Protein AF-0000000081817821 (afdb_homodimer)

Solvent-accessible surface area (backbone atoms only — not comparable to full-atom values): 67593 Å² total; per-residue (Å²): 127,41,51,58,88,82,68,68,85,76,53,52,70,71,38,77,40,79,40,78,39,61,19,44,39,100,85,55,84,60,84,56,51,71,47,81,40,76,48,64,38,72,77,82,64,65,81,72,49,62,73,38,65,77,69,28,60,61,49,56,59,49,47,63,54,44,49,46,47,47,44,46,45,50,53,44,50,71,69,57,72,46,42,30,32,36,39,37,34,41,42,36,35,42,66,38,65,60,77,38,93,86,62,28,21,22,44,25,44,36,40,37,42,66,89,49,71,48,74,53,70,65,37,77,71,34,45,60,39,71,65,56,44,77,47,80,44,70,37,43,85,90,46,63,62,46,38,36,40,34,36,32,29,62,44,94,87,53,79,65,43,82,60,30,43,32,79,44,60,55,80,77,51,67,70,57,38,56,41,86,43,77,43,62,26,47,90,74,28,24,36,39,35,36,36,42,19,39,22,22,59,60,60,85,87,38,86,38,27,46,86,68,48,61,84,44,66,66,58,53,48,50,54,53,57,60,37,31,82,89,47,45,79,74,51,63,67,62,20,29,43,34,38,43,33,39,39,37,36,38,32,46,45,59,78,38,93,85,64,30,22,25,40,27,43,36,42,32,46,75,80,37,54,40,41,50,43,69,39,74,70,33,49,60,42,71,71,41,35,39,45,66,44,79,30,60,53,65,76,43,51,38,36,40,35,34,31,28,61,43,95,81,77,44,73,43,86,49,27,31,40,50,43,49,53,79,74,59,55,67,76,42,78,43,78,41,52,29,14,26,96,84,37,78,47,71,23,62,50,62,68,25,30,37,36,34,29,40,34,73,51,59,23,69,67,27,41,56,57,48,42,48,34,79,77,86,75,52,72,83,60,77,78,73,67,68,40,71,66,61,40,54,49,30,52,50,52,39,49,53,54,49,50,53,52,48,52,52,49,52,54,52,49,39,41,38,62,45,78,48,57,68,61,22,49,50,49,50,52,48,47,56,50,47,60,71,68,64,53,78,30,50,55,44,48,50,53,48,48,51,38,49,51,42,51,49,47,23,70,70,70,49,67,69,66,70,69,78,69,70,82,67,67,67,70,66,68,69,69,66,71,56,74,67,62,77,68,72,76,81,67,77,85,38,45,62,51,45,50,52,49,48,51,51,41,51,52,50,21,52,52,38,50,50,46,37,47,53,36,38,54,53,36,12,55,53,32,42,50,60,45,73,50,53,69,61,29,51,50,50,52,52,51,36,51,53,50,26,54,47,44,68,74,40,58,67,64,59,49,54,48,52,54,51,49,47,54,51,42,41,36,73,76,37,71,84,59,74,91,70,58,44,67,56,26,42,47,69,60,40,61,26,68,67,52,51,53,42,47,53,79,60,82,69,54,69,67,55,51,49,48,51,50,49,51,55,51,51,54,72,72,96,126,40,52,59,87,82,67,68,84,76,53,51,69,72,37,77,41,78,42,80,38,59,20,43,39,99,84,54,84,59,83,56,51,74,46,79,43,75,52,65,39,70,78,83,67,65,82,70,45,64,78,30,61,76,58,32,64,58,43,57,61,45,46,65,56,43,47,48,46,49,49,46,44,50,53,44,48,71,68,56,72,45,42,28,33,36,38,37,35,40,43,36,34,42,66,37,65,59,76,39,94,88,62,30,21,22,42,26,45,35,40,37,42,67,91,49,71,48,72,53,69,64,37,78,70,33,45,58,38,72,64,56,45,78,47,81,45,72,37,42,86,90,46,63,64,47,38,37,41,36,36,32,30,63,44,94,87,51,78,64,43,81,60,30,42,33,79,43,61,55,82,77,52,68,69,55,40,56,42,86,43,77,44,62,26,47,91,73,28,24,36,38,36,34,36,42,19,39,22,22,60,59,62,84,86,39,87,36,28,46,86,68,48,61,83,44,66,65,58,52,48,50,55,52,57,61,36,30,81,90,48,43,79,75,51,61,67,62,19,29,44,33,40,43,34,40,39,36,38,36,31,46,43,58,78,37,92,85,62,29,22,25,41,27,44,36,42,33,48,74,81,37,54,41,40,50,44,72,40,75,70,32,48,59,42,72,71,40,36,41,47,68,46,81,30,61,53,67,76,42,52,39,36,40,36,35,32,28,60,43,94,82,76,43,73,41,85,49,26,32,40,50,43,49,52,78,75,60,54,66,78,42,79,43,77,42,50,28,15,28,97,84,38,79,46,70,22,63,51,62,68,25,32,37,36,36,31,40,33,72,52,59,23,68,68,29,40,56,56,47,42,49,33,80,77,85,74,51,71,84,60,77,77,73,65,68,42,71,64,62,39,54,49,30,52,50,51,37,52,52,52,49,51,54,51,48,52,53,48,51,53,53,49,40,41,38,59,45,77,47,57,67,60,24,48,50,49,49,53,49,46,55,50,48,60,73,68,64,50,79,31,50,54,43,48,51,53,49,47,52,38,49,51,41,51,50,46,23,70,70,71,53,67,68,66,71,69,76,68,70,82,68,67,67,70,66,68,68,70,66,71,58,73,67,64,77,67,73,77,83,67,77,86,40,45,61,52,45,50,51,50,49,52,51,41,52,52,50,19,52,50,40,51,50,45,38,48,52,38,38,53,53,37,13,56,53,32,42,51,60,46,74,48,54,69,62,28,50,48,49,51,52,52,36,51,53,48,26,54,47,45,69,74,41,58,69,64,58,49,55,48,52,54,49,50,47,55,51,41,41,35,73,75,38,71,84,58,74,91,70,57,45,66,58,27,43,48,69,61,41,60,25,68,67,52,50,53,43,48,54,79,59,83,70,55,70,66,56,50,49,49,50,50,49,50,55,50,51,55,73,70,97

Nearest PDB structures (foldseek):
  2ep6-assembly1_A  TM=8.916E-01  e=1.295E-13  Homo sapiens
  9bky-assembly1_A  TM=8.680E-01  e=2.476E-10  Trichomonas vaginalis G3
  9bky-assembly3_C  TM=8.971E-01  e=7.521E-10  Trichomonas vaginalis G3
  7a1r-assembly2_B  TM=8.954E-01  e=9.162E-09  Trypanosoma brucei equiperdum
  5iz5-assembly1_A  TM=4.483E-01  e=3.435E-12  Homo sapiens

pLDDT: mean 79.46, std 18.96, range [23.64, 96.81]

Radius of gyration: 43.61 Å; Cα contacts (8 Å, |Δi|>4): 1977; chains: 2; bounding box: 98×157×93 Å

Sequence (1244 aa):
MGEAELDLTTLDLNKPTELELTLSDPGKEDYMGKLFLNALLVPKSQEDKELGAGYMSATINYLQRGSSKLAEQQRRLKNQLWSAVVNIILVEGRDLLPMDPDGFSDPYAKFRLGNEKFKSKADARTLNPKWLEQFDFHLYDDQTHILEVTVWDKDARSKDDFMGKSILDLNEFEREKTHDIWTDLLDGAGKVHLLLTISGLTTDNCASDIAMHRDNPDDIREILDRYKWSRSLQNLKDVGHLTVKIYRAQGLASADIGGKSDPFCVVELINDRVQTHTEYKTLTPTWNKVFVMNVRDIHSVLEVTVYDEDRDHKVEFLGKVMVPLLRIHNGEKKWYALKDKKMRARAKGHYPEILMELSVHWNLLRAAVRTFTPRDYKYMQKDLKFNRQIFIRNVNRLKGTINQMVEGGVIINQIFTWQNPLQSSMAFVGFLLGVYFFEMYMIPLALLGIFFKNYVVISLVGSLMHKDDELETSSDIEDDDDDEKDKITKEEEKKSLKERLTAIQEVTATVQNAIGFIASTQESIKNTFNFSVPLLSWMMVFALMCVALVLYYVPLRALVFVVGVNKFLKNLLRPNAINNNELVDFLSRVPDDENLRDYREIRLSPTMMEERRREMRKRKHNMGEAELDLTTLDLNKPTELELTLSDPGKEDYMGKLFLNALLVPKSQEDKELGAGYMSATINYLQRGSSKLAEQQRRLKNQLWSAVVNIILVEGRDLLPMDPDGFSDPYAKFRLGNEKFKSKADARTLNPKWLEQFDFHLYDDQTHILEVTVWDKDARSKDDFMGKSILDLNEFEREKTHDIWTDLLDGAGKVHLLLTISGLTTDNCASDIAMHRDNPDDIREILDRYKWSRSLQNLKDVGHLTVKIYRAQGLASADIGGKSDPFCVVELINDRVQTHTEYKTLTPTWNKVFVMNVRDIHSVLEVTVYDEDRDHKVEFLGKVMVPLLRIHNGEKKWYALKDKKMRARAKGHYPEILMELSVHWNLLRAAVRTFTPRDYKYMQKDLKFNRQIFIRNVNRLKGTINQMVEGGVIINQIFTWQNPLQSSMAFVGFLLGVYFFEMYMIPLALLGIFFKNYVVISLVGSLMHKDDELETSSDIEDDDDDEKDKITKEEEKKSLKERLTAIQEVTATVQNAIGFIASTQESIKNTFNFSVPLLSWMMVFALMCVALVLYYVPLRALVFVVGVNKFLKNLLRPNAINNNELVDFLSRVPDDENLRDYREIRLSPTMMEERRREMRKRKHN

Structure (mmCIF, N/CA/C/O backbone):
data_AF-0000000081817821-model_v1
#
loop_
_entity.id
_entity.type
_entity.pdbx_description
1 polymer 'Multiple C2 and transmembrane domain-containing protein isoform X3'
#
loop_
_atom_site.group_PDB
_atom_site.id
_atom_site.type_symbol
_atom_site.label_atom_id
_atom_site.label_alt_id
_atom_site.label_comp_id
_atom_site.label_asym_id
_atom_site.label_entity_id
_atom_site.label_seq_id
_atom_site.pdbx_PDB_ins_code
_atom_site.Cartn_x
_atom_site.Cartn_y
_atom_site.Cartn_z
_atom_site.occupancy
_atom_site.B_iso_or_equiv
_atom_site.auth_seq_id
_atom_site.auth_comp_id
_atom_site.auth_asym_id
_atom_site.auth_atom_id
_atom_site.pdbx_PDB_model_num
ATOM 1 N N . MET A 1 1 ? -49.344 32.344 30.375 1 54.91 1 MET A N 1
ATOM 2 C CA . MET A 1 1 ? -48.688 33.656 30.453 1 54.91 1 MET A CA 1
ATOM 3 C C . MET A 1 1 ? -49.75 34.781 30.453 1 54.91 1 MET A C 1
ATOM 5 O O . MET A 1 1 ? -50.625 34.781 29.609 1 54.91 1 MET A O 1
ATOM 9 N N . GLY A 1 2 ? -50.156 35.156 31.547 1 59.09 2 GLY A N 1
ATOM 10 C CA . GLY A 1 2 ? -51.125 36.219 31.719 1 59.09 2 GLY A CA 1
ATOM 11 C C . GLY A 1 2 ? -50.625 37.594 31.266 1 59.09 2 GLY A C 1
ATOM 12 O O . GLY A 1 2 ? -49.406 37.844 31.266 1 59.09 2 GLY A O 1
ATOM 13 N N . GLU A 1 3 ? -51.406 38.156 30.391 1 65.12 3 GLU A N 1
ATOM 14 C CA . GLU A 1 3 ? -51.062 39.5 29.859 1 65.12 3 GLU A CA 1
ATOM 15 C C . GLU A 1 3 ? -51.688 40.594 30.719 1 65.12 3 GLU A C 1
ATOM 17 O O . GLU A 1 3 ? -52.75 40.406 31.281 1 65.12 3 GLU A O 1
ATOM 22 N N . ALA A 1 4 ? -50.844 41.594 31.156 1 69.25 4 ALA A N 1
ATOM 23 C CA . ALA A 1 4 ? -51.375 42.781 31.844 1 69.25 4 ALA A CA 1
ATOM 24 C C . ALA A 1 4 ? -51.062 44.062 31.062 1 69.25 4 ALA A C 1
ATOM 26 O O . ALA A 1 4 ? -50 44.156 30.422 1 69.25 4 ALA A O 1
ATOM 27 N N . GLU A 1 5 ? -52.062 44.875 30.766 1 66.94 5 GLU A N 1
ATOM 28 C CA . GLU A 1 5 ? -51.906 46.156 30.062 1 66.94 5 GLU A CA 1
ATOM 29 C C . GLU A 1 5 ? -51.75 47.312 31.047 1 66.94 5 GLU A C 1
ATOM 31 O O . GLU A 1 5 ? -52.469 47.406 32.031 1 66.94 5 GLU A O 1
ATOM 36 N N . LEU A 1 6 ? -50.531 48 30.984 1 63.75 6 LEU A N 1
ATOM 37 C CA . LEU A 1 6 ? -50.25 49.156 31.812 1 63.75 6 LEU A CA 1
ATOM 38 C C . LEU A 1 6 ? -50.5 50.469 31.031 1 63.75 6 LEU A C 1
ATOM 40 O O . LEU A 1 6 ? -49.969 50.656 29.938 1 63.75 6 LEU A O 1
ATOM 44 N N . ASP A 1 7 ? -51.562 51.125 31.406 1 63.56 7 ASP A N 1
ATOM 45 C CA . ASP A 1 7 ? -51.844 52.438 30.844 1 63.56 7 ASP A CA 1
ATOM 46 C C . ASP A 1 7 ? -51 53.5 31.516 1 63.56 7 ASP A C 1
ATOM 48 O O . ASP A 1 7 ? -51.188 53.781 32.719 1 63.56 7 ASP A O 1
ATOM 52 N N . LEU A 1 8 ? -50 53.906 30.906 1 63.78 8 LEU A N 1
ATOM 53 C CA . LEU A 1 8 ? -49 54.875 31.375 1 63.78 8 LEU A CA 1
ATOM 54 C C . LEU A 1 8 ? -49.656 56.219 31.703 1 63.78 8 LEU A C 1
ATOM 56 O O . LEU A 1 8 ? -49.125 57.031 32.438 1 63.78 8 LEU A O 1
ATOM 60 N N . THR A 1 9 ? -50.781 56.438 31.156 1 64.19 9 THR A N 1
ATOM 61 C CA . THR A 1 9 ? -51.469 57.719 31.359 1 64.19 9 THR A CA 1
ATOM 62 C C . THR A 1 9 ? -51.906 57.844 32.812 1 64.19 9 THR A C 1
ATOM 64 O O . THR A 1 9 ? -52.219 58.969 33.281 1 64.19 9 THR A O 1
ATOM 67 N N . THR A 1 10 ? -51.938 56.719 33.5 1 63.47 10 THR A N 1
ATOM 68 C CA . THR A 1 10 ? -52.469 56.75 34.844 1 63.47 10 THR A CA 1
ATOM 69 C C . THR A 1 10 ? -51.344 57.031 35.844 1 63.47 10 THR A C 1
ATOM 71 O O . THR A 1 10 ? -51.594 57.156 37.062 1 63.47 10 THR A O 1
ATOM 74 N N . LEU A 1 11 ? -50.125 57.062 35.344 1 65.38 11 LEU A N 1
ATOM 75 C CA . LEU A 1 11 ? -49 57.281 36.219 1 65.38 11 LEU A CA 1
ATOM 76 C C . LEU A 1 11 ? -48.688 58.75 36.375 1 65.38 11 LEU A C 1
ATOM 78 O O . LEU A 1 11 ? -48.812 59.531 35.406 1 65.38 11 LEU A O 1
ATOM 82 N N . ASP A 1 12 ? -48.594 59.25 37.594 1 68 12 ASP A N 1
ATOM 83 C CA . ASP A 1 12 ? -48.25 60.656 37.844 1 68 12 ASP A CA 1
ATOM 84 C C . ASP A 1 12 ? -46.781 60.906 37.5 1 68 12 ASP A C 1
ATOM 86 O O . ASP A 1 12 ? -45.938 60.031 37.594 1 68 12 ASP A O 1
ATOM 90 N N . LEU A 1 13 ? -46.5 62.031 36.906 1 63.12 13 LEU A N 1
ATOM 91 C CA . LEU A 1 13 ? -45.156 62.469 36.469 1 63.12 13 LEU A CA 1
ATOM 92 C C . LEU A 1 13 ? -44.25 62.656 37.688 1 63.12 13 LEU A C 1
ATOM 94 O O . LEU A 1 13 ? -44.625 63.25 38.688 1 63.12 13 LEU A O 1
ATOM 98 N N . ASN A 1 14 ? -43.062 62.062 37.688 1 61.97 14 ASN A N 1
ATOM 99 C CA . ASN A 1 14 ? -41.969 62.188 38.656 1 61.97 14 ASN A CA 1
ATOM 100 C C . ASN A 1 14 ? -42.312 61.562 40 1 61.97 14 ASN A C 1
ATOM 102 O O . ASN A 1 14 ? -41.75 61.938 41.031 1 61.97 14 ASN A O 1
ATOM 106 N N . LYS A 1 15 ? -43.344 60.75 40.125 1 69.31 15 LYS A N 1
ATOM 107 C CA . LYS A 1 15 ? -43.688 60.031 41.375 1 69.31 15 LYS A CA 1
ATOM 108 C C . LYS A 1 15 ? -43.688 58.531 41.156 1 69.31 15 LYS A C 1
ATOM 110 O O . LYS A 1 15 ? -44.375 58.031 40.25 1 69.31 15 LYS A O 1
ATOM 115 N N . PRO A 1 16 ? -42.719 57.812 41.781 1 68.5 16 PRO A N 1
ATOM 116 C CA . PRO A 1 16 ? -42.75 56.375 41.688 1 68.5 16 PRO A CA 1
ATOM 117 C C . PRO A 1 16 ? -44.062 55.781 42.188 1 68.5 16 PRO A C 1
ATOM 119 O O . PRO A 1 16 ? -44.531 56.125 43.25 1 68.5 16 PRO A O 1
ATOM 122 N N . THR A 1 17 ? -44.938 55.281 41.219 1 69.94 17 THR A N 1
ATOM 123 C CA . THR A 1 17 ? -46.219 54.688 41.562 1 69.94 17 THR A CA 1
ATOM 124 C C . THR A 1 17 ? -46.156 53.156 41.5 1 69.94 17 THR A C 1
ATOM 126 O O . THR A 1 17 ? -45.625 52.594 40.531 1 69.94 17 THR A O 1
ATOM 129 N N . GLU A 1 18 ? -46.375 52.531 42.625 1 70.06 18 GLU A N 1
ATOM 130 C CA . GLU A 1 18 ? -46.469 51.062 42.719 1 70.06 18 GLU A CA 1
ATOM 131 C C . GLU A 1 18 ? -47.75 50.562 42.062 1 70.06 18 GLU A C 1
ATOM 133 O O . GLU A 1 18 ? -48.844 51 42.406 1 70.06 18 GLU A O 1
ATOM 138 N N . LEU A 1 19 ? -47.594 49.969 40.875 1 66.25 19 LEU A N 1
ATOM 139 C CA . LEU A 1 19 ? -48.75 49.469 40.125 1 66.25 19 LEU A CA 1
ATOM 140 C C . LEU A 1 19 ? -48.875 47.969 40.312 1 66.25 19 LEU A C 1
ATOM 142 O O . LEU A 1 19 ? -47.875 47.25 40.375 1 66.25 19 LEU A O 1
ATOM 146 N N . GLU A 1 20 ? -50.031 47.469 40.812 1 69.56 20 GLU A N 1
ATOM 147 C CA . GLU A 1 20 ? -50.438 46.062 40.844 1 69.56 20 GLU A CA 1
ATOM 148 C C . GLU A 1 20 ? -51.219 45.656 39.562 1 69.56 20 GLU A C 1
ATOM 150 O O . GLU A 1 20 ? -52.281 46.219 39.312 1 69.56 20 GLU A O 1
ATOM 155 N N . LEU A 1 21 ? -50.5 45 38.562 1 67.12 21 LEU A N 1
ATOM 156 C CA . LEU A 1 21 ? -51.188 44.594 37.312 1 67.12 21 LEU A CA 1
ATOM 157 C C . LEU A 1 21 ? -51.594 43.125 37.406 1 67.12 21 LEU A C 1
ATOM 159 O O . LEU A 1 21 ? -50.781 42.25 37.812 1 67.12 21 LEU A O 1
ATOM 163 N N . THR A 1 22 ? -52.812 42.781 37.406 1 70.5 22 THR A N 1
ATOM 164 C CA . THR A 1 22 ? -53.375 41.438 37.406 1 70.5 22 THR A CA 1
ATOM 165 C C . THR A 1 22 ? -53.25 40.812 36.031 1 70.5 22 THR A C 1
ATOM 167 O O . THR A 1 22 ? -53.656 41.438 35.031 1 70.5 22 THR A O 1
ATOM 170 N N . LEU A 1 23 ? -52.5 39.656 35.875 1 66.25 23 LEU A N 1
ATOM 171 C CA . LEU A 1 23 ? -52.281 38.906 34.656 1 66.25 23 LEU A CA 1
ATOM 172 C C . LEU A 1 23 ? -53.562 38.125 34.25 1 66.25 23 LEU A C 1
ATOM 174 O O . LEU A 1 23 ? -54.156 37.469 35.094 1 66.25 23 LEU A O 1
ATOM 178 N N . SER A 1 24 ? -54.219 38.656 33.281 1 67.94 24 SER A N 1
ATOM 179 C CA . SER A 1 24 ? -55.406 37.906 32.812 1 67.94 24 SER A CA 1
ATOM 180 C C . SER A 1 24 ? -55.188 37.406 31.406 1 67.94 24 SER A C 1
ATOM 182 O O . SER A 1 24 ? -54.469 38 30.609 1 67.94 24 SER A O 1
ATOM 184 N N . ASP A 1 25 ? -55.281 36.094 31.109 1 63.12 25 ASP A N 1
ATOM 185 C CA . ASP A 1 25 ? -55.375 35.562 29.75 1 63.12 25 ASP A CA 1
ATOM 186 C C . ASP A 1 25 ? -56.781 35.75 29.188 1 63.12 25 ASP A C 1
ATOM 188 O O . ASP A 1 25 ? -57.75 35.531 29.891 1 63.12 25 ASP A O 1
ATOM 192 N N . PRO A 1 26 ? -56.875 36.438 28.078 1 57.09 26 PRO A N 1
ATOM 193 C CA . PRO A 1 26 ? -58.219 36.406 27.469 1 57.09 26 PRO A CA 1
ATOM 194 C C . PRO A 1 26 ? -58.719 35 27.156 1 57.09 26 PRO A C 1
ATOM 196 O O . PRO A 1 26 ? -58.062 34.25 26.438 1 57.09 26 PRO A O 1
ATOM 199 N N . GLY A 1 27 ? -59.688 34.344 28.109 1 58.84 27 GLY A N 1
ATOM 200 C CA . GLY A 1 27 ? -60.469 33.125 28.016 1 58.84 27 GLY A CA 1
ATOM 201 C C . GLY A 1 27 ? -60.469 32.312 29.312 1 58.84 27 GLY A C 1
ATOM 202 O O . GLY A 1 27 ? -61.281 31.406 29.469 1 58.84 27 GLY A O 1
ATOM 203 N N . LYS A 1 28 ? -59.094 32.062 29.812 1 54.62 28 LYS A N 1
ATOM 204 C CA . LYS A 1 28 ? -59.125 31.188 30.984 1 54.62 28 LYS A CA 1
ATOM 205 C C . LYS A 1 28 ? -59.156 32 32.281 1 54.62 28 LYS A C 1
ATOM 207 O O . LYS A 1 28 ? -58.469 33 32.406 1 54.62 28 LYS A O 1
ATOM 212 N N . GLU A 1 29 ? -60.156 32.062 32.969 1 53.06 29 GLU A N 1
ATOM 213 C CA . GLU A 1 29 ? -60.531 32.75 34.219 1 53.06 29 GLU A CA 1
ATOM 214 C C . GLU A 1 29 ? -59.5 32.469 35.312 1 53.06 29 GLU A C 1
ATOM 216 O O . GLU A 1 29 ? -59.688 32.875 36.469 1 53.06 29 GLU A O 1
ATOM 221 N N . ASP A 1 30 ? -58.5 31.641 35.031 1 56.47 30 ASP A N 1
ATOM 222 C CA . ASP A 1 30 ? -57.688 31.297 36.188 1 56.47 30 ASP A CA 1
ATOM 223 C C . ASP A 1 30 ? -56.812 32.469 36.594 1 56.47 30 ASP A C 1
ATOM 225 O O . ASP A 1 30 ? -56.375 33.25 35.75 1 56.47 30 ASP A O 1
ATOM 229 N N . TYR A 1 31 ? -56.812 32.844 37.719 1 57.53 31 TYR A N 1
ATOM 230 C CA . TYR A 1 31 ? -56 33.812 38.406 1 57.53 31 TYR A CA 1
ATOM 231 C C . TYR A 1 31 ? -54.531 33.594 38.125 1 57.53 31 TYR A C 1
ATOM 233 O O . TYR A 1 31 ? -54 32.5 38.375 1 57.53 31 TYR A O 1
ATOM 241 N N . MET A 1 32 ? -53.969 34.188 37.125 1 60.12 32 MET A N 1
ATOM 242 C CA . MET A 1 32 ? -52.625 33.844 36.688 1 60.12 32 MET A CA 1
ATOM 243 C C . MET A 1 32 ? -51.594 34.75 37.344 1 60.12 32 MET A C 1
ATOM 245 O O . MET A 1 32 ? -50.469 34.875 36.844 1 60.12 32 MET A O 1
ATOM 249 N N . GLY A 1 33 ? -51.781 35.406 38.375 1 67.25 33 GLY A N 1
ATOM 250 C CA . GLY A 1 33 ? -50.781 36.062 39.219 1 67.25 33 GLY A CA 1
ATOM 251 C C . GLY A 1 33 ? -50.75 37.562 39.031 1 67.25 33 GLY A C 1
ATOM 252 O O . GLY A 1 33 ? -51.438 38.094 38.125 1 67.25 33 GLY A O 1
ATOM 253 N N . LYS A 1 34 ? -50.344 38.312 40.031 1 64.19 34 LYS A N 1
ATOM 254 C CA . LYS A 1 34 ? -50.281 39.781 40.094 1 64.19 34 LYS A CA 1
ATOM 255 C C . LYS A 1 34 ? -48.844 40.25 39.906 1 64.19 34 LYS A C 1
ATOM 257 O O . LYS A 1 34 ? -47.906 39.594 40.375 1 64.19 34 LYS A O 1
ATOM 262 N N . LEU A 1 35 ? -48.656 41.125 38.969 1 66.06 35 LEU A N 1
ATOM 263 C CA . LEU A 1 35 ? -47.344 41.75 38.75 1 66.06 35 LEU A CA 1
ATOM 264 C C . LEU A 1 35 ? -47.281 43.094 39.469 1 66.06 35 LEU A C 1
ATOM 266 O O . LEU A 1 35 ? -48.156 43.938 39.312 1 66.06 35 LEU A O 1
ATOM 270 N N . PHE A 1 36 ? -46.406 43.219 40.5 1 65.75 36 PHE A N 1
ATOM 271 C CA . PHE A 1 36 ? -46.156 44.5 41.188 1 65.75 36 PHE A CA 1
ATOM 272 C C . PHE A 1 36 ? -45.062 45.281 40.5 1 65.75 36 PHE A C 1
ATOM 274 O O . PHE A 1 36 ? -43.969 44.75 40.281 1 65.75 36 PHE A O 1
ATOM 281 N N . LEU A 1 37 ? -45.438 46.344 39.75 1 61.34 37 LEU A N 1
ATOM 282 C CA . LEU A 1 37 ? -44.469 47.188 39.062 1 61.34 37 LEU A CA 1
ATOM 283 C C . LEU A 1 37 ? -44.406 48.562 39.688 1 61.34 37 LEU A C 1
ATOM 285 O O . LEU A 1 37 ? -45.406 49.094 40.219 1 61.34 37 LEU A O 1
ATOM 289 N N . ASN A 1 38 ? -43.188 49.094 40.031 1 66.69 38 ASN A N 1
ATOM 290 C CA . ASN A 1 38 ? -42.969 50.5 40.375 1 66.69 38 ASN A CA 1
ATOM 291 C C . ASN A 1 38 ? -42.625 51.312 39.156 1 66.69 38 ASN A C 1
ATOM 293 O O . ASN A 1 38 ? -41.594 51.094 38.5 1 66.69 38 ASN A O 1
ATOM 297 N N . ALA A 1 39 ? -43.594 52.031 38.594 1 60.47 39 ALA A N 1
ATOM 298 C CA . ALA A 1 39 ? -43.406 52.844 37.406 1 60.47 39 ALA A CA 1
ATOM 299 C C . ALA A 1 39 ? -43.219 54.312 37.719 1 60.47 39 ALA A C 1
ATOM 301 O O . ALA A 1 39 ? -43.906 54.844 38.594 1 60.47 39 ALA A O 1
ATOM 302 N N . LEU A 1 40 ? -42.062 54.906 37.344 1 59.12 40 LEU A N 1
ATOM 303 C CA . LEU A 1 40 ? -41.75 56.312 37.438 1 59.12 40 LEU A CA 1
ATOM 304 C C . LEU A 1 40 ? -41.812 57 36.062 1 59.12 40 LEU A C 1
ATOM 306 O O . LEU A 1 40 ? -41.125 56.594 35.125 1 59.12 40 LEU A O 1
ATOM 310 N N . LEU A 1 41 ? -42.844 57.938 35.906 1 60.22 41 LEU A N 1
ATOM 311 C CA . LEU A 1 41 ? -43 58.719 34.688 1 60.22 41 LEU A CA 1
ATOM 312 C C . LEU A 1 41 ? -42.281 60.062 34.844 1 60.22 41 LEU A C 1
ATOM 314 O O . LEU A 1 41 ? -42.656 60.875 35.688 1 60.22 41 LEU A O 1
ATOM 318 N N . VAL A 1 42 ? -41.125 60.375 34.219 1 57.03 42 VAL A N 1
ATOM 319 C CA . VAL A 1 42 ? -40.375 61.625 34.281 1 57.03 42 VAL A CA 1
ATOM 320 C C . VAL A 1 42 ? -40.656 62.469 33.062 1 57.03 42 VAL A C 1
ATOM 322 O O . VAL A 1 42 ? -40.625 61.969 31.922 1 57.03 42 VAL A O 1
ATOM 325 N N . PRO A 1 43 ? -41.188 63.688 33.219 1 47.59 43 PRO A N 1
ATOM 326 C CA . PRO A 1 43 ? -41.438 64.562 32.094 1 47.59 43 PRO A CA 1
ATOM 327 C C . PRO A 1 43 ? -40.156 65.125 31.453 1 47.59 43 PRO A C 1
ATOM 329 O O . PRO A 1 43 ? -39.156 65.312 32.125 1 47.59 43 PRO A O 1
ATOM 332 N N . LYS A 1 44 ? -40.062 65.125 30.172 1 48.16 44 LYS A N 1
ATOM 333 C CA . LYS A 1 44 ? -38.938 65.625 29.406 1 48.16 44 LYS A CA 1
ATOM 334 C C . LYS A 1 44 ? -38.906 67.188 29.484 1 48.16 44 LYS A C 1
ATOM 336 O O . LYS A 1 44 ? -39.938 67.812 29.344 1 48.16 44 LYS A O 1
ATOM 341 N N . SER A 1 45 ? -38 67.875 30.094 1 38.72 45 SER A N 1
ATOM 342 C CA . SER A 1 45 ? -37.812 69.312 30.297 1 38.72 45 SER A CA 1
ATOM 343 C C . SER A 1 45 ? -37.812 70.062 28.969 1 38.72 45 SER A C 1
ATOM 345 O O . SER A 1 45 ? -37.531 69.5 27.922 1 38.72 45 SER A O 1
ATOM 347 N N . GLN A 1 46 ? -38.344 71.188 28.891 1 35.22 46 GLN A N 1
ATOM 348 C CA . GLN A 1 46 ? -38.5 72.125 27.75 1 35.22 46 GLN A CA 1
ATOM 349 C C . GLN A 1 46 ? -37.156 72.438 27.094 1 35.22 46 GLN A C 1
ATOM 351 O O . GLN A 1 46 ? -37.094 72.625 25.891 1 35.22 46 GLN A O 1
ATOM 356 N N . GLU A 1 47 ? -36.062 73 27.891 1 36.38 47 GLU A N 1
ATOM 357 C CA . GLU A 1 47 ? -34.812 73.375 27.266 1 36.38 47 GLU A CA 1
ATOM 358 C C . GLU A 1 47 ? -34.281 72.312 26.312 1 36.38 47 GLU A C 1
ATOM 360 O O . GLU A 1 47 ? -33.406 72.625 25.484 1 36.38 47 GLU A O 1
ATOM 365 N N . ASP A 1 48 ? -34.594 71.188 26.516 1 34.41 48 ASP A N 1
ATOM 366 C CA . ASP A 1 48 ? -34.281 70.125 25.594 1 34.41 48 ASP A CA 1
ATOM 367 C C . ASP A 1 48 ? -35 70.25 24.266 1 34.41 48 ASP A C 1
ATOM 369 O O . ASP A 1 48 ? -34.844 69.438 23.359 1 34.41 48 ASP A O 1
ATOM 373 N N . LYS A 1 49 ? -35.938 71.125 24.219 1 34.5 49 LYS A N 1
ATOM 374 C CA . LYS A 1 49 ? -36.719 71.375 23.016 1 34.5 49 LYS A CA 1
ATOM 375 C C . LYS A 1 49 ? -36 72.312 22.047 1 34.5 49 LYS A C 1
ATOM 377 O O . LYS A 1 49 ? -36.094 72.188 20.828 1 34.5 49 LYS A O 1
ATOM 382 N N . GLU A 1 50 ? -35.5 73.5 22.391 1 31.81 50 GLU A N 1
ATOM 383 C CA . GLU A 1 50 ? -35.094 74.5 21.438 1 31.81 50 GLU A CA 1
ATOM 384 C C . GLU A 1 50 ? -33.812 74.062 20.703 1 31.81 50 GLU A C 1
ATOM 386 O O . GLU A 1 50 ? -33.656 74.375 19.516 1 31.81 50 GLU A O 1
ATOM 391 N N . LEU A 1 51 ? -32.656 74 21.312 1 28.67 51 LEU A N 1
ATOM 392 C CA . LEU A 1 51 ? -31.516 73.625 20.5 1 28.67 51 LEU A CA 1
ATOM 393 C C . LEU A 1 51 ? -31.781 72.375 19.688 1 28.67 51 LEU A C 1
ATOM 395 O O . LEU A 1 51 ? -30.875 71.812 19.062 1 28.67 51 LEU A O 1
ATOM 399 N N . GLY A 1 52 ? -33 71.875 19.688 1 26.53 52 GLY A N 1
ATOM 400 C CA . GLY A 1 52 ? -33.625 70.75 19 1 26.53 52 GLY A CA 1
ATOM 401 C C . GLY A 1 52 ? -33.812 71 17.516 1 26.53 52 GLY A C 1
ATOM 402 O O . GLY A 1 52 ? -34.344 70.125 16.797 1 26.53 52 GLY A O 1
ATOM 403 N N . ALA A 1 53 ? -33.969 72.188 17.031 1 27.42 53 ALA A N 1
ATOM 404 C CA . ALA A 1 53 ? -34.312 72.375 15.633 1 27.42 53 ALA A CA 1
ATOM 405 C C . ALA A 1 53 ? -33.125 72.062 14.727 1 27.42 53 ALA A C 1
ATOM 407 O O . ALA A 1 53 ? -33.281 71.5 13.664 1 27.42 53 ALA A O 1
ATOM 408 N N . GLY A 1 54 ? -32.094 72.938 14.594 1 26.75 54 GLY A N 1
ATOM 409 C CA . GLY A 1 54 ? -30.953 72.812 13.727 1 26.75 54 GLY A CA 1
ATOM 410 C C . GLY A 1 54 ? -30.094 71.562 14.109 1 26.75 54 GLY A C 1
ATOM 411 O O . GLY A 1 54 ? -29.719 70.812 13.242 1 26.75 54 GLY A O 1
ATOM 412 N N . TYR A 1 55 ? -29.266 71.688 15.164 1 23.94 55 TYR A N 1
ATOM 413 C CA . TYR A 1 55 ? -28.359 70.688 15.695 1 23.94 55 TYR A CA 1
ATOM 414 C C . TYR A 1 55 ? -29.125 69.5 16.234 1 23.94 55 TYR A C 1
ATOM 416 O O . TYR A 1 55 ? -28.531 68.625 16.828 1 23.94 55 TYR A O 1
ATOM 424 N N . MET A 1 56 ? -30.344 69.5 16.5 1 26.17 56 MET A N 1
ATOM 425 C CA . MET A 1 56 ? -31.297 68.5 17.016 1 26.17 56 MET A CA 1
ATOM 426 C C . MET A 1 56 ? -31.484 67.375 16.031 1 26.17 56 MET A C 1
ATOM 428 O O . MET A 1 56 ? -32.188 66.375 16.328 1 26.17 56 MET A O 1
ATOM 432 N N . SER A 1 57 ? -31.5 67.625 14.789 1 27.64 57 SER A N 1
ATOM 433 C CA . SER A 1 57 ? -31.594 66.625 13.719 1 27.64 57 SER A CA 1
ATOM 434 C C . SER A 1 57 ? -30.469 65.625 13.812 1 27.64 57 SER A C 1
ATOM 436 O O . SER A 1 57 ? -30.672 64.438 13.492 1 27.64 57 SER A O 1
ATOM 438 N N . ALA A 1 58 ? -29.219 66 14.008 1 24.89 58 ALA A N 1
ATOM 439 C CA . ALA A 1 58 ? -28.031 65.188 14.086 1 24.89 58 ALA A CA 1
ATOM 440 C C . ALA A 1 58 ? -28.031 64.375 15.367 1 24.89 58 ALA A C 1
ATOM 442 O O . ALA A 1 58 ? -27.484 63.25 15.398 1 24.89 58 ALA A O 1
ATOM 443 N N . THR A 1 59 ? -28.312 64.938 16.578 1 25.36 59 THR A N 1
ATOM 444 C CA . THR A 1 59 ? -28.203 64.188 17.844 1 25.36 59 THR A CA 1
ATOM 445 C C . THR A 1 59 ? -29.328 63.188 17.984 1 25.36 59 THR A C 1
ATOM 447 O O . THR A 1 59 ? -29.219 62.25 18.781 1 25.36 59 THR A O 1
ATOM 450 N N . ILE A 1 60 ? -30.594 63.375 17.562 1 27.66 60 ILE A N 1
ATOM 451 C CA . ILE A 1 60 ? -31.625 62.344 17.578 1 27.66 60 ILE A CA 1
ATOM 452 C C . ILE A 1 60 ? -31.156 61.125 16.781 1 27.66 60 ILE A C 1
ATOM 454 O O . ILE A 1 60 ? -31.641 60.031 16.984 1 27.66 60 ILE A O 1
ATOM 458 N N . ASN A 1 61 ? -30.5 61.312 15.586 1 26.06 61 ASN A N 1
ATOM 459 C CA . ASN A 1 61 ? -29.906 60.188 14.852 1 26.06 61 ASN A CA 1
ATOM 460 C C . ASN A 1 61 ? -28.828 59.5 15.672 1 26.06 61 ASN A C 1
ATOM 462 O O . ASN A 1 61 ? -28.531 58.344 15.438 1 26.06 61 ASN A O 1
ATOM 466 N N . TYR A 1 62 ? -27.906 60.25 16.406 1 24.22 62 TYR A N 1
ATOM 467 C CA . TYR A 1 62 ? -26.875 59.594 17.203 1 24.22 62 TYR A CA 1
ATOM 468 C C . TYR A 1 62 ? -27.469 58.938 18.453 1 24.22 62 TYR A C 1
ATOM 470 O O . TYR A 1 62 ? -26.922 57.969 18.953 1 24.22 62 TYR A O 1
ATOM 478 N N . LEU A 1 63 ? -28.375 59.469 19.281 1 27.66 63 LEU A N 1
ATOM 479 C CA . LEU A 1 63 ? -28.938 58.875 20.469 1 27.66 63 LEU A CA 1
ATOM 480 C C . LEU A 1 63 ? -29.797 57.656 20.109 1 27.66 63 LEU A C 1
ATOM 482 O O . LEU A 1 63 ? -30.062 56.812 20.969 1 27.66 63 LEU A O 1
ATOM 486 N N . GLN A 1 64 ? -30.672 57.688 19.156 1 26.98 64 GLN A N 1
ATOM 487 C CA . GLN A 1 64 ? -31.312 56.469 18.719 1 26.98 64 GLN A CA 1
ATOM 488 C C . GLN A 1 64 ? -30.281 55.406 18.328 1 26.98 64 GLN A C 1
ATOM 490 O O . GLN A 1 64 ? -30.609 54.219 18.234 1 26.98 64 GLN A O 1
ATOM 495 N N . ARG A 1 65 ? -29.141 55.75 17.828 1 29.05 65 ARG A N 1
ATOM 496 C CA . ARG A 1 65 ? -28 54.875 17.609 1 29.05 65 ARG A CA 1
ATOM 497 C C . ARG A 1 65 ? -27.328 54.5 18.938 1 29.05 65 ARG A C 1
ATOM 499 O O . ARG A 1 65 ? -26.562 53.531 19 1 29.05 65 ARG A O 1
ATOM 506 N N . GLY A 1 66 ? -27.266 55.375 19.984 1 31.38 66 GLY A N 1
ATOM 507 C CA . GLY A 1 66 ? -26.656 55.094 21.281 1 31.38 66 GLY A CA 1
ATOM 508 C C . GLY A 1 66 ? -27.516 54.156 22.125 1 31.38 66 GLY A C 1
ATOM 509 O O . GLY A 1 66 ? -27.031 53.594 23.109 1 31.38 66 GLY A O 1
ATOM 510 N N . SER A 1 67 ? -28.797 54.438 22.312 1 33.5 67 SER A N 1
ATOM 511 C CA . SER A 1 67 ? -29.688 53.531 23.016 1 33.5 67 SER A CA 1
ATOM 512 C C . SER A 1 67 ? -29.641 52.125 22.438 1 33.5 67 SER A C 1
ATOM 514 O O . SER A 1 67 ? -29.984 51.156 23.109 1 33.5 67 SER A O 1
ATOM 516 N N . SER A 1 68 ? -29.484 52.094 21.125 1 33.44 68 SER A N 1
ATOM 517 C CA . SER A 1 68 ? -29.297 50.812 20.516 1 33.44 68 SER A CA 1
ATOM 518 C C . SER A 1 68 ? -28.016 50.125 21.016 1 33.44 68 SER A C 1
ATOM 520 O O . SER A 1 68 ? -27.938 48.906 21.078 1 33.44 68 SER A O 1
ATOM 522 N N . LYS A 1 69 ? -27 50.906 21.297 1 36 69 LYS A N 1
ATOM 523 C CA . LYS A 1 69 ? -25.828 50.281 21.906 1 36 69 LYS A CA 1
ATOM 524 C C . LYS A 1 69 ? -26.125 49.844 23.344 1 36 69 LYS A C 1
ATOM 526 O O . LYS A 1 69 ? -25.672 48.781 23.781 1 36 69 LYS A O 1
ATOM 531 N N . LEU A 1 70 ? -26.672 50.875 24.219 1 35.16 70 LEU A N 1
ATOM 532 C CA . LEU A 1 70 ? -27.016 50.438 25.562 1 35.16 70 LEU A CA 1
ATOM 533 C C . LEU A 1 70 ? -28.109 49.375 25.547 1 35.16 70 LEU A C 1
ATOM 535 O O . LEU A 1 70 ? -28.047 48.375 26.281 1 35.16 70 LEU A O 1
ATOM 539 N N . ALA A 1 71 ? -29.156 49.5 24.703 1 36.12 71 ALA A N 1
ATOM 540 C CA . ALA A 1 71 ? -30.125 48.438 24.562 1 36.12 71 ALA A CA 1
ATOM 541 C C . ALA A 1 71 ? -29.5 47.188 23.969 1 36.12 71 ALA A C 1
ATOM 543 O O . ALA A 1 71 ? -29.812 46.062 24.375 1 36.12 71 ALA A O 1
ATOM 544 N N . GLU A 1 72 ? -28.766 47.469 23 1 37.88 72 GLU A N 1
ATOM 545 C CA . GLU A 1 72 ? -27.938 46.375 22.516 1 37.88 72 GLU A CA 1
ATOM 546 C C . GLU A 1 72 ? -27.016 45.844 23.594 1 37.88 72 GLU A C 1
ATOM 548 O O . GLU A 1 72 ? -26.797 44.656 23.703 1 37.88 72 GLU A O 1
ATOM 553 N N . GLN A 1 73 ? -26.406 46.844 24.375 1 40.94 73 GLN A N 1
ATOM 554 C CA . GLN A 1 73 ? -25.641 46.406 25.531 1 40.94 73 GLN A CA 1
ATOM 555 C C . GLN A 1 73 ? -26.547 45.75 26.578 1 40.94 73 GLN A C 1
ATOM 557 O O . GLN A 1 73 ? -26.188 44.75 27.172 1 40.94 73 GLN A O 1
ATOM 562 N N . GLN A 1 74 ? -27.625 46.469 27.031 1 40.75 74 GLN A N 1
ATOM 563 C CA . GLN A 1 74 ? -28.547 45.875 27.984 1 40.75 74 GLN A CA 1
ATOM 564 C C . GLN A 1 74 ? -29.156 44.594 27.422 1 40.75 74 GLN A C 1
ATOM 566 O O . GLN A 1 74 ? -29.391 43.625 28.156 1 40.75 74 GLN A O 1
ATOM 571 N N . ARG A 1 75 ? -29.609 44.531 26.219 1 41.56 75 ARG A N 1
ATOM 572 C CA . ARG A 1 75 ? -30.047 43.281 25.594 1 41.56 75 ARG A CA 1
ATOM 573 C C . ARG A 1 75 ? -28.906 42.281 25.547 1 41.56 75 ARG A C 1
ATOM 575 O O . ARG A 1 75 ? -29.141 41.062 25.562 1 41.56 75 ARG A O 1
ATOM 582 N N . ARG A 1 76 ? -27.719 42.688 25.328 1 43.62 76 ARG A N 1
ATOM 583 C CA . ARG A 1 76 ? -26.578 41.781 25.469 1 43.62 76 ARG A CA 1
ATOM 584 C C . ARG A 1 76 ? -26.5 41.219 26.875 1 43.62 76 ARG A C 1
ATOM 586 O O . ARG A 1 76 ? -26.141 40.062 27.078 1 43.62 76 ARG A O 1
ATOM 593 N N . LEU A 1 77 ? -26.703 42.125 27.859 1 41.66 77 LEU A N 1
ATOM 594 C CA . LEU A 1 77 ? -26.641 41.656 29.25 1 41.66 77 LEU A CA 1
ATOM 595 C C . LEU A 1 77 ? -27.734 40.656 29.531 1 41.66 77 LEU A C 1
ATOM 597 O O . LEU A 1 77 ? -27.547 39.719 30.328 1 41.66 77 LEU A O 1
ATOM 601 N N . LYS A 1 78 ? -28.984 40.969 29.172 1 40.09 78 LYS A N 1
ATOM 602 C CA . LYS A 1 78 ? -30.016 40.031 29.578 1 40.09 78 LYS A CA 1
ATOM 603 C C . LYS A 1 78 ? -29.672 38.594 29.156 1 40.09 78 LYS A C 1
ATOM 605 O O . LYS A 1 78 ? -29.969 37.625 29.875 1 40.09 78 LYS A O 1
ATOM 610 N N . ASN A 1 79 ? -29.281 38.312 27.844 1 46.19 79 ASN A N 1
ATOM 611 C CA . ASN A 1 79 ? -29.25 36.938 27.391 1 46.19 79 ASN A CA 1
ATOM 612 C C . ASN A 1 79 ? -27.922 36.25 27.734 1 46.19 79 ASN A C 1
ATOM 614 O O . ASN A 1 79 ? -27.844 35.031 27.828 1 46.19 79 ASN A O 1
ATOM 618 N N . GLN A 1 80 ? -26.734 36.875 27.453 1 56.12 80 GLN A N 1
ATOM 619 C CA . GLN A 1 80 ? -25.578 36.031 27.797 1 56.12 80 GLN A CA 1
ATOM 620 C C . GLN A 1 80 ? -25.172 36.219 29.25 1 56.12 80 GLN A C 1
ATOM 622 O O . GLN A 1 80 ? -24.625 37.281 29.625 1 56.12 80 GLN A O 1
ATOM 627 N N . LEU A 1 81 ? -25.703 35.531 30.188 1 61.34 81 LEU A N 1
ATOM 628 C CA . LEU A 1 81 ? -25.547 35.562 31.641 1 61.34 81 LEU A CA 1
ATOM 629 C C . LEU A 1 81 ? -24.125 35.156 32.031 1 61.34 81 LEU A C 1
ATOM 631 O O . LEU A 1 81 ? -23.641 35.531 33.094 1 61.34 81 LEU A O 1
ATOM 635 N N . TRP A 1 82 ? -23.359 34.625 31.109 1 75.38 82 TRP A N 1
ATOM 636 C CA . TRP A 1 82 ? -22.031 34.188 31.562 1 75.38 82 TRP A CA 1
ATOM 637 C C . TRP A 1 82 ? -20.969 35.188 31.172 1 75.38 82 TRP A C 1
ATOM 639 O O . TRP A 1 82 ? -21.141 35.938 30.203 1 75.38 82 TRP A O 1
ATOM 649 N N . SER A 1 83 ? -19.953 35.406 31.922 1 80.5 83 SER A N 1
ATOM 650 C CA . SER A 1 83 ? -18.875 36.375 31.734 1 80.5 83 SER A CA 1
ATOM 651 C C . SER A 1 83 ? -17.812 35.844 30.797 1 80.5 83 SER A C 1
ATOM 653 O O . SER A 1 83 ? -17.219 36.594 30.016 1 80.5 83 SER A O 1
ATOM 655 N N . ALA A 1 84 ? -17.547 34.594 30.891 1 88.31 84 ALA A N 1
ATOM 656 C CA . ALA A 1 84 ? -16.5 34 30.078 1 88.31 84 ALA A CA 1
ATOM 657 C C . ALA A 1 84 ? -16.766 32.5 29.844 1 88.31 84 ALA A C 1
ATOM 659 O O . ALA A 1 84 ? -17.641 31.922 30.484 1 88.31 84 ALA A O 1
ATOM 660 N N . VAL A 1 85 ? -16.203 32.031 28.797 1 89.38 85 VAL A N 1
ATOM 661 C CA . VAL A 1 85 ? -16.312 30.609 28.5 1 89.38 85 VAL A CA 1
ATOM 662 C C . VAL A 1 85 ? -14.969 29.938 28.766 1 89.38 85 VAL A C 1
ATOM 664 O O . VAL A 1 85 ? -13.922 30.438 28.359 1 89.38 85 VAL A O 1
ATOM 667 N N . VAL A 1 86 ? -15.039 28.859 29.469 1 92.12 86 VAL A N 1
ATOM 668 C CA . VAL A 1 86 ? -13.836 28.094 29.797 1 92.12 86 VAL A CA 1
ATOM 669 C C . VAL A 1 86 ? -13.812 26.812 28.984 1 92.12 86 VAL A C 1
ATOM 671 O O . VAL A 1 86 ? -14.672 25.938 29.172 1 92.12 86 VAL A O 1
ATOM 674 N N . ASN A 1 87 ? -12.852 26.75 28.109 1 93.12 87 ASN A N 1
ATOM 675 C CA . ASN A 1 87 ? -12.656 25.531 27.312 1 93.12 87 ASN A CA 1
ATOM 676 C C . ASN A 1 87 ? -11.57 24.641 27.906 1 93.12 87 ASN A C 1
ATOM 678 O O . ASN A 1 87 ? -10.453 25.109 28.156 1 93.12 87 ASN A O 1
ATOM 682 N N . ILE A 1 88 ? -11.922 23.391 28.109 1 94.19 88 ILE A N 1
ATOM 683 C CA . ILE A 1 88 ? -10.977 22.438 28.672 1 94.19 88 ILE A CA 1
ATOM 684 C C . ILE A 1 88 ? -10.797 21.25 27.719 1 94.19 88 ILE A C 1
ATOM 686 O O . ILE A 1 88 ? -11.773 20.625 27.312 1 94.19 88 ILE A O 1
ATOM 690 N N . ILE A 1 89 ? -9.547 21.031 27.391 1 93.75 89 ILE A N 1
ATOM 691 C CA . ILE A 1 89 ? -9.203 19.828 26.625 1 93.75 89 ILE A CA 1
ATOM 692 C C . ILE A 1 89 ? -8.422 18.859 27.516 1 93.75 89 ILE A C 1
ATOM 694 O O . ILE A 1 89 ? -7.32 19.172 27.969 1 93.75 89 ILE A O 1
ATOM 698 N N . LEU A 1 90 ? -9.047 17.734 27.781 1 94.25 90 LEU A N 1
ATOM 699 C CA . LEU A 1 90 ? -8.398 16.672 28.547 1 94.25 90 LEU A CA 1
ATOM 700 C C . LEU A 1 90 ? -7.539 15.789 27.656 1 94.25 90 LEU A C 1
ATOM 702 O O . LEU A 1 90 ? -8.062 15.094 26.781 1 94.25 90 LEU A O 1
ATOM 706 N N . VAL A 1 91 ? -6.242 15.797 27.844 1 92.88 91 VAL A N 1
ATOM 707 C CA . VAL A 1 91 ? -5.34 15.109 26.922 1 92.88 91 VAL A CA 1
ATOM 708 C C . VAL A 1 91 ? -5.012 13.719 27.469 1 92.88 91 VAL A C 1
ATOM 710 O O . VAL A 1 91 ? -5.488 12.711 26.938 1 92.88 91 VAL A O 1
ATOM 713 N N . GLU A 1 92 ? -4.227 13.68 28.547 1 93.38 92 GLU A N 1
ATOM 714 C CA . GLU A 1 92 ? -3.787 12.375 29.031 1 93.38 92 GLU A CA 1
ATOM 715 C C . GLU A 1 92 ? -3.527 12.406 30.531 1 93.38 92 GLU A C 1
ATOM 717 O O . GLU A 1 92 ? -3.506 13.477 31.141 1 93.38 92 GLU A O 1
ATOM 722 N N . GLY A 1 93 ? -3.537 11.164 31.078 1 91.12 93 GLY A N 1
ATOM 723 C CA . GLY A 1 93 ? -3.107 10.93 32.438 1 91.12 93 GLY A CA 1
ATOM 724 C C . GLY A 1 93 ? -1.835 10.109 32.531 1 91.12 93 GLY A C 1
ATOM 725 O O . GLY A 1 93 ? -1.569 9.266 31.688 1 91.12 93 GLY A O 1
ATOM 726 N N . ARG A 1 94 ? -1.04 10.477 33.531 1 92.5 94 ARG A N 1
ATOM 727 C CA . ARG A 1 94 ? 0.214 9.742 33.688 1 92.5 94 ARG A CA 1
ATOM 728 C C . ARG A 1 94 ? 0.346 9.164 35.094 1 92.5 94 ARG A C 1
ATOM 730 O O . ARG A 1 94 ? 0.055 9.836 36.094 1 92.5 94 ARG A O 1
ATOM 737 N N . ASP A 1 95 ? 0.764 7.926 35.156 1 89.5 95 ASP A N 1
ATOM 738 C CA . ASP A 1 95 ? 1.122 7.234 36.406 1 89.5 95 ASP A CA 1
ATOM 739 C C . ASP A 1 95 ? -0.033 7.262 37.406 1 89.5 95 ASP A C 1
ATOM 741 O O . ASP A 1 95 ? 0.153 7.629 38.562 1 89.5 95 ASP A O 1
ATOM 745 N N . LEU A 1 96 ? -1.146 6.746 36.969 1 89.81 96 LEU A N 1
ATOM 746 C CA . LEU A 1 96 ? -2.303 6.695 37.844 1 89.81 96 LEU A CA 1
ATOM 747 C C . LEU A 1 96 ? -2.242 5.465 38.75 1 89.81 96 LEU A C 1
ATOM 749 O O . LEU A 1 96 ? -1.484 4.527 38.469 1 89.81 96 LEU A O 1
ATOM 753 N N . LEU A 1 97 ? -2.943 5.461 39.781 1 87 97 LEU A N 1
ATOM 754 C CA . LEU A 1 97 ? -2.91 4.391 40.781 1 87 97 LEU A CA 1
ATOM 755 C C . LEU A 1 97 ? -3.656 3.16 40.281 1 87 97 LEU A C 1
ATOM 757 O O . LEU A 1 97 ? -4.734 3.279 39.688 1 87 97 LEU A O 1
ATOM 761 N N . PRO A 1 98 ? -3.008 1.959 40.375 1 86 98 PRO A N 1
ATOM 762 C CA . PRO A 1 98 ? -3.717 0.72 40.062 1 86 98 PRO A CA 1
ATOM 763 C C . PRO A 1 98 ? -4.766 0.348 41.094 1 86 98 PRO A C 1
ATOM 765 O O . PRO A 1 98 ? -4.43 0.111 42.25 1 86 98 PRO A O 1
ATOM 768 N N . MET A 1 99 ? -6.012 0.398 40.719 1 80.5 99 MET A N 1
ATOM 769 C CA . MET A 1 99 ? -7.09 0.153 41.656 1 80.5 99 MET A CA 1
ATOM 770 C C . MET A 1 99 ? -7.723 -1.216 41.438 1 80.5 99 MET A C 1
ATOM 772 O O . MET A 1 99 ? -8.438 -1.73 42.281 1 80.5 99 MET A O 1
ATOM 776 N N . ASP A 1 100 ? -7.438 -1.828 40.312 1 78.38 100 ASP A N 1
ATOM 777 C CA . ASP A 1 100 ? -8.008 -3.139 40.031 1 78.38 100 ASP A CA 1
ATOM 778 C C . ASP A 1 100 ? -7.051 -4.258 40.406 1 78.38 100 ASP A C 1
ATOM 780 O O . ASP A 1 100 ? -5.836 -4.051 40.469 1 78.38 100 ASP A O 1
ATOM 784 N N . PRO A 1 101 ? -7.621 -5.41 40.719 1 78.69 101 PRO A N 1
ATOM 785 C CA . PRO A 1 101 ? -6.781 -6.543 41.094 1 78.69 101 PRO A CA 1
ATOM 786 C C . PRO A 1 101 ? -5.824 -6.969 40 1 78.69 101 PRO A C 1
ATOM 788 O O . PRO A 1 101 ? -4.773 -7.555 40.25 1 78.69 101 PRO A O 1
ATOM 791 N N . ASP A 1 102 ? -6.137 -6.684 38.75 1 78.06 102 ASP A N 1
ATOM 792 C CA . ASP A 1 102 ? -5.297 -7.086 37.625 1 78.06 102 ASP A CA 1
ATOM 793 C C . ASP A 1 102 ? -4.109 -6.137 37.469 1 78.06 102 ASP A C 1
ATOM 795 O O . ASP A 1 102 ? -3.225 -6.375 36.656 1 78.06 102 ASP A O 1
ATOM 799 N N . GLY A 1 103 ? -4.062 -5.121 38.375 1 79.06 103 GLY A N 1
ATOM 800 C CA . GLY A 1 103 ? -2.941 -4.195 38.312 1 79.06 103 GLY A CA 1
ATOM 801 C C . GLY A 1 103 ? -3.186 -3.023 37.375 1 79.06 103 GLY A C 1
ATOM 802 O O . GLY A 1 103 ? -2.312 -2.172 37.188 1 79.06 103 GLY A O 1
ATOM 803 N N . PHE A 1 104 ? -4.301 -3.055 36.719 1 87.31 104 PHE A N 1
ATOM 804 C CA . PHE A 1 104 ? -4.656 -1.941 35.844 1 87.31 104 PHE A CA 1
ATOM 805 C C . PHE A 1 104 ? -5.867 -1.194 36.375 1 87.31 104 PHE A C 1
ATOM 807 O O . PHE A 1 104 ? -6.266 -1.403 37.531 1 87.31 104 PHE A O 1
ATOM 814 N N . SER A 1 105 ? -6.32 -0.034 35.75 1 87.69 105 SER A N 1
ATOM 815 C CA . SER A 1 105 ? -7.496 0.748 36.125 1 87.69 105 SER A CA 1
ATOM 816 C C . SER A 1 105 ? -8.242 1.238 34.906 1 87.69 105 SER A C 1
ATOM 818 O O . SER A 1 105 ? -7.727 1.17 33.781 1 87.69 105 SER A O 1
ATOM 820 N N . ASP A 1 106 ? -9.461 1.569 35.062 1 89.06 106 ASP A N 1
ATOM 821 C CA . ASP A 1 106 ? -10.289 2.211 34.062 1 89.06 106 ASP A CA 1
ATOM 822 C C . ASP A 1 106 ? -10.641 3.643 34.469 1 89.06 106 ASP A C 1
ATOM 824 O O . ASP A 1 106 ? -11.789 3.936 34.781 1 89.06 106 ASP A O 1
ATOM 828 N N . PRO A 1 107 ? -9.688 4.508 34.344 1 91.25 107 PRO A N 1
ATOM 829 C CA . PRO A 1 107 ? -9.836 5.859 34.875 1 91.25 107 PRO A CA 1
ATOM 830 C C . PRO A 1 107 ? -10.703 6.758 34 1 91.25 107 PRO A C 1
ATOM 832 O O . PRO A 1 107 ? -10.648 6.656 32.781 1 91.25 107 PRO A O 1
ATOM 835 N N . TYR A 1 108 ? -11.523 7.555 34.562 1 93.38 108 TYR A N 1
ATOM 836 C CA . TYR A 1 108 ? -12.234 8.656 33.906 1 93.38 108 TYR A CA 1
ATOM 837 C C . TYR A 1 108 ? -12.195 9.906 34.781 1 93.38 108 TYR A C 1
ATOM 839 O O . TYR A 1 108 ? -12 9.828 36 1 93.38 108 TYR A O 1
ATOM 847 N N . ALA A 1 109 ? -12.234 11.055 34.156 1 93.56 109 ALA A N 1
ATOM 848 C CA . ALA A 1 109 ? -12.117 12.328 34.875 1 93.56 109 ALA A CA 1
ATOM 849 C C . ALA A 1 109 ? -13.469 13.023 34.969 1 93.56 109 ALA A C 1
ATOM 851 O O . ALA A 1 109 ? -14.305 12.906 34.094 1 93.56 109 ALA A O 1
ATOM 852 N N . LYS A 1 110 ? -13.664 13.633 36.094 1 94 110 LYS A N 1
ATOM 853 C CA . LYS A 1 110 ? -14.836 14.477 36.312 1 94 110 LYS A CA 1
ATOM 854 C C . LYS A 1 110 ? -14.43 15.922 36.594 1 94 110 LYS A C 1
ATOM 856 O O . LYS A 1 110 ? -13.484 16.172 37.344 1 94 110 LYS A O 1
ATOM 861 N N . PHE A 1 111 ? -15.156 16.844 35.875 1 94.88 111 PHE A N 1
ATOM 862 C CA . PHE A 1 111 ? -14.898 18.266 36.031 1 94.88 111 PHE A CA 1
ATOM 863 C C . PHE A 1 111 ? -16.094 18.953 36.688 1 94.88 111 PHE A C 1
ATOM 865 O O . PHE A 1 111 ? -17.25 18.656 36.344 1 94.88 111 PHE A O 1
ATOM 872 N N . ARG A 1 112 ? -15.727 19.75 37.625 1 93.25 112 ARG A N 1
ATOM 873 C CA . ARG A 1 112 ? -16.781 20.531 38.281 1 93.25 112 ARG A CA 1
ATOM 874 C C . ARG A 1 112 ? -16.391 22 38.375 1 93.25 112 ARG A C 1
ATOM 876 O O . ARG A 1 112 ? -15.312 22.328 38.875 1 93.25 112 ARG A O 1
ATOM 883 N N . LEU A 1 113 ? -17.172 22.844 37.781 1 91.56 113 LEU A N 1
ATOM 884 C CA . LEU A 1 113 ? -17.031 24.297 37.875 1 91.56 113 LEU A CA 1
ATOM 885 C C . LEU A 1 113 ? -18.344 24.938 38.281 1 91.56 113 LEU A C 1
ATOM 887 O O . LEU A 1 113 ? -19.297 24.984 37.469 1 91.56 113 LEU A O 1
ATOM 891 N N . GLY A 1 114 ? -18.422 25.406 39.375 1 85.94 114 GLY A N 1
ATOM 892 C CA . GLY A 1 114 ? -19.688 25.953 39.844 1 85.94 114 GLY A CA 1
ATOM 893 C C . GLY A 1 114 ? -20.812 24.938 39.875 1 85.94 114 GLY A C 1
ATOM 894 O O . GLY A 1 114 ? -20.719 23.906 40.531 1 85.94 114 GLY A O 1
ATOM 895 N N . ASN A 1 115 ? -21.812 25.109 38.969 1 84.19 115 ASN A N 1
ATOM 896 C CA . ASN A 1 115 ? -22.953 24.219 38.938 1 84.19 115 ASN A CA 1
ATOM 897 C C . ASN A 1 115 ? -22.891 23.266 37.75 1 84.19 115 ASN A C 1
ATOM 899 O O . ASN A 1 115 ? -23.688 22.328 37.656 1 84.19 115 ASN A O 1
ATOM 903 N N . GLU A 1 116 ? -21.891 23.516 36.938 1 88.25 116 GLU A N 1
ATOM 904 C CA . GLU A 1 116 ? -21.766 22.656 35.75 1 88.25 116 GLU A CA 1
ATOM 905 C C . GLU A 1 116 ? -20.797 21.516 36 1 88.25 116 GLU A C 1
ATOM 907 O O . GLU A 1 116 ? -19.75 21.703 36.625 1 88.25 116 GLU A O 1
ATOM 912 N N . LYS A 1 117 ? -21.234 20.312 35.594 1 91.12 117 LYS A N 1
ATOM 913 C CA . LYS A 1 117 ? -20.422 19.125 35.75 1 91.12 117 LYS A CA 1
ATOM 914 C C . LYS A 1 117 ? -20.328 18.328 34.469 1 91.12 117 LYS A C 1
ATOM 916 O O . LYS A 1 117 ? -21.297 18.234 33.719 1 91.12 117 LYS A O 1
ATOM 921 N N . PHE A 1 118 ? -19.109 17.969 34.188 1 92.75 118 PHE A N 1
ATOM 922 C CA . PHE A 1 118 ? -18.891 17.141 33.031 1 92.75 118 PHE A CA 1
ATOM 923 C C . PHE A 1 118 ? -18.078 15.898 33.375 1 92.75 118 PHE A C 1
ATOM 925 O O . PHE A 1 118 ? -17.281 15.922 34.312 1 92.75 118 PHE A O 1
ATOM 932 N N . LYS A 1 119 ? -18.344 14.805 32.688 1 92.44 119 LYS A N 1
ATOM 933 C CA . LYS A 1 119 ? -17.625 13.547 32.875 1 92.44 119 LYS A CA 1
ATOM 934 C C . LYS A 1 119 ? -17 13.062 31.562 1 92.44 119 LYS A C 1
ATOM 936 O O . LYS A 1 119 ? -17.609 13.164 30.5 1 92.44 119 LYS A O 1
ATOM 941 N N . SER A 1 120 ? -15.781 12.617 31.688 1 92.62 120 SER A N 1
ATOM 942 C CA . SER A 1 120 ? -15.086 12.102 30.516 1 92.62 120 SER A CA 1
ATOM 943 C C . SER A 1 120 ? -15.383 10.617 30.297 1 92.62 120 SER A C 1
ATOM 945 O O . SER A 1 120 ? -15.945 9.961 31.188 1 92.62 120 SER A O 1
ATOM 947 N N . LYS A 1 121 ? -15.086 10.133 29.094 1 90.44 121 LYS A N 1
ATOM 948 C CA . LYS A 1 121 ? -15.156 8.703 28.812 1 90.44 121 LYS A CA 1
ATOM 949 C C . LYS A 1 121 ? -14.047 7.949 29.547 1 90.44 121 LYS A C 1
ATOM 951 O O . LYS A 1 121 ? -12.992 8.516 29.844 1 90.44 121 LYS A O 1
ATOM 956 N N . ALA A 1 122 ? -14.289 6.68 29.875 1 88.94 122 ALA A N 1
ATOM 957 C CA . ALA A 1 122 ? -13.312 5.875 30.594 1 88.94 122 ALA A CA 1
ATOM 958 C C . ALA A 1 122 ? -12.414 5.105 29.641 1 88.94 122 ALA A C 1
ATOM 960 O O . ALA A 1 122 ? -12.867 4.637 28.594 1 88.94 122 ALA A O 1
ATOM 961 N N . ASP A 1 123 ? -11.195 5.148 29.906 1 87.81 123 ASP A N 1
ATOM 962 C CA . ASP A 1 123 ? -10.242 4.336 29.172 1 87.81 123 ASP A CA 1
ATOM 963 C C . ASP A 1 123 ? -10.016 2.986 29.844 1 87.81 123 ASP A C 1
ATOM 965 O O . ASP A 1 123 ? -9.734 2.928 31.047 1 87.81 123 ASP A O 1
ATOM 969 N N . ALA A 1 124 ? -10.109 1.946 29.094 1 85.44 124 ALA A N 1
ATOM 970 C CA . ALA A 1 124 ? -10.141 0.613 29.688 1 85.44 124 ALA A CA 1
ATOM 971 C C . ALA A 1 124 ? -8.734 0.098 29.953 1 85.44 124 ALA A C 1
ATOM 973 O O . ALA A 1 124 ? -7.848 0.218 29.109 1 85.44 124 ALA A O 1
ATOM 974 N N . ARG A 1 125 ? -8.516 -0.443 31.109 1 85.56 125 ARG A N 1
ATOM 975 C CA . ARG A 1 125 ? -7.387 -1.256 31.562 1 85.56 125 ARG A CA 1
ATOM 976 C C . ARG A 1 125 ? -6.062 -0.572 31.25 1 85.56 125 ARG A C 1
ATOM 978 O O . ARG A 1 125 ? -5.191 -1.156 30.594 1 85.56 125 ARG A O 1
ATOM 985 N N . THR A 1 126 ? -5.91 0.719 31.719 1 88.56 126 THR A N 1
ATOM 986 C CA . THR A 1 126 ? -4.66 1.444 31.531 1 88.56 126 THR A CA 1
ATOM 987 C C . THR A 1 126 ? -4.387 2.375 32.719 1 88.56 126 THR A C 1
ATOM 989 O O . THR A 1 126 ? -5.32 2.83 33.375 1 88.56 126 THR A O 1
ATOM 992 N N . LEU A 1 127 ? -3.107 2.584 32.969 1 89.06 127 LEU A N 1
ATOM 993 C CA . LEU A 1 127 ? -2.682 3.533 33.969 1 89.06 127 LEU A CA 1
ATOM 994 C C . LEU A 1 127 ? -2.26 4.855 33.344 1 89.06 127 LEU A C 1
ATOM 996 O O . LEU A 1 127 ? -2.018 5.836 34.062 1 89.06 127 LEU A O 1
ATOM 1000 N N . ASN A 1 128 ? -2.117 4.918 32.094 1 90 128 ASN A N 1
ATOM 1001 C CA . ASN A 1 128 ? -1.805 6.105 31.297 1 90 128 ASN A CA 1
ATOM 1002 C C . ASN A 1 128 ? -2.861 6.363 30.234 1 90 128 ASN A C 1
ATOM 1004 O O . ASN A 1 128 ? -2.58 6.262 29.031 1 90 128 ASN A O 1
ATOM 1008 N N . PRO A 1 129 ? -4.004 6.793 30.703 1 90.75 129 PRO A N 1
ATOM 1009 C CA . PRO A 1 129 ? -5.121 6.973 29.766 1 90.75 129 PRO A CA 1
ATOM 1010 C C . PRO A 1 129 ? -4.914 8.148 28.828 1 90.75 129 PRO A C 1
ATOM 1012 O O . PRO A 1 129 ? -4.23 9.117 29.172 1 90.75 129 PRO A O 1
ATOM 1015 N N . LYS A 1 130 ? -5.371 8.078 27.672 1 89.75 130 LYS A N 1
ATOM 1016 C CA . LYS A 1 130 ? -5.461 9.148 26.688 1 89.75 130 LYS A CA 1
ATOM 1017 C C . LYS A 1 130 ? -6.914 9.43 26.312 1 89.75 130 LYS A C 1
ATOM 1019 O O . LYS A 1 130 ? -7.492 8.734 25.469 1 89.75 130 LYS A O 1
ATOM 1024 N N . TRP A 1 131 ? -7.527 10.414 26.922 1 89.56 131 TRP A N 1
ATOM 1025 C CA . TRP A 1 131 ? -8.953 10.695 26.75 1 89.56 131 TRP A CA 1
ATOM 1026 C C . TRP A 1 131 ? -9.195 11.531 25.5 1 89.56 131 TRP A C 1
ATOM 1028 O O . TRP A 1 131 ? -10.094 11.234 24.719 1 89.56 131 TRP A O 1
ATOM 1038 N N . LEU A 1 132 ? -8.438 12.578 25.234 1 89.75 132 LEU A N 1
ATOM 1039 C CA . LEU A 1 132 ? -8.539 13.484 24.094 1 89.75 132 LEU A CA 1
ATOM 1040 C C . LEU A 1 132 ? -9.977 13.953 23.906 1 89.75 132 LEU A C 1
ATOM 1042 O O . LEU A 1 132 ? -10.531 13.82 22.812 1 89.75 132 LEU A O 1
ATOM 1046 N N . GLU A 1 133 ? -10.586 14.57 24.938 1 91.69 133 GLU A N 1
ATOM 1047 C CA . GLU A 1 133 ? -11.938 15.102 24.922 1 91.69 133 GLU A CA 1
ATOM 1048 C C . GLU A 1 133 ? -11.953 16.594 25.266 1 91.69 133 GLU A C 1
ATOM 1050 O O . GLU A 1 133 ? -11.062 17.078 25.969 1 91.69 133 GLU A O 1
ATOM 1055 N N . GLN A 1 134 ? -12.938 17.234 24.703 1 91.31 134 GLN A N 1
ATOM 1056 C CA . GLN A 1 134 ? -13.078 18.672 24.922 1 91.31 134 GLN A CA 1
ATOM 1057 C C . GLN A 1 134 ? -14.375 19 25.672 1 91.31 134 GLN A C 1
ATOM 1059 O O . GLN A 1 134 ? -15.414 18.375 25.406 1 91.31 134 GLN A O 1
ATOM 1064 N N . PHE A 1 135 ? -14.344 19.938 26.656 1 92 135 PHE A N 1
ATOM 1065 C CA . PHE A 1 135 ? -15.484 20.375 27.453 1 92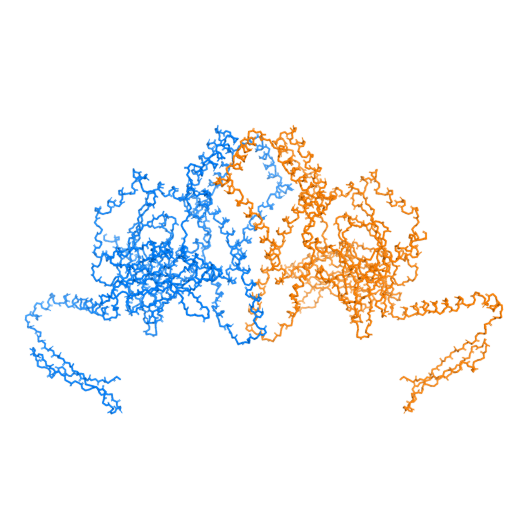 135 PHE A CA 1
ATOM 1066 C C . PHE A 1 135 ? -15.555 21.891 27.484 1 92 135 PHE A C 1
ATOM 1068 O O . PHE A 1 135 ? -14.531 22.578 27.609 1 92 135 PHE A O 1
ATOM 1075 N N . ASP A 1 136 ? -16.719 22.406 27.297 1 89.81 136 ASP A N 1
ATOM 1076 C CA . ASP A 1 136 ? -16.938 23.844 27.359 1 89.81 136 ASP A CA 1
ATOM 1077 C C . ASP A 1 136 ? -17.781 24.219 28.578 1 89.81 136 ASP A C 1
ATOM 1079 O O . ASP A 1 136 ? -18.906 23.734 28.734 1 89.81 136 ASP A O 1
ATOM 1083 N N . PHE A 1 137 ? -17.172 25.062 29.484 1 89.94 137 PHE A N 1
ATOM 1084 C CA . PHE A 1 137 ? -17.859 25.562 30.672 1 89.94 137 PHE A CA 1
ATOM 1085 C C . PHE A 1 137 ? -18.188 27.047 30.516 1 89.94 137 PHE A C 1
ATOM 1087 O O . PHE A 1 137 ? -17.531 27.75 29.75 1 89.94 137 PHE A O 1
ATOM 1094 N N . HIS A 1 138 ? -19.172 27.453 31.25 1 86.25 138 HIS A N 1
ATOM 1095 C CA . HIS A 1 138 ? -19.531 28.875 31.312 1 86.25 138 HIS A CA 1
ATOM 1096 C C . HIS A 1 138 ? -19.219 29.453 32.688 1 86.25 138 HIS A C 1
ATOM 1098 O O . HIS A 1 138 ? -19.516 28.844 33.719 1 86.25 138 HIS A O 1
ATOM 1104 N N . LEU A 1 139 ? -18.469 30.5 32.656 1 86.56 139 LEU A N 1
ATOM 1105 C CA . LEU A 1 139 ? -18.094 31.172 33.875 1 86.56 139 LEU A CA 1
ATOM 1106 C C . LEU A 1 139 ? -19.094 32.281 34.219 1 86.56 139 LEU A C 1
ATOM 1108 O O . LEU A 1 139 ? -19.375 33.125 33.375 1 86.56 139 LEU A O 1
ATOM 1112 N N . TYR A 1 140 ? -19.578 32.156 35.438 1 82.06 140 TYR A N 1
ATOM 1113 C CA . TYR A 1 140 ? -20.469 33.188 35.938 1 82.06 140 TYR A CA 1
ATOM 1114 C C . TYR A 1 140 ? -19.797 34 37.031 1 82.06 140 TYR A C 1
ATOM 1116 O O . TYR A 1 140 ? -19.047 33.469 37.844 1 82.06 140 TYR A O 1
ATOM 1124 N N . ASP A 1 141 ? -19.953 35.312 37.062 1 78.19 141 ASP A N 1
ATOM 1125 C CA . ASP A 1 141 ? -19.312 36.188 38.031 1 78.19 141 ASP A CA 1
ATOM 1126 C C . ASP A 1 141 ? -19.781 35.906 39.438 1 78.19 141 ASP A C 1
ATOM 1128 O O . ASP A 1 141 ? -19.062 36.156 40.406 1 78.19 141 ASP A O 1
ATOM 1132 N N . ASP A 1 142 ? -20.906 35.281 39.594 1 76.69 142 ASP A N 1
ATOM 1133 C CA . ASP A 1 142 ? -21.5 35.062 40.906 1 76.69 142 ASP A CA 1
ATOM 1134 C C . ASP A 1 142 ? -21.031 33.719 41.469 1 76.69 142 ASP A C 1
ATOM 1136 O O . ASP A 1 142 ? -21.281 33.406 42.656 1 76.69 142 ASP A O 1
ATOM 1140 N N . GLN A 1 143 ? -20.359 33.062 40.656 1 79.38 143 GLN A N 1
ATOM 1141 C CA . GLN A 1 143 ? -19.984 31.719 41.094 1 79.38 143 GLN A CA 1
ATOM 1142 C C . GLN A 1 143 ? -18.484 31.625 41.344 1 79.38 143 GLN A C 1
ATOM 1144 O O . GLN A 1 143 ? -17.75 32.594 41.125 1 79.38 143 GLN A O 1
ATOM 1149 N N . THR A 1 144 ? -18.125 30.469 41.938 1 81.25 144 THR A N 1
ATOM 1150 C CA . THR A 1 144 ? -16.719 30.219 42.25 1 81.25 144 THR A CA 1
ATOM 1151 C C . THR A 1 144 ? -15.93 29.969 40.969 1 81.25 144 THR A C 1
ATOM 1153 O O . THR A 1 144 ? -16.422 29.359 40.031 1 81.25 144 THR A O 1
ATOM 1156 N N . HIS A 1 145 ? -14.797 30.609 40.938 1 89.38 145 HIS A N 1
ATOM 1157 C CA . HIS A 1 145 ? -13.914 30.453 39.781 1 89.38 145 HIS A CA 1
ATOM 1158 C C . HIS A 1 145 ? -12.859 29.375 40.031 1 89.38 145 HIS A C 1
ATOM 1160 O O . HIS A 1 145 ? -11.695 29.531 39.656 1 89.38 145 HIS A O 1
ATOM 1166 N N . ILE A 1 146 ? -13.352 28.281 40.781 1 91.69 146 ILE A N 1
ATOM 1167 C CA . ILE A 1 146 ? -12.445 27.188 41.094 1 91.69 146 ILE A CA 1
ATOM 1168 C C . ILE A 1 146 ? -12.875 25.938 40.344 1 91.69 146 ILE A C 1
ATOM 1170 O O . ILE A 1 146 ? -14.023 25.5 40.438 1 91.69 146 ILE A O 1
ATOM 1174 N N . LEU A 1 147 ? -11.953 25.484 39.562 1 93.81 147 LEU A N 1
ATOM 1175 C CA . LEU A 1 147 ? -12.203 24.25 38.812 1 93.81 147 LEU A CA 1
ATOM 1176 C C . LEU A 1 147 ? -11.719 23.031 39.594 1 93.81 147 LEU A C 1
ATOM 1178 O O . LEU A 1 147 ? -10.547 22.969 39.969 1 93.81 147 LEU A O 1
ATOM 1182 N N . GLU A 1 148 ? -12.586 22.109 39.781 1 93.19 148 GLU A N 1
ATOM 1183 C CA . GLU A 1 148 ? -12.242 20.859 40.469 1 93.19 148 GLU A CA 1
ATOM 1184 C C . GLU A 1 148 ? -12.148 19.703 39.469 1 93.19 148 GLU A C 1
ATOM 1186 O O . GLU A 1 148 ? -13.094 19.438 38.719 1 93.19 148 GLU A O 1
ATOM 1191 N N . VAL A 1 149 ? -11.023 19.109 39.469 1 94.19 149 VAL A N 1
ATOM 1192 C CA . VAL A 1 149 ? -10.797 17.938 38.625 1 94.19 149 VAL A CA 1
ATOM 1193 C C . VAL A 1 149 ? -10.648 16.703 39.5 1 94.19 149 VAL A C 1
ATOM 1195 O O . VAL A 1 149 ? -9.773 16.641 40.375 1 94.19 149 VAL A O 1
ATOM 1198 N N . THR A 1 150 ? -11.523 15.734 39.312 1 93.31 150 THR A N 1
ATOM 1199 C CA . THR A 1 150 ? -11.445 14.477 40.062 1 93.31 150 THR A CA 1
ATOM 1200 C C . THR A 1 150 ? -11.328 13.297 39.125 1 93.31 150 THR A C 1
ATOM 1202 O O . THR A 1 150 ? -11.945 13.281 38.062 1 93.31 150 THR A O 1
ATOM 1205 N N . VAL A 1 151 ? -10.469 12.438 39.438 1 93.44 151 VAL A N 1
ATOM 1206 C CA . VAL A 1 151 ? -10.281 11.227 38.656 1 93.44 151 VAL A CA 1
ATOM 1207 C C . VAL A 1 151 ? -10.844 10.023 39.406 1 93.44 151 VAL A C 1
ATOM 1209 O O . VAL A 1 151 ? -10.625 9.875 40.594 1 93.44 151 VAL A O 1
ATOM 1212 N N . TRP A 1 152 ? -11.57 9.211 38.656 1 90.81 152 TRP A N 1
ATOM 1213 C CA . TRP A 1 152 ? -12.258 8.062 39.219 1 90.81 152 TRP A CA 1
ATOM 1214 C C . TRP A 1 152 ? -11.961 6.797 38.438 1 90.81 152 TRP A C 1
ATOM 1216 O O . TRP A 1 152 ? -11.57 6.867 37.25 1 90.81 152 TRP A O 1
ATOM 1226 N N . ASP A 1 153 ? -11.977 5.691 39.094 1 90.44 153 ASP A N 1
ATOM 1227 C CA . ASP A 1 153 ? -11.883 4.391 38.438 1 90.44 153 ASP A CA 1
ATOM 1228 C C . ASP A 1 153 ? -13.258 3.758 38.281 1 90.44 153 ASP A C 1
ATOM 1230 O O . ASP A 1 153 ? -14 3.607 39.25 1 90.44 153 ASP A O 1
ATOM 1234 N N . LYS A 1 154 ? -13.516 3.469 36.969 1 88.06 154 LYS A N 1
ATOM 1235 C CA . LYS A 1 154 ? -14.828 2.881 36.688 1 88.06 154 LYS A CA 1
ATOM 1236 C C . LYS A 1 154 ? -14.844 1.392 37.031 1 88.06 154 LYS A C 1
ATOM 1238 O O . LYS A 1 154 ? -13.992 0.636 36.562 1 88.06 154 LYS A O 1
ATOM 1243 N N . ASP A 1 155 ? -15.727 1.025 37.844 1 78.69 155 ASP A N 1
ATOM 1244 C CA . ASP A 1 155 ? -15.883 -0.383 38.188 1 78.69 155 ASP A CA 1
ATOM 1245 C C . ASP A 1 155 ? -17.25 -0.915 37.75 1 78.69 155 ASP A C 1
ATOM 1247 O O . ASP A 1 155 ? -18.25 -0.207 37.844 1 78.69 155 ASP A O 1
ATOM 1251 N N . ALA A 1 156 ? -17.297 -1.986 36.969 1 70.38 156 ALA A N 1
ATOM 1252 C CA . ALA A 1 156 ? -18.516 -2.596 36.438 1 70.38 156 ALA A CA 1
ATOM 1253 C C . ALA A 1 156 ? -19.453 -3.025 37.594 1 70.38 156 ALA A C 1
ATOM 1255 O O . ALA A 1 156 ? -20.672 -2.943 37.438 1 70.38 156 ALA A O 1
ATOM 1256 N N . ARG A 1 157 ? -18.938 -3.682 38.625 1 66.25 157 ARG A N 1
ATOM 1257 C CA . ARG A 1 157 ? -19.812 -4.344 39.594 1 66.25 157 ARG A CA 1
ATOM 1258 C C . ARG A 1 157 ? -19.984 -3.494 40.844 1 66.25 157 ARG A C 1
ATOM 1260 O O . ARG A 1 157 ? -20.984 -3.635 41.562 1 66.25 157 ARG A O 1
ATOM 1267 N N . SER A 1 158 ? -19.062 -2.777 41.156 1 71.5 158 SER A N 1
ATOM 1268 C CA . SER A 1 158 ? -19.109 -2 42.375 1 71.5 158 SER A CA 1
ATOM 1269 C C . SER A 1 158 ? -19.094 -0.503 42.094 1 71.5 158 SER A C 1
ATOM 1271 O O . SER A 1 158 ? -19.047 -0.09 40.938 1 71.5 158 SER A O 1
ATOM 1273 N N . LYS A 1 159 ? -19.266 0.3 43.125 1 80.94 159 LYS A N 1
ATOM 1274 C CA . LYS A 1 159 ? -19.172 1.754 43.031 1 80.94 159 LYS A CA 1
ATOM 1275 C C . LYS A 1 159 ? -17.797 2.18 42.531 1 80.94 159 LYS A C 1
ATOM 1277 O O . LYS A 1 159 ? -16.781 1.516 42.812 1 80.94 159 LYS A O 1
ATOM 1282 N N . ASP A 1 160 ? -17.781 3.375 41.781 1 86.44 160 ASP A N 1
ATOM 1283 C CA . ASP A 1 160 ? -16.516 3.889 41.25 1 86.44 160 ASP A CA 1
ATOM 1284 C C . ASP A 1 160 ? -15.562 4.297 42.344 1 86.44 160 ASP A C 1
ATOM 1286 O O . ASP A 1 160 ? -15.992 4.785 43.406 1 86.44 160 ASP A O 1
ATOM 1290 N N . ASP A 1 161 ? -14.328 3.92 42.25 1 85.81 161 ASP A N 1
ATOM 1291 C CA . ASP A 1 161 ? -13.305 4.215 43.25 1 85.81 161 ASP A CA 1
ATOM 1292 C C . ASP A 1 161 ? -12.633 5.555 42.969 1 85.81 161 ASP A C 1
ATOM 1294 O O . ASP A 1 161 ? -12.273 5.848 41.812 1 85.81 161 ASP A O 1
ATOM 1298 N N . PHE A 1 162 ? -12.562 6.285 44.062 1 88.44 162 PHE A N 1
ATOM 1299 C CA . PHE A 1 162 ? -11.914 7.59 44 1 88.44 162 PHE A CA 1
ATOM 1300 C C . PHE A 1 162 ? -10.398 7.434 43.969 1 88.44 162 PHE A C 1
ATOM 1302 O O . PHE A 1 162 ? -9.828 6.727 44.781 1 88.44 162 PHE A O 1
ATOM 1309 N N . MET A 1 163 ? -9.758 8.109 42.969 1 88.25 163 MET A N 1
ATOM 1310 C CA . MET A 1 163 ? -8.305 8.008 42.875 1 88.25 163 MET A CA 1
ATOM 1311 C C . MET A 1 163 ? -7.625 9.258 43.406 1 88.25 163 MET A C 1
ATOM 1313 O O . MET A 1 163 ? -6.723 9.172 44.25 1 88.25 163 MET A O 1
ATOM 1317 N N . GLY A 1 164 ? -8.07 10.43 42.812 1 89.75 164 GLY A N 1
ATOM 1318 C CA . GLY A 1 164 ? -7.426 11.672 43.219 1 89.75 164 GLY A CA 1
ATOM 1319 C C . GLY A 1 164 ? -8.18 12.906 42.75 1 89.75 164 GLY A C 1
ATOM 1320 O O . GLY A 1 164 ? -9.062 12.82 41.906 1 89.75 164 GLY A O 1
ATOM 1321 N N . LYS A 1 165 ? -7.75 14.031 43.469 1 91.81 165 LYS A N 1
ATOM 1322 C CA . LYS A 1 165 ? -8.398 15.305 43.156 1 91.81 165 LYS A CA 1
ATOM 1323 C C . LYS A 1 165 ? -7.363 16.406 42.969 1 91.81 165 LYS A C 1
ATOM 1325 O O . LYS A 1 165 ? -6.273 16.359 43.531 1 91.81 165 LYS A O 1
ATOM 1330 N N . SER A 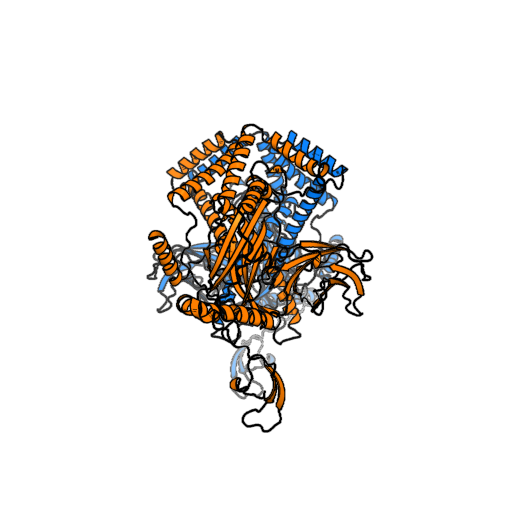1 166 ? -7.68 17.297 42.062 1 93.12 166 SER A N 1
ATOM 1331 C CA . SER A 1 166 ? -6.883 18.484 41.844 1 93.12 166 SER A CA 1
ATOM 1332 C C . SER A 1 166 ? -7.766 19.734 41.719 1 93.12 166 SER A C 1
ATOM 1334 O O . SER A 1 166 ? -8.875 19.656 41.188 1 93.12 166 SER A O 1
ATOM 1336 N N . ILE A 1 167 ? -7.309 20.844 42.344 1 91.38 167 ILE A N 1
ATOM 1337 C CA . ILE A 1 167 ? -8.062 22.094 42.312 1 91.38 167 ILE A CA 1
ATOM 1338 C C . ILE A 1 167 ? -7.262 23.156 41.562 1 91.38 167 ILE A C 1
ATOM 1340 O O . ILE A 1 167 ? -6.078 23.359 41.844 1 91.38 167 ILE A O 1
ATOM 1344 N N . LEU A 1 168 ? -7.883 23.781 40.625 1 92.94 168 LEU A N 1
ATOM 1345 C CA . LEU A 1 168 ? -7.258 24.844 39.844 1 92.94 168 LEU A CA 1
ATOM 1346 C C . LEU A 1 168 ? -8.039 26.141 40 1 92.94 168 LEU A C 1
ATOM 1348 O O . LEU A 1 168 ? -9.25 26.172 39.781 1 92.94 168 LEU A O 1
ATOM 1352 N N . ASP A 1 169 ? -7.32 27.125 40.344 1 91.81 169 ASP A N 1
ATOM 1353 C CA . ASP A 1 169 ? -7.922 28.453 40.406 1 91.81 169 ASP A CA 1
ATOM 1354 C C . ASP A 1 169 ? -7.836 29.156 39.031 1 91.81 169 ASP A C 1
ATOM 1356 O O . ASP A 1 169 ? -6.738 29.453 38.562 1 91.81 169 ASP A O 1
ATOM 1360 N N . LEU A 1 170 ? -8.914 29.5 38.469 1 91.88 170 LEU A N 1
ATOM 1361 C CA . LEU A 1 170 ? -8.977 30.078 37.156 1 91.88 170 LEU A CA 1
ATOM 1362 C C . LEU A 1 170 ? -8.477 31.531 37.156 1 91.88 170 LEU A C 1
ATOM 1364 O O . LEU A 1 170 ? -8.117 32.062 36.094 1 91.88 170 LEU A O 1
ATOM 1368 N N . ASN A 1 171 ? -8.391 32.156 38.25 1 87.81 171 ASN A N 1
ATOM 1369 C CA . ASN A 1 171 ? -7.953 33.531 38.344 1 87.81 171 ASN A CA 1
ATOM 1370 C C . ASN A 1 171 ? -6.441 33.656 38.156 1 87.81 171 ASN A C 1
ATOM 1372 O O . ASN A 1 171 ? -5.934 34.75 37.844 1 87.81 171 ASN A O 1
ATOM 1376 N N . GLU A 1 172 ? -5.852 32.594 38.281 1 90.81 172 GLU A N 1
ATOM 1377 C CA . GLU A 1 172 ? -4.398 32.594 38.156 1 90.81 172 GLU A CA 1
ATOM 1378 C C . GLU A 1 172 ? -3.965 32.5 36.719 1 90.81 172 GLU A C 1
ATOM 1380 O O . GLU A 1 172 ? -2.803 32.75 36.375 1 90.81 172 GLU A O 1
ATOM 1385 N N . PHE A 1 173 ? -4.898 32.281 35.875 1 91.31 173 PHE A N 1
ATOM 1386 C CA . PHE A 1 173 ? -4.535 32.062 34.5 1 91.31 173 PHE A CA 1
ATOM 1387 C C . PHE A 1 173 ? -4.93 33.281 33.656 1 91.31 173 PHE A C 1
ATOM 1389 O O . PHE A 1 173 ? -5.988 33.875 33.875 1 91.31 173 PHE A O 1
ATOM 1396 N N . GLU A 1 174 ? -3.967 33.656 32.75 1 89.69 174 GLU A N 1
ATOM 1397 C CA . GLU A 1 174 ? -4.242 34.781 31.844 1 89.69 174 GLU A CA 1
ATOM 1398 C C . GLU A 1 174 ? -5.414 34.469 30.922 1 89.69 174 GLU A C 1
ATOM 1400 O O . GLU A 1 174 ? -5.535 33.344 30.438 1 89.69 174 GLU A O 1
ATOM 1405 N N . ARG A 1 175 ? -6.176 35.469 30.688 1 88.19 175 ARG A N 1
ATOM 1406 C CA . ARG A 1 175 ? -7.352 35.312 29.844 1 88.19 175 ARG A CA 1
ATOM 1407 C C . ARG A 1 175 ? -6.98 35.375 28.359 1 88.19 175 ARG A C 1
ATOM 1409 O O . ARG A 1 175 ? -5.918 35.906 28.016 1 88.19 175 ARG A O 1
ATOM 1416 N N . GLU A 1 176 ? -7.73 34.719 27.484 1 88.19 176 GLU A N 1
ATOM 1417 C CA . GLU A 1 176 ? -7.625 34.75 26.031 1 88.19 176 GLU A CA 1
ATOM 1418 C C . GLU A 1 176 ? -6.352 34.062 25.547 1 88.19 176 GLU A C 1
ATOM 1420 O O . GLU A 1 176 ? -5.762 34.469 24.547 1 88.19 176 GLU A O 1
ATOM 1425 N N . LYS A 1 177 ? -5.832 33.25 26.391 1 89.5 177 LYS A N 1
ATOM 1426 C CA . LYS A 1 177 ? -4.68 32.406 26.047 1 89.5 177 LYS A CA 1
ATOM 1427 C C . LYS A 1 177 ? -4.879 30.969 26.5 1 89.5 177 LYS A C 1
ATOM 1429 O O . LYS A 1 177 ? -5.531 30.719 27.5 1 89.5 177 LYS A O 1
ATOM 1434 N N . THR A 1 178 ? -4.359 30.125 25.672 1 93.12 178 THR A N 1
ATOM 1435 C CA . THR A 1 178 ? -4.438 28.719 26.031 1 93.12 178 THR A CA 1
ATOM 1436 C C . THR A 1 178 ? -3.238 28.312 26.891 1 93.12 178 THR A C 1
ATOM 1438 O O . THR A 1 178 ? -2.094 28.578 26.531 1 93.12 178 THR A O 1
ATOM 1441 N N . HIS A 1 179 ? -3.527 27.672 28 1 93.94 179 HIS A N 1
ATOM 1442 C CA . HIS A 1 179 ? -2.482 27.234 28.922 1 93.94 179 HIS A CA 1
ATOM 1443 C C . HIS A 1 179 ? -2.352 25.719 28.938 1 93.94 179 HIS A C 1
ATOM 1445 O O . HIS A 1 179 ? -3.352 25 29.047 1 93.94 179 HIS A O 1
ATOM 1451 N N . ASP A 1 180 ? -1.16 25.297 28.703 1 91.94 180 ASP A N 1
ATOM 1452 C CA . ASP A 1 180 ? -0.829 23.891 28.828 1 91.94 180 ASP A CA 1
ATOM 1453 C C . ASP A 1 180 ? -0.432 23.547 30.266 1 91.94 180 ASP A C 1
ATOM 1455 O O . ASP A 1 180 ? 0.644 23.938 30.719 1 91.94 180 ASP A O 1
ATOM 1459 N N . ILE A 1 181 ? -1.289 22.734 30.969 1 93.31 181 ILE A N 1
ATOM 1460 C CA . ILE A 1 181 ? -1.1 22.562 32.406 1 93.31 181 ILE A CA 1
ATOM 1461 C C . ILE A 1 181 ? -0.977 21.062 32.719 1 93.31 181 ILE A C 1
ATOM 1463 O O . ILE A 1 181 ? -1.772 20.25 32.25 1 93.31 181 ILE A O 1
ATOM 1467 N N . TRP A 1 182 ? 0.004 20.734 33.438 1 93.12 182 TRP A N 1
ATOM 1468 C CA . TRP A 1 182 ? 0.1 19.438 34.125 1 93.12 182 TRP A CA 1
ATOM 1469 C C . TRP A 1 182 ? -0.238 19.578 35.594 1 93.12 182 TRP A C 1
ATOM 1471 O O . TRP A 1 182 ? 0.464 20.281 36.344 1 93.12 182 TRP A O 1
ATOM 1481 N N . THR A 1 183 ? -1.332 19.047 35.938 1 91.44 183 THR A N 1
ATOM 1482 C CA . THR A 1 183 ? -1.766 19.172 37.312 1 91.44 183 THR A CA 1
ATOM 1483 C C . THR A 1 183 ? -1.566 17.859 38.062 1 91.44 183 THR A C 1
ATOM 1485 O O . THR A 1 183 ? -1.872 16.797 37.531 1 91.44 183 THR A O 1
ATOM 1488 N N . ASP A 1 184 ? -1.007 18.031 39.219 1 91.62 184 ASP A N 1
ATOM 1489 C CA . ASP A 1 184 ? -0.804 16.859 40.062 1 91.62 184 ASP A CA 1
ATOM 1490 C C . ASP A 1 184 ? -2.045 16.578 40.906 1 91.62 184 ASP A C 1
ATOM 1492 O O . ASP A 1 184 ? -2.68 17.516 41.406 1 91.62 184 ASP A O 1
ATOM 1496 N N . LEU A 1 185 ? -2.344 15.328 40.969 1 90.69 185 LEU A N 1
ATOM 1497 C CA . LEU A 1 185 ? -3.434 14.914 41.844 1 90.69 185 LEU A CA 1
ATOM 1498 C C . LEU A 1 185 ? -2.961 14.828 43.281 1 90.69 185 LEU A C 1
ATOM 1500 O O . LEU A 1 185 ? -1.796 14.516 43.531 1 90.69 185 LEU A O 1
ATOM 1504 N N . LEU A 1 186 ? -3.834 15.039 44.094 1 84.56 186 LEU A N 1
ATOM 1505 C CA . LEU A 1 186 ? -3.5 15 45.531 1 84.56 186 LEU A CA 1
ATOM 1506 C C . LEU A 1 186 ? -3.146 13.586 45.969 1 84.56 186 LEU A C 1
ATOM 1508 O O . LEU A 1 186 ? -3.703 12.609 45.438 1 84.56 186 LEU A O 1
ATOM 1512 N N . ASP A 1 187 ? -2.189 13.352 46.875 1 80.06 187 ASP A N 1
ATOM 1513 C CA . ASP A 1 187 ? -1.786 12.102 47.531 1 80.06 187 ASP A CA 1
ATOM 1514 C C . ASP A 1 187 ? -1.006 11.219 46.562 1 80.06 187 ASP A C 1
ATOM 1516 O O . ASP A 1 187 ? -1.086 9.984 46.625 1 80.06 187 ASP A O 1
ATOM 1520 N N . GLY A 1 188 ? -0.493 11.789 45.594 1 78.62 188 GLY A N 1
ATOM 1521 C CA . GLY A 1 188 ? 0.406 11.047 44.719 1 78.62 188 GLY A CA 1
ATOM 1522 C C . GLY A 1 188 ? -0.319 10.117 43.75 1 78.62 188 GLY A C 1
ATOM 1523 O O . GLY A 1 188 ? 0.194 9.047 43.406 1 78.62 188 GLY A O 1
ATOM 1524 N N . ALA A 1 189 ? -1.491 10.422 43.375 1 85.06 189 ALA A N 1
ATOM 1525 C CA . ALA A 1 189 ? -2.311 9.531 42.562 1 85.06 189 ALA A CA 1
ATOM 1526 C C . ALA A 1 189 ? -1.982 9.688 41.094 1 85.06 189 ALA A C 1
ATOM 1528 O O . ALA A 1 189 ? -2.568 9.008 40.25 1 85.06 189 ALA A O 1
ATOM 1529 N N . GLY A 1 190 ? -1.047 10.578 40.781 1 90.31 190 GLY A N 1
ATOM 1530 C CA . GLY A 1 190 ? -0.675 10.727 39.375 1 90.31 190 GLY A CA 1
ATOM 1531 C C . GLY A 1 190 ? -0.824 12.141 38.875 1 90.31 190 GLY A C 1
ATOM 1532 O O . GLY A 1 190 ? -0.958 13.078 39.656 1 90.31 190 GLY A O 1
ATOM 1533 N N . LYS A 1 191 ? -0.628 12.32 37.594 1 94 191 LYS A N 1
ATOM 1534 C CA . LYS A 1 191 ? -0.72 13.625 36.938 1 94 191 LYS A CA 1
ATOM 1535 C C . LYS A 1 191 ? -1.712 13.609 35.781 1 94 191 LYS A C 1
ATOM 1537 O O . LYS A 1 191 ? -1.891 12.578 35.125 1 94 191 LYS A O 1
ATOM 1542 N N . VAL A 1 192 ? -2.381 14.727 35.656 1 93.75 192 VAL A N 1
ATOM 1543 C CA . VAL A 1 192 ? -3.322 14.875 34.531 1 93.75 192 VAL A CA 1
ATOM 1544 C C . VAL A 1 192 ? -2.902 16.047 33.656 1 93.75 192 VAL A C 1
ATOM 1546 O O . VAL A 1 192 ? -2.555 17.125 34.156 1 93.75 192 VAL A O 1
ATOM 1549 N N . HIS A 1 193 ? -2.855 15.82 32.406 1 94.94 193 HIS A N 1
ATOM 1550 C CA . HIS A 1 193 ? -2.504 16.828 31.406 1 94.94 193 HIS A CA 1
ATOM 1551 C C . HIS A 1 193 ? -3.748 17.438 30.781 1 94.94 193 HIS A C 1
ATOM 1553 O O . HIS A 1 193 ? -4.562 16.734 30.188 1 94.94 193 HIS A O 1
ATOM 1559 N N . LEU A 1 194 ? -3.945 18.766 30.938 1 94.56 194 LEU A N 1
ATOM 1560 C CA . LEU A 1 194 ? -5.109 19.422 30.359 1 94.56 194 LEU A CA 1
ATOM 1561 C C . LEU A 1 194 ? -4.719 20.766 29.734 1 94.56 194 LEU A C 1
ATOM 1563 O O . LEU A 1 194 ? -3.719 21.359 30.125 1 94.56 194 LEU A O 1
ATOM 1567 N N . LEU A 1 195 ? -5.449 21.172 28.75 1 95.06 195 LEU A N 1
ATOM 1568 C CA . LEU A 1 195 ? -5.363 22.5 28.156 1 95.06 195 LEU A CA 1
ATOM 1569 C C . LEU A 1 195 ? -6.543 23.359 28.578 1 95.06 195 LEU A C 1
ATOM 1571 O O . LEU A 1 195 ? -7.699 22.938 28.453 1 95.06 195 LEU A O 1
ATOM 1575 N N . LEU A 1 196 ? -6.211 24.469 29.125 1 95 196 LEU A N 1
ATOM 1576 C CA . LEU A 1 196 ? -7.234 25.375 29.641 1 95 196 LEU A CA 1
ATOM 1577 C C . LEU A 1 196 ? -7.207 26.719 28.906 1 95 196 LEU A C 1
ATOM 1579 O O . LEU A 1 196 ? -6.141 27.312 28.734 1 95 196 LEU A O 1
ATOM 1583 N N . THR A 1 197 ? -8.336 27.109 28.422 1 94.81 197 THR A N 1
ATOM 1584 C CA . THR A 1 197 ? -8.469 28.391 27.75 1 94.81 197 THR A CA 1
ATOM 1585 C C . THR A 1 197 ? -9.68 29.156 28.281 1 94.81 197 THR A C 1
ATOM 1587 O O . THR A 1 197 ? -10.797 28.641 28.281 1 94.81 197 THR A O 1
ATOM 1590 N N . ILE A 1 198 ? -9.445 30.312 28.781 1 92.19 198 ILE A N 1
ATOM 1591 C CA . ILE A 1 198 ? -10.523 31.203 29.219 1 92.19 198 ILE A CA 1
ATOM 1592 C C . ILE A 1 198 ? -10.719 32.312 28.188 1 92.19 198 ILE A C 1
ATOM 1594 O O . ILE A 1 198 ? -9.836 33.156 27.984 1 92.19 198 ILE A O 1
ATOM 1598 N N . SER A 1 199 ? -11.766 32.219 27.469 1 90.81 199 SER A N 1
ATOM 1599 C CA . SER A 1 199 ? -12.031 33.219 26.422 1 90.81 199 SER A CA 1
ATOM 1600 C C . SER A 1 199 ? -13.516 33.531 26.344 1 90.81 199 SER A C 1
ATOM 1602 O O . SER A 1 199 ? -14.297 33.156 27.219 1 90.81 199 SER A O 1
ATOM 1604 N N . GLY A 1 200 ? -13.938 34.344 25.391 1 86.44 200 GLY A N 1
ATOM 1605 C CA . GLY A 1 200 ? -15.312 34.781 25.203 1 86.44 200 GLY A CA 1
ATOM 1606 C C . GLY A 1 200 ? -15.766 35.812 26.219 1 86.44 200 GLY A C 1
ATOM 1607 O O . GLY A 1 200 ? -16.875 35.719 26.734 1 86.44 200 GLY A O 1
ATOM 1608 N N . LEU A 1 201 ? -14.953 36.656 26.531 1 83.25 201 LEU A N 1
ATOM 1609 C CA . LEU A 1 201 ? -15.273 37.688 27.516 1 83.25 201 LEU A CA 1
ATOM 1610 C C . LEU A 1 201 ? -16.344 38.625 27 1 83.25 201 LEU A C 1
ATOM 1612 O O . LEU A 1 201 ? -16.297 39.062 25.844 1 83.25 201 LEU A O 1
ATOM 1616 N N . THR A 1 202 ? -17.453 38.781 27.703 1 76.19 202 THR A N 1
ATOM 1617 C CA . THR A 1 202 ? -18.562 39.656 27.297 1 76.19 202 THR A CA 1
ATOM 1618 C C . THR A 1 202 ? -18.391 41.062 27.859 1 76.19 202 THR A C 1
ATOM 1620 O O . THR A 1 202 ? -19.078 42 27.453 1 76.19 202 THR A O 1
ATOM 1623 N N . THR A 1 203 ? -17.5 41.219 28.891 1 65.44 203 THR A N 1
ATOM 1624 C CA . THR A 1 203 ? -17.406 42.531 29.516 1 65.44 203 THR A CA 1
ATOM 1625 C C . THR A 1 203 ? -16.844 43.562 28.531 1 65.44 203 THR A C 1
ATOM 1627 O O . THR A 1 203 ? -15.93 43.25 27.766 1 65.44 203 THR A O 1
ATOM 1630 N N . ASP A 1 204 ? -17.594 44.625 28.453 1 59.5 204 ASP A N 1
ATOM 1631 C CA . ASP A 1 204 ? -17.188 45.75 27.641 1 59.5 204 ASP A CA 1
ATOM 1632 C C . ASP A 1 204 ? -15.875 46.344 28.156 1 59.5 204 ASP A C 1
ATOM 1634 O O . ASP A 1 204 ? -15.617 46.344 29.359 1 59.5 204 ASP A O 1
ATOM 1638 N N . ASN A 1 205 ? -14.812 46.531 27.391 1 59.5 205 ASN A N 1
ATOM 1639 C CA . ASN A 1 205 ? -13.547 47.188 27.703 1 59.5 205 ASN A CA 1
ATOM 1640 C C . ASN A 1 205 ? -12.477 46.156 28.094 1 59.5 205 ASN A C 1
ATOM 1642 O O . ASN A 1 205 ? -11.641 46.438 28.953 1 59.5 205 ASN A O 1
ATOM 1646 N N . CYS A 1 206 ? -12.844 45 27.578 1 64.25 206 CYS A N 1
ATOM 1647 C CA . CYS A 1 206 ? -11.812 44.031 27.906 1 64.25 206 CYS A CA 1
ATOM 1648 C C . CYS A 1 206 ? -10.617 44.156 26.969 1 64.25 206 CYS A C 1
ATOM 1650 O O . CYS A 1 206 ? -10.664 44.906 26 1 64.25 206 CYS A O 1
ATOM 1652 N N . ALA A 1 207 ? -9.484 43.75 27.422 1 64.94 207 ALA A N 1
ATOM 1653 C CA . ALA A 1 207 ? -8.195 43.844 26.734 1 64.94 207 ALA A CA 1
ATOM 1654 C C . ALA A 1 207 ? -8.297 43.312 25.297 1 64.94 207 ALA A C 1
ATOM 1656 O O . ALA A 1 207 ? -7.543 43.719 24.422 1 64.94 207 ALA A O 1
ATOM 1657 N N . SER A 1 208 ? -9.383 42.594 24.969 1 73.5 208 SER A N 1
ATOM 1658 C CA . SER A 1 208 ? -9.477 41.969 23.656 1 73.5 208 SER A CA 1
ATOM 1659 C C . SER A 1 208 ? -10.289 42.844 22.688 1 73.5 208 SER A C 1
ATOM 1661 O O . SER A 1 208 ? -10.359 42.531 21.5 1 73.5 208 SER A O 1
ATOM 1663 N N . ASP A 1 209 ? -10.789 43.906 23.062 1 79.56 209 ASP A N 1
ATOM 1664 C CA . ASP A 1 209 ? -11.586 44.75 22.188 1 79.56 209 ASP A CA 1
ATOM 1665 C C . ASP A 1 209 ? -10.68 45.594 21.281 1 79.56 209 ASP A C 1
ATOM 1667 O O . ASP A 1 209 ? -9.68 46.156 21.734 1 79.56 209 ASP A O 1
ATOM 1671 N N . ILE A 1 210 ? -11.039 45.594 20.109 1 81.44 210 ILE A N 1
ATOM 1672 C CA . ILE A 1 210 ? -10.266 46.312 19.094 1 81.44 210 ILE A CA 1
ATOM 1673 C C . ILE A 1 210 ? -10.141 47.781 19.469 1 81.44 210 ILE A C 1
ATOM 1675 O O . ILE A 1 210 ? -9.117 48.406 19.203 1 81.44 210 ILE A O 1
ATOM 1679 N N . ALA A 1 211 ? -11.188 48.312 20.094 1 74.81 211 ALA A N 1
ATOM 1680 C CA . ALA A 1 211 ? -11.211 49.719 20.453 1 74.81 211 ALA A CA 1
ATOM 1681 C C . ALA A 1 211 ? -10.148 50.062 21.484 1 74.81 211 ALA A C 1
ATOM 1683 O O . ALA A 1 211 ? -9.586 51.156 21.484 1 74.81 211 ALA A O 1
ATOM 1684 N N . MET A 1 212 ? -9.891 49.094 22.328 1 72.5 212 MET A N 1
ATOM 1685 C CA . MET A 1 212 ? -8.906 49.312 23.391 1 72.5 212 MET A CA 1
ATOM 1686 C C . MET A 1 212 ? -7.504 48.938 22.922 1 72.5 212 MET A C 1
ATOM 1688 O O . MET A 1 212 ? -6.516 49.406 23.484 1 72.5 212 MET A O 1
ATOM 1692 N N . HIS A 1 213 ? -7.52 48.125 21.984 1 68.69 213 HIS A N 1
ATOM 1693 C CA . HIS A 1 213 ? -6.223 47.656 21.484 1 68.69 213 HIS A CA 1
ATOM 1694 C C . HIS A 1 213 ? -5.602 48.719 20.562 1 68.69 213 HIS A C 1
ATOM 1696 O O . HIS A 1 213 ? -5.957 48.781 19.391 1 68.69 213 HIS A O 1
ATOM 1702 N N . ARG A 1 214 ? -5.387 49.938 21.141 1 61.69 214 ARG A N 1
ATOM 1703 C CA . ARG A 1 214 ? -4.723 50.938 20.328 1 61.69 214 ARG A CA 1
ATOM 1704 C C . ARG A 1 214 ? -3.354 50.469 19.859 1 61.69 214 ARG A C 1
ATOM 1706 O O . ARG A 1 214 ? -2.547 50 20.672 1 61.69 214 ARG A O 1
ATOM 1713 N N . ASP A 1 215 ? -3.295 50.125 18.547 1 68 215 ASP A N 1
ATOM 1714 C CA . ASP A 1 215 ? -2.01 49.812 17.938 1 68 215 ASP A CA 1
ATOM 1715 C C . ASP A 1 215 ? -0.96 50.875 18.297 1 68 215 ASP A C 1
ATOM 1717 O O . ASP A 1 215 ? -0.817 51.875 17.594 1 68 215 ASP A O 1
ATOM 1721 N N . ASN A 1 216 ? -0.614 50.812 19.562 1 71.88 216 ASN A N 1
ATOM 1722 C CA . ASN A 1 216 ? 0.49 51.688 19.922 1 71.88 216 ASN A CA 1
ATOM 1723 C C . ASN A 1 216 ? 1.746 51.375 19.109 1 71.88 216 ASN A C 1
ATOM 1725 O O . ASN A 1 216 ? 2.193 50.219 19.062 1 71.88 216 ASN A O 1
ATOM 1729 N N . PRO A 1 217 ? 2.115 52.281 18.359 1 79.88 217 PRO A N 1
ATOM 1730 C CA . PRO A 1 217 ? 3.312 52.094 17.531 1 79.88 217 PRO A CA 1
ATOM 1731 C C . PRO A 1 217 ? 4.492 51.531 18.328 1 79.88 217 PRO A C 1
ATOM 1733 O O . PRO A 1 217 ? 5.316 50.781 17.797 1 79.88 217 PRO A O 1
ATOM 1736 N N . ASP A 1 218 ? 4.496 51.844 19.609 1 80.88 218 ASP A N 1
ATOM 1737 C CA . ASP A 1 218 ? 5.602 51.375 20.422 1 80.88 218 ASP A CA 1
ATOM 1738 C C . ASP A 1 218 ? 5.496 49.844 20.625 1 80.88 218 ASP A C 1
ATOM 1740 O O . ASP A 1 218 ? 6.508 49.156 20.609 1 80.88 218 ASP A O 1
ATOM 1744 N N . ASP A 1 219 ? 4.281 49.406 20.766 1 80.81 219 ASP A N 1
ATOM 1745 C CA . ASP A 1 219 ? 4.082 47.969 20.938 1 80.81 219 ASP A CA 1
ATOM 1746 C C . ASP A 1 219 ? 4.453 47.219 19.672 1 80.81 219 ASP A C 1
ATOM 1748 O O . ASP A 1 219 ? 5.043 46.125 19.75 1 80.81 219 ASP A O 1
ATOM 1752 N N . ILE A 1 220 ? 4.129 47.812 18.641 1 84.06 220 ILE A N 1
ATOM 1753 C CA . ILE A 1 220 ? 4.445 47.188 17.359 1 84.06 220 ILE A CA 1
ATOM 1754 C C . ILE A 1 220 ? 5.961 47.156 17.172 1 84.06 220 ILE A C 1
ATOM 1756 O O . ILE A 1 220 ? 6.5 46.156 16.688 1 84.06 220 ILE A O 1
ATOM 1760 N N . ARG A 1 221 ? 6.605 48.188 17.609 1 85.38 221 ARG A N 1
ATOM 1761 C CA . ARG A 1 221 ? 8.062 48.219 17.484 1 85.38 221 ARG A CA 1
ATOM 1762 C C . ARG A 1 221 ? 8.711 47.156 18.391 1 85.38 221 ARG A C 1
ATOM 1764 O O . ARG A 1 221 ? 9.703 46.562 18.016 1 85.38 221 ARG A O 1
ATOM 1771 N N . GLU A 1 222 ? 8.109 47.062 19.422 1 85.12 222 GLU A N 1
ATOM 1772 C CA . GLU A 1 222 ? 8.648 46.062 20.328 1 85.12 222 GLU A CA 1
ATOM 1773 C C . GLU A 1 222 ? 8.5 44.656 19.766 1 85.12 222 GLU A C 1
ATOM 1775 O O . GLU A 1 222 ? 9.406 43.812 19.891 1 85.12 222 GLU A O 1
ATOM 1780 N N . ILE A 1 223 ? 7.402 44.438 19.219 1 86.06 223 ILE A N 1
ATOM 1781 C CA . ILE A 1 223 ? 7.156 43.125 18.625 1 86.06 223 ILE A CA 1
ATOM 1782 C C . ILE A 1 223 ? 8.117 42.906 17.453 1 86.06 223 ILE A C 1
ATOM 1784 O O . ILE A 1 223 ? 8.688 41.812 17.312 1 86.06 223 ILE A O 1
ATOM 1788 N N . LEU A 1 224 ? 8.328 43.906 16.734 1 86.81 224 LEU A N 1
ATOM 1789 C CA . LEU A 1 224 ? 9.219 43.812 15.586 1 86.81 224 LEU A CA 1
ATOM 1790 C C . LEU A 1 224 ? 10.664 43.594 16.031 1 86.81 224 LEU A C 1
ATOM 1792 O O . LEU A 1 224 ? 11.422 42.875 15.383 1 86.81 224 LEU A O 1
ATOM 1796 N N . ASP A 1 225 ? 10.953 44.188 17.125 1 85.69 225 ASP A N 1
ATOM 1797 C CA . ASP A 1 225 ? 12.312 44.062 17.641 1 85.69 225 ASP A CA 1
ATOM 1798 C C . ASP A 1 225 ? 12.562 42.656 18.188 1 85.69 225 ASP A C 1
ATOM 1800 O O . ASP A 1 225 ? 13.695 42.156 18.156 1 85.69 225 ASP A O 1
ATOM 1804 N N . ARG A 1 226 ? 11.586 42.094 18.641 1 84.94 226 ARG A N 1
ATOM 1805 C CA . ARG A 1 226 ? 11.703 40.75 19.219 1 84.94 226 ARG A CA 1
ATOM 1806 C C . ARG A 1 226 ? 12.031 39.719 18.141 1 84.94 226 ARG A C 1
ATOM 1808 O O . ARG A 1 226 ? 12.711 38.719 18.406 1 84.94 226 ARG A O 1
ATOM 1815 N N . TYR A 1 227 ? 11.672 39.969 16.984 1 87.69 227 TYR A N 1
ATOM 1816 C CA . TYR A 1 227 ? 11.82 38.969 15.93 1 87.69 227 TYR A CA 1
ATOM 1817 C C . TYR A 1 227 ? 12.805 39.438 14.859 1 87.69 227 TYR A C 1
ATOM 1819 O O . TYR A 1 227 ? 12.734 39 13.711 1 87.69 227 TYR A O 1
ATOM 1827 N N . LYS A 1 228 ? 13.703 40.344 15.391 1 84.88 228 LYS A N 1
ATOM 1828 C CA . LYS A 1 228 ? 14.773 40.781 14.508 1 84.88 228 LYS A CA 1
ATOM 1829 C C . LYS A 1 228 ? 15.836 39.719 14.336 1 84.88 228 LYS A C 1
ATOM 1831 O O . LYS A 1 228 ? 15.891 38.75 15.102 1 84.88 228 LYS A O 1
ATOM 1836 N N . TRP A 1 229 ? 16.672 39.812 13.367 1 83.25 229 TRP A N 1
ATOM 1837 C CA . TRP A 1 229 ? 17.688 38.844 13 1 83.25 229 TRP A CA 1
ATOM 1838 C C . TRP A 1 229 ? 18.766 38.75 14.086 1 83.25 229 TRP A C 1
ATOM 1840 O O . TRP A 1 229 ? 19.312 37.656 14.328 1 83.25 229 TRP A O 1
ATOM 1850 N N . SER A 1 230 ? 18.969 39.875 14.812 1 83.19 230 SER A N 1
ATOM 1851 C CA . SER A 1 230 ? 20.031 39.906 15.828 1 83.19 230 SER A CA 1
ATOM 1852 C C . SER A 1 230 ? 19.641 39.094 17.062 1 83.19 230 SER A C 1
ATOM 1854 O O . SER A 1 230 ? 20.516 38.625 17.797 1 83.19 230 SER A O 1
ATOM 1856 N N . ARG A 1 231 ? 18.328 38.875 17.234 1 81.81 231 ARG A N 1
ATOM 1857 C CA . ARG A 1 231 ? 17.875 38.125 18.422 1 81.81 231 ARG A CA 1
ATOM 1858 C C . ARG A 1 231 ? 17.422 36.719 18.047 1 81.81 231 ARG A C 1
ATOM 1860 O O . ARG A 1 231 ? 16.578 36.156 18.719 1 81.81 231 ARG A O 1
ATOM 1867 N N . SER A 1 232 ? 18 36.188 17.078 1 82.44 232 SER A N 1
ATOM 1868 C CA . SER A 1 232 ? 17.562 34.906 16.578 1 82.44 232 SER A CA 1
ATOM 1869 C C . SER A 1 232 ? 18 33.75 17.5 1 82.44 232 SER A C 1
ATOM 1871 O O . SER A 1 232 ? 17.375 32.688 17.516 1 82.44 232 SER A O 1
ATOM 1873 N N . LEU A 1 233 ? 18.906 33.844 18.359 1 81.56 233 LEU A N 1
ATOM 1874 C CA . LEU A 1 233 ? 19.453 32.75 19.156 1 81.56 233 LEU A CA 1
ATOM 1875 C C . LEU A 1 233 ? 18.844 32.719 20.547 1 81.56 233 LEU A C 1
ATOM 1877 O O . LEU A 1 233 ? 19.047 31.75 21.297 1 81.56 233 LEU A O 1
ATOM 1881 N N . GLN A 1 234 ? 18.125 33.656 20.922 1 77.81 234 GLN A N 1
ATOM 1882 C CA . GLN A 1 234 ? 17.641 33.719 22.297 1 77.81 234 GLN A CA 1
ATOM 1883 C C . GLN A 1 234 ? 16.516 32.719 22.547 1 77.81 234 GLN A C 1
ATOM 1885 O O . GLN A 1 234 ? 16.547 31.969 23.516 1 77.81 234 GLN A O 1
ATOM 1890 N N . ASN A 1 235 ? 15.391 32.781 21.922 1 81.38 235 ASN A N 1
ATOM 1891 C CA . ASN A 1 235 ? 14.258 31.875 22.125 1 81.38 235 ASN A CA 1
ATOM 1892 C C . ASN A 1 235 ? 13.875 31.172 20.828 1 81.38 235 ASN A C 1
ATOM 1894 O O . ASN A 1 235 ? 13.094 31.703 20.031 1 81.38 235 ASN A O 1
ATOM 1898 N N . LEU A 1 236 ? 14.367 29.969 20.812 1 79.69 236 LEU A N 1
ATOM 1899 C CA . LEU A 1 236 ? 14.18 29.25 19.547 1 79.69 236 LEU A CA 1
ATOM 1900 C C . LEU A 1 236 ? 12.742 28.75 19.422 1 79.69 236 LEU A C 1
ATOM 1902 O O . LEU A 1 236 ? 12.273 28.469 18.312 1 79.69 236 LEU A O 1
ATOM 1906 N N . LYS A 1 237 ? 12.039 28.688 20.562 1 82.69 237 LYS A N 1
ATOM 1907 C CA . LYS A 1 237 ? 10.695 28.125 20.484 1 82.69 237 LYS A CA 1
ATOM 1908 C C . LYS A 1 237 ? 9.672 29.188 20.109 1 82.69 237 LYS A C 1
ATOM 1910 O O . LYS A 1 237 ? 8.562 28.875 19.672 1 82.69 237 LYS A O 1
ATOM 1915 N N . ASP A 1 238 ? 10.055 30.391 20.266 1 87.62 238 ASP A N 1
ATOM 1916 C CA . ASP A 1 238 ? 9.18 31.5 19.906 1 87.62 238 ASP A CA 1
ATOM 1917 C C . ASP A 1 238 ? 9.5 32 18.484 1 87.62 238 ASP A C 1
ATOM 1919 O O . ASP A 1 238 ? 10.422 32.781 18.297 1 87.62 238 ASP A O 1
ATOM 1923 N N . VAL A 1 239 ? 8.773 31.562 17.594 1 90.94 239 VAL A N 1
ATOM 1924 C CA . VAL A 1 239 ? 9.078 31.812 16.188 1 90.94 239 VAL A CA 1
ATOM 1925 C C . VAL A 1 239 ? 8.391 33.094 15.719 1 90.94 239 VAL A C 1
ATOM 1927 O O . VAL A 1 239 ? 8.922 33.812 14.883 1 90.94 239 VAL A O 1
ATOM 1930 N N . GLY A 1 240 ? 7.145 33.25 16.25 1 92.75 240 GLY A N 1
ATOM 1931 C CA . GLY A 1 240 ? 6.438 34.406 15.734 1 92.75 240 GLY A CA 1
ATOM 1932 C C . GLY A 1 240 ? 5.266 34.844 16.609 1 92.75 240 GLY A C 1
ATOM 1933 O O . GLY A 1 240 ? 5.027 34.25 17.656 1 92.75 240 GLY A O 1
ATOM 1934 N N . HIS A 1 241 ? 4.723 35.969 16.172 1 92.5 241 HIS A N 1
ATOM 1935 C CA . HIS A 1 241 ? 3.57 36.594 16.812 1 92.5 241 HIS A CA 1
ATOM 1936 C C . HIS A 1 241 ? 2.432 36.812 15.828 1 92.5 241 HIS A C 1
ATOM 1938 O O . HIS A 1 241 ? 2.637 37.406 14.766 1 92.5 241 HIS A O 1
ATOM 1944 N N . LEU A 1 242 ? 1.279 36.25 16.188 1 95.31 242 LEU A N 1
ATOM 1945 C CA . LEU A 1 242 ? 0.112 36.375 15.32 1 95.31 242 LEU A CA 1
ATOM 1946 C C . LEU A 1 242 ? -0.973 37.188 16 1 95.31 242 LEU A C 1
ATOM 1948 O O . LEU A 1 242 ? -1.329 36.938 17.156 1 95.31 242 LEU A O 1
ATOM 1952 N N . THR A 1 243 ? -1.412 38.25 15.391 1 93.62 243 THR A N 1
ATOM 1953 C CA . THR A 1 243 ? -2.535 39.062 15.844 1 93.62 243 THR A CA 1
ATOM 1954 C C . THR A 1 243 ? -3.748 38.844 14.938 1 93.62 243 THR A C 1
ATOM 1956 O O . THR A 1 243 ? -3.654 39.031 13.727 1 93.62 243 THR A O 1
ATOM 1959 N N . VAL A 1 244 ? -4.793 38.375 15.469 1 95.31 244 VAL A N 1
ATOM 1960 C CA . VAL A 1 244 ? -6.02 38.125 14.727 1 95.31 244 VAL A CA 1
ATOM 1961 C C . VAL A 1 244 ? -7.102 39.094 15.164 1 95.31 244 VAL A C 1
ATOM 1963 O O . VAL A 1 244 ? -7.539 39.094 16.312 1 95.31 244 VAL A O 1
ATOM 1966 N N . LYS A 1 245 ? -7.492 39.938 14.273 1 94.44 245 LYS A N 1
ATOM 1967 C CA . LYS A 1 245 ? -8.602 40.875 14.523 1 94.44 245 LYS A CA 1
ATOM 1968 C C . LYS A 1 245 ? -9.867 40.406 13.797 1 94.44 245 LYS A C 1
ATOM 1970 O O . LYS A 1 245 ? -9.859 40.25 12.57 1 94.44 245 LYS A O 1
ATOM 1975 N N . ILE A 1 246 ? -10.859 40.125 14.539 1 94.88 246 ILE A N 1
ATOM 1976 C CA . ILE A 1 246 ? -12.141 39.719 13.977 1 94.88 246 ILE A CA 1
ATOM 1977 C C . ILE A 1 246 ? -13.141 40.875 14.07 1 94.88 246 ILE A C 1
ATOM 1979 O O . ILE A 1 246 ? -13.453 41.312 15.164 1 94.88 246 ILE A O 1
ATOM 1983 N N . TYR A 1 247 ? -13.719 41.281 12.969 1 93.62 247 TYR A N 1
ATOM 1984 C CA . TYR A 1 247 ? -14.617 42.406 12.969 1 93.62 247 TYR A CA 1
ATOM 1985 C C . TYR A 1 247 ? -16.078 41.969 12.922 1 93.62 247 TYR A C 1
ATOM 1987 O O . TYR A 1 247 ? -16.781 42.031 13.938 1 93.62 247 TYR A O 1
ATOM 1995 N N . ARG A 1 248 ? -16.391 41.469 11.781 1 94.06 248 ARG A N 1
ATOM 1996 C CA . ARG A 1 248 ? -17.797 41.094 11.609 1 94.06 248 ARG A CA 1
ATOM 1997 C C . ARG A 1 248 ? -17.953 40 10.555 1 94.06 248 ARG A C 1
ATOM 1999 O O . ARG A 1 248 ? -17.016 39.719 9.82 1 94.06 248 ARG A O 1
ATOM 2006 N N . ALA A 1 249 ? -19.094 39.344 10.594 1 93.69 249 ALA A N 1
ATOM 2007 C CA . ALA A 1 249 ? -19.484 38.344 9.594 1 93.69 249 ALA A CA 1
ATOM 2008 C C . ALA A 1 249 ? -20.828 38.688 8.961 1 93.69 249 ALA A C 1
ATOM 2010 O O . ALA A 1 249 ? -21.609 39.469 9.539 1 93.69 249 ALA A O 1
ATOM 2011 N N . GLN A 1 250 ? -20.984 38.25 7.723 1 91.06 250 GLN A N 1
ATOM 2012 C CA . GLN A 1 250 ? -22.25 38.531 7.039 1 91.06 250 GLN A CA 1
ATOM 2013 C C . GLN A 1 250 ? -22.75 37.312 6.27 1 91.06 250 GLN A C 1
ATOM 2015 O O . GLN A 1 250 ? -21.953 36.438 5.918 1 91.06 250 GLN A O 1
ATOM 2020 N N . GLY A 1 251 ? -24.047 37.219 6.055 1 87.88 251 GLY A N 1
ATOM 2021 C CA . GLY A 1 251 ? -24.672 36.219 5.215 1 87.88 251 GLY A CA 1
ATOM 2022 C C . GLY A 1 251 ? -24.703 34.844 5.848 1 87.88 251 GLY A C 1
ATOM 2023 O O . GLY A 1 251 ? -24.609 33.844 5.148 1 87.88 251 GLY A O 1
ATOM 2024 N N . LEU A 1 252 ? -24.766 34.75 7.125 1 89.69 252 LEU A N 1
ATOM 2025 C CA . LEU A 1 252 ? -24.766 33.438 7.785 1 89.69 252 LEU A CA 1
ATOM 2026 C C . LEU A 1 252 ? -26.125 32.75 7.637 1 89.69 252 LEU A C 1
ATOM 2028 O O . LEU A 1 252 ? -27.141 33.406 7.383 1 89.69 252 LEU A O 1
ATOM 2032 N N . ALA A 1 253 ? -26.094 31.5 7.652 1 86.5 253 ALA A N 1
ATOM 2033 C CA . ALA A 1 253 ? -27.328 30.719 7.52 1 86.5 253 ALA A CA 1
ATOM 2034 C C . ALA A 1 253 ? -28.188 30.828 8.781 1 86.5 253 ALA A C 1
ATOM 2036 O O . ALA A 1 253 ? -27.656 30.984 9.883 1 86.5 253 ALA A O 1
ATOM 2037 N N . SER A 1 254 ? -29.453 30.781 8.555 1 81.31 254 SER A N 1
ATOM 2038 C CA . SER A 1 254 ? -30.391 30.766 9.68 1 81.31 254 SER A CA 1
ATOM 2039 C C . SER A 1 254 ? -30.562 29.359 10.227 1 81.31 254 SER A C 1
ATOM 2041 O O . SER A 1 254 ? -31.078 28.469 9.531 1 81.31 254 SER A O 1
ATOM 2043 N N . ALA A 1 255 ? -29.984 29.109 11.305 1 73.75 255 ALA A N 1
ATOM 2044 C CA . ALA A 1 255 ? -30.047 27.766 11.891 1 73.75 255 ALA A CA 1
ATOM 2045 C C . ALA A 1 255 ? -31.188 27.672 12.906 1 73.75 255 ALA A C 1
ATOM 2047 O O . ALA A 1 255 ? -31.641 26.578 13.242 1 73.75 255 ALA A O 1
ATOM 2048 N N . ASP A 1 256 ? -31.641 28.766 13.375 1 69.62 256 ASP A N 1
ATOM 2049 C CA . ASP A 1 256 ? -32.688 28.734 14.398 1 69.62 256 ASP A CA 1
ATOM 2050 C C . ASP A 1 256 ? -34.062 28.938 13.773 1 69.62 256 ASP A C 1
ATOM 2052 O O . ASP A 1 256 ? -34.188 29.469 12.664 1 69.62 256 ASP A O 1
ATOM 2056 N N . ILE A 1 257 ? -35.062 28.375 14.344 1 66.5 257 ILE A N 1
ATOM 2057 C CA . ILE A 1 257 ? -36.469 28.391 13.914 1 66.5 257 ILE A CA 1
ATOM 2058 C C . ILE A 1 257 ? -36.906 29.844 13.711 1 66.5 257 ILE A C 1
ATOM 2060 O O . ILE A 1 257 ? -37.688 30.141 12.797 1 66.5 257 ILE A O 1
ATOM 2064 N N . GLY A 1 258 ? -36.5 30.812 14.359 1 65.25 258 GLY A N 1
ATOM 2065 C CA . GLY A 1 258 ? -36.938 32.219 14.266 1 65.25 258 GLY A CA 1
ATOM 2066 C C . GLY A 1 258 ? -36.25 32.969 13.148 1 65.25 258 GLY A C 1
ATOM 2067 O O . GLY A 1 258 ? -36.5 34.156 12.953 1 65.25 258 GLY A O 1
ATOM 2068 N N . GLY A 1 259 ? -35.562 32.281 12.289 1 72.69 259 GLY A N 1
ATOM 2069 C CA . GLY A 1 259 ? -34.938 32.906 11.141 1 72.69 259 GLY A CA 1
ATOM 2070 C C . GLY A 1 259 ? -33.594 33.531 11.469 1 72.69 259 GLY A C 1
ATOM 2071 O O . GLY A 1 259 ? -32.938 34.094 10.594 1 72.69 259 GLY A O 1
ATOM 2072 N N . LYS A 1 260 ? -33.281 33.656 12.812 1 81.62 260 LYS A N 1
ATOM 2073 C CA . LYS A 1 260 ? -32 34.25 13.172 1 81.62 260 LYS A CA 1
ATOM 2074 C C . LYS A 1 260 ? -31.109 33.219 13.852 1 81.62 260 LYS A C 1
ATOM 2076 O O . LYS A 1 260 ? -31.484 32.062 14.008 1 81.62 260 LYS A O 1
ATOM 2081 N N . SER A 1 261 ? -29.828 33.562 14.016 1 86.5 261 SER A N 1
ATOM 2082 C CA . SER A 1 261 ? -28.844 32.656 14.648 1 86.5 261 SER A CA 1
ATOM 2083 C C . SER A 1 261 ? -28.062 33.406 15.734 1 86.5 261 SER A C 1
ATOM 2085 O O . SER A 1 261 ? -28.172 34.625 15.867 1 86.5 261 SER A O 1
ATOM 2087 N N . ASP A 1 262 ? -27.453 32.688 16.578 1 86.75 262 ASP A N 1
ATOM 2088 C CA . ASP A 1 262 ? -26.547 33.188 17.625 1 86.75 262 ASP A CA 1
ATOM 2089 C C . ASP A 1 262 ? -25.109 32.75 17.359 1 86.75 262 ASP A C 1
ATOM 2091 O O . ASP A 1 262 ? -24.594 31.859 18.047 1 86.75 262 ASP A O 1
ATOM 2095 N N . PRO A 1 263 ? -24.453 33.438 16.484 1 91.81 263 PRO A N 1
ATOM 2096 C CA . PRO A 1 263 ? -23.141 33 16.016 1 91.81 263 PRO A CA 1
ATOM 2097 C C . PRO A 1 263 ? -22 33.438 16.922 1 91.81 263 PRO A C 1
ATOM 2099 O O . PRO A 1 263 ? -22.078 34.5 17.531 1 91.81 263 PRO A O 1
ATOM 2102 N N . PHE A 1 264 ? -21 32.656 17.109 1 92.12 264 PHE A N 1
ATOM 2103 C CA . PHE A 1 264 ? -19.719 33 17.703 1 92.12 264 PHE A CA 1
ATOM 2104 C C . PHE A 1 264 ? -18.578 32.375 16.906 1 92.12 264 PHE A C 1
ATOM 2106 O O . PHE A 1 264 ? -18.781 31.422 16.156 1 92.12 264 PHE A O 1
ATOM 2113 N N . CYS A 1 265 ? -17.453 32.938 16.969 1 94.69 265 CYS A N 1
ATOM 2114 C CA . CYS A 1 265 ? -16.312 32.531 16.172 1 94.69 265 CYS A CA 1
ATOM 2115 C C . CYS A 1 265 ? -15.25 31.859 17.031 1 94.69 265 CYS A C 1
ATOM 2117 O O . CYS A 1 265 ? -14.969 32.312 18.141 1 94.69 265 CYS A O 1
ATOM 2119 N N . VAL A 1 266 ? -14.758 30.797 16.547 1 95.44 266 VAL A N 1
ATOM 2120 C CA . VAL A 1 266 ? -13.68 30.094 17.219 1 95.44 266 VAL A CA 1
ATOM 2121 C C . VAL A 1 266 ? -12.414 30.141 16.359 1 95.44 266 VAL A C 1
ATOM 2123 O O . VAL A 1 266 ? -12.445 29.797 15.172 1 95.44 266 VAL A O 1
ATOM 2126 N N . VAL A 1 267 ? -11.352 30.609 16.938 1 96.38 267 VAL A N 1
ATOM 2127 C CA . VAL A 1 267 ? -10.055 30.672 16.266 1 96.38 267 VAL A CA 1
ATOM 2128 C C . VAL A 1 267 ? -9.109 29.641 16.859 1 96.38 267 VAL A C 1
ATOM 2130 O O . VAL A 1 267 ? -8.891 29.609 18.078 1 96.38 267 VAL A O 1
ATOM 2133 N N . GLU A 1 268 ? -8.617 28.828 16 1 95.62 268 GLU A N 1
ATOM 2134 C CA . GLU A 1 268 ? -7.73 27.766 16.469 1 95.62 268 GLU A CA 1
ATOM 2135 C C . GLU A 1 268 ? -6.406 27.766 15.711 1 95.62 268 GLU A C 1
ATOM 2137 O O . GLU A 1 268 ? -6.391 27.922 14.484 1 95.62 268 GLU A O 1
ATOM 2142 N N . LEU A 1 269 ? -5.367 27.688 16.422 1 95.44 269 LEU A N 1
ATOM 2143 C CA . LEU A 1 269 ? -4.02 27.484 15.891 1 95.44 269 LEU A CA 1
ATOM 2144 C C . LEU A 1 269 ? -3.363 26.266 16.531 1 95.44 269 LEU A C 1
ATOM 2146 O O . LEU A 1 269 ? -2.852 26.359 17.656 1 95.44 269 LEU A O 1
ATOM 2150 N N . ILE A 1 270 ? -3.328 25.156 15.859 1 92.81 270 ILE A N 1
ATOM 2151 C CA . ILE A 1 270 ? -2.834 23.859 16.344 1 92.81 270 ILE A CA 1
ATOM 2152 C C . ILE A 1 270 ? -3.568 23.484 17.625 1 92.81 270 ILE A C 1
ATOM 2154 O O . ILE A 1 270 ? -4.707 23 17.578 1 92.81 270 ILE A O 1
ATOM 2158 N N . ASN A 1 271 ? -2.98 23.812 18.844 1 92.25 271 ASN A N 1
ATOM 2159 C CA . ASN A 1 271 ? -3.625 23.438 20.094 1 92.25 271 ASN A CA 1
ATOM 2160 C C . ASN A 1 271 ? -4.148 24.656 20.844 1 92.25 271 ASN A C 1
ATOM 2162 O O . ASN A 1 271 ? -4.828 24.531 21.859 1 92.25 271 ASN A O 1
ATOM 2166 N N . ASP A 1 272 ? -3.91 25.844 20.328 1 93.19 272 ASP A N 1
ATOM 2167 C CA . ASP A 1 272 ? -4.441 27.078 20.922 1 93.19 272 ASP A CA 1
ATOM 2168 C C . ASP A 1 272 ? -5.84 27.375 20.391 1 93.19 272 ASP A C 1
ATOM 2170 O O . ASP A 1 272 ? -6.055 27.391 19.172 1 93.19 272 ASP A O 1
ATOM 2174 N N . ARG A 1 273 ? -6.727 27.562 21.281 1 93.88 273 ARG A N 1
ATOM 2175 C CA . ARG A 1 273 ? -8.117 27.797 20.891 1 93.88 273 ARG A CA 1
ATOM 2176 C C . ARG A 1 273 ? -8.703 28.984 21.641 1 93.88 273 ARG A C 1
ATOM 2178 O O . ARG A 1 273 ? -8.625 29.047 22.875 1 93.88 273 ARG A O 1
ATOM 2185 N N . VAL A 1 274 ? -9.203 29.953 20.953 1 94.06 274 VAL A N 1
ATOM 2186 C CA . VAL A 1 274 ? -9.867 31.109 21.547 1 94.06 274 VAL A CA 1
ATOM 2187 C C . VAL A 1 274 ? -11.211 31.344 20.859 1 94.06 274 VAL A C 1
ATOM 2189 O O . VAL A 1 274 ? -11.398 30.969 19.703 1 94.06 274 VAL A O 1
ATOM 2192 N N . GLN A 1 275 ? -12.117 31.875 21.562 1 93.12 275 GLN A N 1
ATOM 2193 C CA . GLN A 1 275 ? -13.438 32.094 21 1 93.12 275 GLN A CA 1
ATOM 2194 C C . GLN A 1 275 ? -13.961 33.5 21.344 1 93.12 275 GLN A C 1
ATOM 2196 O O . GLN A 1 275 ? -13.508 34.094 22.312 1 93.12 275 GLN A O 1
ATOM 2201 N N . THR A 1 276 ? -14.812 34.031 20.516 1 91.5 276 THR A N 1
ATOM 2202 C CA . THR A 1 276 ? -15.461 35.344 20.75 1 91.5 276 THR A CA 1
ATOM 2203 C C . THR A 1 276 ? -16.734 35.156 21.547 1 91.5 276 THR A C 1
ATOM 2205 O O . THR A 1 276 ? -17.172 34.031 21.812 1 91.5 276 THR A O 1
ATOM 2208 N N . HIS A 1 277 ? -17.266 36.281 22.016 1 88.06 277 HIS A N 1
ATOM 2209 C CA . HIS A 1 277 ? -18.578 36.25 22.656 1 88.06 277 HIS A CA 1
ATOM 2210 C C . HIS A 1 277 ? -19.672 35.938 21.641 1 88.06 277 HIS A C 1
ATOM 2212 O O . HIS A 1 277 ? -19.453 36.031 20.438 1 88.06 277 HIS A O 1
ATOM 2218 N N . THR A 1 278 ? -20.766 35.531 22.094 1 87.69 278 THR A N 1
ATOM 2219 C CA . THR A 1 278 ? -21.891 35.188 21.25 1 87.69 278 THR A CA 1
ATOM 2220 C C . THR A 1 278 ? -22.781 36.406 21 1 87.69 278 THR A C 1
ATOM 2222 O O . THR A 1 278 ? -23.047 37.188 21.922 1 87.69 278 THR A O 1
ATOM 2225 N N . GLU A 1 279 ? -23.031 36.656 19.75 1 86.44 279 GLU A N 1
ATOM 2226 C CA . GLU A 1 279 ? -24.031 37.688 19.391 1 86.44 279 GLU A CA 1
ATOM 2227 C C . GLU A 1 279 ? -25.391 37.031 19.156 1 86.44 279 GLU A C 1
ATOM 2229 O O . GLU A 1 279 ? -25.547 36.156 18.297 1 86.44 279 GLU A O 1
ATOM 2234 N N . TYR A 1 280 ? -26.344 37.531 19.875 1 84.12 280 TYR A N 1
ATOM 2235 C CA . TYR A 1 280 ? -27.641 36.844 19.859 1 84.12 280 TYR A CA 1
ATOM 2236 C C . TYR A 1 280 ? -28.531 37.375 18.766 1 84.12 280 TYR A C 1
ATOM 2238 O O . TYR A 1 280 ? -28.562 38.594 18.516 1 84.12 280 TYR A O 1
ATOM 2246 N N . LYS A 1 281 ? -29.266 36.531 18.094 1 82.38 281 LYS A N 1
ATOM 2247 C CA . LYS A 1 281 ? -30.359 36.75 17.156 1 82.38 281 LYS A CA 1
ATOM 2248 C C . LYS A 1 281 ? -29.922 37.688 16 1 82.38 281 LYS A C 1
ATOM 2250 O O . LYS A 1 281 ? -30.562 38.688 15.734 1 82.38 281 LYS A O 1
ATOM 2255 N N . THR A 1 282 ? -28.828 37.312 15.422 1 85.25 282 THR A N 1
ATOM 2256 C CA . THR A 1 282 ? -28.344 38.094 14.289 1 85.25 282 THR A CA 1
ATOM 2257 C C . THR A 1 282 ? -27.703 37.188 13.25 1 85.25 282 THR A C 1
ATOM 2259 O O . THR A 1 282 ? -27.125 36.156 13.594 1 85.25 282 THR A O 1
ATOM 2262 N N . LEU A 1 283 ? -27.875 37.688 12.008 1 86.75 283 LEU A N 1
ATOM 2263 C CA . LEU A 1 283 ? -27.203 37 10.906 1 86.75 283 LEU A CA 1
ATOM 2264 C C . LEU A 1 283 ? -25.969 37.781 10.469 1 86.75 283 LEU A C 1
ATOM 2266 O O . LEU A 1 283 ? -25.188 37.281 9.641 1 86.75 283 LEU A O 1
ATOM 2270 N N . THR A 1 284 ? -25.812 38.938 10.992 1 88.69 284 THR A N 1
ATOM 2271 C CA . THR A 1 284 ? -24.656 39.812 10.727 1 88.69 284 THR A CA 1
ATOM 2272 C C . THR A 1 284 ? -23.984 40.219 12.039 1 88.69 284 THR A C 1
ATOM 2274 O O . THR A 1 284 ? -24.016 41.375 12.414 1 88.69 284 THR A O 1
ATOM 2277 N N . PRO A 1 285 ? -23.328 39.312 12.617 1 91.62 285 PRO A N 1
ATOM 2278 C CA . PRO A 1 285 ? -22.688 39.594 13.906 1 91.62 285 PRO A CA 1
ATOM 2279 C C . PRO A 1 285 ? -21.484 40.5 13.781 1 91.62 285 PRO A C 1
ATOM 2281 O O . PRO A 1 285 ? -20.766 40.438 12.781 1 91.62 285 PRO A O 1
ATOM 2284 N N . THR A 1 286 ? -21.344 41.375 14.711 1 91.5 286 THR A N 1
ATOM 2285 C CA . THR A 1 286 ? -20.172 42.219 14.859 1 91.5 286 THR A CA 1
ATOM 2286 C C . THR A 1 286 ? -19.469 41.969 16.188 1 91.5 286 THR A C 1
ATOM 2288 O O . THR A 1 286 ? -20 42.281 17.25 1 91.5 286 THR A O 1
ATOM 2291 N N . TRP A 1 287 ? -18.344 41.344 16.188 1 90.5 287 TRP A N 1
ATOM 2292 C CA . TRP A 1 287 ? -17.641 40.938 17.406 1 90.5 287 TRP A CA 1
ATOM 2293 C C . TRP A 1 287 ? -16.562 41.969 17.766 1 90.5 287 TRP A C 1
ATOM 2295 O O . TRP A 1 287 ? -16.406 42.312 18.938 1 90.5 287 TRP A O 1
ATOM 2305 N N . ASN A 1 288 ? -15.812 42.562 16.875 1 89.31 288 ASN A N 1
ATOM 2306 C CA . ASN A 1 288 ? -14.734 43.5 17.062 1 89.31 288 ASN A CA 1
ATOM 2307 C C . ASN A 1 288 ? -13.789 43.094 18.172 1 89.31 288 ASN A C 1
ATOM 2309 O O . ASN A 1 288 ? -13.539 43.844 19.109 1 89.31 288 ASN A O 1
ATOM 2313 N N . LYS A 1 289 ? -13.219 41.938 18.047 1 91.19 289 LYS A N 1
ATOM 2314 C CA . LYS A 1 289 ? -12.297 41.375 19.031 1 91.19 289 LYS A CA 1
ATOM 2315 C C . LYS A 1 289 ? -10.914 41.156 18.422 1 91.19 289 LYS A C 1
ATOM 2317 O O . LYS A 1 289 ? -10.797 40.875 17.219 1 91.19 289 LYS A O 1
ATOM 2322 N N . VAL A 1 290 ? -9.93 41.312 19.25 1 91.38 290 VAL A N 1
ATOM 2323 C CA . VAL A 1 290 ? -8.547 41.062 18.828 1 91.38 290 VAL A CA 1
ATOM 2324 C C . VAL A 1 290 ? -7.926 39.969 19.703 1 91.38 290 VAL A C 1
ATOM 2326 O O . VAL A 1 290 ? -8.07 40 20.922 1 91.38 290 VAL A O 1
ATOM 2329 N N . PHE A 1 291 ? -7.332 39 19.094 1 92.75 291 PHE A N 1
ATOM 2330 C CA . PHE A 1 291 ? -6.637 37.938 19.781 1 92.75 291 PHE A CA 1
ATOM 2331 C C . PHE A 1 291 ? -5.164 37.875 19.391 1 92.75 291 PHE A C 1
ATOM 2333 O O . PHE A 1 291 ? -4.82 38.125 18.234 1 92.75 291 PHE A O 1
ATOM 2340 N N . VAL A 1 292 ? -4.328 37.688 20.375 1 91.38 292 VAL A N 1
ATOM 2341 C CA . VAL A 1 292 ? -2.896 37.531 20.141 1 91.38 292 VAL A CA 1
ATOM 2342 C C . VAL A 1 292 ? -2.469 36.094 20.453 1 91.38 292 VAL A C 1
ATOM 2344 O O . VAL A 1 292 ? -2.744 35.562 21.531 1 91.38 292 VAL A O 1
ATOM 2347 N N . MET A 1 293 ? -1.87 35.469 19.469 1 93 293 MET A N 1
ATOM 2348 C CA . MET A 1 293 ? -1.409 34.094 19.625 1 93 293 MET A CA 1
ATOM 2349 C C . MET A 1 293 ? 0.078 33.969 19.312 1 93 293 MET A C 1
ATOM 2351 O O . MET A 1 293 ? 0.6 34.719 18.469 1 93 293 MET A O 1
ATOM 2355 N N . ASN A 1 294 ? 0.722 33.094 20.031 1 91.44 294 ASN A N 1
ATOM 2356 C CA . ASN A 1 294 ? 2.127 32.781 19.766 1 91.44 294 ASN A CA 1
ATOM 2357 C C . ASN A 1 294 ? 2.291 31.719 18.688 1 91.44 294 ASN A C 1
ATOM 2359 O O . ASN A 1 294 ? 1.652 30.672 18.75 1 91.44 294 ASN A O 1
ATOM 2363 N N . VAL A 1 295 ? 3.131 32.031 17.734 1 93.88 295 VAL A N 1
ATOM 2364 C CA . VAL A 1 295 ? 3.346 31.109 16.625 1 93.88 295 VAL A CA 1
ATOM 2365 C C . VAL A 1 295 ? 4.602 30.281 16.891 1 93.88 295 VAL A C 1
ATOM 2367 O O . VAL A 1 295 ? 5.711 30.828 16.938 1 93.88 295 VAL A O 1
ATOM 2370 N N . ARG A 1 296 ? 4.453 29.062 17.062 1 91.31 296 ARG A N 1
ATOM 2371 C CA . ARG A 1 296 ? 5.582 28.156 17.25 1 91.31 296 ARG A CA 1
ATOM 2372 C C . ARG A 1 296 ? 6.062 27.594 15.914 1 91.31 296 ARG A C 1
ATOM 2374 O O . ARG A 1 296 ? 7.254 27.328 15.742 1 91.31 296 ARG A O 1
ATOM 2381 N N . ASP A 1 297 ? 5.23 27.391 15.055 1 93.56 297 ASP A N 1
ATOM 2382 C CA . ASP A 1 297 ? 5.523 26.906 13.711 1 93.56 297 ASP A CA 1
ATOM 2383 C C . ASP A 1 297 ? 4.848 27.766 12.648 1 93.56 297 ASP A C 1
ATOM 2385 O O . ASP A 1 297 ? 3.619 27.859 12.609 1 93.56 297 ASP A O 1
ATOM 2389 N N . ILE A 1 298 ? 5.613 28.375 11.859 1 94.19 298 ILE A N 1
ATOM 2390 C CA . ILE A 1 298 ? 5.109 29.328 10.883 1 94.19 298 ILE A CA 1
ATOM 2391 C C . ILE A 1 298 ? 4.34 28.594 9.789 1 94.19 298 ILE A C 1
ATOM 2393 O O . ILE A 1 298 ? 3.568 29.203 9.047 1 94.19 298 ILE A O 1
ATOM 2397 N N . HIS A 1 299 ? 4.52 27.297 9.648 1 94.12 299 HIS A N 1
ATOM 2398 C CA . HIS A 1 299 ? 3.854 26.531 8.609 1 94.12 299 HIS A CA 1
ATOM 2399 C C . HIS A 1 299 ? 2.484 26.047 9.07 1 94.12 299 HIS A C 1
ATOM 2401 O O . HIS A 1 299 ? 1.774 25.375 8.32 1 94.12 299 HIS A O 1
ATOM 2407 N N . SER A 1 300 ? 2.068 26.422 10.203 1 94.62 300 SER A N 1
ATOM 2408 C CA . SER A 1 300 ? 0.766 26.031 10.734 1 94.62 300 SER A CA 1
ATOM 2409 C C . SER A 1 300 ? -0.363 26.781 10.039 1 94.62 300 SER A C 1
ATOM 2411 O O . SER A 1 300 ? -0.118 27.766 9.328 1 94.62 300 SER A O 1
ATOM 2413 N N . VAL A 1 301 ? -1.548 26.203 10.156 1 95.38 301 VAL A N 1
ATOM 2414 C CA . VAL A 1 301 ? -2.727 26.766 9.5 1 95.38 301 VAL A CA 1
ATOM 2415 C C . VAL A 1 301 ? -3.699 27.297 10.547 1 95.38 301 VAL A C 1
ATOM 2417 O O . VAL A 1 301 ? -3.992 26.609 11.539 1 95.38 301 VAL A O 1
ATOM 2420 N N . LEU A 1 302 ? -4.094 28.5 10.359 1 96.81 302 LEU A N 1
ATOM 2421 C CA . LEU A 1 302 ? -5.105 29.109 11.219 1 96.81 302 LEU A CA 1
ATOM 2422 C C . LEU A 1 302 ? -6.504 28.656 10.805 1 96.81 302 LEU A C 1
ATOM 2424 O O . LEU A 1 302 ? -6.871 28.75 9.633 1 96.81 302 LEU A O 1
ATOM 2428 N N . GLU A 1 303 ? -7.195 28.156 11.727 1 96.12 303 GLU A N 1
ATOM 2429 C CA . GLU A 1 303 ? -8.562 27.719 11.469 1 96.12 303 GLU A CA 1
ATOM 2430 C C . GLU A 1 303 ? -9.57 28.609 12.188 1 96.12 303 GLU A C 1
ATOM 2432 O O . GLU A 1 303 ? -9.492 28.797 13.398 1 96.12 303 GLU A O 1
ATOM 2437 N N . VAL A 1 304 ? -10.484 29.141 11.453 1 96.81 304 VAL A N 1
ATOM 2438 C CA . VAL A 1 304 ? -11.555 29.969 12 1 96.81 304 VAL A CA 1
ATOM 2439 C C . VAL A 1 304 ? -12.906 29.328 11.695 1 96.81 304 VAL A C 1
ATOM 2441 O O . VAL A 1 304 ? -13.25 29.109 10.531 1 96.81 304 VAL A O 1
ATOM 2444 N N . THR A 1 305 ? -13.578 29 12.703 1 96.25 305 THR A N 1
ATOM 2445 C CA . THR A 1 305 ? -14.875 28.344 12.539 1 96.25 305 THR A CA 1
ATOM 2446 C C . THR A 1 305 ? -15.977 29.172 13.219 1 96.25 305 THR A C 1
ATOM 2448 O O . THR A 1 305 ? -15.812 29.625 14.352 1 96.25 305 THR A O 1
ATOM 2451 N N . VAL A 1 306 ? -17.047 29.344 12.539 1 95.5 306 VAL A N 1
ATOM 2452 C CA . VAL A 1 306 ? -18.203 30.031 13.086 1 95.5 306 VAL A CA 1
ATOM 2453 C C . VAL A 1 306 ? -19.266 29.016 13.484 1 95.5 306 VAL A C 1
ATOM 2455 O O . VAL A 1 306 ? -19.609 28.125 12.703 1 95.5 306 VAL A O 1
ATOM 2458 N N . TYR A 1 307 ? -19.688 29.156 14.711 1 93.31 307 TYR A N 1
ATOM 2459 C CA . TYR A 1 307 ? -20.703 28.266 15.242 1 93.31 307 TYR A CA 1
ATOM 2460 C C . TYR A 1 307 ? -21.953 29.047 15.656 1 93.31 307 TYR A C 1
ATOM 2462 O O . TYR A 1 307 ? -21.906 30.281 15.781 1 93.31 307 TYR A O 1
ATOM 2470 N N . ASP A 1 308 ? -23 28.266 15.766 1 90.44 308 ASP A N 1
ATOM 2471 C CA . ASP A 1 308 ? -24.234 28.797 16.328 1 90.44 308 ASP A CA 1
ATOM 2472 C C . ASP A 1 308 ? -24.547 28.156 17.672 1 90.44 308 ASP A C 1
ATOM 2474 O O . ASP A 1 308 ? -24.5 26.938 17.812 1 90.44 308 ASP A O 1
ATOM 2478 N N . GLU A 1 309 ? -24.688 28.969 18.656 1 85.75 309 GLU A N 1
ATOM 2479 C CA . GLU A 1 309 ? -25.016 28.469 19.984 1 85.75 309 GLU A CA 1
ATOM 2480 C C . GLU A 1 309 ? -26.531 28.266 20.125 1 85.75 309 GLU A C 1
ATOM 2482 O O . GLU A 1 309 ? -27.297 29.188 19.891 1 85.75 309 GLU A O 1
ATOM 2487 N N . ASP A 1 310 ? -26.797 27 20.438 1 78.44 310 ASP A N 1
ATOM 2488 C CA . ASP A 1 310 ? -28.203 26.719 20.703 1 78.44 310 ASP A CA 1
ATOM 2489 C C . ASP A 1 310 ? -28.484 26.703 22.203 1 78.44 310 ASP A C 1
ATOM 2491 O O . ASP A 1 310 ? -27.562 26.703 23.016 1 78.44 310 ASP A O 1
ATOM 2495 N N . ARG A 1 311 ? -29.703 26.719 22.578 1 68.88 311 ARG A N 1
ATOM 2496 C CA . ARG A 1 311 ? -30.156 26.812 23.953 1 68.88 311 ARG A CA 1
ATOM 2497 C C . ARG A 1 311 ? -29.656 25.625 24.781 1 68.88 311 ARG A C 1
ATOM 2499 O O . ARG A 1 311 ? -29.375 25.766 25.969 1 68.88 311 ARG A O 1
ATOM 2506 N N . ASP A 1 312 ? -29.5 24.438 24.172 1 67.31 312 ASP A N 1
ATOM 2507 C CA . ASP A 1 312 ? -29.094 23.25 24.906 1 67.31 312 ASP A CA 1
ATOM 2508 C C . ASP A 1 312 ? -27.578 23.062 24.844 1 67.31 312 ASP A C 1
ATOM 2510 O O . ASP A 1 312 ? -27.094 21.938 24.938 1 67.31 312 ASP A O 1
ATOM 2514 N N . HIS A 1 313 ? -26.891 24.219 24.797 1 67.44 313 HIS A N 1
ATOM 2515 C CA . HIS A 1 313 ? -25.422 24.172 24.781 1 67.44 313 HIS A CA 1
ATOM 2516 C C . HIS A 1 313 ? -24.922 23.328 23.625 1 67.44 313 HIS A C 1
ATOM 2518 O O . HIS A 1 313 ? -23.75 22.922 23.609 1 67.44 313 HIS A O 1
ATOM 2524 N N . LYS A 1 314 ? -25.828 23.016 22.734 1 77.75 314 LYS A N 1
ATOM 2525 C CA . LYS A 1 314 ? -25.359 22.359 21.5 1 77.75 314 LYS A CA 1
ATOM 2526 C C . LYS A 1 314 ? -24.906 23.406 20.484 1 77.75 314 LYS A C 1
ATOM 2528 O O . LYS A 1 314 ? -25.391 24.531 20.484 1 77.75 314 LYS A O 1
ATOM 2533 N N . VAL A 1 315 ? -23.891 23.094 19.812 1 85.38 315 VAL A N 1
ATOM 2534 C CA . VAL A 1 315 ? -23.328 24.016 18.828 1 85.38 315 VAL A CA 1
ATOM 2535 C C . VAL A 1 315 ? -23.547 23.453 17.422 1 85.38 315 VAL A C 1
ATOM 2537 O O . VAL A 1 315 ? -23.453 22.25 17.203 1 85.38 315 VAL A O 1
ATOM 2540 N N . GLU A 1 316 ? -24.031 24.312 16.609 1 87.62 316 GLU A N 1
ATOM 2541 C CA . GLU A 1 316 ? -24.219 23.953 15.203 1 87.62 316 GLU A CA 1
ATOM 2542 C C . GLU A 1 316 ? -23.188 24.641 14.312 1 87.62 316 GLU A C 1
ATOM 2544 O O . GLU A 1 316 ? -22.875 25.812 14.523 1 87.62 316 GLU A O 1
ATOM 2549 N N . PHE A 1 317 ? -22.797 23.984 13.32 1 91.81 317 PHE A N 1
ATOM 2550 C CA . PHE A 1 317 ? -21.766 24.469 12.398 1 91.81 317 PHE A CA 1
ATOM 2551 C C . PHE A 1 317 ? -22.375 25.422 11.375 1 91.81 317 PHE A C 1
ATOM 2553 O O . PHE A 1 317 ? -23.406 25.125 10.781 1 91.81 317 PHE A O 1
ATOM 2560 N N . LEU A 1 318 ? -21.656 26.578 11.164 1 91.12 318 LEU A N 1
ATOM 2561 C CA . LEU A 1 318 ? -22.141 27.547 10.18 1 91.12 318 LEU A CA 1
ATOM 2562 C C . LEU A 1 318 ? -21.141 27.703 9.039 1 91.12 318 LEU A C 1
ATOM 2564 O O . LEU A 1 318 ? -21.531 27.906 7.891 1 91.12 318 LEU A O 1
ATOM 2568 N N . GLY A 1 319 ? -19.875 27.672 9.383 1 93.38 319 GLY A N 1
ATOM 2569 C CA . GLY A 1 319 ? -18.859 27.875 8.359 1 93.38 319 GLY A CA 1
ATOM 2570 C C . GLY A 1 319 ? -17.438 27.812 8.906 1 93.38 319 GLY A C 1
ATOM 2571 O O . GLY A 1 319 ? -17.219 28.078 10.094 1 93.38 319 GLY A O 1
ATOM 2572 N N . LYS A 1 320 ? -16.531 27.531 7.988 1 95.19 320 LYS A N 1
ATOM 2573 C CA . LYS A 1 320 ? -15.141 27.406 8.398 1 95.19 320 LYS A CA 1
ATOM 2574 C C . LYS A 1 320 ? -14.203 27.953 7.328 1 95.19 320 LYS A C 1
ATOM 2576 O O . LYS A 1 320 ? -14.508 27.891 6.137 1 95.19 320 LYS A O 1
ATOM 2581 N N . VAL A 1 321 ? -13.094 28.547 7.758 1 94.75 321 VAL A N 1
ATOM 2582 C CA . VAL A 1 321 ? -12.055 29.031 6.859 1 94.75 321 VAL A CA 1
ATOM 2583 C C . VAL A 1 321 ? -10.68 28.625 7.391 1 94.75 321 VAL A C 1
ATOM 2585 O O . VAL A 1 321 ? -10.438 28.672 8.594 1 94.75 321 VAL A O 1
ATOM 2588 N N . MET A 1 322 ? -9.836 28.172 6.492 1 95.5 322 MET A N 1
ATOM 2589 C CA . MET A 1 322 ? -8.461 27.812 6.828 1 95.5 322 MET A CA 1
ATOM 2590 C C . MET A 1 322 ? -7.473 28.703 6.074 1 95.5 322 MET A C 1
ATOM 2592 O O . MET A 1 322 ? -7.523 28.781 4.848 1 95.5 322 MET A O 1
ATOM 2596 N N . VAL A 1 323 ? -6.594 29.344 6.844 1 95.12 323 VAL A N 1
ATOM 2597 C CA . VAL A 1 323 ? -5.625 30.25 6.234 1 95.12 323 VAL A CA 1
ATOM 2598 C C . VAL A 1 323 ? -4.215 29.891 6.688 1 95.12 323 VAL A C 1
ATOM 2600 O O . VAL A 1 323 ? -3.889 30 7.871 1 95.12 323 VAL A O 1
ATOM 2603 N N . PRO A 1 324 ? -3.414 29.469 5.746 1 95.81 324 PRO A N 1
ATOM 2604 C CA . PRO A 1 324 ? -2.012 29.266 6.125 1 95.81 324 PRO A CA 1
ATOM 2605 C C . PRO A 1 324 ? -1.33 30.578 6.543 1 95.81 324 PRO A C 1
ATOM 2607 O O . PRO A 1 324 ? -1.566 31.625 5.941 1 95.81 324 PRO A O 1
ATOM 2610 N N . LEU A 1 325 ? -0.511 30.531 7.535 1 96.19 325 LEU A N 1
ATOM 2611 C CA . LEU A 1 325 ? 0.097 31.719 8.109 1 96.19 325 LEU A CA 1
ATOM 2612 C C . LEU A 1 325 ? 0.979 32.438 7.09 1 96.19 325 LEU A C 1
ATOM 2614 O O . LEU A 1 325 ? 1.062 33.656 7.078 1 96.19 325 LEU A O 1
ATOM 2618 N N . LEU A 1 326 ? 1.596 31.688 6.219 1 94.31 326 LEU A N 1
ATOM 2619 C CA . LEU A 1 326 ? 2.547 32.25 5.27 1 94.31 326 LEU A CA 1
ATOM 2620 C C . LEU A 1 326 ? 1.824 33.031 4.172 1 94.31 326 LEU A C 1
ATOM 2622 O O . LEU A 1 326 ? 2.438 33.844 3.465 1 94.31 326 LEU A O 1
ATOM 2626 N N . ARG A 1 327 ? 0.547 32.844 4.023 1 91.56 327 ARG A N 1
ATOM 2627 C CA . ARG A 1 327 ? -0.218 33.531 2.982 1 91.56 327 ARG A CA 1
ATOM 2628 C C . ARG A 1 327 ? -0.838 34.812 3.508 1 91.56 327 ARG A C 1
ATOM 2630 O O . ARG A 1 327 ? -1.46 35.562 2.752 1 91.56 327 ARG A O 1
ATOM 2637 N N . ILE A 1 328 ? -0.611 35.094 4.738 1 93.69 328 ILE A N 1
ATOM 2638 C CA . ILE A 1 328 ? -1.227 36.25 5.371 1 93.69 328 ILE A CA 1
ATOM 2639 C C . ILE A 1 328 ? -0.476 37.531 4.965 1 93.69 328 ILE A C 1
ATOM 2641 O O . ILE A 1 328 ? 0.757 37.562 4.984 1 93.69 328 ILE A O 1
ATOM 2645 N N . HIS A 1 329 ? -1.254 38.469 4.547 1 91.31 329 HIS A N 1
ATOM 2646 C CA . HIS A 1 329 ? -0.719 39.812 4.332 1 91.31 329 HIS A CA 1
ATOM 2647 C C . HIS A 1 329 ? -0.971 40.719 5.543 1 91.31 329 HIS A C 1
ATOM 2649 O O . HIS A 1 329 ? -2.121 40.938 5.934 1 91.31 329 HIS A O 1
ATOM 2655 N N . ASN A 1 330 ? 0.056 41.281 6.066 1 90.88 330 ASN A N 1
ATOM 2656 C CA . ASN A 1 330 ? -0.027 42.031 7.328 1 90.88 330 ASN A CA 1
ATOM 2657 C C . ASN A 1 330 ? -0.833 43.312 7.184 1 90.88 330 ASN A C 1
ATOM 2659 O O . ASN A 1 330 ? -0.605 44.094 6.258 1 90.88 330 ASN A O 1
ATOM 2663 N N . GLY A 1 331 ? -1.757 43.438 8.094 1 86.19 331 GLY A N 1
ATOM 2664 C CA . GLY A 1 331 ? -2.471 44.688 8.273 1 86.19 331 GLY A CA 1
ATOM 2665 C C . GLY A 1 331 ? -3.568 44.906 7.246 1 86.19 331 GLY A C 1
ATOM 2666 O O . GLY A 1 331 ? -4.105 46 7.117 1 86.19 331 GLY A O 1
ATOM 2667 N N . GLU A 1 332 ? -3.865 43.938 6.512 1 89.81 332 GLU A N 1
ATOM 2668 C CA . GLU A 1 332 ? -4.906 44.094 5.5 1 89.81 332 GLU A CA 1
ATOM 2669 C C . GLU A 1 332 ? -6.23 43.5 5.977 1 89.81 332 GLU A C 1
ATOM 2671 O O . GLU A 1 332 ? -6.285 42.375 6.422 1 89.81 332 GLU A O 1
ATOM 2676 N N . LYS A 1 333 ? -7.211 44.438 5.969 1 90.88 333 LYS A N 1
ATOM 2677 C CA . LYS A 1 333 ? -8.562 43.938 6.234 1 90.88 333 LYS A CA 1
ATOM 2678 C C . LYS A 1 333 ? -9.148 43.25 5.008 1 90.88 333 LYS A C 1
ATOM 2680 O O . LYS A 1 333 ? -9.258 43.844 3.938 1 90.88 333 LYS A O 1
ATOM 2685 N N .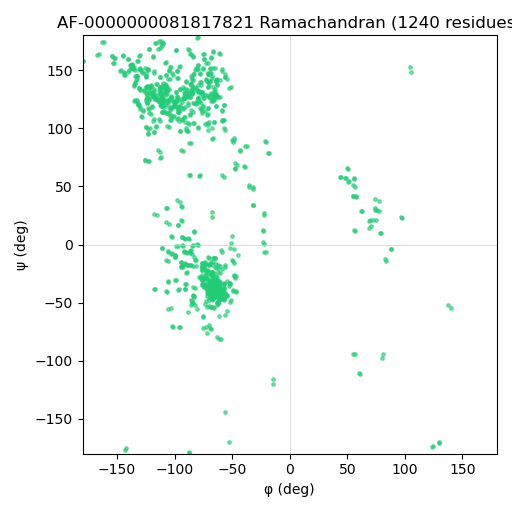 LYS A 1 334 ? -9.398 42.031 5.129 1 91.12 334 LYS A N 1
ATOM 2686 C CA . LYS A 1 334 ? -9.852 41.219 3.998 1 91.12 334 LYS A CA 1
ATOM 2687 C C . LYS A 1 334 ? -11.055 40.375 4.379 1 91.12 334 LYS A C 1
ATOM 2689 O O . LYS A 1 334 ? -11.141 39.875 5.504 1 91.12 334 LYS A O 1
ATOM 2694 N N . TRP A 1 335 ? -11.984 40.25 3.393 1 91.31 335 TRP A N 1
ATOM 2695 C CA . TRP A 1 335 ? -13.125 39.344 3.553 1 91.31 335 TRP A CA 1
ATOM 2696 C C . TRP A 1 335 ? -12.758 37.938 3.143 1 91.31 335 TRP A C 1
ATOM 2698 O O . TRP A 1 335 ? -12.117 37.719 2.111 1 91.31 335 TRP A O 1
ATOM 2708 N N . TYR A 1 336 ? -13.062 37.031 3.959 1 93.38 336 TYR A N 1
ATOM 2709 C CA . TYR A 1 336 ? -12.852 35.625 3.664 1 93.38 336 TYR A CA 1
ATOM 2710 C C . TYR A 1 336 ? -14.18 34.875 3.537 1 93.38 336 TYR A C 1
ATOM 2712 O O . TYR A 1 336 ? -15.07 35.062 4.371 1 93.38 336 TYR A O 1
ATOM 2720 N N . ALA A 1 337 ? -14.305 34.125 2.527 1 92.38 337 ALA A N 1
ATOM 2721 C CA . ALA A 1 337 ? -15.516 33.312 2.334 1 92.38 337 ALA A CA 1
ATOM 2722 C C . ALA A 1 337 ? -15.508 32.094 3.227 1 92.38 337 ALA A C 1
ATOM 2724 O O . ALA A 1 337 ? -14.469 31.422 3.377 1 92.38 337 ALA A O 1
ATOM 2725 N N . LEU A 1 338 ? -16.656 31.844 3.805 1 93.44 338 LEU A N 1
ATOM 2726 C CA . LEU A 1 338 ? -16.781 30.672 4.668 1 93.44 338 LEU A CA 1
ATOM 2727 C C . LEU A 1 338 ? -17.125 29.422 3.852 1 93.44 338 LEU A C 1
ATOM 2729 O O . LEU A 1 338 ? -17.906 29.5 2.904 1 93.44 338 LEU A O 1
ATOM 2733 N N . LYS A 1 339 ? -16.484 28.344 4.203 1 93.25 339 LYS A N 1
ATOM 2734 C CA . LYS A 1 339 ? -16.688 27.094 3.5 1 93.25 339 LYS A CA 1
ATOM 2735 C C . LYS A 1 339 ? -17.438 26.078 4.379 1 93.25 339 LYS A C 1
ATOM 2737 O O . LYS A 1 339 ? -17.688 26.344 5.555 1 93.25 339 LYS A O 1
ATOM 2742 N N . ASP A 1 340 ? -17.766 24.984 3.754 1 90.44 340 ASP A N 1
ATOM 2743 C CA . ASP A 1 340 ? -18.484 23.922 4.445 1 90.44 340 ASP A CA 1
ATOM 2744 C C . ASP A 1 340 ? -17.547 23.078 5.293 1 90.44 340 ASP A C 1
ATOM 2746 O O . ASP A 1 340 ? -16.344 23.344 5.352 1 90.44 340 ASP A O 1
ATOM 2750 N N . LYS A 1 341 ? -18.125 22.094 5.984 1 86.75 341 LYS A N 1
ATOM 2751 C CA . LYS A 1 341 ? -17.359 21.25 6.891 1 86.75 341 LYS A CA 1
ATOM 2752 C C . LYS A 1 341 ? -16.312 20.438 6.137 1 86.75 341 LYS A C 1
ATOM 2754 O O . LYS A 1 341 ? -15.211 20.219 6.641 1 86.75 341 LYS A O 1
ATOM 2759 N N . LYS A 1 342 ? -16.562 20.062 4.871 1 84.19 342 LYS A N 1
ATOM 2760 C CA . LYS A 1 342 ? -15.633 19.328 4.039 1 84.19 342 LYS A CA 1
ATOM 2761 C C . LYS A 1 342 ? -14.68 20.266 3.309 1 84.19 342 LYS A C 1
ATOM 2763 O O . LYS A 1 342 ? -13.695 19.812 2.707 1 84.19 342 LYS A O 1
ATOM 2768 N N . MET A 1 343 ? -14.891 21.578 3.436 1 86.81 343 MET A N 1
ATOM 2769 C CA . MET A 1 343 ? -14.031 22.641 2.906 1 86.81 343 MET A CA 1
ATOM 2770 C C . MET A 1 343 ? -13.977 22.578 1.383 1 86.81 343 MET A C 1
ATOM 2772 O O . MET A 1 343 ? -12.938 22.859 0.786 1 86.81 343 MET A O 1
ATOM 2776 N N . ARG A 1 344 ? -15 22.109 0.776 1 83.38 344 ARG A N 1
ATOM 2777 C CA . ARG A 1 344 ? -15.008 22 -0.679 1 83.38 344 ARG A CA 1
ATOM 2778 C C . ARG A 1 344 ? -15.914 23.047 -1.3 1 83.38 344 ARG A C 1
ATOM 2780 O O . ARG A 1 344 ? -15.555 23.688 -2.295 1 83.38 344 ARG A O 1
ATOM 2787 N N . ALA A 1 345 ? -16.984 23.219 -0.653 1 84.75 345 ALA A N 1
ATOM 2788 C CA . ALA A 1 345 ? -17.969 24.156 -1.19 1 84.75 345 ALA A CA 1
ATOM 2789 C C . ALA A 1 345 ? -18.281 25.25 -0.18 1 84.75 345 ALA A C 1
ATOM 2791 O O . ALA A 1 345 ? -17.766 25.25 0.939 1 84.75 345 ALA A O 1
ATOM 2792 N N . ARG A 1 346 ? -18.969 26.25 -0.714 1 88 346 ARG A N 1
ATOM 2793 C CA . ARG A 1 346 ? -19.391 27.359 0.135 1 88 346 ARG A CA 1
ATOM 2794 C C . ARG A 1 346 ? -20.375 26.891 1.193 1 88 346 ARG A C 1
ATOM 2796 O O . ARG A 1 346 ? -21.156 25.953 0.961 1 88 346 ARG A O 1
ATOM 2803 N N . ALA A 1 347 ? -20.219 27.438 2.326 1 89.25 347 ALA A N 1
ATOM 2804 C CA . ALA A 1 347 ? -21.125 27.094 3.42 1 89.25 347 ALA A CA 1
ATOM 2805 C C . ALA A 1 347 ? -22.578 27.469 3.078 1 89.25 347 ALA A C 1
ATOM 2807 O O . ALA A 1 347 ? -22.812 28.219 2.133 1 89.25 347 ALA A O 1
ATOM 2808 N N . LYS A 1 348 ? -23.484 26.906 3.875 1 84.69 348 LYS A N 1
ATOM 2809 C CA . LYS A 1 348 ? -24.906 27.203 3.697 1 84.69 348 LYS A CA 1
ATOM 2810 C C . LYS A 1 348 ? -25.219 28.641 4.098 1 84.69 348 LYS A C 1
ATOM 2812 O O . LYS A 1 348 ? -24.578 29.203 4.992 1 84.69 348 LYS A O 1
ATOM 2817 N N . GLY A 1 349 ? -26.062 29.312 3.379 1 83.75 349 GLY A N 1
ATOM 2818 C CA . GLY A 1 349 ? -26.453 30.688 3.607 1 83.75 349 GLY A CA 1
ATOM 2819 C C . GLY A 1 349 ? -26.359 31.547 2.361 1 83.75 349 GLY A C 1
ATOM 2820 O O . GLY A 1 349 ? -26.281 31.031 1.247 1 83.75 349 GLY A O 1
ATOM 2821 N N . HIS A 1 350 ? -26.516 32.844 2.664 1 85.56 350 HIS A N 1
ATOM 2822 C CA . HIS A 1 350 ? -26.406 33.781 1.557 1 85.56 350 HIS A CA 1
ATOM 2823 C C . HIS A 1 350 ? -24.984 34.344 1.449 1 85.56 350 HIS A C 1
ATOM 2825 O O . HIS A 1 350 ? -24.703 35.438 1.901 1 85.56 350 HIS A O 1
ATOM 2831 N N . TYR A 1 351 ? -24.125 33.625 0.868 1 85.44 351 TYR A N 1
ATOM 2832 C CA . TYR A 1 351 ? -22.719 33.969 0.648 1 85.44 351 TYR A CA 1
ATOM 2833 C C . TYR A 1 351 ? -22.062 34.438 1.944 1 85.44 351 TYR A C 1
ATOM 2835 O O . TYR A 1 351 ? -21.594 35.562 2.043 1 85.44 351 TYR A O 1
ATOM 2843 N N . PRO A 1 352 ? -21.969 33.5 2.861 1 91.81 352 PRO A N 1
ATOM 2844 C CA . PRO A 1 352 ? -21.391 33.875 4.16 1 91.81 352 PRO A CA 1
ATOM 2845 C C . PRO A 1 352 ? -19.922 34.25 4.062 1 91.81 352 PRO A C 1
ATOM 2847 O O . PRO A 1 352 ? -19.141 33.562 3.396 1 91.81 352 PRO A O 1
ATOM 2850 N N . GLU A 1 353 ? -19.578 35.375 4.676 1 93.56 353 GLU A N 1
ATOM 2851 C CA . GLU A 1 353 ? -18.219 35.906 4.676 1 93.56 353 GLU A CA 1
ATOM 2852 C C . GLU A 1 353 ? -17.844 36.469 6.035 1 93.56 353 GLU A C 1
ATOM 2854 O O . GLU A 1 353 ? -18.719 36.906 6.785 1 93.56 353 GLU A O 1
ATOM 2859 N N . ILE A 1 354 ? -16.594 36.406 6.348 1 94.56 354 ILE A N 1
ATOM 2860 C CA . ILE A 1 354 ? -16.094 36.938 7.598 1 94.56 354 ILE A CA 1
ATOM 2861 C C . ILE A 1 354 ? -14.992 37.969 7.305 1 94.56 354 ILE A C 1
ATOM 2863 O O . ILE A 1 354 ? -14.164 37.75 6.422 1 94.56 354 ILE A O 1
ATOM 2867 N N . LEU A 1 355 ? -15.094 39.094 7.961 1 94.38 355 LEU A N 1
ATOM 2868 C CA . LEU A 1 355 ? -14.094 40.156 7.812 1 94.38 355 LEU A CA 1
ATOM 2869 C C . LEU A 1 355 ? -13.055 40.062 8.922 1 94.38 355 LEU A C 1
ATOM 2871 O O . LEU A 1 355 ? -13.391 40.188 10.102 1 94.38 355 LEU A O 1
ATOM 2875 N N . MET A 1 356 ? -11.836 39.844 8.5 1 95.31 356 MET A N 1
ATOM 2876 C CA . MET A 1 356 ? -10.766 39.719 9.484 1 95.31 356 MET A CA 1
ATOM 2877 C C . MET A 1 356 ? -9.508 40.438 9.023 1 95.31 356 MET A C 1
ATOM 2879 O O . MET A 1 356 ? -9.352 40.719 7.832 1 95.31 356 MET A O 1
ATOM 2883 N N . GLU A 1 357 ? -8.734 40.812 9.969 1 95.25 357 GLU A N 1
ATOM 2884 C CA . GLU A 1 357 ? -7.406 41.375 9.75 1 95.25 357 GLU A CA 1
ATOM 2885 C C . GLU A 1 357 ? -6.34 40.562 10.477 1 95.25 357 GLU A C 1
ATOM 2887 O O . GLU A 1 357 ? -6.367 40.469 11.703 1 95.25 357 GLU A O 1
ATOM 2892 N N . LEU A 1 358 ? -5.488 40.031 9.688 1 95.69 358 LEU A N 1
ATOM 2893 C CA . LEU A 1 358 ? -4.445 39.156 10.234 1 95.69 358 LEU A CA 1
ATOM 2894 C C . LEU A 1 358 ? -3.07 39.812 10.078 1 95.69 358 LEU A C 1
ATOM 2896 O O . LEU A 1 358 ? -2.793 40.438 9.062 1 95.69 358 LEU A O 1
ATOM 2900 N N . SER A 1 359 ? -2.283 39.75 11.109 1 93.56 359 SER A N 1
ATOM 2901 C CA . SER A 1 359 ? -0.898 40.219 11.07 1 93.56 359 SER A CA 1
ATOM 2902 C C . SER A 1 359 ? 0.038 39.219 11.719 1 93.56 359 SER A C 1
ATOM 2904 O O . SER A 1 359 ? -0.214 38.75 12.836 1 93.56 359 SER A O 1
ATOM 2906 N N . VAL A 1 360 ? 1.022 38.812 10.953 1 94.81 360 VAL A N 1
ATOM 2907 C CA . VAL A 1 360 ? 1.975 37.812 11.461 1 94.81 360 VAL A CA 1
ATOM 2908 C C . VAL A 1 360 ? 3.395 38.375 11.352 1 94.81 360 VAL A C 1
ATOM 2910 O O . VAL A 1 360 ? 3.807 38.844 10.281 1 94.81 360 VAL A O 1
ATOM 2913 N N . HIS A 1 361 ? 4.109 38.469 12.469 1 93.12 361 HIS A N 1
ATOM 2914 C CA . HIS A 1 361 ? 5.523 38.844 12.508 1 93.12 361 HIS A CA 1
ATOM 2915 C C . HIS A 1 361 ? 6.371 37.656 12.984 1 93.12 361 HIS A C 1
ATOM 2917 O O . HIS A 1 361 ? 6.07 37.031 14.016 1 93.12 361 HIS A O 1
ATOM 2923 N N . TRP A 1 362 ? 7.324 37.281 12.219 1 92.12 362 TRP A N 1
ATOM 2924 C CA . TRP A 1 362 ? 8.117 36.125 12.562 1 92.12 362 TRP A CA 1
ATOM 2925 C C . TRP A 1 362 ? 9.57 36.312 12.141 1 92.12 362 TRP A C 1
ATOM 2927 O O . TRP A 1 362 ? 9.906 37.25 11.43 1 92.12 362 TRP A O 1
ATOM 2937 N N . ASN A 1 363 ? 10.422 35.469 12.75 1 91.94 363 ASN A N 1
ATOM 2938 C CA . ASN A 1 363 ? 11.852 35.438 12.438 1 91.94 363 ASN A CA 1
ATOM 2939 C C . ASN A 1 363 ? 12.188 34.312 11.469 1 91.94 363 ASN A C 1
ATOM 2941 O O . ASN A 1 363 ? 11.883 33.156 11.734 1 91.94 363 ASN A O 1
ATOM 2945 N N . LEU A 1 364 ? 12.938 34.625 10.398 1 89.75 364 LEU A N 1
ATOM 2946 C CA . LEU A 1 364 ? 13.227 33.656 9.336 1 89.75 364 LEU A CA 1
ATOM 2947 C C . LEU A 1 364 ? 14.172 32.562 9.836 1 89.75 364 LEU A C 1
ATOM 2949 O O . LEU A 1 364 ? 13.984 31.391 9.523 1 89.75 364 LEU A O 1
ATOM 2953 N N . LEU A 1 365 ? 15.117 32.906 10.57 1 90.06 365 LEU A N 1
ATOM 2954 C CA . LEU A 1 365 ? 16.109 31.938 11.031 1 90.06 365 LEU A CA 1
ATOM 2955 C C . LEU A 1 365 ? 15.492 30.969 12.031 1 90.06 365 LEU A C 1
ATOM 2957 O O . LEU A 1 365 ? 15.75 29.766 11.969 1 90.06 365 LEU A O 1
ATOM 2961 N N . ARG A 1 366 ? 14.727 31.609 12.906 1 91.81 366 ARG A N 1
ATOM 2962 C CA . ARG A 1 366 ? 14.055 30.75 13.875 1 91.81 366 ARG A CA 1
ATOM 2963 C C . ARG A 1 366 ? 13.07 29.812 13.18 1 91.81 366 ARG A C 1
ATOM 2965 O O . ARG A 1 366 ? 12.938 28.641 13.562 1 91.81 366 ARG A O 1
ATOM 2972 N N . ALA A 1 367 ? 12.461 30.281 12.195 1 92.62 367 ALA A N 1
ATOM 2973 C CA . ALA A 1 367 ? 11.508 29.469 11.438 1 92.62 367 ALA A CA 1
ATOM 2974 C C . ALA A 1 367 ? 12.219 28.375 10.664 1 92.62 367 ALA A C 1
ATOM 2976 O O . ALA A 1 367 ? 11.711 27.25 10.547 1 92.62 367 ALA A O 1
ATOM 2977 N N . ALA A 1 368 ? 13.359 28.641 10.164 1 91.5 368 ALA A N 1
ATOM 2978 C CA . ALA A 1 368 ? 14.133 27.656 9.398 1 91.5 368 ALA A CA 1
ATOM 2979 C C . ALA A 1 368 ? 14.602 26.516 10.297 1 91.5 368 ALA A C 1
ATOM 2981 O O . ALA A 1 368 ? 14.555 25.344 9.898 1 91.5 368 ALA A O 1
ATOM 2982 N N . VAL A 1 369 ? 14.984 26.891 11.469 1 88.94 369 VAL A N 1
ATOM 2983 C CA . VAL A 1 369 ? 15.453 25.859 12.391 1 88.94 369 VAL A CA 1
ATOM 2984 C C . VAL A 1 369 ? 14.273 24.984 12.836 1 88.94 369 VAL A C 1
ATOM 2986 O O . VAL A 1 369 ? 14.406 23.766 12.922 1 88.94 369 VAL A O 1
ATOM 2989 N N . ARG A 1 370 ? 13.148 25.578 13.039 1 91.62 370 ARG A N 1
ATOM 2990 C CA . ARG A 1 370 ? 11.969 24.844 13.492 1 91.62 370 ARG A CA 1
ATOM 2991 C C . ARG A 1 370 ? 11.453 23.906 12.398 1 91.62 370 ARG A C 1
ATOM 2993 O O . ARG A 1 370 ? 10.875 22.859 12.695 1 91.62 370 ARG A O 1
ATOM 3000 N N . THR A 1 371 ? 11.734 24.219 11.195 1 92.25 371 THR A N 1
ATOM 3001 C CA . THR A 1 371 ? 11.25 23.422 10.078 1 92.25 371 THR A CA 1
ATOM 3002 C C . THR A 1 371 ? 11.906 22.031 10.078 1 92.25 371 THR A C 1
ATOM 3004 O O . THR A 1 371 ? 11.32 21.062 9.586 1 92.25 371 THR A O 1
ATOM 3007 N N . PHE A 1 372 ? 13.047 21.906 10.672 1 89.25 372 PHE A N 1
ATOM 3008 C CA . PHE A 1 372 ? 13.758 20.641 10.672 1 89.25 372 PHE A CA 1
ATOM 3009 C C . PHE A 1 372 ? 13.609 19.922 12.008 1 89.25 372 PHE A C 1
ATOM 3011 O O . PHE A 1 372 ? 14.273 18.922 12.266 1 89.25 372 PHE A O 1
ATOM 3018 N N . THR A 1 373 ? 12.766 20.5 12.844 1 87.94 373 THR A N 1
ATOM 3019 C CA . THR A 1 373 ? 12.414 19.859 14.109 1 87.94 373 THR A CA 1
ATOM 3020 C C . THR A 1 373 ? 11.031 19.219 14.023 1 87.94 373 THR A C 1
ATOM 3022 O O . THR A 1 373 ? 10.227 19.578 13.156 1 87.94 373 THR A O 1
ATOM 3025 N N . PRO A 1 374 ? 10.812 18.234 14.773 1 88.06 374 PRO A N 1
ATOM 3026 C CA . PRO A 1 374 ? 9.523 17.531 14.688 1 88.06 374 PRO A CA 1
ATOM 3027 C C . PRO A 1 374 ? 8.336 18.469 14.914 1 88.06 374 PRO A C 1
ATOM 3029 O O . PRO A 1 374 ? 8.414 19.391 15.734 1 88.06 374 PRO A O 1
ATOM 3032 N N . ARG A 1 375 ? 7.301 18.172 14.18 1 88.25 375 ARG A N 1
ATOM 3033 C CA . ARG A 1 375 ? 6.094 18.984 14.188 1 88.25 375 ARG A CA 1
ATOM 3034 C C . ARG A 1 375 ? 5.25 18.703 15.422 1 88.25 375 ARG A C 1
ATOM 3036 O O . ARG A 1 375 ? 5.223 17.578 15.922 1 88.25 375 ARG A O 1
ATOM 3043 N N . ASP A 1 376 ? 4.629 19.766 15.82 1 85.12 376 ASP A N 1
ATOM 3044 C CA . ASP A 1 376 ? 3.658 19.609 16.906 1 85.12 376 ASP A CA 1
ATOM 3045 C C . ASP A 1 376 ? 2.332 19.062 16.375 1 85.12 376 ASP A C 1
ATOM 3047 O O . ASP A 1 376 ? 1.837 19.531 15.336 1 85.12 376 ASP A O 1
ATOM 3051 N N . TYR A 1 377 ? 1.849 18.125 16.984 1 84 377 TYR A N 1
ATOM 3052 C CA . TYR A 1 377 ? 0.599 17.531 16.531 1 84 377 TYR A CA 1
ATOM 3053 C C . TYR A 1 377 ? -0.589 18.078 17.297 1 84 377 TYR A C 1
ATOM 3055 O O . TYR A 1 377 ? -0.457 18.453 18.469 1 84 377 TYR A O 1
ATOM 3063 N N . LYS A 1 378 ? -1.657 18.234 16.547 1 87.75 378 LYS A N 1
ATOM 3064 C CA . LYS A 1 378 ? -2.918 18.609 17.172 1 87.75 378 LYS A CA 1
ATOM 3065 C C . LYS A 1 378 ? -3.477 17.453 18 1 87.75 378 LYS A C 1
ATOM 3067 O O . LYS A 1 378 ? -3.625 16.344 17.516 1 87.75 378 LYS A O 1
ATOM 3072 N N . TYR A 1 379 ? -3.781 17.719 19.234 1 85.44 379 TYR A N 1
ATOM 3073 C CA . TYR A 1 379 ? -4.262 16.688 20.125 1 85.44 379 TYR A CA 1
ATOM 3074 C C . TYR A 1 379 ? -5.664 16.234 19.75 1 85.44 379 TYR A C 1
ATOM 3076 O O . TYR A 1 379 ? -5.965 15.031 19.75 1 85.44 379 TYR A O 1
ATOM 3084 N N . MET A 1 380 ? -6.43 17.188 19.344 1 81.81 380 MET A N 1
ATOM 3085 C CA . MET A 1 380 ? -7.816 16.859 19.031 1 81.81 380 MET A CA 1
ATOM 3086 C C . MET A 1 380 ? -7.961 16.375 17.594 1 81.81 380 MET A C 1
ATOM 3088 O O . MET A 1 380 ? -8.305 17.172 16.703 1 81.81 380 MET A O 1
ATOM 3092 N N . GLN A 1 381 ? -7.277 15.305 17.266 1 77.25 381 GLN A N 1
ATOM 3093 C CA . GLN A 1 381 ? -7.457 14.742 15.93 1 77.25 381 GLN A CA 1
ATOM 3094 C C . GLN A 1 381 ? -8.328 13.484 15.969 1 77.25 381 GLN A C 1
ATOM 3096 O O . GLN A 1 381 ? -8.086 12.586 16.781 1 77.25 381 GLN A O 1
ATOM 3101 N N . LYS A 1 382 ? -9.531 13.609 15.414 1 69.31 382 LYS A N 1
ATOM 3102 C CA . LYS A 1 382 ? -10.438 12.469 15.367 1 69.31 382 LYS A CA 1
ATOM 3103 C C . LYS A 1 382 ? -9.891 11.375 14.445 1 69.31 382 LYS A C 1
ATOM 3105 O O . LYS A 1 382 ? -9.359 11.664 13.375 1 69.31 382 LYS A O 1
ATOM 3110 N N . ASP A 1 383 ? -9.781 10.195 15.039 1 71.25 383 ASP A N 1
ATOM 3111 C CA . ASP A 1 383 ? -9.43 9.07 14.172 1 71.25 383 ASP A CA 1
ATOM 3112 C C . ASP A 1 383 ? -10.43 8.914 13.031 1 71.25 383 ASP A C 1
ATOM 3114 O O . ASP A 1 383 ? -11.641 9.008 13.25 1 71.25 383 ASP A O 1
ATOM 3118 N N . LEU A 1 384 ? -9.859 9.023 11.914 1 72.94 384 LEU A N 1
ATOM 3119 C CA . LEU A 1 384 ? -10.734 8.914 10.758 1 72.94 384 LEU A CA 1
ATOM 3120 C C . LEU A 1 384 ? -11.32 7.508 10.656 1 72.94 384 LEU A C 1
ATOM 3122 O O . LEU A 1 384 ? -10.578 6.531 10.516 1 72.94 384 LEU A O 1
ATOM 3126 N N . LYS A 1 385 ? -12.578 7.449 11.016 1 83.12 385 LYS A N 1
ATOM 3127 C CA . LYS A 1 385 ? -13.32 6.211 10.781 1 83.12 385 LYS A CA 1
ATOM 3128 C C . LYS A 1 385 ? -13.492 5.945 9.289 1 83.12 385 LYS A C 1
ATOM 3130 O O . LYS A 1 385 ? -13.219 6.82 8.469 1 83.12 385 LYS A O 1
ATOM 3135 N N . PHE A 1 386 ? -13.875 4.75 8.992 1 86.06 386 PHE A N 1
ATOM 3136 C CA . PHE A 1 386 ? -14.023 4.391 7.59 1 86.06 386 PHE A CA 1
ATOM 3137 C C . PHE A 1 386 ? -15.125 5.211 6.934 1 86.06 386 PHE A C 1
ATOM 3139 O O . PHE A 1 386 ? -16.234 5.328 7.477 1 86.06 386 PHE A O 1
ATOM 3146 N N . ASN A 1 387 ? -14.734 5.895 6.023 1 86.88 387 ASN A N 1
ATOM 3147 C CA . ASN A 1 387 ? -15.664 6.617 5.156 1 86.88 387 ASN A CA 1
ATOM 3148 C C . ASN A 1 387 ? -15.461 6.246 3.689 1 86.88 387 ASN A C 1
ATOM 3150 O O . ASN A 1 387 ? -14.359 6.375 3.154 1 86.88 387 ASN A O 1
ATOM 3154 N N . ARG A 1 388 ? -16.516 5.871 3.119 1 84 388 ARG A N 1
ATOM 3155 C CA . ARG A 1 388 ? -16.469 5.363 1.752 1 84 388 ARG A CA 1
ATOM 3156 C C . ARG A 1 388 ? -15.891 6.414 0.804 1 84 388 ARG A C 1
ATOM 3158 O O . ARG A 1 388 ? -15.055 6.098 -0.047 1 84 388 ARG A O 1
ATOM 3165 N N . GLN A 1 389 ? -16.281 7.594 0.96 1 85.06 389 GLN A N 1
ATOM 3166 C CA . GLN A 1 389 ? -15.859 8.656 0.051 1 85.06 389 GLN A CA 1
ATOM 3167 C C . GLN A 1 389 ? -14.375 8.961 0.22 1 85.06 389 GLN A C 1
ATOM 3169 O O . GLN A 1 389 ? -13.664 9.164 -0.765 1 85.06 389 GLN A O 1
ATOM 3174 N N . ILE A 1 390 ? -14.07 9.008 1.444 1 88.88 390 ILE A N 1
ATOM 3175 C CA . ILE A 1 390 ? -12.664 9.273 1.719 1 88.88 390 ILE A CA 1
ATOM 3176 C C . ILE A 1 390 ? -11.805 8.133 1.165 1 88.88 390 ILE A C 1
ATOM 3178 O O . ILE A 1 390 ? -10.734 8.375 0.609 1 88.88 390 ILE A O 1
ATOM 3182 N N . PHE A 1 391 ? -12.32 6.938 1.297 1 90.06 391 PHE A N 1
ATOM 3183 C CA . PHE A 1 391 ? -11.609 5.762 0.803 1 90.06 391 PHE A CA 1
ATOM 3184 C C . PHE A 1 391 ? -11.43 5.836 -0.708 1 90.06 391 PHE A C 1
ATOM 3186 O O . PHE A 1 391 ? -10.312 5.672 -1.213 1 90.06 391 PHE A O 1
ATOM 3193 N N . ILE A 1 392 ? -12.461 6.082 -1.387 1 88.12 392 ILE A N 1
ATOM 3194 C CA . ILE A 1 392 ? -12.422 6.137 -2.844 1 88.12 392 ILE A CA 1
ATOM 3195 C C . ILE A 1 392 ? -11.516 7.281 -3.295 1 88.12 392 ILE A C 1
ATOM 3197 O O . ILE A 1 392 ? -10.75 7.137 -4.246 1 88.12 392 ILE A O 1
ATOM 3201 N N . ARG A 1 393 ? -11.555 8.352 -2.625 1 89.75 393 ARG A N 1
ATOM 3202 C CA . ARG A 1 393 ? -10.734 9.508 -2.969 1 89.75 393 ARG A CA 1
ATOM 3203 C C . ARG A 1 393 ? -9.25 9.195 -2.789 1 89.75 393 ARG A C 1
ATOM 3205 O O . ARG A 1 393 ? -8.43 9.531 -3.646 1 89.75 393 ARG A O 1
ATOM 3212 N N . ASN A 1 394 ? -8.992 8.602 -1.728 1 91.62 394 ASN A N 1
ATOM 3213 C CA . ASN A 1 394 ? -7.602 8.258 -1.461 1 91.62 394 ASN A CA 1
ATOM 3214 C C . ASN A 1 394 ? -7.059 7.27 -2.488 1 91.62 394 ASN A C 1
ATOM 3216 O O . ASN A 1 394 ? -5.914 7.391 -2.93 1 91.62 394 ASN A O 1
ATOM 3220 N N . VAL A 1 395 ? -7.812 6.301 -2.879 1 91.56 395 VAL A N 1
ATOM 3221 C CA . VAL A 1 395 ? -7.383 5.309 -3.859 1 91.56 395 VAL A CA 1
ATOM 3222 C C . VAL A 1 395 ? -7.184 5.98 -5.219 1 91.56 395 VAL A C 1
ATOM 3224 O O . VAL A 1 395 ? -6.215 5.684 -5.926 1 91.56 395 VAL A O 1
ATOM 3227 N N . ASN A 1 396 ? -8.055 6.902 -5.523 1 90.5 396 ASN A N 1
ATOM 3228 C CA . ASN A 1 396 ? -7.93 7.602 -6.797 1 90.5 396 ASN A CA 1
ATOM 3229 C C . ASN A 1 396 ? -6.691 8.5 -6.828 1 90.5 396 ASN A C 1
ATOM 3231 O O . ASN A 1 396 ? -6.047 8.641 -7.867 1 90.5 396 ASN A O 1
ATOM 3235 N N . ARG A 1 397 ? -6.375 9.078 -5.707 1 92.62 397 ARG A N 1
ATOM 3236 C CA . ARG A 1 397 ? -5.152 9.867 -5.602 1 92.62 397 ARG A CA 1
ATOM 3237 C C . ARG A 1 397 ? -3.918 9.008 -5.852 1 92.62 397 ARG A C 1
ATOM 3239 O O . ARG A 1 397 ? -3.02 9.406 -6.594 1 92.62 397 ARG A O 1
ATOM 3246 N N . LEU A 1 398 ? -3.945 7.957 -5.277 1 92.38 398 LEU A N 1
ATOM 3247 C CA . LEU A 1 398 ? -2.803 7.062 -5.445 1 92.38 398 LEU A CA 1
ATOM 3248 C C . LEU A 1 398 ? -2.736 6.523 -6.867 1 92.38 398 LEU A C 1
ATOM 3250 O O . LEU A 1 398 ? -1.65 6.395 -7.438 1 92.38 398 LEU A O 1
ATOM 3254 N N . LYS A 1 399 ? -3.871 6.129 -7.426 1 91.12 399 LYS A N 1
ATOM 3255 C CA . LYS A 1 399 ? -3.912 5.664 -8.805 1 91.12 399 LYS A CA 1
ATOM 3256 C C . LYS A 1 399 ? -3.363 6.723 -9.758 1 91.12 399 LYS A C 1
ATOM 3258 O O . LYS A 1 399 ? -2.676 6.395 -10.727 1 91.12 399 LYS A O 1
ATOM 3263 N N . GLY A 1 400 ? -3.672 7.984 -9.453 1 90.69 400 GLY A N 1
ATOM 3264 C CA . GLY A 1 400 ? -3.137 9.07 -10.258 1 90.69 400 GLY A CA 1
ATOM 3265 C C . GLY A 1 400 ? -1.621 9.148 -10.227 1 90.69 400 GLY A C 1
ATOM 3266 O O . GLY A 1 400 ? -0.979 9.32 -11.266 1 90.69 400 GLY A O 1
ATOM 3267 N N . THR A 1 401 ? -1.093 8.945 -9.125 1 90.88 401 THR A N 1
ATOM 3268 C CA . THR A 1 401 ? 0.357 8.984 -8.977 1 90.88 401 THR A CA 1
ATOM 3269 C C . THR A 1 401 ? 1.002 7.781 -9.664 1 90.88 401 THR A C 1
ATOM 3271 O O . THR A 1 401 ? 2.039 7.914 -10.312 1 90.88 401 THR A O 1
ATOM 3274 N N . ILE A 1 402 ? 0.422 6.645 -9.531 1 89.44 402 ILE A N 1
ATOM 3275 C CA . ILE A 1 402 ? 0.956 5.43 -10.141 1 89.44 402 ILE A CA 1
ATOM 3276 C C . ILE A 1 402 ? 0.912 5.551 -11.664 1 89.44 402 ILE A C 1
ATOM 3278 O O . ILE A 1 402 ? 1.847 5.141 -12.352 1 89.44 402 ILE A O 1
ATOM 3282 N N . ASN A 1 403 ? -0.164 6.148 -12.148 1 90.38 403 ASN A N 1
ATOM 3283 C CA . ASN A 1 403 ? -0.278 6.344 -13.594 1 90.38 403 ASN A CA 1
ATOM 3284 C C . ASN A 1 403 ? 0.809 7.273 -14.125 1 90.38 403 ASN A C 1
ATOM 3286 O O . ASN A 1 403 ? 1.323 7.07 -15.227 1 90.38 403 ASN A O 1
ATOM 3290 N N . GLN A 1 404 ? 1.138 8.211 -13.273 1 89.69 404 GLN A N 1
ATOM 3291 C CA . GLN A 1 404 ? 2.227 9.094 -13.672 1 89.69 404 GLN A CA 1
ATOM 3292 C C . GLN A 1 404 ? 3.559 8.352 -13.703 1 89.69 404 GLN A C 1
ATOM 3294 O O . GLN A 1 404 ? 4.375 8.562 -14.602 1 89.69 404 GLN A O 1
ATOM 3299 N N . MET A 1 405 ? 3.727 7.523 -12.797 1 89.94 405 MET A N 1
ATOM 3300 C CA . MET A 1 405 ? 4.957 6.738 -12.758 1 89.94 405 MET A CA 1
ATOM 3301 C C . MET A 1 405 ? 5.016 5.754 -13.922 1 89.94 405 MET A C 1
ATOM 3303 O O . MET A 1 405 ? 6.074 5.559 -14.516 1 89.94 405 MET A O 1
ATOM 3307 N N . VAL A 1 406 ? 3.881 5.184 -14.273 1 89.62 406 VAL A N 1
ATOM 3308 C CA . VAL A 1 406 ? 3.805 4.234 -15.375 1 89.62 406 VAL A CA 1
ATOM 3309 C C . VAL A 1 406 ? 4.086 4.953 -16.688 1 89.62 406 VAL A C 1
ATOM 3311 O O . VAL A 1 406 ? 4.781 4.418 -17.562 1 89.62 406 VAL A O 1
ATOM 3314 N N . GLU A 1 407 ? 3.596 6.094 -16.781 1 90.25 407 GLU A N 1
ATOM 3315 C CA . GLU A 1 407 ? 3.869 6.879 -17.984 1 90.25 407 GLU A CA 1
ATOM 3316 C C . GLU A 1 407 ? 5.363 7.156 -18.125 1 90.25 407 GLU A C 1
ATOM 3318 O O . GLU A 1 407 ? 5.906 7.09 -19.234 1 90.25 407 GLU A O 1
ATOM 3323 N N . GLY A 1 408 ? 5.988 7.414 -17.016 1 89.5 408 GLY A N 1
ATOM 3324 C CA . GLY A 1 408 ? 7.434 7.574 -17.062 1 89.5 408 GLY A CA 1
ATOM 3325 C C . GLY A 1 408 ? 8.164 6.309 -17.469 1 89.5 408 GLY A C 1
ATOM 3326 O O . GLY A 1 408 ? 9.141 6.367 -18.219 1 89.5 408 GLY A O 1
ATOM 3327 N N . GLY A 1 409 ? 7.652 5.242 -17.047 1 87.94 409 GLY A N 1
ATOM 3328 C CA . GLY A 1 409 ? 8.234 3.965 -17.438 1 87.94 409 GLY A CA 1
ATOM 3329 C C . GLY A 1 409 ? 8.055 3.652 -18.906 1 87.94 409 GLY A C 1
ATOM 3330 O O . GLY A 1 409 ? 8.961 3.094 -19.547 1 87.94 409 GLY A O 1
ATOM 3331 N N . VAL A 1 410 ? 6.957 4.043 -19.438 1 89.62 410 VAL A N 1
ATOM 3332 C CA . VAL A 1 410 ? 6.691 3.809 -20.859 1 89.62 410 VAL A CA 1
ATOM 3333 C C . VAL A 1 410 ? 7.664 4.625 -21.703 1 89.62 410 VAL A C 1
ATOM 3335 O O . VAL A 1 410 ? 8.18 4.133 -22.719 1 89.62 410 VAL A O 1
ATOM 3338 N N . ILE A 1 411 ? 8.016 5.797 -21.281 1 89.88 411 ILE A N 1
ATOM 3339 C CA . ILE A 1 411 ? 8.961 6.645 -22 1 89.88 411 ILE A CA 1
ATOM 3340 C C . ILE A 1 411 ? 10.344 6.004 -21.984 1 89.88 411 ILE A C 1
ATOM 3342 O O . ILE A 1 411 ? 11.047 5.98 -23 1 89.88 411 ILE A O 1
ATOM 3346 N N . ILE A 1 412 ? 10.617 5.465 -20.828 1 88.12 412 ILE A N 1
ATOM 3347 C CA . ILE A 1 412 ? 11.914 4.812 -20.688 1 88.12 412 ILE A CA 1
ATOM 3348 C C . ILE A 1 412 ? 11.977 3.578 -21.594 1 88.12 412 ILE A C 1
ATOM 3350 O O . ILE A 1 412 ? 12.992 3.316 -22.234 1 88.12 412 ILE A O 1
ATOM 3354 N N . ASN A 1 413 ? 10.898 2.9 -21.672 1 86.88 413 ASN A N 1
ATOM 3355 C CA . ASN A 1 413 ? 10.844 1.717 -22.516 1 86.88 413 ASN A CA 1
ATOM 3356 C C . ASN A 1 413 ? 10.898 2.086 -24 1 86.88 413 ASN A C 1
ATOM 3358 O O . ASN A 1 413 ? 11.484 1.357 -24.797 1 86.88 413 ASN A O 1
ATOM 3362 N N . GLN A 1 414 ? 10.367 3.184 -24.359 1 88.75 414 GLN A N 1
ATOM 3363 C CA . GLN A 1 414 ? 10.43 3.658 -25.734 1 88.75 414 GLN A CA 1
ATOM 3364 C C . GLN A 1 414 ? 11.852 4.027 -26.125 1 88.75 414 GLN A C 1
ATOM 3366 O O . GLN A 1 414 ? 12.266 3.807 -27.266 1 88.75 414 GLN A O 1
ATOM 3371 N N . ILE A 1 415 ? 12.57 4.523 -25.188 1 89.94 415 ILE A N 1
ATOM 3372 C CA . ILE A 1 415 ? 13.961 4.879 -25.438 1 89.94 415 ILE A CA 1
ATOM 3373 C C . ILE A 1 415 ? 14.789 3.609 -25.641 1 89.94 415 ILE A C 1
ATOM 3375 O O . ILE A 1 415 ? 15.617 3.539 -26.547 1 89.94 415 ILE A O 1
ATOM 3379 N N . PHE A 1 416 ? 14.477 2.592 -24.906 1 87.12 416 PHE A N 1
ATOM 3380 C CA . PHE A 1 416 ? 15.242 1.356 -24.984 1 87.12 416 PHE A CA 1
ATOM 3381 C C . PHE A 1 416 ? 14.859 0.563 -26.234 1 87.12 416 PHE A C 1
ATOM 3383 O O . PHE A 1 416 ? 15.656 -0.219 -26.75 1 87.12 416 PHE A O 1
ATOM 3390 N N . THR A 1 417 ? 13.633 0.728 -26.703 1 87 417 THR A N 1
ATOM 3391 C CA . THR A 1 417 ? 13.18 -0.015 -27.875 1 87 417 THR A CA 1
ATOM 3392 C C . THR A 1 417 ? 13.43 0.78 -29.156 1 87 417 THR A C 1
ATOM 3394 O O . THR A 1 417 ? 13.102 0.326 -30.25 1 87 417 THR A O 1
ATOM 3397 N N . TRP A 1 418 ? 14.094 1.943 -29.094 1 87.31 418 TRP A N 1
ATOM 3398 C CA . TRP A 1 418 ? 14.516 2.76 -30.234 1 87.31 418 TRP A CA 1
ATOM 3399 C C . TRP A 1 418 ? 13.336 3.1 -31.125 1 87.31 418 TRP A C 1
ATOM 3401 O O . TRP A 1 418 ? 13.43 2.994 -32.344 1 87.31 418 TRP A O 1
ATOM 3411 N N . GLN A 1 419 ? 12.219 3.424 -30.594 1 86.62 419 GLN A N 1
ATOM 3412 C CA . GLN A 1 419 ? 11.086 3.85 -31.406 1 86.62 419 GLN A CA 1
ATOM 3413 C C . GLN A 1 419 ? 11.422 5.113 -32.188 1 86.62 419 GLN A C 1
ATOM 3415 O O . GLN A 1 419 ? 11.133 5.203 -33.406 1 86.62 419 GLN A O 1
ATOM 3420 N N . ASN A 1 420 ? 12.102 6.062 -31.484 1 90.44 420 ASN A N 1
ATOM 3421 C CA . ASN A 1 420 ? 12.688 7.242 -32.125 1 90.44 420 ASN A CA 1
ATOM 3422 C C . ASN A 1 420 ? 14.211 7.207 -32.062 1 90.44 420 ASN A C 1
ATOM 3424 O O . ASN A 1 420 ? 14.812 7.43 -31.016 1 90.44 420 ASN A O 1
ATOM 3428 N N . PRO A 1 421 ? 14.82 6.98 -33.094 1 90.25 421 PRO A N 1
ATOM 3429 C CA . PRO A 1 421 ? 16.266 6.766 -33.094 1 90.25 421 PRO A CA 1
ATOM 3430 C C . PRO A 1 421 ? 17.062 7.992 -32.625 1 90.25 421 PRO A C 1
ATOM 3432 O O . PRO A 1 421 ? 18.109 7.855 -32 1 90.25 421 PRO A O 1
ATOM 3435 N N . LEU A 1 422 ? 16.531 9.164 -32.906 1 91.94 422 LEU A N 1
ATOM 3436 C CA . LEU A 1 422 ? 17.25 10.352 -32.469 1 91.94 422 LEU A CA 1
ATOM 3437 C C . LEU A 1 422 ? 17.219 10.477 -30.938 1 91.94 422 LEU A C 1
ATOM 3439 O O . LEU A 1 422 ? 18.25 10.727 -30.312 1 91.94 422 LEU A O 1
ATOM 3443 N N . GLN A 1 423 ? 16.109 10.266 -30.484 1 91.44 423 GLN A N 1
ATOM 3444 C CA . GLN A 1 423 ? 15.977 10.367 -29.047 1 91.44 423 GLN A CA 1
ATOM 3445 C C . GLN A 1 423 ? 16.734 9.242 -28.344 1 91.44 423 GLN A C 1
ATOM 3447 O O . GLN A 1 423 ? 17.375 9.469 -27.312 1 91.44 423 GLN A O 1
ATOM 3452 N N . SER A 1 424 ? 16.688 8.086 -28.875 1 91.5 424 SER A N 1
ATOM 3453 C CA . SER A 1 424 ? 17.391 6.949 -28.281 1 91.5 424 SER A CA 1
ATOM 3454 C C . SER A 1 424 ? 18.891 7.105 -28.406 1 91.5 424 SER A C 1
ATOM 3456 O O . SER A 1 424 ? 19.641 6.75 -27.484 1 91.5 424 SER A O 1
ATOM 3458 N N . SER A 1 425 ? 19.375 7.727 -29.5 1 92.62 425 SER A N 1
ATOM 3459 C CA . SER A 1 425 ? 20.812 7.961 -29.672 1 92.62 425 SER A CA 1
ATOM 3460 C C . SER A 1 425 ? 21.312 9.031 -28.703 1 92.62 425 SER A C 1
ATOM 3462 O O . SER A 1 425 ? 22.391 8.898 -28.141 1 92.62 425 SER A O 1
ATOM 3464 N N . MET A 1 426 ? 20.516 9.984 -28.516 1 93.69 426 MET A N 1
ATOM 3465 C CA . MET A 1 426 ? 20.891 11.039 -27.578 1 93.69 426 MET A CA 1
ATOM 3466 C C . MET A 1 426 ? 20.906 10.508 -26.141 1 93.69 426 MET A C 1
ATOM 3468 O O . MET A 1 426 ? 21.797 10.852 -25.359 1 93.69 426 MET A O 1
ATOM 3472 N N . ALA A 1 427 ? 19.922 9.719 -25.922 1 92.12 427 ALA A N 1
ATOM 3473 C CA . ALA A 1 427 ? 19.875 9.133 -24.578 1 92.12 427 ALA A CA 1
ATOM 3474 C C . ALA A 1 427 ? 21.047 8.188 -24.359 1 92.12 427 ALA A C 1
ATOM 3476 O O . ALA A 1 427 ? 21.594 8.117 -23.25 1 92.12 427 ALA A O 1
ATOM 3477 N N . PHE A 1 428 ? 21.406 7.488 -25.359 1 92.06 428 PHE A N 1
ATOM 3478 C CA . PHE A 1 428 ? 22.531 6.566 -25.281 1 92.06 428 PHE A CA 1
ATOM 3479 C C . PHE A 1 428 ? 23.828 7.324 -25.031 1 92.06 428 PHE A C 1
ATOM 3481 O O . PHE A 1 428 ? 24.609 6.969 -24.141 1 92.06 428 PHE A O 1
ATOM 3488 N N . VAL A 1 429 ? 24.031 8.398 -25.719 1 93.5 429 VAL A N 1
ATOM 3489 C CA . VAL A 1 429 ? 25.234 9.211 -25.562 1 93.5 429 VAL A CA 1
ATOM 3490 C C . VAL A 1 429 ? 25.219 9.883 -24.188 1 93.5 429 VAL A C 1
ATOM 3492 O O . VAL A 1 429 ? 26.25 9.945 -23.516 1 93.5 429 VAL A O 1
ATOM 3495 N N . GLY A 1 430 ? 24.062 10.344 -23.844 1 91.88 430 GLY A N 1
ATOM 3496 C CA . GLY A 1 430 ? 23.938 10.93 -22.516 1 91.88 430 GLY A CA 1
ATOM 3497 C C . GLY A 1 430 ? 24.234 9.938 -21.406 1 91.88 430 GLY A C 1
ATOM 3498 O O . GLY A 1 430 ? 24.875 10.289 -20.422 1 91.88 430 GLY A O 1
ATOM 3499 N N . PHE A 1 431 ? 23.844 8.781 -21.656 1 91.44 431 PHE A N 1
ATOM 3500 C CA . PHE A 1 431 ? 24.094 7.734 -20.672 1 91.44 431 PHE A CA 1
ATOM 3501 C C . PHE A 1 431 ? 25.594 7.426 -20.578 1 91.44 431 PHE A C 1
ATOM 3503 O O . PHE A 1 431 ? 26.141 7.305 -19.484 1 91.44 431 PHE A O 1
ATOM 3510 N N . LEU A 1 432 ? 26.234 7.324 -21.703 1 93.38 432 LEU A N 1
ATOM 3511 C CA . LEU A 1 432 ? 27.656 7.035 -21.719 1 93.38 432 LEU A CA 1
ATOM 3512 C C . LEU A 1 432 ? 28.453 8.148 -21.047 1 93.38 432 LEU A C 1
ATOM 3514 O O . LEU A 1 432 ? 29.328 7.879 -20.219 1 93.38 432 LEU A O 1
ATOM 3518 N N . LEU A 1 433 ? 28 9.344 -21.25 1 91.81 433 LEU A N 1
ATOM 3519 C CA . LEU A 1 433 ? 28.672 10.492 -20.641 1 91.81 433 LEU A CA 1
ATOM 3520 C C . LEU A 1 433 ? 28.375 10.578 -19.156 1 91.81 433 LEU A C 1
ATOM 3522 O O . LEU A 1 433 ? 29.25 10.93 -18.359 1 91.81 433 LEU A O 1
ATOM 3526 N N . GLY A 1 434 ? 27.141 10.227 -18.828 1 90.25 434 GLY A N 1
ATOM 3527 C CA . GLY A 1 434 ? 26.766 10.25 -17.438 1 90.25 434 GLY A CA 1
ATOM 3528 C C . GLY A 1 434 ? 27.516 9.242 -16.594 1 90.25 434 GLY A C 1
ATOM 3529 O O . GLY A 1 434 ? 27.953 9.562 -15.477 1 90.25 434 GLY A O 1
ATOM 3530 N N . VAL A 1 435 ? 27.688 8.125 -17.188 1 90.38 435 VAL A N 1
ATOM 3531 C CA . VAL A 1 435 ? 28.375 7.082 -16.438 1 90.38 435 VAL A CA 1
ATOM 3532 C C . VAL A 1 435 ? 29.859 7.398 -16.375 1 90.38 435 VAL A C 1
ATOM 3534 O O . VAL A 1 435 ? 30.5 7.18 -15.336 1 90.38 435 VAL A O 1
ATOM 3537 N N . TYR A 1 436 ? 30.406 7.98 -17.406 1 89.88 436 TYR A N 1
ATOM 3538 C CA . TYR A 1 436 ? 31.828 8.273 -17.438 1 89.88 436 TYR A CA 1
ATOM 3539 C C . TYR A 1 436 ? 32.188 9.406 -16.484 1 89.88 436 TYR A C 1
ATOM 3541 O O . TYR A 1 436 ? 33.188 9.336 -15.773 1 89.88 436 TYR A O 1
ATOM 3549 N N . PHE A 1 437 ? 31.359 10.391 -16.312 1 89.88 437 PHE A N 1
ATOM 3550 C CA . PHE A 1 437 ? 31.688 11.562 -15.508 1 89.88 437 PHE A CA 1
ATOM 3551 C C . PHE A 1 437 ? 30.922 11.531 -14.188 1 89.88 437 PHE A C 1
ATOM 3553 O O . PHE A 1 437 ? 30.891 12.523 -13.453 1 89.88 437 PHE A O 1
ATOM 3560 N N . PHE A 1 438 ? 30.406 10.43 -13.727 1 89.38 438 PHE A N 1
ATOM 3561 C CA . PHE A 1 438 ? 29.516 10.406 -12.57 1 89.38 438 PHE A CA 1
ATOM 3562 C C . PHE A 1 438 ? 30.312 10.602 -11.281 1 89.38 438 PHE A C 1
ATOM 3564 O O . PHE A 1 438 ? 31.328 9.945 -11.062 1 89.38 438 PHE A O 1
ATOM 3571 N N . GLU A 1 439 ? 29.828 11.617 -10.555 1 89.62 439 GLU A N 1
ATOM 3572 C CA . GLU A 1 439 ? 30.281 11.859 -9.195 1 89.62 439 GLU A CA 1
ATOM 3573 C C . GLU A 1 439 ? 29.109 12.062 -8.234 1 89.62 439 GLU A C 1
ATOM 3575 O O . GLU A 1 439 ? 28 12.359 -8.672 1 89.62 439 GLU A O 1
ATOM 3580 N N . MET A 1 440 ? 29.297 11.859 -6.996 1 89 440 MET A N 1
ATOM 3581 C CA . MET A 1 440 ? 28.219 11.875 -6.016 1 89 440 MET A CA 1
ATOM 3582 C C . MET A 1 440 ? 27.578 13.25 -5.934 1 89 440 MET A C 1
ATOM 3584 O O . MET A 1 440 ? 26.391 13.367 -5.629 1 89 440 MET A O 1
ATOM 3588 N N . TYR A 1 441 ? 28.375 14.273 -6.188 1 92.12 441 TYR A N 1
ATOM 3589 C CA . TYR A 1 441 ? 27.828 15.625 -6.082 1 92.12 441 TYR A CA 1
ATOM 3590 C C . TYR A 1 441 ? 26.844 15.898 -7.207 1 92.12 441 TYR A C 1
ATOM 3592 O O . TYR A 1 441 ? 26.078 16.875 -7.148 1 92.12 441 TYR A O 1
ATOM 3600 N N . MET A 1 442 ? 26.797 15.047 -8.188 1 92.31 442 MET A N 1
ATOM 3601 C CA . MET A 1 442 ? 25.906 15.25 -9.336 1 92.31 442 MET A CA 1
ATOM 3602 C C . MET A 1 442 ? 24.469 14.914 -8.977 1 92.31 442 MET A C 1
ATOM 3604 O O . MET A 1 442 ? 23.531 15.367 -9.641 1 92.31 442 MET A O 1
ATOM 3608 N N . ILE A 1 443 ? 24.281 14.125 -7.891 1 92.19 443 ILE A N 1
ATOM 3609 C CA . ILE A 1 443 ? 22.922 13.758 -7.504 1 92.19 443 ILE A CA 1
ATOM 3610 C C . ILE A 1 443 ? 22.172 14.984 -7 1 92.19 443 ILE A C 1
ATOM 3612 O O . ILE A 1 443 ? 21.109 15.328 -7.523 1 92.19 443 ILE A O 1
ATOM 3616 N N . PRO A 1 444 ? 22.688 15.695 -6.055 1 94.44 444 PRO A N 1
ATOM 3617 C CA . PRO A 1 444 ? 21.984 16.906 -5.641 1 94.44 444 PRO A CA 1
ATOM 3618 C C . PRO A 1 444 ? 21.906 17.953 -6.758 1 94.44 444 PRO A C 1
ATOM 3620 O O . PRO A 1 444 ? 20.938 18.719 -6.82 1 94.44 444 PRO A O 1
ATOM 3623 N N . LEU A 1 445 ? 22.812 17.953 -7.652 1 93.75 445 LEU A N 1
ATOM 3624 C CA . LEU A 1 445 ? 22.781 18.906 -8.766 1 93.75 445 LEU A CA 1
ATOM 3625 C C . LEU A 1 445 ? 21.656 18.547 -9.734 1 93.75 445 LEU A C 1
ATOM 3627 O O . LEU A 1 445 ? 21.031 19.438 -10.32 1 93.75 445 LEU A O 1
ATOM 3631 N N . ALA A 1 446 ? 21.484 17.234 -9.859 1 93.12 446 ALA A N 1
ATOM 3632 C CA . ALA A 1 446 ? 20.375 16.812 -10.703 1 93.12 446 ALA A CA 1
ATOM 3633 C C . ALA A 1 446 ? 19.031 17.234 -10.109 1 93.12 446 ALA A C 1
ATOM 3635 O O . ALA A 1 446 ? 18.125 17.672 -10.836 1 93.12 446 ALA A O 1
ATOM 3636 N N . LEU A 1 447 ? 18.953 17.156 -8.812 1 94.69 447 LEU A N 1
ATOM 3637 C CA . LEU A 1 447 ? 17.734 17.578 -8.148 1 94.69 447 LEU A CA 1
ATOM 3638 C C . LEU A 1 447 ? 17.547 19.094 -8.273 1 94.69 447 LEU A C 1
ATOM 3640 O O . LEU A 1 447 ? 16.422 19.562 -8.453 1 94.69 447 LEU A O 1
ATOM 3644 N N . LEU A 1 448 ? 18.641 19.812 -8.195 1 95.5 448 LEU A N 1
ATOM 3645 C CA . LEU A 1 448 ? 18.578 21.266 -8.391 1 95.5 448 LEU A CA 1
ATOM 3646 C C . LEU A 1 448 ? 18.172 21.609 -9.812 1 95.5 448 LEU A C 1
ATOM 3648 O O . LEU A 1 448 ? 17.484 22.609 -10.047 1 95.5 448 LEU A O 1
ATOM 3652 N N . GLY A 1 449 ? 18.562 20.688 -10.734 1 94.12 449 GLY A N 1
ATOM 3653 C CA . GLY A 1 449 ? 18.125 20.875 -12.109 1 94.12 449 GLY A CA 1
ATOM 3654 C C . GLY A 1 449 ? 16.609 20.75 -12.266 1 94.12 449 GLY A C 1
ATOM 3655 O O . GLY A 1 449 ? 16 21.516 -13.023 1 94.12 449 GLY A O 1
ATOM 3656 N N . ILE A 1 450 ? 16.031 19.906 -11.484 1 92.69 450 ILE A N 1
ATOM 3657 C CA . ILE A 1 450 ? 14.586 19.75 -11.516 1 92.69 450 ILE A CA 1
ATOM 3658 C C . ILE A 1 450 ? 13.922 21 -10.945 1 92.69 450 ILE A C 1
ATOM 3660 O O . ILE A 1 450 ? 12.922 21.469 -11.492 1 92.69 450 ILE A O 1
ATOM 3664 N N . PHE A 1 451 ? 14.484 21.5 -9.883 1 93.5 451 PHE A N 1
ATOM 3665 C CA . PHE A 1 451 ? 13.977 22.75 -9.305 1 93.5 451 PHE A CA 1
ATOM 3666 C C . PHE A 1 451 ? 14.047 23.875 -10.32 1 93.5 451 PHE A C 1
ATOM 3668 O O . PHE A 1 451 ? 13.109 24.672 -10.438 1 93.5 451 PHE A O 1
ATOM 3675 N N . PHE A 1 452 ? 15.164 23.906 -10.984 1 93.12 452 PHE A N 1
ATOM 3676 C CA . PHE A 1 452 ? 15.375 24.984 -11.953 1 93.12 452 PHE A CA 1
ATOM 3677 C C . PHE A 1 452 ? 14.383 24.859 -13.102 1 93.12 452 PHE A C 1
ATOM 3679 O O . PHE A 1 452 ? 13.805 25.859 -13.539 1 93.12 452 PHE A O 1
ATOM 3686 N N . LYS A 1 453 ? 14.156 23.734 -13.57 1 92.06 453 LYS A N 1
ATOM 3687 C CA . LYS A 1 453 ? 13.188 23.531 -14.648 1 92.06 453 LYS A CA 1
ATOM 3688 C C . LYS A 1 453 ? 11.789 23.969 -14.227 1 92.06 453 LYS A C 1
ATOM 3690 O O . LYS A 1 453 ? 11.109 24.688 -14.969 1 92.06 453 LYS A O 1
ATOM 3695 N N . ASN A 1 454 ? 11.398 23.562 -13.062 1 90.56 454 ASN A N 1
ATOM 3696 C CA . ASN A 1 454 ? 10.07 23.922 -12.586 1 90.56 454 ASN A CA 1
ATOM 3697 C C . ASN A 1 454 ? 9.953 25.422 -12.32 1 90.56 454 ASN A C 1
ATOM 3699 O O . ASN A 1 454 ? 8.891 26.016 -12.523 1 90.56 454 ASN A O 1
ATOM 3703 N N . TYR A 1 455 ? 11.016 26 -11.852 1 90.5 455 TYR A N 1
ATOM 3704 C CA . TYR A 1 455 ? 11.016 27.438 -11.625 1 90.5 455 TYR A CA 1
ATOM 3705 C C . TYR A 1 455 ? 10.844 28.203 -12.938 1 90.5 455 TYR A C 1
ATOM 3707 O O . TYR A 1 455 ? 10.117 29.188 -13 1 90.5 455 TYR A O 1
ATOM 3715 N N . VAL A 1 456 ? 11.43 27.688 -14.008 1 89.62 456 VAL A N 1
ATOM 3716 C CA . VAL A 1 456 ? 11.344 28.312 -15.32 1 89.62 456 VAL A CA 1
ATOM 3717 C C . VAL A 1 456 ? 9.93 28.156 -15.867 1 89.62 456 VAL A C 1
ATOM 3719 O O . VAL A 1 456 ? 9.367 29.109 -16.422 1 89.62 456 VAL A O 1
ATOM 3722 N N . VAL A 1 457 ? 9.414 27.078 -15.656 1 87.56 457 VAL A N 1
ATOM 3723 C CA . VAL A 1 457 ? 8.062 26.844 -16.156 1 87.56 457 VAL A CA 1
ATOM 3724 C C . VAL A 1 457 ? 7.086 27.766 -15.438 1 87.56 457 VAL A C 1
ATOM 3726 O O . VAL A 1 457 ? 6.199 28.359 -16.062 1 87.56 457 VAL A O 1
ATOM 3729 N N . ILE A 1 458 ? 7.203 27.922 -14.133 1 86.62 458 ILE A N 1
ATOM 3730 C CA . ILE A 1 458 ? 6.316 28.781 -13.359 1 86.62 458 ILE A CA 1
ATOM 3731 C C . ILE A 1 458 ? 6.512 30.234 -13.766 1 86.62 458 ILE A C 1
ATOM 3733 O O . ILE A 1 458 ? 5.551 31 -13.82 1 86.62 458 ILE A O 1
ATOM 3737 N N . SER A 1 459 ? 7.742 30.578 -14.008 1 85.75 459 SER A N 1
ATOM 3738 C CA . SER A 1 459 ? 8.031 31.953 -14.391 1 85.75 459 SER A CA 1
ATOM 3739 C C . SER A 1 459 ? 7.48 32.281 -15.773 1 85.75 459 SER A C 1
ATOM 3741 O O . SER A 1 459 ? 7.086 33.406 -16.031 1 85.75 459 SER A O 1
ATOM 3743 N N . LEU A 1 460 ? 7.457 31.234 -16.609 1 82.94 460 LEU A N 1
ATOM 3744 C CA . LEU A 1 460 ? 6.98 31.438 -17.969 1 82.94 460 LEU A CA 1
ATOM 3745 C C . LEU A 1 460 ? 5.461 31.359 -18.031 1 82.94 460 LEU A C 1
ATOM 3747 O O . LEU A 1 460 ? 4.816 32.156 -18.703 1 82.94 460 LEU A O 1
ATOM 3751 N N . VAL A 1 461 ? 4.973 30.25 -17.422 1 74.38 461 VAL A N 1
ATOM 3752 C CA . VAL A 1 461 ? 3.537 30 -17.531 1 74.38 461 VAL A CA 1
ATOM 3753 C C . VAL A 1 461 ? 2.807 30.75 -16.406 1 74.38 461 VAL A C 1
ATOM 3755 O O . VAL A 1 461 ? 1.628 31.078 -16.547 1 74.38 461 VAL A O 1
ATOM 3758 N N . GLY A 1 462 ? 3.426 31.359 -15.516 1 66.31 462 GLY A N 1
ATOM 3759 C CA . GLY A 1 462 ? 2.83 31.953 -14.336 1 66.31 462 GLY A CA 1
ATOM 3760 C C . GLY A 1 462 ? 2.551 30.953 -13.234 1 66.31 462 GLY A C 1
ATOM 3761 O O . GLY A 1 462 ? 3.424 30.672 -12.406 1 66.31 462 GLY A O 1
ATOM 3762 N N . SER A 1 463 ? 1.451 30.422 -13.023 1 60.38 463 SER A N 1
ATOM 3763 C CA . SER A 1 463 ? 1.155 29.516 -11.914 1 60.38 463 SER A CA 1
ATOM 3764 C C . SER A 1 463 ? 1.063 28.062 -12.398 1 60.38 463 SER A C 1
ATOM 3766 O O . SER A 1 463 ? 0.428 27.781 -13.414 1 60.38 463 SER A O 1
ATOM 3768 N N . LEU A 1 464 ? 2.082 27.25 -12.203 1 51.16 464 LEU A N 1
ATOM 3769 C CA . LEU A 1 464 ? 2.051 25.828 -12.531 1 51.16 464 LEU A CA 1
ATOM 3770 C C . LEU A 1 464 ? 0.771 25.188 -12.023 1 51.16 464 LEU A C 1
ATOM 3772 O O . LEU A 1 464 ? 0.516 24 -12.289 1 51.16 464 LEU A O 1
ATOM 3776 N N . MET A 1 465 ? 0.392 25.594 -10.844 1 51.06 465 MET A N 1
ATOM 3777 C CA . MET A 1 465 ? -0.757 24.875 -10.305 1 51.06 465 MET A CA 1
ATOM 3778 C C . MET A 1 465 ? -1.88 24.797 -11.336 1 51.06 465 MET A C 1
ATOM 3780 O O . MET A 1 465 ? -2.229 25.797 -11.961 1 51.06 465 MET A O 1
ATOM 3784 N N . HIS A 1 466 ? -1.892 23.891 -12.094 1 44.28 466 HIS A N 1
ATOM 3785 C CA . HIS A 1 466 ? -3.084 23.625 -12.891 1 44.28 466 HIS A CA 1
ATOM 3786 C C . HIS A 1 466 ? -4.32 24.25 -12.25 1 44.28 466 HIS A C 1
ATOM 3788 O O . HIS A 1 466 ? -4.574 24.047 -11.062 1 44.28 466 HIS A O 1
ATOM 3794 N N . LYS A 1 467 ? -4.68 25.469 -12.539 1 39.38 467 LYS A N 1
ATOM 3795 C CA . LYS A 1 467 ? -6.027 25.953 -12.258 1 39.38 467 LYS A CA 1
ATOM 3796 C C . LYS A 1 467 ? -7.051 24.828 -12.367 1 39.38 467 LYS A C 1
ATOM 3798 O O . LYS A 1 467 ? -7.527 24.516 -13.461 1 39.38 467 LYS A O 1
ATOM 3803 N N . ASP A 1 468 ? -6.805 23.688 -12.055 1 39.25 468 ASP A N 1
ATOM 3804 C CA . ASP A 1 468 ? -8.109 23.031 -12.047 1 39.25 468 ASP A CA 1
ATOM 3805 C C . ASP A 1 468 ? -9.211 24 -11.648 1 39.25 468 ASP A C 1
ATOM 3807 O O . ASP A 1 468 ? -9.375 24.312 -10.469 1 39.25 468 ASP A O 1
ATOM 3811 N N . ASP A 1 469 ? -9.273 25.219 -12.289 1 38.41 469 ASP A N 1
ATOM 3812 C CA . ASP A 1 469 ? -10.477 26.047 -12.18 1 38.41 469 ASP A CA 1
ATOM 3813 C C . ASP A 1 469 ? -11.648 25.234 -11.625 1 38.41 469 ASP A C 1
ATOM 3815 O O . ASP A 1 469 ? -12.023 25.406 -10.461 1 38.41 469 ASP A O 1
ATOM 3819 N N . GLU A 1 470 ? -12.852 25.203 -12.641 1 35.34 470 GLU A N 1
ATOM 3820 C CA . GLU A 1 470 ? -14.305 25.125 -12.578 1 35.34 470 GLU A CA 1
ATOM 3821 C C . GLU A 1 470 ? -14.773 23.781 -12.047 1 35.34 470 GLU A C 1
ATOM 3823 O O . GLU A 1 470 ? -15.969 23.484 -12.055 1 35.34 470 GLU A O 1
ATOM 3828 N N . LEU A 1 471 ? -14.094 22.672 -12.359 1 34 471 LEU A N 1
ATOM 3829 C CA . LEU A 1 471 ? -15.055 21.594 -12.172 1 34 471 LEU A CA 1
ATOM 3830 C C . LEU A 1 471 ? -15.602 21.609 -10.75 1 34 471 LEU A C 1
ATOM 3832 O O . LEU A 1 471 ? -14.898 21.234 -9.805 1 34 471 LEU A O 1
ATOM 3836 N N . GLU A 1 472 ? -16.203 22.719 -10.336 1 36.88 472 GLU A N 1
ATOM 3837 C CA . GLU A 1 472 ? -17.281 22.562 -9.359 1 36.88 472 GLU A CA 1
ATOM 3838 C C . GLU A 1 472 ? -17.891 21.156 -9.43 1 36.88 472 GLU A C 1
ATOM 3840 O O . GLU A 1 472 ? -19.016 20.984 -9.867 1 36.88 472 GLU A O 1
ATOM 3845 N N . THR A 1 473 ? -17.406 20.266 -10.266 1 34.09 473 THR A N 1
ATOM 3846 C CA . THR A 1 473 ? -18.312 19.125 -10.203 1 34.09 473 THR A CA 1
ATOM 3847 C C . THR A 1 473 ? -18.688 18.812 -8.766 1 34.09 473 THR A C 1
ATOM 3849 O O . THR A 1 473 ? -17.828 18.5 -7.938 1 34.09 473 THR A O 1
ATOM 3852 N N . SER A 1 474 ? -19.641 19.562 -8.242 1 33.72 474 SER A N 1
ATOM 3853 C CA . SER A 1 474 ? -20.547 19.078 -7.203 1 33.72 474 SER A CA 1
ATOM 3854 C C . SER A 1 474 ? -20.625 17.562 -7.219 1 33.72 474 SER A C 1
ATOM 3856 O O . SER A 1 474 ? -21.328 16.984 -8.055 1 33.72 474 SER A O 1
ATOM 3858 N N . SER A 1 475 ? -19.75 16.844 -7.648 1 35.03 475 SER A N 1
ATOM 3859 C CA . SER A 1 475 ? -20.266 15.516 -7.352 1 35.03 475 SER A CA 1
ATOM 3860 C C . SER A 1 475 ? -20.938 15.477 -5.988 1 35.03 475 SER A C 1
ATOM 3862 O O . SER A 1 475 ? -20.297 15.656 -4.957 1 35.03 475 SER A O 1
ATOM 3864 N N . ASP A 1 476 ? -22.047 16.156 -5.852 1 33.53 476 ASP A N 1
ATOM 3865 C CA . ASP A 1 476 ? -23.109 15.938 -4.871 1 33.53 476 ASP A CA 1
ATOM 3866 C C . ASP A 1 476 ? -23.094 14.5 -4.359 1 33.53 476 ASP A C 1
ATOM 3868 O O . ASP A 1 476 ? -23.859 13.664 -4.844 1 33.53 476 ASP A O 1
ATOM 3872 N N . ILE A 1 477 ? -22.156 13.727 -4.566 1 37.06 477 ILE A N 1
ATOM 3873 C CA . ILE A 1 477 ? -22.484 12.57 -3.748 1 37.06 477 ILE A CA 1
ATOM 3874 C C . ILE A 1 477 ? -22.891 13.023 -2.348 1 37.06 477 ILE A C 1
ATOM 3876 O O . ILE A 1 477 ? -22.078 13.594 -1.613 1 37.06 477 ILE A O 1
ATOM 3880 N N . GLU A 1 478 ? -24 13.727 -2.225 1 34.19 478 GLU A N 1
ATOM 3881 C CA . GLU A 1 478 ? -24.688 13.883 -0.942 1 34.19 478 GLU A CA 1
ATOM 3882 C C . GLU A 1 478 ? -24.25 12.805 0.048 1 34.19 478 GLU A C 1
ATOM 3884 O O . GLU A 1 478 ? -24.359 11.617 -0.231 1 34.19 478 GLU A O 1
ATOM 3889 N N . ASP A 1 479 ? -23.203 12.906 0.624 1 38.31 479 ASP A N 1
ATOM 3890 C CA . ASP A 1 479 ? -22.938 12.203 1.874 1 38.31 479 ASP A CA 1
ATOM 3891 C C . ASP A 1 479 ? -24.203 12.117 2.732 1 38.31 479 ASP A C 1
ATOM 3893 O O . ASP A 1 479 ? -24.594 13.094 3.373 1 38.31 479 ASP A O 1
ATOM 3897 N N . ASP A 1 480 ? -25.328 11.711 2.25 1 34.53 480 ASP A N 1
ATOM 3898 C CA . ASP A 1 480 ? -26.281 11.438 3.33 1 34.53 480 ASP A CA 1
ATOM 3899 C C . ASP A 1 480 ? -25.578 10.82 4.535 1 34.53 480 ASP A C 1
ATOM 3901 O O . ASP A 1 480 ? -24.891 9.797 4.402 1 34.53 480 ASP A O 1
ATOM 3905 N N . ASP A 1 481 ? -25 11.602 5.418 1 36.72 481 ASP A N 1
ATOM 3906 C CA . ASP A 1 481 ? -24.812 11.25 6.824 1 36.72 481 ASP A CA 1
ATOM 3907 C C . ASP A 1 481 ? -25.781 10.148 7.254 1 36.72 481 ASP A C 1
ATOM 3909 O O . ASP A 1 481 ? -25.953 9.898 8.453 1 36.72 481 ASP A O 1
ATOM 3913 N N . ASP A 1 482 ? -26.703 9.75 6.41 1 34.59 482 ASP A N 1
ATOM 3914 C CA . ASP A 1 482 ? -27.719 8.812 6.91 1 34.59 482 ASP A CA 1
ATOM 3915 C C . ASP A 1 482 ? -27.062 7.531 7.414 1 34.59 482 ASP A C 1
ATOM 3917 O O . ASP A 1 482 ? -27.75 6.531 7.641 1 34.59 482 ASP A O 1
ATOM 3921 N N . ASP A 1 483 ? -25.859 7.379 7.277 1 37.31 483 ASP A N 1
ATOM 3922 C CA . ASP A 1 483 ? -25.469 6.105 7.871 1 37.31 483 ASP A CA 1
ATOM 3923 C C . ASP A 1 483 ? -25.797 6.062 9.359 1 37.31 483 ASP A C 1
ATOM 3925 O O . ASP A 1 483 ? -25.469 5.098 10.047 1 37.31 483 ASP A O 1
ATOM 3929 N N . GLU A 1 484 ? -26.031 7.223 10.094 1 33.81 484 GLU A N 1
ATOM 3930 C CA . GLU A 1 484 ? -26.484 6.945 11.453 1 33.81 484 GLU A CA 1
ATOM 3931 C C . GLU A 1 484 ? -27.719 6.043 11.453 1 33.81 484 GLU A C 1
ATOM 3933 O O . GLU A 1 484 ? -28.016 5.375 12.445 1 33.81 484 GLU A O 1
ATOM 3938 N N . LYS A 1 485 ? -28.766 6.254 10.602 1 33.31 485 LYS A N 1
ATOM 3939 C CA . LYS A 1 485 ? -30.047 5.637 10.906 1 33.31 485 LYS A CA 1
ATOM 3940 C C . LYS A 1 485 ? -29.969 4.113 10.82 1 33.31 485 LYS A C 1
ATOM 3942 O O . LYS A 1 485 ? -30.938 3.414 11.125 1 33.31 485 LYS A O 1
ATOM 3947 N N . ASP A 1 486 ? -29.234 3.559 9.898 1 32.47 486 ASP A N 1
ATOM 3948 C CA . ASP A 1 486 ? -29.672 2.164 9.906 1 32.47 486 ASP A CA 1
ATOM 3949 C C . ASP A 1 486 ? -29.281 1.477 11.211 1 32.47 486 ASP A C 1
ATOM 3951 O O . ASP A 1 486 ? -28.391 0.622 11.234 1 32.47 486 ASP A O 1
ATOM 3955 N N . LYS A 1 487 ? -29.156 2.209 12.32 1 34.66 487 LYS A N 1
ATOM 3956 C CA . LYS A 1 487 ? -29.188 1.502 13.602 1 34.66 487 LYS A CA 1
ATOM 3957 C C . LYS A 1 487 ? -30.359 0.538 13.664 1 34.66 487 LYS A C 1
ATOM 3959 O O . LYS A 1 487 ? -30.75 0.097 14.75 1 34.66 487 LYS A O 1
ATOM 3964 N N . ILE A 1 488 ? -31.344 0.355 12.734 1 30.52 488 ILE A N 1
ATOM 3965 C CA . ILE A 1 488 ? -32.562 -0.333 13.172 1 30.52 488 ILE A CA 1
ATOM 3966 C C . ILE A 1 488 ? -32.188 -1.663 13.828 1 30.52 488 ILE A C 1
ATOM 3968 O O . ILE A 1 488 ? -31.125 -2.229 13.539 1 30.52 488 ILE A O 1
ATOM 3972 N N . THR A 1 489 ? -33.312 -2.672 14.164 1 28.78 489 THR A N 1
ATOM 3973 C CA . THR A 1 489 ? -33.875 -3.631 15.109 1 28.78 489 THR A CA 1
ATOM 3974 C C . THR A 1 489 ? -33.156 -4.977 14.992 1 28.78 489 THR A C 1
ATOM 3976 O O . THR A 1 489 ? -33.375 -5.863 15.828 1 28.78 489 THR A O 1
ATOM 3979 N N . LYS A 1 490 ? -33 -5.715 13.906 1 35.03 490 LYS A N 1
ATOM 3980 C CA . LYS A 1 490 ? -33 -7.16 14.109 1 35.03 490 LYS A CA 1
ATOM 3981 C C . LYS A 1 490 ? -31.781 -7.617 14.883 1 35.03 490 LYS A C 1
ATOM 3983 O O . LYS A 1 490 ? -30.656 -7.512 14.391 1 35.03 490 LYS A O 1
ATOM 3988 N N . GLU A 1 491 ? -31.828 -7.898 16.203 1 34.84 491 GLU A N 1
ATOM 3989 C CA . GLU A 1 491 ? -31.031 -8.023 17.422 1 34.84 491 GLU A CA 1
ATOM 3990 C C . GLU A 1 491 ? -29.953 -9.086 17.281 1 34.84 491 GLU A C 1
ATOM 3992 O O . GLU A 1 491 ? -28.797 -8.852 17.641 1 34.84 491 GLU A O 1
ATOM 3997 N N . GLU A 1 492 ? -30.359 -10.594 17.484 1 37 492 GLU A N 1
ATOM 3998 C CA . GLU A 1 492 ? -29.578 -11.711 18 1 37 492 GLU A CA 1
ATOM 3999 C C . GLU A 1 492 ? -28.531 -12.172 17 1 37 492 GLU A C 1
ATOM 4001 O O . GLU A 1 492 ? -27.391 -12.453 17.359 1 37 492 GLU A O 1
ATOM 4006 N N . GLU A 1 493 ? -28.969 -12.82 15.875 1 41.34 493 GLU A N 1
ATOM 4007 C CA . GLU A 1 493 ? -28.141 -13.398 14.82 1 41.34 493 GLU A CA 1
ATOM 4008 C C . GLU A 1 493 ? -27.203 -12.352 14.227 1 41.34 493 GLU A C 1
ATOM 4010 O O . GLU A 1 493 ? -26.234 -12.695 13.547 1 41.34 493 GLU A O 1
ATOM 4015 N N . LYS A 1 494 ? -27.406 -10.961 14.352 1 49.62 494 LYS A N 1
ATOM 4016 C CA . LYS A 1 494 ? -26.922 -9.656 13.898 1 49.62 494 LYS A CA 1
ATOM 4017 C C . LYS A 1 494 ? -25.625 -9.266 14.602 1 49.62 494 LYS A C 1
ATOM 4019 O O . LYS A 1 494 ? -24.828 -8.484 14.062 1 49.62 494 LYS A O 1
ATOM 4024 N N . LYS A 1 495 ? -25.547 -9.758 15.758 1 52.25 495 LYS A N 1
ATOM 4025 C CA . LYS A 1 495 ? -24.344 -9.367 16.5 1 52.25 495 LYS A CA 1
ATOM 4026 C C . LYS A 1 495 ? -23.094 -9.867 15.812 1 52.25 495 LYS A C 1
ATOM 4028 O O . LYS A 1 495 ? -22.109 -9.133 15.688 1 52.25 495 LYS A O 1
ATOM 4033 N N . SER A 1 496 ? -23.172 -11.18 15.523 1 58.59 496 SER A N 1
ATOM 4034 C CA . SER A 1 496 ? -21.984 -11.742 14.875 1 58.59 496 SER A CA 1
ATOM 4035 C C . SER A 1 496 ? -21.688 -11.031 13.562 1 58.59 496 SER A C 1
ATOM 4037 O O . SER A 1 496 ? -20.531 -10.742 13.25 1 58.59 496 SER A O 1
ATOM 4039 N N . LEU A 1 497 ? -22.75 -10.758 12.93 1 63.16 497 LEU A N 1
ATOM 4040 C CA . LEU A 1 497 ? -22.578 -10.039 11.68 1 63.16 497 LEU A CA 1
ATOM 4041 C C . LEU A 1 497 ? -22.062 -8.625 11.93 1 63.16 497 LEU A C 1
ATOM 4043 O O . LEU A 1 497 ? -21.219 -8.117 11.18 1 63.16 497 LEU A O 1
ATOM 4047 N N . LYS A 1 498 ? -22.625 -8.156 13.078 1 66.31 498 LYS A N 1
ATOM 4048 C CA . LYS A 1 498 ? -22.172 -6.812 13.414 1 66.31 498 LYS A CA 1
ATOM 4049 C C . LYS A 1 498 ? -20.688 -6.801 13.781 1 66.31 498 LYS A C 1
ATOM 4051 O O . LYS A 1 498 ? -19.953 -5.879 13.414 1 66.31 498 LYS A O 1
ATOM 4056 N N . GLU A 1 499 ? -20.328 -7.832 14.453 1 73 499 GLU A N 1
ATOM 4057 C CA . GLU A 1 499 ? -18.922 -7.91 14.812 1 73 499 GLU A CA 1
ATOM 4058 C C . GLU A 1 499 ? -18.047 -8.102 13.578 1 73 499 GLU A C 1
ATOM 4060 O O . GLU A 1 499 ? -16.969 -7.504 13.477 1 73 499 GLU A O 1
ATOM 4065 N N . ARG A 1 500 ? -18.562 -8.93 12.75 1 73.06 500 ARG A N 1
ATOM 4066 C CA . ARG A 1 500 ? -17.812 -9.133 11.516 1 73.06 500 ARG A CA 1
ATOM 4067 C C . ARG A 1 500 ? -17.75 -7.855 10.688 1 73.06 500 ARG A C 1
ATOM 4069 O O . ARG A 1 500 ? -16.719 -7.539 10.102 1 73.06 500 ARG A O 1
ATOM 4076 N N . LEU A 1 501 ? -18.781 -7.207 10.727 1 76.25 501 LEU A N 1
ATOM 4077 C CA . LEU A 1 501 ? -18.812 -5.973 9.953 1 76.25 501 LEU A CA 1
ATOM 4078 C C . LEU A 1 501 ? -17.922 -4.906 10.578 1 76.25 501 LEU A C 1
ATOM 4080 O O . LEU A 1 501 ? -17.281 -4.133 9.867 1 76.25 501 LEU A O 1
ATOM 4084 N N . THR A 1 502 ? -17.922 -4.957 11.914 1 78.88 502 THR A N 1
ATOM 4085 C CA . THR A 1 502 ? -17.062 -3.984 12.586 1 78.88 502 THR A CA 1
ATOM 4086 C C . THR A 1 502 ? -15.594 -4.293 12.328 1 78.88 502 THR A C 1
ATOM 4088 O O . THR A 1 502 ? -14.781 -3.383 12.156 1 78.88 502 THR A O 1
ATOM 4091 N N . ALA A 1 503 ? -15.336 -5.531 12.312 1 78.5 503 ALA A N 1
ATOM 4092 C CA . ALA A 1 503 ? -13.953 -5.93 12.055 1 78.5 503 ALA A CA 1
ATOM 4093 C C . ALA A 1 503 ? -13.523 -5.523 10.648 1 78.5 503 ALA A C 1
ATOM 4095 O O . ALA A 1 503 ? -12.398 -5.047 10.445 1 78.5 503 ALA A O 1
ATOM 4096 N N . ILE A 1 504 ? -14.297 -5.688 9.758 1 80.75 504 ILE A N 1
ATOM 4097 C CA . ILE A 1 504 ? -13.977 -5.32 8.383 1 80.75 504 ILE A CA 1
ATOM 4098 C C . ILE A 1 504 ? -13.836 -3.805 8.273 1 80.75 504 ILE A C 1
ATOM 4100 O O . ILE A 1 504 ? -12.992 -3.305 7.531 1 80.75 504 ILE A O 1
ATOM 4104 N N . GLN A 1 505 ? -14.664 -3.156 9.023 1 83.38 505 GLN A N 1
ATOM 4105 C CA . GLN A 1 505 ? -14.609 -1.699 8.961 1 83.38 505 GLN A CA 1
ATOM 4106 C C . GLN A 1 505 ? -13.312 -1.172 9.57 1 83.38 505 GLN A C 1
ATOM 4108 O O . GLN A 1 505 ? -12.734 -0.207 9.07 1 83.38 505 GLN A O 1
ATOM 4113 N N . GLU A 1 506 ? -12.898 -1.762 10.555 1 85.19 506 GLU A N 1
ATOM 4114 C CA . GLU A 1 506 ? -11.648 -1.342 11.18 1 85.19 506 GLU A CA 1
ATOM 4115 C C . GLU A 1 506 ? -10.453 -1.6 10.266 1 85.19 506 GLU A C 1
ATOM 4117 O O . GLU A 1 506 ? -9.57 -0.747 10.133 1 85.19 506 GLU A O 1
ATOM 4122 N N . VAL A 1 507 ? -10.5 -2.742 9.703 1 86.62 507 VAL A N 1
ATOM 4123 C CA . VAL A 1 507 ? -9.406 -3.094 8.805 1 86.62 507 VAL A CA 1
ATOM 4124 C C . VAL A 1 507 ? -9.414 -2.18 7.586 1 86.62 507 VAL A C 1
ATOM 4126 O O . VAL A 1 507 ? -8.367 -1.711 7.141 1 86.62 507 VAL A O 1
ATOM 4129 N N . THR A 1 508 ? -10.57 -1.947 7.098 1 87.25 508 THR A N 1
ATOM 4130 C CA . THR A 1 508 ? -10.68 -1.074 5.934 1 87.25 508 THR A CA 1
ATOM 4131 C C . THR A 1 508 ? -10.273 0.354 6.293 1 87.25 508 THR A C 1
ATOM 4133 O O . THR A 1 508 ? -9.695 1.065 5.469 1 87.25 508 THR A O 1
ATOM 4136 N N . ALA A 1 509 ? -10.492 0.748 7.488 1 89.81 509 ALA A N 1
ATOM 4137 C CA . ALA A 1 509 ? -10.109 2.082 7.938 1 89.81 509 ALA A CA 1
ATOM 4138 C C . ALA A 1 509 ? -8.586 2.211 8.023 1 89.81 509 ALA A C 1
ATOM 4140 O O . ALA A 1 509 ? -8.023 3.244 7.656 1 89.81 509 ALA A O 1
ATOM 4141 N N . THR A 1 510 ? -8.039 1.191 8.484 1 89.38 510 THR A N 1
ATOM 4142 C CA . THR A 1 510 ? -6.582 1.201 8.578 1 89.38 510 THR A CA 1
ATOM 4143 C C . THR A 1 510 ? -5.949 1.297 7.191 1 89.38 510 THR A C 1
ATOM 4145 O O . THR A 1 510 ? -4.996 2.051 6.992 1 89.38 510 THR A O 1
ATOM 4148 N N . VAL A 1 511 ? -6.484 0.553 6.305 1 90.75 511 VAL A N 1
ATOM 4149 C CA . VAL A 1 511 ? -5.977 0.571 4.938 1 90.75 511 VAL A CA 1
ATOM 4150 C C . VAL A 1 511 ? -6.211 1.946 4.316 1 90.75 511 VAL A C 1
ATOM 4152 O O . VAL A 1 511 ? -5.34 2.479 3.623 1 90.75 511 VAL A O 1
ATOM 4155 N N . GLN A 1 512 ? -7.352 2.418 4.598 1 91.12 512 GLN A N 1
ATOM 4156 C CA . GLN A 1 512 ? -7.699 3.742 4.086 1 91.12 512 GLN A CA 1
ATOM 4157 C C . GLN A 1 512 ? -6.699 4.793 4.562 1 91.12 512 GLN A C 1
ATOM 4159 O O . GLN A 1 512 ? -6.215 5.602 3.766 1 91.12 512 GLN A O 1
ATOM 4164 N N . ASN A 1 513 ? -6.379 4.766 5.777 1 91 513 ASN A N 1
ATOM 4165 C CA . ASN A 1 513 ? -5.453 5.742 6.34 1 91 513 ASN A CA 1
ATOM 4166 C C . ASN A 1 513 ? -4.035 5.539 5.82 1 91 513 ASN A C 1
ATOM 4168 O O . ASN A 1 513 ? -3.305 6.504 5.598 1 91 513 ASN A O 1
ATOM 4172 N N . ALA A 1 514 ? -3.693 4.371 5.637 1 91.38 514 ALA A N 1
ATOM 4173 C CA . ALA A 1 514 ? -2.361 4.09 5.113 1 91.38 514 ALA A CA 1
ATOM 4174 C C . ALA A 1 514 ? -2.219 4.59 3.678 1 91.38 514 ALA A C 1
ATOM 4176 O O . ALA A 1 514 ? -1.221 5.223 3.332 1 91.38 514 ALA A O 1
ATOM 4177 N N . ILE A 1 515 ? -3.209 4.285 2.904 1 92.81 515 ILE A N 1
ATOM 4178 C CA . ILE A 1 515 ? -3.182 4.738 1.518 1 92.81 515 ILE A CA 1
ATOM 4179 C C . ILE A 1 515 ? -3.188 6.262 1.473 1 92.81 515 ILE A C 1
ATOM 4181 O O . ILE A 1 515 ? -2.49 6.871 0.656 1 92.81 515 ILE A O 1
ATOM 4185 N N . GLY A 1 516 ? -3.961 6.832 2.352 1 92.81 516 GLY A N 1
ATOM 4186 C CA . GLY A 1 516 ? -3.984 8.281 2.432 1 92.81 516 GLY A CA 1
ATOM 4187 C C . GLY A 1 516 ? -2.645 8.883 2.818 1 92.81 516 GLY A C 1
ATOM 4188 O O . GLY A 1 516 ? -2.234 9.906 2.27 1 92.81 516 GLY A O 1
ATOM 4189 N N . PHE A 1 517 ? -2.025 8.234 3.629 1 92.62 517 PHE A N 1
ATOM 4190 C CA . PHE A 1 517 ? -0.713 8.703 4.062 1 92.62 517 PHE A CA 1
ATOM 4191 C C . PHE A 1 517 ? 0.296 8.617 2.922 1 92.62 517 PHE A C 1
ATOM 4193 O O . PHE A 1 517 ? 1.083 9.539 2.711 1 92.62 517 PHE A O 1
ATOM 4200 N N . ILE A 1 518 ? 0.315 7.555 2.258 1 93.44 518 ILE A N 1
ATOM 4201 C CA . ILE A 1 518 ? 1.244 7.367 1.148 1 93.44 518 ILE A CA 1
ATOM 4202 C C . ILE A 1 518 ? 0.969 8.406 0.062 1 93.44 518 ILE A C 1
ATOM 4204 O O . ILE A 1 518 ? 1.899 9.008 -0.478 1 93.44 518 ILE A O 1
ATOM 4208 N N . ALA A 1 519 ? -0.293 8.531 -0.244 1 94.56 519 ALA A N 1
ATOM 4209 C CA . ALA A 1 519 ? -0.667 9.516 -1.253 1 94.56 519 ALA A CA 1
ATOM 4210 C C . ALA A 1 519 ? -0.248 10.922 -0.828 1 94.56 519 ALA A C 1
ATOM 4212 O O . ALA A 1 519 ? 0.29 11.688 -1.633 1 94.56 519 ALA A O 1
ATOM 4213 N N . SER A 1 520 ? -0.394 11.234 0.433 1 95.25 520 SER A N 1
ATOM 4214 C CA . SER A 1 520 ? -0.045 12.555 0.939 1 95.25 520 SER A CA 1
ATOM 4215 C C . SER A 1 520 ? 1.463 12.781 0.908 1 95.25 520 SER A C 1
ATOM 4217 O O . SER A 1 520 ? 1.928 13.867 0.562 1 95.25 520 SER A O 1
ATOM 4219 N N . THR A 1 521 ? 2.188 11.789 1.24 1 95.12 521 THR A N 1
ATOM 4220 C CA . THR A 1 521 ? 3.641 11.914 1.239 1 95.12 521 THR A CA 1
ATOM 4221 C C . THR A 1 521 ? 4.164 12.125 -0.178 1 95.12 521 THR A C 1
ATOM 4223 O O . THR A 1 521 ? 5.031 12.969 -0.405 1 95.12 521 THR A O 1
ATOM 4226 N N . GLN A 1 522 ? 3.646 11.414 -1.054 1 95 522 GLN A N 1
ATOM 4227 C CA . GLN A 1 522 ? 4.086 11.562 -2.438 1 95 522 GLN A CA 1
ATOM 4228 C C . GLN A 1 522 ? 3.721 12.938 -2.982 1 95 522 GLN A C 1
ATOM 4230 O O . GLN A 1 522 ? 4.508 13.555 -3.705 1 95 522 GLN A O 1
ATOM 4235 N N . GLU A 1 523 ? 2.557 13.375 -2.691 1 95.12 523 GLU A N 1
ATOM 4236 C CA . GLU A 1 523 ? 2.119 14.695 -3.143 1 95.12 523 GLU A CA 1
ATOM 4237 C C . GLU A 1 523 ? 2.947 15.797 -2.496 1 95.12 523 GLU A C 1
ATOM 4239 O O . GLU A 1 523 ? 3.232 16.812 -3.131 1 95.12 523 GLU A O 1
ATOM 4244 N N . SER A 1 524 ? 3.295 15.586 -1.271 1 95.69 524 SER A N 1
ATOM 4245 C CA . SER A 1 524 ? 4.145 16.562 -0.602 1 95.69 524 SER A CA 1
ATOM 4246 C C . SER A 1 524 ? 5.512 16.656 -1.269 1 95.69 524 SER A C 1
ATOM 4248 O O . SER A 1 524 ? 6.086 17.75 -1.373 1 95.69 524 SER A O 1
ATOM 4250 N N . ILE A 1 525 ? 5.996 15.547 -1.725 1 94.5 525 ILE A N 1
ATOM 4251 C CA . ILE A 1 525 ? 7.277 15.531 -2.42 1 94.5 525 ILE A CA 1
ATOM 4252 C C . ILE A 1 525 ? 7.156 16.281 -3.742 1 94.5 525 ILE A C 1
ATOM 4254 O O . ILE A 1 525 ? 8.008 17.125 -4.07 1 94.5 525 ILE A O 1
ATOM 4258 N N . LYS A 1 526 ? 6.137 16.062 -4.406 1 92.69 526 LYS A N 1
ATOM 4259 C CA . LYS A 1 526 ? 5.902 16.734 -5.684 1 92.69 526 LYS A CA 1
ATOM 4260 C C . LYS A 1 526 ? 5.73 18.25 -5.488 1 92.69 526 LYS A C 1
ATOM 4262 O O . LYS A 1 526 ? 6.285 19.031 -6.254 1 92.69 526 LYS A O 1
ATOM 4267 N N . ASN A 1 527 ? 5.02 18.562 -4.434 1 93.25 527 ASN A N 1
ATOM 4268 C CA . ASN A 1 527 ? 4.738 19.984 -4.184 1 93.25 527 ASN A CA 1
ATOM 4269 C C . ASN A 1 527 ? 5.98 20.719 -3.697 1 93.25 527 ASN A C 1
ATOM 4271 O O . ASN A 1 527 ? 6.051 21.953 -3.787 1 93.25 527 ASN A O 1
ATOM 4275 N N . THR A 1 528 ? 6.879 20.016 -3.168 1 94.88 528 THR A N 1
ATOM 4276 C CA . THR A 1 528 ? 8.148 20.625 -2.793 1 94.88 528 THR A CA 1
ATOM 4277 C C . THR A 1 528 ? 8.914 21.094 -4.031 1 94.88 528 THR A C 1
ATOM 4279 O O . THR A 1 528 ? 9.461 22.188 -4.055 1 94.88 528 THR A O 1
ATOM 4282 N N . PHE A 1 529 ? 8.852 20.344 -5.07 1 93.44 529 PHE A N 1
ATOM 4283 C CA . PHE A 1 529 ? 9.602 20.672 -6.281 1 93.44 529 PHE A CA 1
ATOM 4284 C C . PHE A 1 529 ? 8.836 21.672 -7.133 1 93.44 529 PHE A C 1
ATOM 4286 O O . PHE A 1 529 ? 9.43 22.359 -7.961 1 93.44 529 PHE A O 1
ATOM 4293 N N . ASN A 1 530 ? 7.555 21.781 -6.895 1 90.31 530 ASN A N 1
ATOM 4294 C CA . ASN A 1 530 ? 6.73 22.688 -7.691 1 90.31 530 ASN A CA 1
ATOM 4295 C C . ASN A 1 530 ? 6.605 24.062 -7.031 1 90.31 530 ASN A C 1
ATOM 4297 O O . ASN A 1 530 ? 5.801 24.891 -7.465 1 90.31 530 ASN A O 1
ATOM 4301 N N . PHE A 1 531 ? 7.25 24.359 -6.023 1 91.5 531 PHE A N 1
ATOM 4302 C CA . PHE A 1 531 ? 7.246 25.656 -5.344 1 91.5 531 PHE A CA 1
ATOM 4303 C C . PHE A 1 531 ? 5.84 26.031 -4.91 1 91.5 531 PHE A C 1
ATOM 4305 O O . PHE A 1 531 ? 5.414 27.172 -5.094 1 91.5 531 PHE A O 1
ATOM 4312 N N . SER A 1 532 ? 5.074 25.047 -4.395 1 89.69 532 SER A N 1
ATOM 4313 C CA . SER A 1 532 ? 3.76 25.375 -3.844 1 89.69 532 SER A CA 1
ATOM 4314 C C . SER A 1 532 ? 3.873 26.312 -2.648 1 89.69 532 SER A C 1
ATOM 4316 O O . SER A 1 532 ? 3.049 27.203 -2.48 1 89.69 532 SER A O 1
ATOM 4318 N N . VAL A 1 533 ? 4.836 26.062 -1.838 1 92.94 533 VAL A N 1
ATOM 4319 C CA . VAL A 1 533 ? 5.238 26.984 -0.776 1 92.94 533 VAL A CA 1
ATOM 4320 C C . VAL A 1 533 ? 6.664 27.469 -1.024 1 92.94 533 VAL A C 1
ATOM 4322 O O . VAL A 1 533 ? 7.629 26.75 -0.756 1 92.94 533 VAL A O 1
ATOM 4325 N N . PRO A 1 534 ? 6.781 28.594 -1.49 1 92.12 534 PRO A N 1
ATOM 4326 C CA . PRO A 1 534 ? 8.078 29.094 -1.945 1 92.12 534 PRO A CA 1
ATOM 4327 C C . PRO A 1 534 ? 9.141 29.078 -0.845 1 92.12 534 PRO A C 1
ATOM 4329 O O . PRO A 1 534 ? 10.305 28.766 -1.106 1 92.12 534 PRO A O 1
ATOM 4332 N N . LEU A 1 535 ? 8.781 29.406 0.365 1 93.88 535 LEU A N 1
ATOM 4333 C CA . LEU A 1 535 ? 9.766 29.422 1.438 1 93.88 535 LEU A CA 1
ATOM 4334 C C . LEU A 1 535 ? 10.391 28.047 1.626 1 93.88 535 LEU A C 1
ATOM 4336 O O . LEU A 1 535 ? 11.609 27.922 1.747 1 93.88 535 LEU A O 1
ATOM 4340 N N . LEU A 1 536 ? 9.57 27.047 1.632 1 94.81 536 LEU A N 1
ATOM 4341 C CA . LEU A 1 536 ? 10.055 25.688 1.839 1 94.81 536 LEU A CA 1
ATOM 4342 C C . LEU A 1 536 ? 10.875 25.219 0.644 1 94.81 536 LEU A C 1
ATOM 4344 O O . LEU A 1 536 ? 11.898 24.547 0.814 1 94.81 536 LEU A O 1
ATOM 4348 N N . SER A 1 537 ? 10.453 25.531 -0.573 1 94.75 537 SER A N 1
ATOM 4349 C CA . SER A 1 537 ? 11.188 25.141 -1.77 1 94.75 537 SER A CA 1
ATOM 4350 C C . SER A 1 537 ? 12.555 25.828 -1.815 1 94.75 537 SER A C 1
ATOM 4352 O O . SER A 1 537 ? 13.555 25.188 -2.164 1 94.75 537 SER A O 1
ATOM 4354 N N . TRP A 1 538 ? 12.594 27.062 -1.393 1 94.19 538 TRP A N 1
ATOM 4355 C CA . TRP A 1 538 ? 13.875 27.766 -1.387 1 94.19 538 TRP A CA 1
ATOM 4356 C C . TRP A 1 538 ? 14.789 27.219 -0.295 1 94.19 538 TRP A C 1
ATOM 4358 O O . TRP A 1 538 ? 16.016 27.188 -0.462 1 94.19 538 TRP A O 1
ATOM 4368 N N . MET A 1 539 ? 14.172 26.891 0.782 1 94.62 539 MET A N 1
ATOM 4369 C CA . MET A 1 539 ? 14.977 26.281 1.836 1 94.62 539 MET A CA 1
ATOM 4370 C C . MET A 1 539 ? 15.578 24.953 1.357 1 94.62 539 MET A C 1
ATOM 4372 O O . MET A 1 539 ? 16.734 24.656 1.655 1 94.62 539 MET A O 1
ATOM 4376 N N . MET A 1 540 ? 14.867 24.172 0.605 1 95.06 540 MET A N 1
ATOM 4377 C CA . MET A 1 540 ? 15.375 22.906 0.084 1 95.06 540 MET A CA 1
ATOM 4378 C C . MET A 1 540 ? 16.469 23.141 -0.956 1 95.06 540 MET A C 1
ATOM 4380 O O . MET A 1 540 ? 17.438 22.391 -1.014 1 95.06 540 MET A O 1
ATOM 4384 N N . VAL A 1 541 ? 16.312 24.156 -1.786 1 95.88 541 VAL A N 1
ATOM 4385 C CA . VAL A 1 541 ? 17.328 24.5 -2.77 1 95.88 541 VAL A CA 1
ATOM 4386 C C . VAL A 1 541 ? 18.625 24.859 -2.059 1 95.88 541 VAL A C 1
ATOM 4388 O O . VAL A 1 541 ? 19.703 24.391 -2.439 1 95.88 541 VAL A O 1
ATOM 4391 N N . PHE A 1 542 ? 18.5 25.641 -0.987 1 95.12 542 PHE A N 1
ATOM 4392 C CA . PHE A 1 542 ? 19.688 26.031 -0.226 1 95.12 542 PHE A CA 1
ATOM 4393 C C . PHE A 1 542 ? 20.328 24.812 0.435 1 95.12 542 PHE A C 1
ATOM 4395 O O . PHE A 1 542 ? 21.547 24.672 0.424 1 95.12 542 PHE A O 1
ATOM 4402 N N . ALA A 1 543 ? 19.5 24.016 1.008 1 94.12 543 ALA A N 1
ATOM 4403 C CA . ALA A 1 543 ? 20.016 22.797 1.645 1 94.12 543 ALA A CA 1
ATOM 4404 C C . ALA A 1 543 ? 20.719 21.906 0.631 1 94.12 543 ALA A C 1
ATOM 4406 O O . ALA A 1 543 ? 21.797 21.359 0.913 1 94.12 543 ALA A O 1
ATOM 4407 N N . LEU A 1 544 ? 20.156 21.734 -0.546 1 95.38 544 LEU A N 1
ATOM 4408 C CA . LEU A 1 544 ? 20.734 20.891 -1.586 1 95.38 544 LEU A CA 1
ATOM 4409 C C . LEU A 1 544 ? 22.031 21.484 -2.105 1 95.38 544 LEU A C 1
ATOM 4411 O O . LEU A 1 544 ? 22.969 20.75 -2.438 1 95.38 544 LEU A O 1
ATOM 4415 N N . MET A 1 545 ? 22.125 22.812 -2.203 1 96.44 545 MET A N 1
ATOM 4416 C CA . MET A 1 545 ? 23.359 23.469 -2.609 1 96.44 545 MET A CA 1
ATOM 4417 C C . MET A 1 545 ? 24.469 23.219 -1.599 1 96.44 545 MET A C 1
ATOM 4419 O O . MET A 1 545 ? 25.609 22.938 -1.979 1 96.44 545 MET A O 1
ATOM 4423 N N . CYS A 1 546 ? 24.125 23.297 -0.36 1 94.62 546 CYS A N 1
ATOM 4424 C CA . CYS A 1 546 ? 25.109 23.016 0.69 1 94.62 546 CYS A CA 1
ATOM 4425 C C . CYS A 1 546 ? 25.562 21.562 0.643 1 94.62 546 CYS A C 1
ATOM 4427 O O . CYS A 1 546 ? 26.766 21.281 0.772 1 94.62 546 CYS A O 1
ATOM 4429 N N . VAL A 1 547 ? 24.641 20.672 0.396 1 94.06 547 VAL A N 1
ATOM 4430 C CA . VAL A 1 547 ? 24.984 19.25 0.319 1 94.06 547 VAL A CA 1
ATOM 4431 C C . VAL A 1 547 ? 25.859 19 -0.9 1 94.06 547 VAL A C 1
ATOM 4433 O O . VAL A 1 547 ? 26.812 18.219 -0.834 1 94.06 547 VAL A O 1
ATOM 4436 N N . ALA A 1 548 ? 25.516 19.641 -1.994 1 95.69 548 ALA A N 1
ATOM 4437 C CA . ALA A 1 548 ? 26.328 19.5 -3.201 1 95.69 548 ALA A CA 1
ATOM 4438 C C . ALA A 1 548 ? 27.766 19.984 -2.959 1 95.69 548 ALA A C 1
ATOM 4440 O O . ALA A 1 548 ? 28.719 19.328 -3.379 1 95.69 548 ALA A O 1
ATOM 4441 N N . LEU A 1 549 ? 27.938 21 -2.207 1 95.5 549 LEU A N 1
ATOM 4442 C CA . LEU A 1 549 ? 29.25 21.547 -1.904 1 95.5 549 LEU A CA 1
ATOM 4443 C C . LEU A 1 549 ? 30.031 20.625 -0.97 1 95.5 549 LEU A C 1
ATOM 4445 O O . LEU A 1 549 ? 31.219 20.406 -1.165 1 95.5 549 LEU A O 1
ATOM 4449 N N . VAL A 1 550 ? 29.312 20.078 -0.068 1 95.06 550 VAL A N 1
ATOM 4450 C CA . VAL A 1 550 ? 29.969 19.172 0.873 1 95.06 550 VAL A CA 1
ATOM 4451 C C . VAL A 1 550 ? 30.406 17.891 0.149 1 95.06 550 VAL A C 1
ATOM 4453 O O . VAL A 1 550 ? 31.5 17.391 0.369 1 95.06 550 VAL A O 1
ATOM 4456 N N . LEU A 1 551 ? 29.531 17.422 -0.73 1 94.06 551 LEU A N 1
ATOM 4457 C CA . LEU A 1 551 ? 29.844 16.188 -1.444 1 94.06 551 LEU A CA 1
ATOM 4458 C C . LEU A 1 551 ? 30.953 16.406 -2.459 1 94.06 551 LEU A C 1
ATOM 4460 O O . LEU A 1 551 ? 31.656 15.461 -2.838 1 94.06 551 LEU A O 1
ATOM 4464 N N . TYR A 1 552 ? 31.188 17.609 -2.898 1 93.62 552 TYR A N 1
ATOM 4465 C CA . TYR A 1 552 ? 32.25 17.922 -3.842 1 93.62 552 TYR A CA 1
ATOM 4466 C C . TYR A 1 552 ? 33.625 17.906 -3.152 1 93.62 552 TYR A C 1
ATOM 4468 O O . TYR A 1 552 ? 34.594 17.391 -3.705 1 93.62 552 TYR A O 1
ATOM 4476 N N . TYR A 1 553 ? 33.656 18.234 -1.845 1 93.94 553 TYR A N 1
ATOM 4477 C CA . TYR A 1 553 ? 34.938 18.406 -1.176 1 93.94 553 TYR A CA 1
ATOM 4478 C C . TYR A 1 553 ? 35.25 17.219 -0.264 1 93.94 553 TYR A C 1
ATOM 4480 O O . TYR A 1 553 ? 36.406 16.891 -0.02 1 93.94 553 TYR A O 1
ATOM 4488 N N . VAL A 1 554 ? 34.219 16.688 0.249 1 93.19 554 VAL A N 1
ATOM 4489 C CA . VAL A 1 554 ? 34.406 15.609 1.215 1 93.19 554 VAL A CA 1
ATOM 4490 C C . VAL A 1 554 ? 34.031 14.273 0.584 1 93.19 554 VAL A C 1
ATOM 4492 O O . VAL A 1 554 ? 32.938 14.148 0.014 1 93.19 554 VAL A O 1
ATOM 4495 N N . PRO A 1 555 ? 34.969 13.297 0.745 1 90.38 555 PRO A N 1
ATOM 4496 C CA . PRO A 1 555 ? 34.594 11.977 0.216 1 90.38 555 PRO A CA 1
ATOM 4497 C C . PRO A 1 555 ? 33.438 11.344 0.967 1 90.38 555 PRO A C 1
ATOM 4499 O O . PRO A 1 555 ? 33.25 11.602 2.158 1 90.38 555 PRO A O 1
ATOM 4502 N N . LEU A 1 556 ? 32.656 10.484 0.294 1 88.25 556 LEU A N 1
ATOM 4503 C CA . LEU A 1 556 ? 31.438 9.875 0.813 1 88.25 556 LEU A CA 1
ATOM 4504 C C . LEU A 1 556 ? 31.734 9.039 2.053 1 88.25 556 LEU A C 1
ATOM 4506 O O . LEU A 1 556 ? 30.953 9.023 3.002 1 88.25 556 LEU A O 1
ATOM 4510 N N . ARG A 1 557 ? 32.875 8.32 2.076 1 90.12 557 ARG A N 1
ATOM 4511 C CA . ARG A 1 557 ? 33.219 7.461 3.203 1 90.12 557 ARG A CA 1
ATOM 4512 C C . ARG A 1 557 ? 33.375 8.281 4.48 1 90.12 557 ARG A C 1
ATOM 4514 O O . ARG A 1 557 ? 32.938 7.871 5.551 1 90.12 557 ARG A O 1
ATOM 4521 N N . ALA A 1 558 ? 33.969 9.414 4.332 1 91.69 558 ALA A N 1
ATOM 4522 C CA . ALA A 1 558 ? 34.188 10.281 5.488 1 91.69 558 ALA A CA 1
ATOM 4523 C C . ALA A 1 558 ? 32.875 10.859 5.984 1 91.69 558 ALA A C 1
ATOM 4525 O O . ALA A 1 558 ? 32.656 11.023 7.188 1 91.69 558 ALA A O 1
ATOM 4526 N N . LEU A 1 559 ? 32.062 11.125 5.051 1 91 559 LEU A N 1
ATOM 4527 C CA . LEU A 1 559 ? 30.766 11.68 5.426 1 91 559 LEU A CA 1
ATOM 4528 C C . LEU A 1 559 ? 29.922 10.656 6.184 1 91 559 LEU A C 1
ATOM 4530 O O . LEU A 1 559 ? 29.297 10.984 7.191 1 91 559 LEU A O 1
ATOM 4534 N N . VAL A 1 560 ? 29.875 9.438 5.664 1 91.06 560 VAL A N 1
ATOM 4535 C CA . VAL A 1 560 ? 29.125 8.383 6.336 1 91.06 560 VAL A CA 1
ATOM 4536 C C . VAL A 1 560 ? 29.719 8.117 7.715 1 91.06 560 VAL A C 1
ATOM 4538 O O . VAL A 1 560 ? 28.984 7.848 8.672 1 91.06 560 VAL A O 1
ATOM 4541 N N . PHE A 1 561 ? 31.047 8.305 7.773 1 91.56 561 PHE A N 1
ATOM 4542 C CA . PHE A 1 561 ? 31.75 8.125 9.039 1 91.56 561 PHE A CA 1
ATOM 4543 C C . PHE A 1 561 ? 31.312 9.188 10.047 1 91.56 561 PHE A C 1
ATOM 4545 O O . PHE A 1 561 ? 30.953 8.859 11.18 1 91.56 561 PHE A O 1
ATOM 4552 N N . VAL A 1 562 ? 31.234 10.375 9.648 1 91.06 562 VAL A N 1
ATOM 4553 C CA . VAL A 1 562 ? 30.906 11.484 10.547 1 91.06 562 VAL A CA 1
ATOM 4554 C C . VAL A 1 562 ? 29.438 11.406 10.961 1 91.06 562 VAL A C 1
ATOM 4556 O O . VAL A 1 562 ? 29.109 11.602 12.133 1 91.06 562 VAL A O 1
ATOM 4559 N N . VAL A 1 563 ? 28.578 11.102 10.062 1 88.44 563 VAL A N 1
ATOM 4560 C CA . VAL A 1 563 ? 27.141 11.016 10.352 1 88.44 563 VAL A CA 1
ATOM 4561 C C . VAL A 1 563 ? 26.875 9.859 11.305 1 88.44 563 VAL A C 1
ATOM 4563 O O . VAL A 1 563 ? 26.078 9.977 12.234 1 88.44 563 VAL A O 1
ATOM 4566 N N . GLY A 1 564 ? 27.531 8.734 11.047 1 88.25 564 GLY A N 1
ATOM 4567 C CA . GLY A 1 564 ? 27.359 7.582 11.914 1 88.25 564 GLY A CA 1
ATOM 4568 C C . GLY A 1 564 ? 27.844 7.816 13.328 1 88.25 564 GLY A C 1
ATOM 4569 O O . GLY A 1 564 ? 27.172 7.457 14.297 1 88.25 564 GLY A O 1
ATOM 4570 N N . VAL A 1 565 ? 28.984 8.406 13.391 1 90.38 565 VAL A N 1
ATOM 4571 C CA . VAL A 1 565 ? 29.547 8.688 14.703 1 90.38 565 VAL A CA 1
ATOM 4572 C C . VAL A 1 565 ? 28.641 9.664 15.461 1 90.38 565 VAL A C 1
ATOM 4574 O O . VAL A 1 565 ? 28.391 9.492 16.656 1 90.38 565 VAL A O 1
ATOM 4577 N N . ASN A 1 566 ? 28.172 10.641 14.805 1 87.5 566 ASN A N 1
ATOM 4578 C CA . ASN A 1 566 ? 27.266 11.602 15.43 1 87.5 566 ASN A CA 1
ATOM 4579 C C . ASN A 1 566 ? 25.984 10.938 15.898 1 87.5 566 ASN A C 1
ATOM 4581 O O . ASN A 1 566 ? 25.438 11.289 16.953 1 87.5 566 ASN A O 1
ATOM 4585 N N . LYS A 1 567 ? 25.453 10.055 15.164 1 87.56 567 LYS A N 1
ATOM 4586 C CA . LYS A 1 567 ? 24.219 9.367 15.539 1 87.56 567 LYS A CA 1
ATOM 4587 C C . LYS A 1 567 ? 24.422 8.484 16.766 1 87.56 567 LYS A C 1
ATOM 4589 O O . LYS A 1 567 ? 23.547 8.383 17.625 1 87.56 567 LYS A O 1
ATOM 4594 N N . PHE A 1 568 ? 25.641 7.895 16.812 1 87.56 568 PHE A N 1
ATOM 4595 C CA . PHE A 1 568 ? 25.938 7.023 17.953 1 87.56 568 PHE A CA 1
ATOM 4596 C C . PHE A 1 568 ? 26.219 7.844 19.203 1 87.56 568 PHE A C 1
ATOM 4598 O O . PHE A 1 568 ? 25.844 7.457 20.312 1 87.56 568 PHE A O 1
ATOM 4605 N N . LEU A 1 569 ? 26.766 8.953 18.953 1 86.19 569 LEU A N 1
ATOM 4606 C CA . LEU A 1 569 ? 27.219 9.734 20.094 1 86.19 569 LEU A CA 1
ATOM 4607 C C . LEU A 1 569 ? 26.156 10.719 20.547 1 86.19 569 LEU A C 1
ATOM 4609 O O . LEU A 1 569 ? 26.188 11.219 21.672 1 86.19 569 LEU A O 1
ATOM 4613 N N . LYS A 1 570 ? 25.234 11.023 19.75 1 83.81 570 LYS A N 1
ATOM 4614 C CA . LYS A 1 570 ? 24.219 12.023 20.047 1 83.81 570 LYS A CA 1
ATOM 4615 C C . LYS A 1 570 ? 23.469 11.664 21.328 1 83.81 570 LYS A C 1
ATOM 4617 O O . LYS A 1 570 ? 23.266 12.516 22.203 1 83.81 570 LYS A O 1
ATOM 4622 N N . ASN A 1 571 ? 23.047 10.469 21.453 1 80.94 571 ASN A N 1
ATOM 4623 C CA . ASN A 1 571 ? 22.25 10.07 22.609 1 80.94 571 ASN A CA 1
ATOM 4624 C C . ASN A 1 571 ? 23.125 9.906 23.859 1 80.94 571 ASN A C 1
ATOM 4626 O O . ASN A 1 571 ? 22.609 9.938 24.984 1 80.94 571 ASN A O 1
ATOM 4630 N N . LEU A 1 572 ? 24.422 9.703 23.578 1 80.25 572 LEU A N 1
ATOM 4631 C CA . LEU A 1 572 ? 25.328 9.609 24.719 1 80.25 572 LEU A CA 1
ATOM 4632 C C . LEU A 1 572 ? 25.594 10.992 25.312 1 80.25 572 LEU A C 1
ATOM 4634 O O . LEU A 1 572 ? 25.688 11.148 26.531 1 80.25 572 LEU A O 1
ATOM 4638 N N . LEU A 1 573 ? 25.641 11.953 24.406 1 81.81 573 LEU A N 1
ATOM 4639 C CA . LEU A 1 573 ? 25.922 13.312 24.828 1 81.81 573 LEU A CA 1
ATOM 4640 C C . LEU A 1 573 ? 24.641 14.016 25.297 1 81.81 573 LEU A C 1
ATOM 4642 O O . LEU A 1 573 ? 24.656 14.742 26.297 1 81.81 573 LEU A O 1
ATOM 4646 N N . ARG A 1 574 ? 23.578 13.82 24.531 1 81.88 574 ARG A N 1
ATOM 4647 C CA . ARG A 1 574 ? 22.281 14.391 24.891 1 81.88 574 ARG A CA 1
ATOM 4648 C C . ARG A 1 574 ? 21.219 13.305 25 1 81.88 574 ARG A C 1
ATOM 4650 O O . ARG A 1 574 ? 20.609 12.93 24 1 81.88 574 ARG A O 1
ATOM 4657 N N . PRO A 1 575 ? 20.938 12.805 26.062 1 73.94 575 PRO A N 1
ATOM 4658 C CA . PRO A 1 575 ? 20.031 11.672 26.25 1 73.94 575 PRO A CA 1
ATOM 4659 C C . PRO A 1 575 ? 18.578 12.008 25.875 1 73.94 575 PRO A C 1
ATOM 4661 O O . PRO A 1 575 ? 17.812 11.109 25.531 1 73.94 575 PRO A O 1
ATOM 4664 N N . ASN A 1 576 ? 18.188 13.25 25.922 1 73.19 576 ASN A N 1
ATOM 4665 C CA . ASN A 1 576 ? 16.797 13.578 25.625 1 73.19 576 ASN A CA 1
ATOM 4666 C C . ASN A 1 576 ? 16.625 14.023 24.172 1 73.19 576 ASN A C 1
ATOM 4668 O O . ASN A 1 576 ? 15.578 14.578 23.812 1 73.19 576 ASN A O 1
ATOM 4672 N N . ALA A 1 577 ? 17.672 13.664 23.5 1 73.38 577 ALA A N 1
ATOM 4673 C CA . ALA A 1 577 ? 17.547 14.109 22.109 1 73.38 577 ALA A CA 1
ATOM 4674 C C . ALA A 1 577 ? 16.672 13.164 21.297 1 73.38 577 ALA A C 1
ATOM 4676 O O . ALA A 1 577 ? 16.75 11.945 21.453 1 73.38 577 ALA A O 1
ATOM 4677 N N . ILE A 1 578 ? 15.641 13.664 20.75 1 73.06 578 ILE A N 1
ATOM 4678 C CA . ILE A 1 578 ? 14.719 12.898 19.906 1 73.06 578 ILE A CA 1
ATOM 4679 C C . ILE A 1 578 ? 15.391 12.57 18.578 1 73.06 578 ILE A C 1
ATOM 4681 O O . ILE A 1 578 ? 15.977 13.445 17.938 1 73.06 578 ILE A O 1
ATOM 4685 N N . ASN A 1 579 ? 15.523 11.305 18.391 1 74.94 579 ASN A N 1
ATOM 4686 C CA . ASN A 1 579 ? 16.031 10.891 17.094 1 74.94 579 ASN A CA 1
ATOM 4687 C C . ASN A 1 579 ? 15.039 11.188 15.977 1 74.94 579 ASN A C 1
ATOM 4689 O O . ASN A 1 579 ? 13.969 10.578 15.914 1 74.94 579 ASN A O 1
ATOM 4693 N N . ASN A 1 580 ? 15.25 12.398 15.445 1 77.31 580 ASN A N 1
ATOM 4694 C CA . ASN A 1 580 ? 14.32 12.766 14.391 1 77.31 580 ASN A CA 1
ATOM 4695 C C . ASN A 1 580 ? 14.961 12.672 13.016 1 77.31 580 ASN A C 1
ATOM 4697 O O . ASN A 1 580 ? 16.172 12.531 12.898 1 77.31 580 ASN A O 1
ATOM 4701 N N . ASN A 1 581 ? 14.109 12.375 12.125 1 83 581 ASN A N 1
ATOM 4702 C CA . ASN A 1 581 ? 14.477 12.484 10.719 1 83 581 ASN A CA 1
ATOM 4703 C C . ASN A 1 581 ? 14.148 13.859 10.156 1 83 581 ASN A C 1
ATOM 4705 O O . ASN A 1 581 ? 12.969 14.219 10.023 1 83 581 ASN A O 1
ATOM 4709 N N . GLU A 1 582 ? 15.172 14.625 9.875 1 88.44 582 GLU A N 1
ATOM 4710 C CA . GLU A 1 582 ? 15.016 16.016 9.445 1 88.44 582 GLU A CA 1
ATOM 4711 C C . GLU A 1 582 ? 14.258 16.094 8.125 1 88.44 582 GLU A C 1
ATOM 4713 O O . GLU A 1 582 ? 13.492 17.031 7.906 1 88.44 582 GLU A O 1
ATOM 4718 N N . LEU A 1 583 ? 14.5 15.109 7.258 1 89.5 583 LEU A N 1
ATOM 4719 C CA . LEU A 1 583 ? 13.836 15.156 5.957 1 89.5 583 LEU A CA 1
ATOM 4720 C C . LEU A 1 583 ? 12.344 14.906 6.102 1 89.5 583 LEU A C 1
ATOM 4722 O O . LEU A 1 583 ? 11.531 15.562 5.445 1 89.5 583 LEU A O 1
ATOM 4726 N N . VAL A 1 584 ? 12.07 14.031 6.961 1 91.44 584 VAL A N 1
ATOM 4727 C CA . VAL A 1 584 ? 10.664 13.703 7.168 1 91.44 584 VAL A CA 1
ATOM 4728 C C . VAL A 1 584 ? 9.961 14.867 7.863 1 91.44 584 VAL A C 1
ATOM 4730 O O . VAL A 1 584 ? 8.805 15.172 7.559 1 91.44 584 VAL A O 1
ATOM 4733 N N . ASP A 1 585 ? 10.625 15.484 8.734 1 92.75 585 ASP A N 1
ATOM 4734 C CA . ASP A 1 585 ? 10.062 16.656 9.414 1 92.75 585 ASP A CA 1
ATOM 4735 C C . ASP A 1 585 ? 9.82 17.797 8.43 1 92.75 585 ASP A C 1
ATOM 4737 O O . ASP A 1 585 ? 8.797 18.484 8.508 1 92.75 585 ASP A O 1
ATOM 4741 N N . PHE A 1 586 ? 10.797 17.969 7.543 1 94.81 586 PHE A N 1
ATOM 4742 C CA . PHE A 1 586 ? 10.633 18.984 6.512 1 94.81 586 PHE A CA 1
ATOM 4743 C C . PHE A 1 586 ? 9.438 18.672 5.621 1 94.81 586 PHE A C 1
ATOM 4745 O O . PHE A 1 586 ? 8.602 19.547 5.359 1 94.81 586 PHE A O 1
ATOM 4752 N N . LEU A 1 587 ? 9.258 17.406 5.223 1 93.19 587 LEU A N 1
ATOM 4753 C CA . LEU A 1 587 ? 8.211 17.016 4.285 1 93.19 587 LEU A CA 1
ATOM 4754 C C . LEU A 1 587 ? 6.84 17.062 4.945 1 93.19 587 LEU A C 1
ATOM 4756 O O . LEU A 1 587 ? 5.828 17.266 4.27 1 93.19 587 LEU A O 1
ATOM 4760 N N . SER A 1 588 ? 6.816 16.922 6.266 1 92.25 588 SER A N 1
ATOM 4761 C CA . SER A 1 588 ? 5.539 16.953 6.977 1 92.25 588 SER A CA 1
ATOM 4762 C C . SER A 1 588 ? 4.938 18.344 6.969 1 92.25 588 SER A C 1
ATOM 4764 O O . SER A 1 588 ? 3.738 18.516 7.199 1 92.25 588 SER A O 1
ATOM 4766 N N . ARG A 1 589 ? 5.699 19.297 6.68 1 94.69 589 ARG A N 1
ATOM 4767 C CA . ARG A 1 589 ? 5.227 20.688 6.695 1 94.69 589 ARG A CA 1
ATOM 4768 C C . ARG A 1 589 ? 4.77 21.125 5.309 1 94.69 589 ARG A C 1
ATOM 4770 O O . ARG A 1 589 ? 4.121 22.156 5.164 1 94.69 589 ARG A O 1
ATOM 4777 N N . VAL A 1 590 ? 5.133 20.359 4.305 1 95.19 590 VAL A N 1
ATOM 4778 C CA . VAL A 1 590 ? 4.699 20.672 2.945 1 95.19 590 VAL A CA 1
ATOM 4779 C C . VAL A 1 590 ? 3.266 20.188 2.74 1 95.19 590 VAL A C 1
ATOM 4781 O O . VAL A 1 590 ? 2.953 19.016 2.996 1 95.19 590 VAL A O 1
ATOM 4784 N N . PRO A 1 591 ? 2.449 21.062 2.318 1 95 591 PRO A N 1
ATOM 4785 C CA . PRO A 1 591 ? 1.049 20.672 2.127 1 95 591 PRO A CA 1
ATOM 4786 C C . PRO A 1 591 ? 0.855 19.703 0.967 1 95 591 PRO A C 1
ATOM 4788 O O . PRO A 1 591 ? 1.613 19.734 -0.005 1 95 591 PRO A O 1
ATOM 4791 N N . ASP A 1 592 ? -0.12 18.844 1.124 1 94.56 592 ASP A N 1
ATOM 4792 C CA . ASP A 1 592 ? -0.516 17.938 0.043 1 94.56 592 ASP A CA 1
ATOM 4793 C C . ASP A 1 592 ? -1.554 18.594 -0.864 1 94.56 592 ASP A C 1
ATOM 4795 O O . ASP A 1 592 ? -1.928 19.75 -0.653 1 94.56 592 ASP A O 1
ATOM 4799 N N . ASP A 1 593 ? -2.018 17.938 -1.846 1 91.88 593 ASP A N 1
ATOM 4800 C CA . ASP A 1 593 ? -2.973 18.5 -2.795 1 91.88 593 ASP A CA 1
ATOM 4801 C C . ASP A 1 593 ? -4.332 18.719 -2.139 1 91.88 593 ASP A C 1
ATOM 4803 O O . ASP A 1 593 ? -5.047 19.672 -2.488 1 91.88 593 ASP A O 1
ATOM 4807 N N . GLU A 1 594 ? -4.648 17.891 -1.226 1 91.19 594 GLU A N 1
ATOM 4808 C CA . GLU A 1 594 ? -5.918 18.078 -0.53 1 91.19 594 GLU A CA 1
ATOM 4809 C C . GLU A 1 594 ? -5.871 19.297 0.376 1 91.19 594 GLU A C 1
ATOM 4811 O O . GLU A 1 594 ? -6.848 20.047 0.468 1 91.19 594 GLU A O 1
ATOM 4816 N N . ASN A 1 595 ? -4.793 19.484 1.031 1 91.88 595 ASN A N 1
ATOM 4817 C CA . ASN A 1 595 ? -4.633 20.672 1.851 1 91.88 595 ASN A CA 1
ATOM 4818 C C . ASN A 1 595 ? -4.703 21.953 1.006 1 91.88 595 ASN A C 1
ATOM 4820 O O . ASN A 1 595 ? -5.305 22.938 1.419 1 91.88 595 ASN A O 1
ATOM 4824 N N . LEU A 1 596 ? -4.062 21.875 -0.095 1 91.31 596 LEU A N 1
ATOM 4825 C CA . LEU A 1 596 ? -4.051 23.047 -0.959 1 91.31 596 LEU A CA 1
ATOM 4826 C C . LEU A 1 596 ? -5.461 23.391 -1.429 1 91.31 596 LEU A C 1
ATOM 4828 O O . LEU A 1 596 ? -5.797 24.562 -1.585 1 91.31 596 LEU A O 1
ATOM 4832 N N . ARG A 1 597 ? -6.238 22.391 -1.656 1 89.19 597 ARG A N 1
ATOM 4833 C CA . ARG A 1 597 ? -7.629 22.641 -2.027 1 89.19 597 ARG A CA 1
ATOM 4834 C C . ARG A 1 597 ? -8.414 23.219 -0.86 1 89.19 597 ARG A C 1
ATOM 4836 O O . ARG A 1 597 ? -9.32 24.031 -1.06 1 89.19 597 ARG A O 1
ATOM 4843 N N . ASP A 1 598 ? -8.047 22.766 0.287 1 90.25 598 ASP A N 1
ATOM 4844 C CA . ASP A 1 598 ? -8.703 23.312 1.472 1 90.25 598 ASP A CA 1
ATOM 4845 C C . ASP A 1 598 ? -8.344 24.781 1.666 1 90.25 598 ASP A C 1
ATOM 4847 O O . ASP A 1 598 ? -9.18 25.562 2.115 1 90.25 598 ASP A O 1
ATOM 4851 N N . TYR A 1 599 ? -7.125 25.172 1.3 1 90.06 599 TYR A N 1
ATOM 4852 C CA . TYR A 1 599 ? -6.648 26.531 1.516 1 90.06 599 TYR A CA 1
ATOM 4853 C C . TYR A 1 599 ? -7.148 27.469 0.418 1 90.06 599 TYR A C 1
ATOM 4855 O O . TYR A 1 599 ? -7.016 28.688 0.526 1 90.06 599 TYR A O 1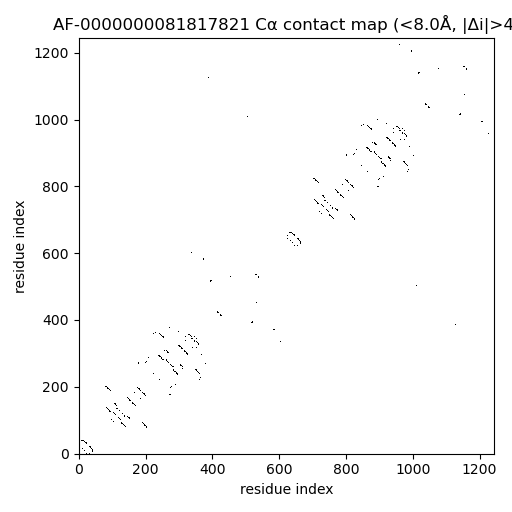
ATOM 4863 N N . ARG A 1 600 ? -7.641 26.922 -0.586 1 87.56 600 ARG A N 1
ATOM 4864 C CA . ARG A 1 600 ? -8.07 27.75 -1.71 1 87.56 600 ARG A CA 1
ATOM 4865 C C . ARG A 1 600 ? -9.219 28.672 -1.307 1 87.56 600 ARG A C 1
ATOM 4867 O O . ARG A 1 600 ? -10.148 28.234 -0.62 1 87.56 600 ARG A O 1
ATOM 4874 N N . GLU A 1 601 ? -9.055 29.875 -1.589 1 86.06 601 GLU A N 1
ATOM 4875 C CA . GLU A 1 601 ? -10.086 30.859 -1.28 1 86.06 601 GLU A CA 1
ATOM 4876 C C . GLU A 1 601 ? -11.148 30.922 -2.377 1 86.06 601 GLU A C 1
ATOM 4878 O O . GLU A 1 601 ? -10.82 30.922 -3.566 1 86.06 601 GLU A O 1
ATOM 4883 N N . ILE A 1 602 ? -12.383 30.875 -1.978 1 84.25 602 ILE A N 1
ATOM 4884 C CA . ILE A 1 602 ? -13.5 30.969 -2.912 1 84.25 602 ILE A CA 1
ATOM 4885 C C . ILE A 1 602 ? -13.789 32.438 -3.225 1 84.25 602 ILE A C 1
ATOM 4887 O O . ILE A 1 602 ? -13.609 33.312 -2.373 1 84.25 602 ILE A O 1
ATOM 4891 N N . ARG A 1 603 ? -14.211 32.625 -4.434 1 78.88 603 ARG A N 1
ATOM 4892 C CA . ARG A 1 603 ? -14.516 33.969 -4.883 1 78.88 603 ARG A CA 1
ATOM 4893 C C . ARG A 1 603 ? -15.664 34.562 -4.074 1 78.88 603 ARG A C 1
ATOM 4895 O O . ARG A 1 603 ? -16.609 33.875 -3.701 1 78.88 603 ARG A O 1
ATOM 4902 N N . LEU A 1 604 ? -15.477 35.812 -3.74 1 78.69 604 LEU A N 1
ATOM 4903 C CA . LEU A 1 604 ? -16.438 36.531 -2.92 1 78.69 604 LEU A CA 1
ATOM 4904 C C . LEU A 1 604 ? -17.703 36.844 -3.715 1 78.69 604 LEU A C 1
ATOM 4906 O O . LEU A 1 604 ? -17.719 36.719 -4.941 1 78.69 604 LEU A O 1
ATOM 4910 N N . SER A 1 605 ? -18.859 37.062 -3.117 1 68.06 605 SER A N 1
ATOM 4911 C CA . SER A 1 605 ? -20.141 37.406 -3.717 1 68.06 605 SER A CA 1
ATOM 4912 C C . SER A 1 605 ? -20.016 38.625 -4.652 1 68.06 605 SER A C 1
ATOM 4914 O O . SER A 1 605 ? -19.156 39.469 -4.441 1 68.06 605 SER A O 1
ATOM 4916 N N . PRO A 1 606 ? -20.688 38.469 -5.898 1 60.62 606 PRO A N 1
ATOM 4917 C CA . PRO A 1 606 ? -20.641 39.562 -6.863 1 60.62 606 PRO A CA 1
ATOM 4918 C C . PRO A 1 606 ? -21 40.906 -6.242 1 60.62 606 PRO A C 1
ATOM 4920 O O . PRO A 1 606 ? -20.5 41.938 -6.664 1 60.62 606 PRO A O 1
ATOM 4923 N N . THR A 1 607 ? -21.922 40.906 -5.41 1 53.75 607 THR A N 1
ATOM 4924 C CA . THR A 1 607 ? -22.328 42.219 -4.863 1 53.75 607 THR A CA 1
ATOM 4925 C C . THR A 1 607 ? -21.172 42.844 -4.102 1 53.75 607 THR A C 1
ATOM 4927 O O . THR A 1 607 ? -20.984 44.062 -4.164 1 53.75 607 THR A O 1
ATOM 4930 N N . MET A 1 608 ? -20.562 42.094 -3.404 1 55.12 608 MET A N 1
ATOM 4931 C CA . MET A 1 608 ? -19.5 42.656 -2.586 1 55.12 608 MET A CA 1
ATOM 4932 C C . MET A 1 608 ? -18.281 43 -3.439 1 55.12 608 MET A C 1
ATOM 4934 O O . MET A 1 608 ? -17.5 43.875 -3.09 1 55.12 608 MET A O 1
ATOM 4938 N N . MET A 1 609 ? -18.203 42.188 -4.516 1 54.88 609 MET A N 1
ATOM 4939 C CA . MET A 1 609 ? -17.172 42.594 -5.465 1 54.88 609 MET A CA 1
ATOM 4940 C C . MET A 1 609 ? -17.453 44 -6.02 1 54.88 609 MET A C 1
ATOM 4942 O O . MET A 1 609 ? -16.531 44.781 -6.246 1 54.88 609 MET A O 1
ATOM 4946 N N . GLU A 1 610 ? -18.688 44.219 -6.273 1 53.88 610 GLU A N 1
ATOM 4947 C CA . GLU A 1 610 ? -19.062 45.562 -6.734 1 53.88 610 GLU A CA 1
ATOM 4948 C C . GLU A 1 610 ? -18.828 46.625 -5.656 1 53.88 610 GLU A C 1
ATOM 4950 O O . GLU A 1 610 ? -18.375 47.719 -5.949 1 53.88 610 GLU A O 1
ATOM 4955 N N . GLU A 1 611 ? -19.094 46.281 -4.48 1 53.88 611 GLU A N 1
ATOM 4956 C CA . GLU A 1 611 ? -18.875 47.25 -3.41 1 53.88 611 GLU A CA 1
ATOM 4957 C C . GLU A 1 611 ? -17.391 47.5 -3.186 1 53.88 611 GLU A C 1
ATOM 4959 O O . GLU A 1 611 ? -16.984 48.656 -2.941 1 53.88 611 GLU A O 1
ATOM 4964 N N . ARG A 1 612 ? -16.625 46.5 -3.27 1 55.53 612 ARG A N 1
ATOM 4965 C CA . ARG A 1 612 ? -15.188 46.688 -3.178 1 55.53 612 ARG A CA 1
ATOM 4966 C C . ARG A 1 612 ? -14.664 47.562 -4.309 1 55.53 612 ARG A C 1
ATOM 4968 O O . ARG A 1 612 ? -13.781 48.406 -4.102 1 55.53 612 ARG A O 1
ATOM 4975 N N . ARG A 1 613 ? -15.305 47.344 -5.492 1 54.41 613 ARG A N 1
ATOM 4976 C CA . ARG A 1 613 ? -14.945 48.188 -6.629 1 54.41 613 ARG A CA 1
ATOM 4977 C C . ARG A 1 613 ? -15.375 49.625 -6.391 1 54.41 613 ARG A C 1
ATOM 4979 O O . ARG A 1 613 ? -14.648 50.562 -6.75 1 54.41 613 ARG A O 1
ATOM 4986 N N . ARG A 1 614 ? -16.438 49.75 -5.77 1 53.78 614 ARG A N 1
ATOM 4987 C CA . ARG A 1 614 ? -16.922 51.094 -5.488 1 53.78 614 ARG A CA 1
ATOM 4988 C C . ARG A 1 614 ? -16.062 51.781 -4.426 1 53.78 614 ARG A C 1
ATOM 4990 O O . ARG A 1 614 ? -15.758 52.969 -4.531 1 53.78 614 ARG A O 1
ATOM 4997 N N . GLU A 1 615 ? -15.711 51 -3.512 1 54.66 615 GLU A N 1
ATOM 4998 C CA . GLU A 1 615 ? -14.875 51.562 -2.465 1 54.66 615 GLU A CA 1
ATOM 4999 C C . GLU A 1 615 ? -13.469 51.875 -2.986 1 54.66 615 GLU A C 1
ATOM 5001 O O . GLU A 1 615 ? -12.883 52.906 -2.639 1 54.66 615 GLU A O 1
ATOM 5006 N N . MET A 1 616 ? -12.992 51.031 -3.748 1 56.53 616 MET A N 1
ATOM 5007 C CA . MET A 1 616 ? -11.703 51.281 -4.379 1 56.53 616 MET A CA 1
ATOM 5008 C C . MET A 1 616 ? -11.789 52.531 -5.285 1 56.53 616 MET A C 1
ATOM 5010 O O . MET A 1 616 ? -10.844 53.312 -5.363 1 56.53 616 MET A O 1
ATOM 5014 N N . ARG A 1 617 ? -12.867 52.688 -5.922 1 53.28 617 ARG A N 1
ATOM 5015 C CA . ARG A 1 617 ? -13.086 53.875 -6.754 1 53.28 617 ARG A CA 1
ATOM 5016 C C . ARG A 1 617 ? -13.211 55.125 -5.898 1 53.28 617 ARG A C 1
ATOM 5018 O O . ARG A 1 617 ? -12.727 56.188 -6.285 1 53.28 617 ARG A O 1
ATOM 5025 N N . LYS A 1 618 ? -13.812 55.125 -4.824 1 52.72 618 LYS A N 1
ATOM 5026 C CA . LYS A 1 618 ? -13.953 56.281 -3.975 1 52.72 618 LYS A CA 1
ATOM 5027 C C . LYS A 1 618 ? -12.609 56.688 -3.383 1 52.72 618 LYS A C 1
ATOM 5029 O O . LYS A 1 618 ? -12.336 57.875 -3.209 1 52.72 618 LYS A O 1
ATOM 5034 N N . ARG A 1 619 ? -11.766 55.75 -3.055 1 52.72 619 ARG A N 1
ATOM 5035 C CA . ARG A 1 619 ? -10.453 56.125 -2.545 1 52.72 619 ARG A CA 1
ATOM 5036 C C . ARG A 1 619 ? -9.617 56.812 -3.631 1 52.72 619 ARG A C 1
ATOM 5038 O O . ARG A 1 619 ? -8.711 57.594 -3.33 1 52.72 619 ARG A O 1
ATOM 5045 N N . LYS A 1 620 ? -9.75 56.438 -4.906 1 51.62 620 LYS A N 1
ATOM 5046 C CA . LYS A 1 620 ? -9.008 57.125 -5.965 1 51.62 620 LYS A CA 1
ATOM 5047 C C . LYS A 1 620 ? -9.5 58.562 -6.129 1 51.62 620 LYS A C 1
ATOM 5049 O O . LYS A 1 620 ? -8.773 59.406 -6.66 1 51.62 620 LYS A O 1
ATOM 5054 N N . HIS A 1 621 ? -10.734 58.688 -5.746 1 50.59 621 HIS A N 1
ATOM 5055 C CA . HIS A 1 621 ? -11.188 60.031 -5.941 1 50.59 621 HIS A CA 1
ATOM 5056 C C . HIS A 1 621 ? -10.898 60.906 -4.711 1 50.59 621 HIS A C 1
ATOM 5058 O O . HIS A 1 621 ? -11.086 62.125 -4.742 1 50.59 621 HIS A O 1
ATOM 5064 N N . ASN A 1 622 ? -10.648 60.312 -3.637 1 39.41 622 ASN A N 1
ATOM 5065 C CA . ASN A 1 622 ? -10.219 61.219 -2.574 1 39.41 622 ASN A CA 1
ATOM 5066 C C . ASN A 1 622 ? -8.695 61.344 -2.539 1 39.41 622 ASN A C 1
ATOM 5068 O O . ASN A 1 622 ? -7.98 60.344 -2.633 1 39.41 622 ASN A O 1
ATOM 5072 N N . MET B 1 1 ? -44.75 -50.594 -17.047 1 54.91 1 MET B N 1
ATOM 5073 C CA . MET B 1 1 ? -43.688 -51.531 -17.438 1 54.91 1 MET B CA 1
ATOM 5074 C C . MET B 1 1 ? -44.094 -52.969 -17.188 1 54.91 1 MET B C 1
ATOM 5076 O O . MET B 1 1 ? -44.562 -53.312 -16.109 1 54.91 1 MET B O 1
ATOM 5080 N N . GLY B 1 2 ? -44.625 -53.562 -18.094 1 58.81 2 GLY B N 1
ATOM 5081 C CA . GLY B 1 2 ? -45.062 -54.938 -18.016 1 58.81 2 GLY B CA 1
ATOM 5082 C C . GLY B 1 2 ? -43.938 -55.938 -17.859 1 58.81 2 GLY B C 1
ATOM 5083 O O . GLY B 1 2 ? -42.812 -55.656 -18.25 1 58.81 2 GLY B O 1
ATOM 5084 N N . GLU B 1 3 ? -44.094 -56.75 -16.828 1 65.06 3 GLU B N 1
ATOM 5085 C CA . GLU B 1 3 ? -43.094 -57.781 -16.547 1 65.06 3 GLU B CA 1
ATOM 5086 C C . GLU B 1 3 ? -43.438 -59.094 -17.234 1 65.06 3 GLU B C 1
ATOM 5088 O O . GLU B 1 3 ? -44.594 -59.406 -17.422 1 65.06 3 GLU B O 1
ATOM 5093 N N . ALA B 1 4 ? -42.438 -59.688 -18.031 1 68.75 4 ALA B N 1
ATOM 5094 C CA . ALA B 1 4 ? -42.625 -61.031 -18.609 1 68.75 4 ALA B CA 1
ATOM 5095 C C . ALA B 1 4 ? -41.594 -62 -18.078 1 68.75 4 ALA B C 1
ATOM 5097 O O . ALA B 1 4 ? -40.469 -61.625 -17.812 1 68.75 4 ALA B O 1
ATOM 5098 N N . GLU B 1 5 ? -42.031 -63.188 -17.516 1 66.38 5 GLU B N 1
ATOM 5099 C CA . GLU B 1 5 ? -41.125 -64.25 -17.016 1 66.38 5 GLU B CA 1
ATOM 5100 C C . GLU B 1 5 ? -40.812 -65.25 -18.109 1 66.38 5 GLU B C 1
ATOM 5102 O O . GLU B 1 5 ? -41.719 -65.688 -18.828 1 66.38 5 GLU B O 1
ATOM 5107 N N . LEU B 1 6 ? -39.469 -65.375 -18.5 1 63.19 6 LEU B N 1
ATOM 5108 C CA . LEU B 1 6 ? -39.031 -66.375 -19.469 1 63.19 6 LEU B CA 1
ATOM 5109 C C . LEU B 1 6 ? -38.469 -67.625 -18.766 1 63.19 6 LEU B C 1
ATOM 5111 O O . LEU B 1 6 ? -37.594 -67.5 -17.922 1 63.19 6 LEU B O 1
ATOM 5115 N N . ASP B 1 7 ? -39.219 -68.625 -18.875 1 62.84 7 ASP B N 1
ATOM 5116 C CA . ASP B 1 7 ? -38.75 -69.938 -18.375 1 62.84 7 ASP B CA 1
ATOM 5117 C C . ASP B 1 7 ? -37.781 -70.625 -19.359 1 62.84 7 ASP B C 1
ATOM 5119 O O . ASP B 1 7 ? -38.219 -71 -20.453 1 62.84 7 ASP B O 1
ATOM 5123 N N . LEU B 1 8 ? -36.562 -70.562 -19.125 1 63.28 8 LEU B N 1
ATOM 5124 C CA . LEU B 1 8 ? -35.5 -71 -19.969 1 63.28 8 LEU B CA 1
ATOM 5125 C C . LEU B 1 8 ? -35.594 -72.5 -20.188 1 63.28 8 LEU B C 1
ATOM 5127 O O . LEU B 1 8 ? -35.031 -73.062 -21.141 1 63.28 8 LEU B O 1
ATOM 5131 N N . THR B 1 9 ? -36.281 -73.188 -19.344 1 63.78 9 THR B N 1
ATOM 5132 C CA . THR B 1 9 ? -36.375 -74.625 -19.438 1 63.78 9 THR B CA 1
ATOM 5133 C C . THR B 1 9 ? -37.188 -75 -20.688 1 63.78 9 THR B C 1
ATOM 5135 O O . THR B 1 9 ? -37.125 -76.188 -21.141 1 63.78 9 THR B O 1
ATOM 5138 N N . THR B 1 10 ? -37.875 -74.062 -21.234 1 62.88 10 THR B N 1
ATOM 5139 C CA . THR B 1 10 ? -38.75 -74.375 -22.359 1 62.88 10 THR B CA 1
ATOM 5140 C C . THR B 1 10 ? -38 -74.25 -23.688 1 62.88 10 THR B C 1
ATOM 5142 O O . THR B 1 10 ? -38.531 -74.5 -24.75 1 62.88 10 THR B O 1
ATOM 5145 N N . LEU B 1 11 ? -36.781 -73.75 -23.578 1 65.19 11 LEU B N 1
ATOM 5146 C CA . LEU B 1 11 ? -36 -73.5 -24.797 1 65.19 11 LEU B CA 1
ATOM 5147 C C . LEU B 1 11 ? -35.188 -74.75 -25.156 1 65.19 11 LEU B C 1
ATOM 5149 O O . LEU B 1 11 ? -34.656 -75.438 -24.281 1 65.19 11 LEU B O 1
ATOM 5153 N N . ASP B 1 12 ? -35.25 -75.188 -26.344 1 67.88 12 ASP B N 1
ATOM 5154 C CA . ASP B 1 12 ? -34.438 -76.312 -26.828 1 67.88 12 ASP B CA 1
ATOM 5155 C C . ASP B 1 12 ? -32.969 -75.938 -26.969 1 67.88 12 ASP B C 1
ATOM 5157 O O . ASP B 1 12 ? -32.656 -74.75 -27.266 1 67.88 12 ASP B O 1
ATOM 5161 N N . LEU B 1 13 ? -32.094 -76.812 -26.609 1 63.31 13 LEU B N 1
ATOM 5162 C CA . LEU B 1 13 ? -30.656 -76.625 -26.656 1 63.31 13 LEU B CA 1
ATOM 5163 C C . LEU B 1 13 ? -30.172 -76.438 -28.094 1 63.31 13 LEU B C 1
ATOM 5165 O O . LEU B 1 13 ? -30.578 -77.188 -28.984 1 63.31 13 LEU B O 1
ATOM 5169 N N . ASN B 1 14 ? -29.438 -75.438 -28.391 1 62.22 14 ASN B N 1
ATOM 5170 C CA . ASN B 1 14 ? -28.734 -75.125 -29.641 1 62.22 14 ASN B CA 1
ATOM 5171 C C . ASN B 1 14 ? -29.719 -74.75 -30.766 1 62.22 14 ASN B C 1
ATOM 5173 O O . ASN B 1 14 ? -29.391 -74.938 -31.938 1 62.22 14 ASN B O 1
ATOM 5177 N N . LYS B 1 15 ? -30.984 -74.438 -30.469 1 69.06 15 LYS B N 1
ATOM 5178 C CA . LYS B 1 15 ? -31.938 -74 -31.484 1 69.06 15 LYS B CA 1
ATOM 5179 C C . LYS B 1 15 ? -32.5 -72.625 -31.141 1 69.06 15 LYS B C 1
ATOM 5181 O O . LYS B 1 15 ? -33 -72.375 -30.031 1 69.06 15 LYS B O 1
ATOM 5186 N N . PRO B 1 16 ? -32.156 -71.625 -31.984 1 68.5 16 PRO B N 1
ATOM 5187 C CA . PRO B 1 16 ? -32.75 -70.25 -31.734 1 68.5 16 PRO B CA 1
ATOM 5188 C C . PRO B 1 16 ? -34.281 -70.312 -31.75 1 68.5 16 PRO B C 1
ATOM 5190 O O . PRO B 1 16 ? -34.875 -70.875 -32.656 1 68.5 16 PRO B O 1
ATOM 5193 N N . THR B 1 17 ? -34.938 -70.188 -30.531 1 69.88 17 THR B N 1
ATOM 5194 C CA . THR B 1 17 ? -36.375 -70.188 -30.406 1 69.88 17 THR B CA 1
ATOM 5195 C C . THR B 1 17 ? -36.906 -68.75 -30.234 1 69.88 17 THR B C 1
ATOM 5197 O O . THR B 1 17 ? -36.406 -68 -29.422 1 69.88 17 THR B O 1
ATOM 5200 N N . GLU B 1 18 ? -37.75 -68.312 -31.188 1 69.75 18 GLU B N 1
ATOM 5201 C CA . GLU B 1 18 ? -38.438 -67.062 -31.125 1 69.75 18 GLU B CA 1
ATOM 5202 C C . GLU B 1 18 ? -39.531 -67.062 -30.062 1 69.75 18 GLU B C 1
ATOM 5204 O O . GLU B 1 18 ? -40.406 -67.938 -30.078 1 69.75 18 GLU B O 1
ATOM 5209 N N . LEU B 1 19 ? -39.281 -66.438 -28.891 1 65.94 19 LEU B N 1
ATOM 5210 C CA . LEU B 1 19 ? -40.219 -66.375 -27.797 1 65.94 19 LEU B CA 1
ATOM 5211 C C . LEU B 1 19 ? -41.031 -65.125 -27.781 1 65.94 19 LEU B C 1
ATOM 5213 O O . LEU B 1 19 ? -40.469 -64.062 -28.078 1 65.94 19 LEU B O 1
ATOM 5217 N N . GLU B 1 20 ? -42.375 -65.125 -27.859 1 69.5 20 GLU B N 1
ATOM 5218 C CA . GLU B 1 20 ? -43.281 -64.062 -27.656 1 69.5 20 GLU B CA 1
ATOM 5219 C C . GLU B 1 20 ? -43.719 -63.938 -26.188 1 69.5 20 GLU B C 1
ATOM 5221 O O . GLU B 1 20 ? -44.312 -64.875 -25.641 1 69.5 20 GLU B O 1
ATOM 5226 N N . LEU B 1 21 ? -43.062 -63 -25.391 1 66.81 21 LEU B N 1
ATOM 5227 C CA . LEU B 1 21 ? -43.406 -62.812 -23.984 1 66.81 21 LEU B CA 1
ATOM 5228 C C . LEU B 1 21 ? -44.375 -61.656 -23.812 1 66.81 21 LEU B C 1
ATOM 5230 O O . LEU B 1 21 ? -44.188 -60.562 -24.344 1 66.81 21 LEU B O 1
ATOM 5234 N N . THR B 1 22 ? -45.531 -61.875 -23.391 1 70.38 22 THR B N 1
ATOM 5235 C CA . THR B 1 22 ? -46.562 -60.875 -23.109 1 70.38 22 THR B CA 1
ATOM 5236 C C . THR B 1 22 ? -46.312 -60.188 -21.781 1 70.38 22 THR B C 1
ATOM 5238 O O . THR B 1 22 ? -46.062 -60.844 -20.766 1 70.38 22 THR B O 1
ATOM 5241 N N . LEU B 1 23 ? -46.062 -58.812 -21.797 1 65.88 23 LEU B N 1
ATOM 5242 C CA . LEU B 1 23 ? -45.812 -58 -20.625 1 65.88 23 LEU B CA 1
ATOM 5243 C C . LEU B 1 23 ? -47.062 -57.781 -19.797 1 65.88 23 LEU B C 1
ATOM 5245 O O . LEU B 1 23 ? -48.125 -57.469 -20.359 1 65.88 23 LEU B O 1
ATOM 5249 N N . SER B 1 24 ? -47.125 -58.469 -18.703 1 67.88 24 SER B N 1
ATOM 5250 C CA . SER B 1 24 ? -48.281 -58.281 -17.844 1 67.88 24 SER B CA 1
ATOM 5251 C C . SER B 1 24 ? -47.875 -57.625 -16.531 1 67.88 24 SER B C 1
ATOM 5253 O O . SER B 1 24 ? -46.75 -57.844 -16.047 1 67.88 24 SER B O 1
ATOM 5255 N N . ASP B 1 25 ? -48.344 -56.469 -16.109 1 63.09 25 ASP B N 1
ATOM 5256 C CA . ASP B 1 25 ? -48.219 -55.906 -14.766 1 63.09 25 ASP B CA 1
ATOM 5257 C C . ASP B 1 25 ? -49.188 -56.625 -13.797 1 63.09 25 ASP B C 1
ATOM 5259 O O . ASP B 1 25 ? -50.344 -56.875 -14.125 1 63.09 25 ASP B O 1
ATOM 5263 N N . PRO B 1 26 ? -48.625 -57.25 -12.789 1 57.12 26 PRO B N 1
ATOM 5264 C CA . PRO B 1 26 ? -49.562 -57.781 -11.789 1 57.12 26 PRO B CA 1
ATOM 5265 C C . PRO B 1 26 ? -50.469 -56.688 -11.211 1 57.12 26 PRO B C 1
ATOM 5267 O O . PRO B 1 26 ? -49.969 -55.688 -10.664 1 57.12 26 PRO B O 1
ATOM 5270 N N . GLY B 1 27 ? -51.812 -56.531 -11.75 1 58.84 27 GLY B N 1
ATOM 5271 C CA . GLY B 1 27 ? -52.969 -55.719 -11.328 1 58.84 27 GLY B CA 1
ATOM 5272 C C . GLY B 1 27 ? -53.719 -55.094 -12.492 1 58.84 27 GLY B C 1
ATOM 5273 O O . GLY B 1 27 ? -54.844 -54.625 -12.328 1 58.84 27 GLY B O 1
ATOM 5274 N N . LYS B 1 28 ? -52.781 -54.281 -13.367 1 54.44 28 LYS B N 1
ATOM 5275 C CA . LYS B 1 28 ? -53.531 -53.594 -14.398 1 54.44 28 LYS B CA 1
ATOM 5276 C C . LYS B 1 28 ? -53.656 -54.406 -15.672 1 54.44 28 LYS B C 1
ATOM 5278 O O . LYS B 1 28 ? -52.688 -55.062 -16.094 1 54.44 28 LYS B O 1
ATOM 5283 N N . GLU B 1 29 ? -54.719 -54.969 -16 1 53.5 29 GLU B N 1
ATOM 5284 C CA . GLU B 1 29 ? -55.188 -55.781 -17.125 1 53.5 29 GLU B CA 1
ATOM 5285 C C . GLU B 1 29 ? -54.75 -55.188 -18.453 1 53.5 29 GLU B C 1
ATOM 5287 O O . GLU B 1 29 ? -55.125 -55.688 -19.516 1 53.5 29 GLU B O 1
ATOM 5292 N N . ASP B 1 30 ? -54.188 -53.938 -18.406 1 56.34 30 ASP B N 1
ATOM 5293 C CA . ASP B 1 30 ? -54.031 -53.375 -19.75 1 56.34 30 ASP B CA 1
ATOM 5294 C C . ASP B 1 30 ? -52.906 -54.094 -20.516 1 56.34 30 ASP B C 1
ATOM 5296 O O . ASP B 1 30 ? -51.938 -54.562 -19.922 1 56.34 30 ASP B O 1
ATOM 5300 N N . TYR B 1 31 ? -53.156 -54.5 -21.594 1 57.56 31 TYR B N 1
ATOM 5301 C CA . TYR B 1 31 ? -52.25 -55.094 -22.578 1 57.56 31 TYR B CA 1
ATOM 5302 C C . TYR B 1 31 ? -51 -54.25 -22.766 1 57.56 31 TYR B C 1
ATOM 5304 O O . TYR B 1 31 ? -51.094 -53.062 -23.094 1 57.56 31 TYR B O 1
ATOM 5312 N N . MET B 1 32 ? -49.969 -54.531 -22.016 1 59.5 32 MET B N 1
ATOM 5313 C CA . MET B 1 32 ? -48.844 -53.594 -21.984 1 59.5 32 MET B CA 1
ATOM 5314 C C . MET B 1 32 ? -47.781 -54.031 -23.016 1 59.5 32 MET B C 1
ATOM 5316 O O . MET B 1 32 ? -46.625 -53.625 -22.906 1 59.5 32 MET B O 1
ATOM 5320 N N . GLY B 1 33 ? -48 -54.75 -23.969 1 66.62 33 GLY B N 1
ATOM 5321 C CA . GLY B 1 33 ? -47.125 -54.969 -25.125 1 66.62 33 GLY B CA 1
ATOM 5322 C C . GLY B 1 33 ? -46.438 -56.312 -25.094 1 66.62 33 GLY B C 1
ATOM 5323 O O . GLY B 1 33 ? -46.531 -57.031 -24.094 1 66.62 33 GLY B O 1
ATOM 5324 N N . LYS B 1 34 ? -46.156 -56.938 -26.281 1 64.44 34 LYS B N 1
ATOM 5325 C CA . LYS B 1 34 ? -45.5 -58.25 -26.484 1 64.44 34 LYS B CA 1
ATOM 5326 C C . LYS B 1 34 ? -44 -58.062 -26.812 1 64.44 34 LYS B C 1
ATOM 5328 O O . LYS B 1 34 ? -43.625 -57.094 -27.5 1 64.44 34 LYS B O 1
ATOM 5333 N N . LEU B 1 35 ? -43.156 -58.688 -26 1 66 35 LEU B N 1
ATOM 5334 C CA . LEU B 1 35 ? -41.719 -58.688 -26.297 1 66 35 LEU B CA 1
ATOM 5335 C C . LEU B 1 35 ? -41.344 -59.938 -27.109 1 66 35 LEU B C 1
ATOM 5337 O O . LEU B 1 35 ? -41.719 -61.062 -26.75 1 66 35 LEU B O 1
ATOM 5341 N N . PHE B 1 36 ? -40.875 -59.75 -28.359 1 65.31 36 PHE B N 1
ATOM 5342 C CA . PHE B 1 36 ? -40.375 -60.844 -29.188 1 65.31 36 PHE B CA 1
ATOM 5343 C C . PHE B 1 36 ? -38.906 -61.094 -28.953 1 65.31 36 PHE B C 1
ATOM 5345 O O . PHE B 1 36 ? -38.094 -60.156 -29.062 1 65.31 36 PHE B O 1
ATOM 5352 N N . LEU B 1 37 ? -38.562 -62.188 -28.188 1 60.72 37 LEU B N 1
ATOM 5353 C CA . LEU B 1 37 ? -37.156 -62.5 -27.922 1 60.72 37 LEU B CA 1
ATOM 5354 C C . LEU B 1 37 ? -36.719 -63.75 -28.688 1 60.72 37 LEU B C 1
ATOM 5356 O O . LEU B 1 37 ? -37.531 -64.688 -28.906 1 60.72 37 LEU B O 1
ATOM 5360 N N . ASN B 1 38 ? -35.594 -63.781 -29.453 1 66.25 38 ASN B N 1
ATOM 5361 C CA . ASN B 1 38 ? -34.938 -64.938 -29.984 1 66.25 38 ASN B CA 1
ATOM 5362 C C . ASN B 1 38 ? -33.906 -65.5 -29 1 66.25 38 ASN B C 1
ATOM 5364 O O . ASN B 1 38 ? -32.906 -64.875 -28.672 1 66.25 38 ASN B O 1
ATOM 5368 N N . ALA B 1 39 ? -34.281 -66.562 -28.203 1 60.34 39 ALA B N 1
ATOM 5369 C CA . ALA B 1 39 ? -33.406 -67.125 -27.188 1 60.34 39 ALA B CA 1
ATOM 5370 C C . ALA B 1 39 ? -32.719 -68.438 -27.688 1 60.34 39 ALA B C 1
ATOM 5372 O O . ALA B 1 39 ? -33.375 -69.25 -28.328 1 60.34 39 ALA B O 1
ATOM 5373 N N . LEU B 1 40 ? -31.359 -68.5 -27.766 1 59 40 LEU B N 1
ATOM 5374 C CA . LEU B 1 40 ? -30.562 -69.688 -28.094 1 59 40 LEU B CA 1
ATOM 5375 C C . LEU B 1 40 ? -29.922 -70.25 -26.828 1 59 40 LEU B C 1
ATOM 5377 O O . LEU B 1 40 ? -29.203 -69.562 -26.109 1 59 40 LEU B O 1
ATOM 5381 N N . LEU B 1 41 ? -30.344 -71.562 -26.438 1 59.84 41 LEU B N 1
ATOM 5382 C CA . LEU B 1 41 ? -29.766 -72.25 -25.312 1 59.84 41 LEU B CA 1
ATOM 5383 C C . LEU B 1 41 ? -28.656 -73.188 -25.766 1 59.84 41 LEU B C 1
ATOM 5385 O O . LEU B 1 41 ? -28.891 -74.125 -26.547 1 59.84 41 LEU B O 1
ATOM 5389 N N . VAL B 1 42 ? -27.312 -73 -25.609 1 57.91 42 VAL B N 1
ATOM 5390 C CA . VAL B 1 42 ? -26.172 -73.812 -26.016 1 57.91 42 VAL B CA 1
ATOM 5391 C C . VAL B 1 42 ? -25.703 -74.625 -24.828 1 57.91 42 VAL B C 1
ATOM 5393 O O . VAL B 1 42 ? -25.531 -74.125 -23.719 1 57.91 42 VAL B O 1
ATOM 5396 N N . PRO B 1 43 ? -25.672 -76 -24.953 1 47.44 43 PRO B N 1
ATOM 5397 C CA . PRO B 1 43 ? -25.188 -76.812 -23.875 1 47.44 43 PRO B CA 1
ATOM 5398 C C . PRO B 1 43 ? -23.672 -76.75 -23.672 1 47.44 43 PRO B C 1
ATOM 5400 O O . PRO B 1 43 ? -22.938 -76.5 -24.641 1 47.44 43 PRO B O 1
ATOM 5403 N N . LYS B 1 44 ? -23.188 -76.75 -22.484 1 48.31 44 LYS B N 1
ATOM 5404 C CA . LYS B 1 44 ? -21.781 -76.688 -22.141 1 48.31 44 LYS B CA 1
ATOM 5405 C C . LYS B 1 44 ? -21.125 -78.062 -22.375 1 48.31 44 LYS B C 1
ATOM 5407 O O . LYS B 1 44 ? -21.672 -79.062 -22.016 1 48.31 44 LYS B O 1
ATOM 5412 N N . SER B 1 45 ? -20.203 -78.312 -23.297 1 39.25 45 SER B N 1
ATOM 5413 C CA . SER B 1 45 ? -19.516 -79.562 -23.672 1 39.25 45 SER B CA 1
ATOM 5414 C C . SER B 1 45 ? -18.812 -80.188 -22.469 1 39.25 45 SER B C 1
ATOM 5416 O O . SER B 1 45 ? -18.484 -79.5 -21.5 1 39.25 45 SER B O 1
ATOM 5418 N N . GLN B 1 46 ? -18.703 -81.5 -22.328 1 35 46 GLN B N 1
ATOM 5419 C CA . GLN B 1 46 ? -18.109 -82.312 -21.281 1 35 46 GLN B CA 1
ATOM 5420 C C . GLN B 1 46 ? -16.641 -81.938 -21.062 1 35 46 GLN B C 1
ATOM 5422 O O . GLN B 1 46 ? -16.156 -82 -19.922 1 35 46 GLN B O 1
ATOM 5427 N N . GLU B 1 47 ? -15.641 -82.062 -22.109 1 36.56 47 GLU B N 1
ATOM 5428 C CA . GLU B 1 47 ? -14.211 -81.875 -21.891 1 36.56 47 GLU B CA 1
ATOM 5429 C C . GLU B 1 47 ? -13.969 -80.562 -21.094 1 36.56 47 GLU B C 1
ATOM 5431 O O . GLU B 1 47 ? -12.883 -80.375 -20.547 1 36.56 47 GLU B O 1
ATOM 5436 N N . ASP B 1 48 ? -14.711 -79.688 -21.125 1 33.69 48 ASP B N 1
ATOM 5437 C CA . ASP B 1 48 ? -14.734 -78.5 -20.297 1 33.69 48 ASP B CA 1
ATOM 5438 C C . ASP B 1 48 ? -15.016 -78.875 -18.828 1 33.69 48 ASP B C 1
ATOM 5440 O O . ASP B 1 48 ? -14.945 -78 -17.953 1 33.69 48 ASP B O 1
ATOM 5444 N N . LYS B 1 49 ? -15.406 -80.062 -18.578 1 33.62 49 LYS B N 1
ATOM 5445 C CA . LYS B 1 49 ? -15.672 -80.562 -17.234 1 33.62 49 LYS B CA 1
ATOM 5446 C C . LYS B 1 49 ? -14.391 -81.062 -16.578 1 33.62 49 LYS B C 1
ATOM 5448 O O . LYS B 1 49 ? -14.227 -80.938 -15.359 1 33.62 49 LYS B O 1
ATOM 5453 N N . GLU B 1 50 ? -13.562 -81.875 -17.125 1 31.66 50 GLU B N 1
ATOM 5454 C CA . GLU B 1 50 ? -12.492 -82.562 -16.391 1 31.66 50 GLU B CA 1
ATOM 5455 C C . GLU B 1 50 ? -11.43 -81.562 -15.93 1 31.66 50 GLU B C 1
ATOM 5457 O O . GLU B 1 50 ? -10.859 -81.75 -14.852 1 31.66 50 GLU B O 1
ATOM 5462 N N . LEU B 1 51 ? -10.578 -81 -16.734 1 28.67 51 LEU B N 1
ATOM 5463 C CA . LEU B 1 51 ? -9.656 -80.062 -16.125 1 28.67 51 LEU B CA 1
ATOM 5464 C C . LEU B 1 51 ? -10.422 -79.062 -15.289 1 28.67 51 LEU B C 1
ATOM 5466 O O . LEU B 1 51 ? -9.836 -78.062 -14.797 1 28.67 51 LEU B O 1
ATOM 5470 N N . GLY B 1 52 ? -11.695 -79.188 -15.211 1 26.8 52 GLY B N 1
ATOM 5471 C CA . GLY B 1 52 ? -12.781 -78.438 -14.562 1 26.8 52 GLY B CA 1
ATOM 5472 C C . GLY B 1 52 ? -12.852 -78.688 -13.07 1 26.8 52 GLY B C 1
ATOM 5473 O O . GLY B 1 52 ? -13.742 -78.188 -12.391 1 26.8 52 GLY B O 1
ATOM 5474 N N . ALA B 1 53 ? -12.422 -79.75 -12.586 1 27.66 53 ALA B N 1
ATOM 5475 C CA . ALA B 1 53 ? -12.578 -80.062 -11.164 1 27.66 53 ALA B CA 1
ATOM 5476 C C . ALA B 1 53 ? -11.695 -79.125 -10.32 1 27.66 53 ALA B C 1
ATOM 5478 O O . ALA B 1 53 ? -12.109 -78.688 -9.258 1 27.66 53 ALA B O 1
ATOM 5479 N N . GLY B 1 54 ? -10.367 -79.312 -10.359 1 26.55 54 GLY B N 1
ATOM 5480 C CA . GLY B 1 54 ? -9.414 -78.5 -9.625 1 26.55 54 GLY B CA 1
ATOM 5481 C C . GLY B 1 54 ? -9.445 -77.062 -10.023 1 26.55 54 GLY B C 1
ATOM 5482 O O . GLY B 1 54 ? -9.312 -76.188 -9.18 1 26.55 54 GLY B O 1
ATOM 5483 N N . TYR B 1 55 ? -9.141 -76.812 -11.281 1 23.64 55 TYR B N 1
ATOM 5484 C CA . TYR B 1 55 ? -9.109 -75.438 -11.836 1 23.64 55 TYR B CA 1
ATOM 5485 C C . TYR B 1 55 ? -10.508 -74.812 -11.867 1 23.64 55 TYR B C 1
ATOM 5487 O O . TYR B 1 55 ? -10.711 -73.75 -12.391 1 23.64 55 TYR B O 1
ATOM 5495 N N . MET B 1 56 ? -11.547 -75.5 -11.734 1 26.33 56 MET B N 1
ATOM 5496 C CA . MET B 1 56 ? -12.969 -75.125 -11.758 1 26.33 56 MET B CA 1
ATOM 5497 C C . MET B 1 56 ? -13.328 -74.25 -10.57 1 26.33 56 MET B C 1
ATOM 5499 O O . MET B 1 56 ? -14.398 -73.625 -10.547 1 26.33 56 MET B O 1
ATOM 5503 N N . SER B 1 57 ? -12.891 -74.625 -9.43 1 27.52 57 SER B N 1
ATOM 5504 C CA . SER B 1 57 ? -13.109 -73.812 -8.234 1 27.52 57 SER B CA 1
ATOM 5505 C C . SER B 1 57 ? -12.602 -72.375 -8.422 1 27.52 57 SER B C 1
ATOM 5507 O O . SER B 1 57 ? -13.172 -71.438 -7.875 1 27.52 57 SER B O 1
ATOM 5509 N N . ALA B 1 58 ? -11.43 -72.188 -9.008 1 24.59 58 ALA B N 1
ATOM 5510 C CA . ALA B 1 58 ? -10.828 -70.875 -9.273 1 24.59 58 ALA B CA 1
ATOM 5511 C C . ALA B 1 58 ? -11.562 -70.125 -10.391 1 24.59 58 ALA B C 1
ATOM 5513 O O . ALA B 1 58 ? -11.5 -68.938 -10.484 1 24.59 58 ALA B O 1
ATOM 5514 N N . THR B 1 59 ? -12.008 -70.75 -11.469 1 25.64 59 THR B N 1
ATOM 5515 C CA . THR B 1 59 ? -12.648 -70.125 -12.609 1 25.64 59 THR B CA 1
ATOM 5516 C C . THR B 1 59 ? -14.047 -69.625 -12.234 1 25.64 59 THR B C 1
ATOM 5518 O O . THR B 1 59 ? -14.57 -68.688 -12.867 1 25.64 59 THR B O 1
ATOM 5521 N N . ILE B 1 60 ? -14.875 -70.375 -11.484 1 27.7 60 ILE B N 1
ATOM 5522 C CA . ILE B 1 60 ? -16.156 -69.875 -11.039 1 27.7 60 ILE B CA 1
ATOM 5523 C C . ILE B 1 60 ? -15.938 -68.562 -10.25 1 27.7 60 ILE B C 1
ATOM 5525 O O . ILE B 1 60 ? -16.812 -67.688 -10.219 1 27.7 60 ILE B O 1
ATOM 5529 N N . ASN B 1 61 ? -14.922 -68.5 -9.328 1 25.88 61 ASN B N 1
ATOM 5530 C CA . ASN B 1 61 ? -14.57 -67.25 -8.68 1 25.88 61 ASN B CA 1
ATOM 5531 C C . ASN B 1 61 ? -14.078 -66.188 -9.688 1 25.88 61 ASN B C 1
ATOM 5533 O O . ASN B 1 61 ? -14.102 -65 -9.414 1 25.88 61 ASN B O 1
ATOM 5537 N N . TYR B 1 62 ? -13.258 -66.562 -10.727 1 24.22 62 TYR B N 1
ATOM 5538 C CA . TYR B 1 62 ? -12.797 -65.625 -11.727 1 24.22 62 TYR B CA 1
ATOM 5539 C C . TYR B 1 62 ? -13.938 -65.188 -12.648 1 24.22 62 TYR B C 1
ATOM 5541 O O . TYR B 1 62 ? -13.953 -64.062 -13.164 1 24.22 62 TYR B O 1
ATOM 5549 N N . LEU B 1 63 ? -14.836 -66 -13.219 1 27.98 63 LEU B N 1
ATOM 5550 C CA . LEU B 1 63 ? -15.945 -65.625 -14.094 1 27.98 63 LEU B CA 1
ATOM 5551 C C . LEU B 1 63 ? -16.969 -64.812 -13.352 1 27.98 63 LEU B C 1
ATOM 5553 O O . LEU B 1 63 ? -17.766 -64.062 -13.969 1 27.98 63 LEU B O 1
ATOM 5557 N N . GLN B 1 64 ? -17.391 -65.125 -12.164 1 27.08 64 GLN B N 1
ATOM 5558 C CA . GLN B 1 64 ? -18.203 -64.188 -11.422 1 27.08 64 GLN B CA 1
ATOM 5559 C C . GLN B 1 64 ? -17.469 -62.875 -11.273 1 27.08 64 GLN B C 1
ATOM 5561 O O . GLN B 1 64 ? -18.109 -61.812 -11.07 1 27.08 64 GLN B O 1
ATOM 5566 N N . ARG B 1 65 ? -16.156 -62.812 -11.156 1 29.02 65 ARG B N 1
ATOM 5567 C CA . ARG B 1 65 ? -15.359 -61.594 -11.203 1 29.02 65 ARG B CA 1
ATOM 5568 C C . ARG B 1 65 ? -15.219 -61.062 -12.633 1 29.02 65 ARG B C 1
ATOM 5570 O O . ARG B 1 65 ? -14.844 -59.906 -12.852 1 29.02 65 ARG B O 1
ATOM 5577 N N . GLY B 1 66 ? -15.156 -61.906 -13.695 1 31.33 66 GLY B N 1
ATOM 5578 C CA . GLY B 1 66 ? -15.039 -61.5 -15.086 1 31.33 66 GLY B CA 1
ATOM 5579 C C . GLY B 1 66 ? -16.328 -60.906 -15.656 1 31.33 66 GLY B C 1
ATOM 5580 O O . GLY B 1 66 ? -16.312 -60.312 -16.719 1 31.33 66 GLY B O 1
ATOM 5581 N N . SER B 1 67 ? -17.469 -61.562 -15.477 1 33.66 67 SER B N 1
ATOM 5582 C CA . SER B 1 67 ? -18.75 -61 -15.875 1 33.66 67 SER B CA 1
ATOM 5583 C C . SER B 1 67 ? -18.938 -59.594 -15.297 1 33.66 67 SER B C 1
ATOM 5585 O O . SER B 1 67 ? -19.703 -58.781 -15.836 1 33.66 67 SER B O 1
ATOM 5587 N N . SER B 1 68 ? -18.406 -59.438 -14.125 1 33.5 68 SER B N 1
ATOM 5588 C CA . SER B 1 68 ? -18.438 -58.094 -13.562 1 33.5 68 SER B CA 1
ATOM 5589 C C . SER B 1 68 ? -17.594 -57.125 -14.391 1 33.5 68 SER B C 1
ATOM 5591 O O . SER B 1 68 ? -17.859 -55.938 -14.43 1 33.5 68 SER B O 1
ATOM 5593 N N . LYS B 1 69 ? -16.516 -57.625 -15 1 35.59 69 LYS B N 1
ATOM 5594 C CA . LYS B 1 69 ? -15.781 -56.75 -15.898 1 35.59 69 LYS B CA 1
ATOM 5595 C C . LYS B 1 69 ? -16.578 -56.5 -17.188 1 35.59 69 LYS B C 1
ATOM 5597 O O . LYS B 1 69 ? -16.594 -55.375 -17.703 1 35.59 69 LYS B O 1
ATOM 5602 N N . LEU B 1 70 ? -17.031 -57.625 -17.906 1 37.75 70 LEU B N 1
ATOM 5603 C CA . LEU B 1 70 ? -17.828 -57.406 -19.094 1 37.75 70 LEU B CA 1
ATOM 5604 C C . LEU B 1 70 ? -19.141 -56.688 -18.734 1 37.75 70 LEU B C 1
ATOM 5606 O O . LEU B 1 70 ? -19.562 -55.75 -19.453 1 37.75 70 LEU B O 1
ATOM 5610 N N . ALA B 1 71 ? -19.891 -57.156 -17.703 1 35.28 71 ALA B N 1
ATOM 5611 C CA . ALA B 1 71 ? -21.062 -56.406 -17.234 1 35.28 71 ALA B CA 1
ATOM 5612 C C . ALA B 1 71 ? -20.656 -55 -16.797 1 35.28 71 ALA B C 1
ATOM 5614 O O . ALA B 1 71 ? -21.391 -54.062 -17.031 1 35.28 71 ALA B O 1
ATOM 5615 N N . GLU B 1 72 ? -19.547 -54.906 -16.109 1 38.62 72 GLU B N 1
ATOM 5616 C CA . GLU B 1 72 ? -18.984 -53.594 -15.812 1 38.62 72 GLU B CA 1
ATOM 5617 C C . GLU B 1 72 ? -18.609 -52.844 -17.094 1 38.62 72 GLU B C 1
ATOM 5619 O O . GLU B 1 72 ? -18.797 -51.656 -17.203 1 38.62 72 GLU B O 1
ATOM 5624 N N . GLN B 1 73 ? -18.031 -53.625 -18.062 1 41.06 73 GLN B N 1
ATOM 5625 C CA . GLN B 1 73 ? -17.797 -53 -19.359 1 41.06 73 GLN B CA 1
ATOM 5626 C C . GLN B 1 73 ? -19.109 -52.656 -20.062 1 41.06 73 GLN B C 1
ATOM 5628 O O . GLN B 1 73 ? -19.25 -51.625 -20.688 1 41.06 73 GLN B O 1
ATOM 5633 N N . GLN B 1 74 ? -20.031 -53.625 -20.234 1 39 74 GLN B N 1
ATOM 5634 C CA . GLN B 1 74 ? -21.344 -53.344 -20.828 1 39 74 GLN B CA 1
ATOM 5635 C C . GLN B 1 74 ? -22.078 -52.25 -20.047 1 39 74 GLN B C 1
ATOM 5637 O O . GLN B 1 74 ? -22.781 -51.438 -20.625 1 39 74 GLN B O 1
ATOM 5642 N N . ARG B 1 75 ? -22.047 -52.25 -18.734 1 42.62 75 ARG B N 1
ATOM 5643 C CA . ARG B 1 75 ? -22.625 -51.156 -17.953 1 42.62 75 ARG B CA 1
ATOM 5644 C C . ARG B 1 75 ? -21.859 -49.875 -18.203 1 42.62 75 ARG B C 1
ATOM 5646 O O . ARG B 1 75 ? -22.422 -48.781 -18.062 1 42.62 75 ARG B O 1
ATOM 5653 N N . ARG B 1 76 ? -20.641 -50.031 -18.344 1 43.19 76 ARG B N 1
ATOM 5654 C CA . ARG B 1 76 ? -19.875 -48.844 -18.766 1 43.19 76 ARG B CA 1
ATOM 5655 C C . ARG B 1 76 ? -20.344 -48.344 -20.125 1 43.19 76 ARG B C 1
ATOM 5657 O O . ARG B 1 76 ? -20.406 -47.125 -20.359 1 43.19 76 ARG B O 1
ATOM 5664 N N . LEU B 1 77 ? -20.562 -49.281 -21.016 1 41.81 77 LEU B N 1
ATOM 5665 C CA . LEU B 1 77 ? -21.031 -48.906 -22.344 1 41.81 77 LEU B CA 1
ATOM 5666 C C . LEU B 1 77 ? -22.406 -48.25 -22.25 1 41.81 77 LEU B C 1
ATOM 5668 O O . LEU B 1 77 ? -22.703 -47.312 -23.016 1 41.81 77 LEU B O 1
ATOM 5672 N N . LYS B 1 78 ? -23.344 -48.906 -21.594 1 40.53 78 LYS B N 1
ATOM 5673 C CA . LYS B 1 78 ? -24.672 -48.312 -21.609 1 40.53 78 LYS B CA 1
ATOM 5674 C C . LYS B 1 78 ? -24.609 -46.844 -21.188 1 40.53 78 LYS B C 1
ATOM 5676 O O . LYS B 1 78 ? -25.359 -46 -21.703 1 40.53 78 LYS B O 1
ATOM 5681 N N . ASN B 1 79 ? -23.891 -46.469 -20.062 1 46.72 79 ASN B N 1
ATOM 5682 C CA . ASN B 1 79 ? -24.078 -45.125 -19.516 1 46.72 79 ASN B CA 1
ATOM 5683 C C . ASN B 1 79 ? -23.156 -44.125 -20.219 1 46.72 79 ASN B C 1
ATOM 5685 O O . ASN B 1 79 ? -23.5 -42.938 -20.312 1 46.72 79 ASN B O 1
ATOM 5689 N N . GLN B 1 80 ? -21.797 -44.344 -20.328 1 56.12 80 GLN B N 1
ATOM 5690 C CA . GLN B 1 80 ? -21.078 -43.25 -20.969 1 56.12 80 GLN B CA 1
ATOM 5691 C C . GLN B 1 80 ? -21.078 -43.375 -22.484 1 56.12 80 GLN B C 1
ATOM 5693 O O . GLN B 1 80 ? -20.391 -44.25 -23.031 1 56.12 80 GLN B O 1
ATOM 5698 N N . LEU B 1 81 ? -22.047 -42.875 -23.188 1 61.62 81 LEU B N 1
ATOM 5699 C CA . LEU B 1 81 ? -22.312 -42.938 -24.625 1 61.62 81 LEU B CA 1
ATOM 5700 C C . LEU B 1 81 ? -21.234 -42.156 -25.391 1 61.62 81 LEU B C 1
ATOM 5702 O O . LEU B 1 81 ? -21.016 -42.438 -26.578 1 61.62 81 LEU B O 1
ATOM 5706 N N . TRP B 1 82 ? -20.406 -41.375 -24.719 1 76 82 TRP B N 1
ATOM 5707 C CA . TRP B 1 82 ? -19.469 -40.625 -25.531 1 76 82 TRP B CA 1
ATOM 5708 C C . TRP B 1 82 ? -18.078 -41.25 -25.5 1 76 82 TRP B C 1
ATOM 5710 O O . TRP B 1 82 ? -17.734 -41.969 -24.562 1 76 82 TRP B O 1
ATOM 5720 N N . SER B 1 83 ? -17.312 -41.188 -26.516 1 80.69 83 SER B N 1
ATOM 5721 C CA . SER B 1 83 ? -16 -41.812 -26.703 1 80.69 83 SER B CA 1
ATOM 5722 C C . SER B 1 83 ? -14.898 -40.938 -26.094 1 80.69 83 SER B C 1
ATOM 5724 O O . SER B 1 83 ? -13.922 -41.469 -25.547 1 80.69 83 SER B O 1
ATOM 5726 N N . ALA B 1 84 ? -15.039 -39.688 -26.203 1 88.31 84 ALA B N 1
ATOM 5727 C CA . ALA B 1 84 ? -14.016 -38.781 -25.703 1 88.31 84 ALA B CA 1
ATOM 5728 C C . ALA B 1 84 ? -14.625 -37.438 -25.328 1 88.31 84 ALA B C 1
ATOM 5730 O O . ALA B 1 84 ? -15.773 -37.156 -25.688 1 88.31 84 ALA B O 1
ATOM 5731 N N . VAL B 1 85 ? -13.945 -36.781 -24.469 1 89.44 85 VAL B N 1
ATOM 5732 C CA . VAL B 1 85 ? -14.367 -35.406 -24.094 1 89.44 85 VAL B CA 1
ATOM 5733 C C . VAL B 1 85 ? -13.414 -34.406 -24.703 1 89.44 85 VAL B C 1
ATOM 5735 O O . VAL B 1 85 ? -12.195 -34.562 -24.641 1 89.44 85 VAL B O 1
ATOM 5738 N N . VAL B 1 86 ? -13.984 -33.438 -25.328 1 92.25 86 VAL B N 1
ATOM 5739 C CA . VAL B 1 86 ? -13.203 -32.375 -25.953 1 92.25 86 VAL B CA 1
ATOM 5740 C C . VAL B 1 86 ? -13.32 -31.078 -25.125 1 92.25 86 VAL B C 1
ATOM 5742 O O . VAL B 1 86 ? -14.398 -30.5 -25.016 1 92.25 86 VAL B O 1
ATOM 5745 N N . ASN B 1 87 ? -12.203 -30.719 -24.562 1 93.19 87 ASN B N 1
ATOM 5746 C CA . ASN B 1 87 ? -12.148 -29.469 -23.797 1 93.19 87 ASN B CA 1
ATOM 5747 C C . ASN B 1 87 ? -11.578 -28.328 -24.641 1 93.19 87 ASN B C 1
ATOM 5749 O O . ASN B 1 87 ? -10.5 -28.469 -25.219 1 93.19 87 ASN B O 1
ATOM 5753 N N . ILE B 1 88 ? -12.32 -27.234 -24.688 1 94.19 88 ILE B N 1
ATOM 5754 C CA . ILE B 1 88 ? -11.898 -26.062 -25.469 1 94.19 88 ILE B CA 1
ATOM 5755 C C . ILE B 1 88 ? -11.797 -24.844 -24.547 1 94.19 88 ILE B C 1
ATOM 5757 O O . ILE B 1 88 ? -12.742 -24.516 -23.844 1 94.19 88 ILE B O 1
ATOM 5761 N N . ILE B 1 89 ? -10.617 -24.266 -24.578 1 93.75 89 ILE B N 1
ATOM 5762 C CA . ILE B 1 89 ? -10.43 -22.984 -23.906 1 93.75 89 ILE B CA 1
ATOM 5763 C C . ILE B 1 89 ? -10.258 -21.875 -24.938 1 93.75 89 ILE B C 1
ATOM 5765 O O . ILE B 1 89 ? -9.297 -21.875 -25.703 1 93.75 89 ILE B O 1
ATOM 5769 N N . LEU B 1 90 ? -11.234 -20.969 -24.953 1 94.25 90 LEU B N 1
ATOM 5770 C CA . LEU B 1 90 ? -11.164 -19.812 -25.844 1 94.25 90 LEU B CA 1
ATOM 5771 C C . LEU B 1 90 ? -10.375 -18.688 -25.188 1 94.25 90 LEU B C 1
ATOM 5773 O O . LEU B 1 90 ? -10.805 -18.125 -24.172 1 94.25 90 LEU B O 1
ATOM 5777 N N . VAL B 1 91 ? -9.242 -18.328 -25.75 1 92.88 91 VAL B N 1
ATOM 5778 C CA . VAL B 1 91 ? -8.344 -17.375 -25.109 1 92.88 91 VAL B CA 1
ATOM 5779 C C . VAL B 1 91 ? -8.609 -15.969 -25.656 1 92.88 91 VAL B C 1
ATOM 5781 O O . VAL B 1 91 ? -9.18 -15.125 -24.969 1 92.88 91 VAL B O 1
ATOM 5784 N N . GLU B 1 92 ? -8.227 -15.75 -26.922 1 93.38 92 GLU B N 1
ATOM 5785 C CA . GLU B 1 92 ? -8.344 -14.391 -27.453 1 93.38 92 GLU B CA 1
ATOM 5786 C C . GLU B 1 92 ? -8.539 -14.406 -28.969 1 93.38 92 GLU B C 1
ATOM 5788 O O . GLU B 1 92 ? -8.383 -15.445 -29.609 1 93.38 92 GLU B O 1
ATOM 5793 N N . GLY B 1 93 ? -9.062 -13.25 -29.438 1 91.19 93 GLY B N 1
ATOM 5794 C CA . GLY B 1 93 ? -9.133 -12.953 -30.859 1 91.19 93 GLY B CA 1
ATOM 5795 C C . GLY B 1 93 ? -8.242 -11.805 -31.281 1 91.19 93 GLY B C 1
ATOM 5796 O O . GLY B 1 93 ? -8 -10.883 -30.5 1 91.19 93 GLY B O 1
ATOM 5797 N N . ARG B 1 94 ? -7.699 -11.961 -32.469 1 92.56 94 ARG B N 1
ATOM 5798 C CA . ARG B 1 94 ? -6.812 -10.906 -32.938 1 92.56 94 ARG B CA 1
ATOM 5799 C C . ARG B 1 94 ? -7.266 -10.375 -34.312 1 92.56 94 ARG B C 1
ATOM 5801 O O . ARG B 1 94 ? -7.617 -11.148 -35.188 1 92.56 94 ARG B O 1
ATOM 5808 N N . ASP B 1 95 ? -7.258 -9.078 -34.438 1 89.56 95 ASP B N 1
ATOM 5809 C CA . ASP B 1 95 ? -7.492 -8.367 -35.688 1 89.56 95 ASP B CA 1
ATOM 5810 C C . ASP B 1 95 ? -8.828 -8.766 -36.312 1 89.56 95 ASP B C 1
ATOM 5812 O O . ASP B 1 95 ? -8.891 -9.117 -37.469 1 89.56 95 ASP B O 1
ATOM 5816 N N . LEU B 1 96 ? -9.867 -8.586 -35.531 1 90 96 LEU B N 1
ATOM 5817 C CA . LEU B 1 96 ? -11.195 -8.914 -36.062 1 90 96 LEU B CA 1
ATOM 5818 C C . LEU B 1 96 ? -11.758 -7.758 -36.875 1 90 96 LEU B C 1
ATOM 5820 O O . LEU B 1 96 ? -11.258 -6.633 -36.781 1 90 96 LEU B O 1
ATOM 5824 N N . LEU B 1 97 ? -12.703 -8 -37.656 1 87.12 97 LEU B N 1
ATOM 5825 C CA . LEU B 1 97 ? -13.266 -7.012 -38.562 1 87.12 97 LEU B CA 1
ATOM 5826 C C . LEU B 1 97 ? -14.156 -6.027 -37.812 1 87.12 97 LEU B C 1
ATOM 5828 O O . LEU B 1 97 ? -14.938 -6.43 -36.969 1 87.12 97 LEU B O 1
ATOM 5832 N N . PRO B 1 98 ? -13.945 -4.699 -38.062 1 86.19 98 PRO B N 1
ATOM 5833 C CA . PRO B 1 98 ? -14.852 -3.705 -37.469 1 86.19 98 PRO B CA 1
ATOM 5834 C C . PRO B 1 98 ? -16.219 -3.699 -38.156 1 86.19 98 PRO B C 1
ATOM 5836 O O . PRO B 1 98 ? -16.328 -3.43 -39.375 1 86.19 98 PRO B O 1
ATOM 5839 N N . MET B 1 99 ? -17.234 -4.078 -37.406 1 80.56 99 MET B N 1
ATOM 5840 C CA . MET B 1 99 ? -18.562 -4.199 -38 1 80.56 99 MET B CA 1
ATOM 5841 C C . MET B 1 99 ? -19.469 -3.062 -37.531 1 80.56 99 MET B C 1
ATOM 5843 O O . MET B 1 99 ? -20.516 -2.824 -38.125 1 80.56 99 MET B O 1
ATOM 5847 N N . ASP B 1 100 ? -19.062 -2.348 -36.531 1 78.75 100 ASP B N 1
ATOM 5848 C CA . ASP B 1 100 ? -19.875 -1.248 -36.031 1 78.75 100 ASP B CA 1
ATOM 5849 C C . ASP B 1 100 ? -19.438 0.083 -36.656 1 78.75 100 ASP B C 1
ATOM 5851 O O . ASP B 1 100 ? -18.297 0.232 -37.062 1 78.75 100 ASP B O 1
ATOM 5855 N N . PRO B 1 101 ? -20.375 1.016 -36.719 1 78.81 101 PRO B N 1
ATOM 5856 C CA . PRO B 1 101 ? -20.047 2.328 -37.281 1 78.81 101 PRO B CA 1
ATOM 5857 C C . PRO B 1 101 ? -18.969 3.057 -36.469 1 78.81 101 PRO B C 1
ATOM 5859 O O . PRO B 1 101 ? -18.266 3.908 -37.031 1 78.81 101 PRO B O 1
ATOM 5862 N N . ASP B 1 102 ? -18.812 2.738 -35.219 1 78.38 102 ASP B N 1
ATOM 5863 C CA . ASP B 1 102 ? -17.828 3.412 -34.375 1 78.38 102 ASP B CA 1
ATOM 5864 C C . ASP B 1 102 ? -16.438 2.854 -34.594 1 78.38 102 ASP B C 1
ATOM 5866 O O . ASP B 1 102 ? -15.453 3.375 -34.062 1 78.38 102 ASP B O 1
ATOM 5870 N N . GLY B 1 103 ? -16.359 1.858 -35.531 1 79.5 103 GLY B N 1
ATOM 5871 C CA . GLY B 1 103 ? -15.062 1.299 -35.844 1 79.5 103 GLY B CA 1
ATOM 5872 C C . GLY B 1 103 ? -14.672 0.153 -34.938 1 79.5 103 GLY B C 1
ATOM 5873 O O . GLY B 1 103 ? -13.57 -0.393 -35.062 1 79.5 103 GLY B O 1
ATOM 5874 N N . PHE B 1 104 ? -15.5 -0.113 -33.969 1 87.62 104 PHE B N 1
ATOM 5875 C CA . PHE B 1 104 ? -15.25 -1.242 -33.062 1 87.62 104 PHE B CA 1
ATOM 5876 C C . PHE B 1 104 ? -16.297 -2.332 -33.281 1 87.62 104 PHE B C 1
ATOM 5878 O O . PHE B 1 104 ? -17.047 -2.305 -34.25 1 87.62 104 PHE B O 1
ATOM 5885 N N . SER B 1 105 ? -16.188 -3.539 -32.594 1 88 105 SER B N 1
ATOM 5886 C CA . SER B 1 105 ? -17.141 -4.641 -32.656 1 88 105 SER B CA 1
ATOM 5887 C C . SER B 1 105 ? -17.328 -5.27 -31.266 1 88 105 SER B C 1
ATOM 5889 O O . SER B 1 105 ? -16.547 -4.996 -30.344 1 88 105 SER B O 1
ATOM 5891 N N . ASP B 1 106 ? -18.391 -5.949 -31.109 1 89.19 106 ASP B N 1
ATOM 5892 C CA . ASP B 1 106 ? -18.672 -6.758 -29.922 1 89.19 106 ASP B CA 1
ATOM 5893 C C . ASP B 1 106 ? -18.688 -8.242 -30.266 1 89.19 106 ASP B C 1
ATOM 5895 O O . ASP B 1 106 ? -19.75 -8.875 -30.266 1 89.19 106 ASP B O 1
ATOM 5899 N N . PRO B 1 107 ? -17.547 -8.789 -30.469 1 91.38 107 PRO B N 1
ATOM 5900 C CA . PRO B 1 107 ? -17.453 -10.148 -31 1 91.38 107 PRO B CA 1
ATOM 5901 C C . PRO B 1 107 ? -17.734 -11.219 -29.953 1 91.38 107 PRO B C 1
ATOM 5903 O O . PRO B 1 107 ? -17.359 -11.055 -28.781 1 91.38 107 PRO B O 1
ATOM 5906 N N . TYR B 1 108 ? -18.422 -12.242 -30.281 1 93.44 108 TYR B N 1
ATOM 5907 C CA . TYR B 1 108 ? -18.562 -13.469 -29.5 1 93.44 108 TYR B CA 1
ATOM 5908 C C . TYR B 1 108 ? -18.406 -14.695 -30.391 1 93.44 108 TYR B C 1
ATOM 5910 O O . TYR B 1 108 ? -18.609 -14.617 -31.609 1 93.44 108 TYR B O 1
ATOM 5918 N N . ALA B 1 109 ? -17.922 -15.773 -29.844 1 93.62 109 ALA B N 1
ATOM 5919 C CA . ALA B 1 109 ? -17.656 -17 -30.609 1 93.62 109 ALA B CA 1
ATOM 5920 C C . ALA B 1 109 ? -18.719 -18.047 -30.344 1 93.62 109 ALA B C 1
ATOM 5922 O O . ALA B 1 109 ? -19.25 -18.141 -29.25 1 93.62 109 ALA B O 1
ATOM 5923 N N . LYS B 1 110 ? -19.047 -18.75 -31.391 1 94.06 110 LYS B N 1
ATOM 5924 C CA . LYS B 1 110 ? -19.938 -19.891 -31.312 1 94.06 110 LYS B CA 1
ATOM 5925 C C . LYS B 1 110 ? -19.234 -21.172 -31.75 1 94.06 110 LYS B C 1
ATOM 5927 O O . LYS B 1 110 ? -18.516 -21.172 -32.75 1 94.06 110 LYS B O 1
ATOM 5932 N N . PHE B 1 111 ? -19.422 -22.234 -30.875 1 94.88 111 PHE B N 1
ATOM 5933 C CA . PHE B 1 111 ? -18.828 -23.531 -31.188 1 94.88 111 PHE B CA 1
ATOM 5934 C C . PHE B 1 111 ? -19.906 -24.562 -31.484 1 94.88 111 PHE B C 1
ATOM 5936 O O . PHE B 1 111 ? -20.938 -24.594 -30.812 1 94.88 111 PHE B O 1
ATOM 5943 N N . ARG B 1 112 ? -19.609 -25.266 -32.531 1 93.25 112 ARG B N 1
ATOM 5944 C CA . ARG B 1 112 ? -20.531 -26.344 -32.875 1 93.25 112 ARG B CA 1
ATOM 5945 C C . ARG B 1 112 ? -19.781 -27.641 -33.125 1 93.25 112 ARG B C 1
ATOM 5947 O O . ARG B 1 112 ? -18.859 -27.656 -33.969 1 93.25 112 ARG B O 1
ATOM 5954 N N . LEU B 1 113 ? -20.078 -28.641 -32.375 1 91.62 113 LEU B N 1
ATOM 5955 C CA . LEU B 1 113 ? -19.562 -29.984 -32.594 1 91.62 113 LEU B CA 1
ATOM 5956 C C . LEU B 1 113 ? -20.703 -31 -32.594 1 91.62 113 LEU B C 1
ATOM 5958 O O . LEU B 1 113 ? -21.328 -31.281 -31.578 1 91.62 113 LEU B O 1
ATOM 5962 N N . GLY B 1 114 ? -20.953 -31.516 -33.688 1 86.12 114 GLY B N 1
ATOM 5963 C CA . GLY B 1 114 ? -22.078 -32.406 -33.781 1 86.12 114 GLY B CA 1
ATOM 5964 C C . GLY B 1 114 ? -23.406 -31.766 -33.438 1 86.12 114 GLY B C 1
ATOM 5965 O O . GLY B 1 114 ? -23.812 -30.797 -34.062 1 86.12 114 GLY B O 1
ATOM 5966 N N . ASN B 1 115 ? -24 -32.188 -32.281 1 84.56 115 ASN B N 1
ATOM 5967 C CA . ASN B 1 115 ? -25.297 -31.656 -31.859 1 84.56 115 ASN B CA 1
ATOM 5968 C C . ASN B 1 115 ? -25.172 -30.672 -30.703 1 84.56 115 ASN B C 1
ATOM 5970 O O . ASN B 1 115 ? -26.141 -30 -30.344 1 84.56 115 ASN B O 1
ATOM 5974 N N . GLU B 1 116 ? -23.969 -30.609 -30.25 1 88.31 116 GLU B N 1
ATOM 5975 C CA . GLU B 1 116 ? -23.75 -29.703 -29.125 1 88.31 116 GLU B CA 1
ATOM 5976 C C . GLU B 1 116 ? -23.266 -28.344 -29.594 1 88.31 116 GLU B C 1
ATOM 5978 O O . GLU B 1 116 ? -22.422 -28.25 -30.484 1 88.31 116 GLU B O 1
ATOM 5983 N N . LYS B 1 117 ? -23.891 -27.297 -29.016 1 91.12 117 LYS B N 1
ATOM 5984 C CA . LYS B 1 117 ? -23.531 -25.922 -29.344 1 91.12 117 LYS B CA 1
ATOM 5985 C C . LYS B 1 117 ? -23.297 -25.094 -28.094 1 91.12 117 LYS B C 1
ATOM 5987 O O . LYS B 1 117 ? -24 -25.25 -27.094 1 91.12 117 LYS B O 1
ATOM 5992 N N . PHE B 1 118 ? -22.203 -24.375 -28.188 1 92.75 118 PHE B N 1
ATOM 5993 C CA . PHE B 1 118 ? -21.906 -23.469 -27.094 1 92.75 118 PHE B CA 1
ATOM 5994 C C . PHE B 1 118 ? -21.625 -22.062 -27.625 1 92.75 118 PHE B C 1
ATOM 5996 O O . PHE B 1 118 ? -21.156 -21.906 -28.75 1 92.75 118 PHE B O 1
ATOM 6003 N N . LYS B 1 119 ? -21.984 -21.062 -26.812 1 92.5 119 LYS B N 1
ATOM 6004 C CA . LYS B 1 119 ? -21.75 -19.656 -27.156 1 92.5 119 LYS B CA 1
ATOM 6005 C C . LYS B 1 119 ? -20.938 -18.953 -26.078 1 92.5 119 LYS B C 1
ATOM 6007 O O . LYS B 1 119 ? -21.156 -19.188 -24.875 1 92.5 119 LYS B O 1
ATOM 6012 N N . SER B 1 120 ? -19.984 -18.188 -26.516 1 92.75 120 SER B N 1
ATOM 6013 C CA . SER B 1 120 ? -19.156 -17.438 -25.578 1 92.75 120 SER B CA 1
ATOM 6014 C C . SER B 1 120 ? -19.797 -16.109 -25.219 1 92.75 120 SER B C 1
ATOM 6016 O O . SER B 1 120 ? -20.75 -15.672 -25.875 1 92.75 120 SER B O 1
ATOM 6018 N N . LYS B 1 121 ? -19.328 -15.492 -24.141 1 90.56 121 LYS B N 1
ATOM 6019 C CA . LYS B 1 121 ? -19.719 -14.133 -23.781 1 90.56 121 LYS B CA 1
ATOM 6020 C C . LYS B 1 121 ? -19.141 -13.125 -24.766 1 90.56 121 LYS B C 1
ATOM 6022 O O . LYS B 1 121 ? -18.094 -13.367 -25.375 1 90.56 121 LYS B O 1
ATOM 6027 N N . ALA B 1 122 ? -19.828 -12 -24.953 1 89.12 122 ALA B N 1
ATOM 6028 C CA . ALA B 1 122 ? -19.375 -10.984 -25.906 1 89.12 122 ALA B CA 1
ATOM 6029 C C . ALA B 1 122 ? -18.5 -9.945 -25.203 1 89.12 122 ALA B C 1
ATOM 6031 O O . ALA B 1 122 ? -18.75 -9.578 -24.062 1 89.12 122 ALA B O 1
ATOM 6032 N N . ASP B 1 123 ? -17.453 -9.641 -25.828 1 88 123 ASP B N 1
ATOM 6033 C CA . ASP B 1 123 ? -16.594 -8.562 -25.359 1 88 123 ASP B CA 1
ATOM 6034 C C . ASP B 1 123 ? -16.984 -7.234 -26.016 1 88 123 ASP B C 1
ATOM 6036 O O . ASP B 1 123 ? -17.094 -7.148 -27.234 1 88 123 ASP B O 1
ATOM 6040 N N . ALA B 1 124 ? -17.141 -6.223 -25.219 1 85.56 124 ALA B N 1
ATOM 6041 C CA . ALA B 1 124 ? -17.734 -4.984 -25.719 1 85.56 124 ALA B CA 1
ATOM 6042 C C . ALA B 1 124 ? -16.672 -4.098 -26.359 1 85.56 124 ALA B C 1
ATOM 6044 O O . ALA B 1 124 ? -15.578 -3.916 -25.797 1 85.56 124 ALA B O 1
ATOM 6045 N N . ARG B 1 125 ? -16.953 -3.576 -27.5 1 85.75 125 ARG B N 1
ATOM 6046 C CA . ARG B 1 125 ? -16.281 -2.494 -28.219 1 85.75 125 ARG B CA 1
ATOM 6047 C C . ARG B 1 125 ? -14.789 -2.758 -28.328 1 85.75 125 ARG B C 1
ATOM 6049 O O . ARG B 1 125 ? -13.977 -1.923 -27.938 1 85.75 125 ARG B O 1
ATOM 6056 N N . THR B 1 126 ? -14.422 -3.971 -28.891 1 88.75 126 THR B N 1
ATOM 6057 C CA . THR B 1 126 ? -13.016 -4.301 -29.109 1 88.75 126 THR B CA 1
ATOM 6058 C C . THR B 1 126 ? -12.844 -5.164 -30.344 1 88.75 126 THR B C 1
ATOM 6060 O O . THR B 1 126 ? -13.758 -5.895 -30.734 1 88.75 126 THR B O 1
ATOM 6063 N N . LEU B 1 127 ? -11.688 -4.996 -30.969 1 89.25 127 LEU B N 1
ATOM 6064 C CA . LEU B 1 127 ? -11.328 -5.824 -32.125 1 89.25 127 LEU B CA 1
ATOM 6065 C C . LEU B 1 127 ? -10.375 -6.941 -31.688 1 89.25 127 LEU B C 1
ATOM 6067 O O . LEU B 1 127 ? -10.078 -7.84 -32.5 1 89.25 127 LEU B O 1
ATOM 6071 N N . ASN B 1 128 ? -9.867 -6.91 -30.516 1 90.06 128 ASN B N 1
ATOM 6072 C CA . ASN B 1 128 ? -9.008 -7.922 -29.906 1 90.06 128 ASN B CA 1
ATOM 6073 C C . ASN B 1 128 ? -9.586 -8.43 -28.594 1 90.06 128 ASN B C 1
ATOM 6075 O O . ASN B 1 128 ? -9.016 -8.188 -27.531 1 90.06 128 ASN B O 1
ATOM 6079 N N . PRO B 1 129 ? -10.641 -9.188 -28.734 1 90.75 129 PRO B N 1
ATOM 6080 C CA . PRO B 1 129 ? -11.328 -9.641 -27.531 1 90.75 129 PRO B CA 1
ATOM 6081 C C . PRO B 1 129 ? -10.523 -10.664 -26.734 1 90.75 129 PRO B C 1
ATOM 6083 O O . PRO B 1 129 ? -9.727 -11.406 -27.312 1 90.75 129 PRO B O 1
ATOM 6086 N N . LYS B 1 130 ? -10.633 -10.672 -25.5 1 89.88 130 LYS B N 1
ATOM 6087 C CA . LYS B 1 130 ? -10.117 -11.688 -24.578 1 89.88 130 LYS B CA 1
ATOM 6088 C C . LYS B 1 130 ? -11.258 -12.359 -23.812 1 89.88 130 LYS B C 1
ATOM 6090 O O . LYS B 1 130 ? -11.734 -11.82 -22.812 1 89.88 130 LYS B O 1
ATOM 6095 N N . TRP B 1 131 ? -11.711 -13.508 -24.266 1 89.69 131 TRP B N 1
ATOM 6096 C CA . TRP B 1 131 ? -12.875 -14.18 -23.688 1 89.69 131 TRP B CA 1
ATOM 6097 C C . TRP B 1 131 ? -12.492 -14.992 -22.469 1 89.69 131 TRP B C 1
ATOM 6099 O O . TRP B 1 131 ? -13.164 -14.93 -21.438 1 89.69 131 TRP B O 1
ATOM 6109 N N . LEU B 1 132 ? -11.422 -15.758 -22.469 1 89.81 132 LEU B N 1
ATOM 6110 C CA . LEU B 1 132 ? -10.922 -16.609 -21.406 1 89.81 132 LEU B CA 1
ATOM 6111 C C . LEU B 1 132 ? -12.039 -17.469 -20.812 1 89.81 132 LEU B C 1
ATOM 6113 O O . LEU B 1 132 ? -12.266 -17.453 -19.594 1 89.81 132 LEU B O 1
ATOM 6117 N N . GLU B 1 133 ? -12.711 -18.281 -21.656 1 91.69 133 GLU B N 1
ATOM 6118 C CA . GLU B 1 133 ? -13.789 -19.172 -21.266 1 91.69 133 GLU B CA 1
ATOM 6119 C C . GLU B 1 133 ? -13.477 -20.609 -21.656 1 91.69 133 GLU B C 1
ATOM 6121 O O . GLU B 1 133 ? -12.719 -20.859 -22.609 1 91.69 133 GLU B O 1
ATOM 6126 N N . GLN B 1 134 ? -14.023 -21.5 -20.875 1 91.25 134 GLN B N 1
ATOM 6127 C CA . GLN B 1 134 ? -13.805 -22.922 -21.094 1 91.25 134 GLN B CA 1
ATOM 6128 C C . GLN B 1 134 ? -15.109 -23.625 -21.453 1 91.25 134 GLN B C 1
ATOM 6130 O O . GLN B 1 134 ? -16.156 -23.328 -20.875 1 91.25 134 GLN B O 1
ATOM 6135 N N . PHE B 1 135 ? -15.094 -24.562 -22.453 1 92 135 PHE B N 1
ATOM 6136 C CA . PHE B 1 135 ? -16.234 -25.344 -22.891 1 92 135 PHE B CA 1
ATOM 6137 C C . PHE B 1 135 ? -15.883 -26.828 -22.969 1 92 135 PHE B C 1
ATOM 6139 O O . PHE B 1 135 ? -14.789 -27.172 -23.406 1 92 135 PHE B O 1
ATOM 6146 N N . ASP B 1 136 ? -16.75 -27.641 -22.469 1 89.81 136 ASP B N 1
ATOM 6147 C CA . ASP B 1 136 ? -16.562 -29.078 -22.531 1 89.81 136 ASP B CA 1
ATOM 6148 C C . ASP B 1 136 ? -17.578 -29.734 -23.469 1 89.81 136 ASP B C 1
ATOM 6150 O O . ASP B 1 136 ? -18.781 -29.609 -23.266 1 89.81 136 ASP B O 1
ATOM 6154 N N . PHE B 1 137 ? -17.031 -30.406 -24.562 1 90 137 PHE B N 1
ATOM 6155 C CA . PHE B 1 137 ? -17.859 -31.125 -25.516 1 90 137 PHE B CA 1
ATOM 6156 C C . PHE B 1 137 ? -17.688 -32.625 -25.328 1 90 137 PHE B C 1
ATOM 6158 O O . PHE B 1 137 ? -16.672 -33.094 -24.812 1 90 137 PHE B O 1
ATOM 6165 N N . HIS B 1 138 ? -18.688 -33.344 -25.766 1 86.38 138 HIS B N 1
ATOM 6166 C CA . HIS B 1 138 ? -18.609 -34.812 -25.781 1 86.38 138 HIS B CA 1
ATOM 6167 C C . HIS B 1 138 ? -18.562 -35.344 -27.219 1 86.38 138 HIS B C 1
ATOM 6169 O O . HIS B 1 138 ? -19.312 -34.875 -28.078 1 86.38 138 HIS B O 1
ATOM 6175 N N . LEU B 1 139 ? -17.562 -36.125 -27.438 1 86.5 139 LEU B N 1
ATOM 6176 C CA . LEU B 1 139 ? -17.391 -36.719 -28.75 1 86.5 139 LEU B CA 1
ATOM 6177 C C . LEU B 1 139 ? -18.078 -38.062 -28.828 1 86.5 139 LEU B C 1
ATOM 6179 O O . LEU B 1 139 ? -17.844 -38.938 -27.984 1 86.5 139 LEU B O 1
ATOM 6183 N N . TYR B 1 140 ? -18.922 -38.156 -29.844 1 82.19 140 TYR B N 1
ATOM 6184 C CA . TYR B 1 140 ? -19.594 -39.406 -30.125 1 82.19 140 TYR B CA 1
ATOM 6185 C C . TYR B 1 140 ? -19.047 -40.062 -31.391 1 82.19 140 TYR B C 1
ATOM 6187 O O . TYR B 1 140 ? -18.75 -39.375 -32.375 1 82.19 140 TYR B O 1
ATOM 6195 N N . ASP B 1 141 ? -18.828 -41.375 -31.422 1 78.25 141 ASP B N 1
ATOM 6196 C CA . ASP B 1 141 ? -18.266 -42.062 -32.562 1 78.25 141 ASP B CA 1
ATOM 6197 C C . ASP B 1 141 ? -19.203 -42 -33.781 1 78.25 141 ASP B C 1
ATOM 6199 O O . ASP B 1 141 ? -18.75 -42.062 -34.906 1 78.25 141 ASP B O 1
ATOM 6203 N N . ASP B 1 142 ? -20.453 -41.719 -33.562 1 76.94 142 ASP B N 1
ATOM 6204 C CA . ASP B 1 142 ? -21.438 -41.719 -34.656 1 76.94 142 ASP B CA 1
ATOM 6205 C C . ASP B 1 142 ? -21.562 -40.344 -35.25 1 76.94 142 ASP B C 1
ATOM 6207 O O . ASP B 1 142 ? -22.219 -40.188 -36.312 1 76.94 142 ASP B O 1
ATOM 6211 N N . GLN B 1 143 ? -20.891 -39.469 -34.625 1 79.62 143 GLN B N 1
ATOM 6212 C CA . GLN B 1 143 ? -21.062 -38.125 -35.125 1 79.62 143 GLN B CA 1
ATOM 6213 C C . GLN B 1 143 ? -19.797 -37.594 -35.781 1 79.62 143 GLN B C 1
ATOM 6215 O O . GLN B 1 143 ? -18.781 -38.281 -35.812 1 79.62 143 GLN B O 1
ATOM 6220 N N . THR B 1 144 ? -19.969 -36.406 -36.406 1 81.56 144 THR B N 1
ATOM 6221 C CA . THR B 1 144 ? -18.844 -35.781 -37.094 1 81.56 144 THR B CA 1
ATOM 6222 C C . THR B 1 144 ? -17.828 -35.281 -36.094 1 81.56 144 THR B C 1
ATOM 6224 O O . THR B 1 144 ? -18.188 -34.781 -35.031 1 81.56 144 THR B O 1
ATOM 6227 N N . HIS B 1 145 ? -16.594 -35.531 -36.438 1 89.5 145 HIS B N 1
ATOM 6228 C CA . HIS B 1 145 ? -15.5 -35.062 -35.562 1 89.5 145 HIS B CA 1
ATOM 6229 C C . HIS B 1 145 ? -14.922 -33.75 -36.094 1 89.5 145 HIS B C 1
ATOM 6231 O O . HIS B 1 145 ? -13.711 -33.562 -36.062 1 89.5 145 HIS B O 1
ATOM 6237 N N . ILE B 1 146 ? -15.898 -32.875 -36.625 1 91.75 146 ILE B N 1
ATOM 6238 C CA . ILE B 1 146 ? -15.477 -31.578 -37.125 1 91.75 146 ILE B CA 1
ATOM 6239 C C . ILE B 1 146 ? -16 -30.469 -36.219 1 91.75 146 ILE B C 1
ATOM 6241 O O . ILE B 1 146 ? -17.219 -30.391 -35.969 1 91.75 146 ILE B O 1
ATOM 6245 N N . LEU B 1 147 ? -15.078 -29.75 -35.719 1 93.81 147 LEU B N 1
ATOM 6246 C CA . LEU B 1 147 ? -15.445 -28.609 -34.875 1 93.81 147 LEU B CA 1
ATOM 6247 C C . LEU B 1 147 ? -15.57 -27.344 -35.688 1 93.81 147 LEU B C 1
ATOM 6249 O O . LEU B 1 147 ? -14.633 -26.969 -36.406 1 93.81 147 LEU B O 1
ATOM 6253 N N . GLU B 1 148 ? -16.688 -26.688 -35.594 1 93.19 148 GLU B N 1
ATOM 6254 C CA . GLU B 1 148 ? -16.938 -25.422 -36.281 1 93.19 148 GLU B CA 1
ATOM 6255 C C . GLU B 1 148 ? -16.891 -24.25 -35.312 1 93.19 148 GLU B C 1
ATOM 6257 O O . GLU B 1 148 ? -17.609 -24.234 -34.312 1 93.19 148 GLU B O 1
ATOM 6262 N N . VAL B 1 149 ? -16.047 -23.375 -35.594 1 94.19 149 VAL B N 1
ATOM 6263 C CA . VAL B 1 149 ? -15.93 -22.156 -34.812 1 94.19 149 VAL B CA 1
ATOM 6264 C C . VAL B 1 149 ? -16.406 -20.953 -35.625 1 94.19 149 VAL B C 1
ATOM 6266 O O . VAL B 1 149 ? -15.867 -20.672 -36.719 1 94.19 149 VAL B O 1
ATOM 6269 N N . THR B 1 150 ? -17.438 -20.266 -35.188 1 93.31 150 THR B N 1
ATOM 6270 C CA . THR B 1 150 ? -17.938 -19.078 -35.875 1 93.31 150 THR B CA 1
ATOM 6271 C C . THR B 1 150 ? -17.891 -17.859 -34.938 1 93.31 150 THR B C 1
ATOM 6273 O O . THR B 1 150 ? -18.156 -17.984 -33.75 1 93.31 150 THR B O 1
ATOM 6276 N N . VAL B 1 151 ? -17.453 -16.812 -35.469 1 93.56 151 VAL B N 1
ATOM 6277 C CA . VAL B 1 151 ? -17.406 -15.57 -34.719 1 93.56 151 VAL B CA 1
ATOM 6278 C C . VAL B 1 151 ? -18.484 -14.617 -35.219 1 93.56 151 VAL B C 1
ATOM 6280 O O . VAL B 1 151 ? -18.672 -14.461 -36.406 1 93.56 151 VAL B O 1
ATOM 6283 N N . TRP B 1 152 ? -19.156 -14.023 -34.219 1 90.81 152 TRP B N 1
ATOM 6284 C CA . TRP B 1 152 ? -20.281 -13.148 -34.531 1 90.81 152 TRP B CA 1
ATOM 6285 C C . TRP B 1 152 ? -20.141 -11.82 -33.812 1 90.81 152 TRP B C 1
ATOM 6287 O O . TRP B 1 152 ? -19.438 -11.719 -32.812 1 90.81 152 TRP B O 1
ATOM 6297 N N . ASP B 1 153 ? -20.672 -10.805 -34.406 1 90.56 153 ASP B N 1
ATOM 6298 C CA . ASP B 1 153 ? -20.766 -9.508 -33.75 1 90.56 153 ASP B CA 1
ATOM 6299 C C . ASP B 1 153 ? -22.156 -9.289 -33.156 1 90.56 153 ASP B C 1
ATOM 6301 O O . ASP B 1 153 ? -23.172 -9.398 -33.844 1 90.56 153 ASP B O 1
ATOM 6305 N N . LYS B 1 154 ? -22.109 -9.023 -31.828 1 88.31 154 LYS B N 1
ATOM 6306 C CA . LYS B 1 154 ? -23.375 -8.82 -31.141 1 88.31 154 LYS B CA 1
ATOM 6307 C C . LYS B 1 154 ? -23.922 -7.414 -31.391 1 88.31 154 LYS B C 1
ATOM 6309 O O . LYS B 1 154 ? -23.219 -6.43 -31.156 1 88.31 154 LYS B O 1
ATOM 6314 N N . ASP B 1 155 ? -25.078 -7.363 -31.891 1 79.12 155 ASP B N 1
ATOM 6315 C CA . ASP B 1 155 ? -25.719 -6.07 -32.125 1 79.12 155 ASP B CA 1
ATOM 6316 C C . ASP B 1 155 ? -26.984 -5.938 -31.281 1 79.12 155 ASP B C 1
ATOM 6318 O O . ASP B 1 155 ? -27.734 -6.902 -31.125 1 79.12 155 ASP B O 1
ATOM 6322 N N . ALA B 1 156 ? -27.141 -4.898 -30.484 1 70.81 156 ALA B N 1
ATOM 6323 C CA . ALA B 1 156 ? -28.266 -4.648 -29.594 1 70.81 156 ALA B CA 1
ATOM 6324 C C . ALA B 1 156 ? -29.578 -4.555 -30.391 1 70.81 156 ALA B C 1
ATOM 6326 O O . ALA B 1 156 ? -30.625 -4.996 -29.922 1 70.81 156 ALA B O 1
ATOM 6327 N N . ARG B 1 157 ? -29.594 -3.814 -31.484 1 66.62 157 ARG B N 1
ATOM 6328 C CA . ARG B 1 157 ? -30.859 -3.475 -32.125 1 66.62 157 ARG B CA 1
ATOM 6329 C C . ARG B 1 157 ? -31.141 -4.391 -33.312 1 66.62 157 ARG B C 1
ATOM 6331 O O . ARG B 1 157 ? -32.281 -4.586 -33.688 1 66.62 157 ARG B O 1
ATOM 6338 N N . SER B 1 158 ? -30.172 -4.824 -33.906 1 71.94 158 SER B N 1
ATOM 6339 C CA . SER B 1 158 ? -30.359 -5.633 -35.125 1 71.94 158 SER B CA 1
ATOM 6340 C C . SER B 1 158 ? -29.812 -7.047 -34.906 1 71.94 158 SER B C 1
ATOM 6342 O O . SER B 1 158 ? -29.328 -7.383 -33.844 1 71.94 158 SER B O 1
ATOM 6344 N N . LYS B 1 159 ? -30.047 -7.898 -35.875 1 81 159 LYS B N 1
ATOM 6345 C CA . LYS B 1 159 ? -29.516 -9.258 -35.875 1 81 159 LYS B CA 1
ATOM 6346 C C . LYS B 1 159 ? -28 -9.242 -35.812 1 81 159 LYS B C 1
ATOM 6348 O O . LYS B 1 159 ? -27.344 -8.336 -36.344 1 81 159 LYS B O 1
ATOM 6353 N N . ASP B 1 160 ? -27.422 -10.352 -35.188 1 86.56 160 ASP B N 1
ATOM 6354 C CA . ASP B 1 160 ? -25.969 -10.461 -35.062 1 86.56 160 ASP B CA 1
ATOM 6355 C C . ASP B 1 160 ? -25.297 -10.625 -36.406 1 86.56 160 ASP B C 1
ATOM 6357 O O . ASP B 1 160 ? -25.859 -11.258 -37.312 1 86.56 160 ASP B O 1
ATOM 6361 N N . ASP B 1 161 ? -24.234 -9.906 -36.625 1 85.88 161 ASP B N 1
ATOM 6362 C CA . ASP B 1 161 ? -23.516 -9.945 -37.906 1 85.88 161 ASP B CA 1
ATOM 6363 C C . ASP B 1 161 ? -22.438 -11.023 -37.875 1 85.88 161 ASP B C 1
ATOM 6365 O O . ASP B 1 161 ? -21.688 -11.148 -36.906 1 85.88 161 ASP B O 1
ATOM 6369 N N . PHE B 1 162 ? -22.484 -11.742 -38.969 1 88.31 162 PHE B N 1
ATOM 6370 C CA . PHE B 1 162 ? -21.484 -12.797 -39.156 1 88.31 162 PHE B CA 1
ATOM 6371 C C . PHE B 1 162 ? -20.141 -12.211 -39.562 1 88.31 162 PHE B C 1
ATOM 6373 O O . PHE B 1 162 ? -20.062 -11.406 -40.469 1 88.31 162 PHE B O 1
ATOM 6380 N N . MET B 1 163 ? -19.078 -12.641 -38.875 1 88.31 163 MET B N 1
ATOM 6381 C CA . MET B 1 163 ? -17.75 -12.117 -39.188 1 88.31 163 MET B CA 1
ATOM 6382 C C . MET B 1 163 ? -16.922 -13.148 -39.938 1 88.31 163 MET B C 1
ATOM 6384 O O . MET B 1 163 ? -16.375 -12.844 -41 1 88.31 163 MET B O 1
ATOM 6388 N N . GLY B 1 164 ? -16.812 -14.359 -39.281 1 89.75 164 GLY B N 1
ATOM 6389 C CA . GLY B 1 164 ? -15.984 -15.383 -39.906 1 89.75 164 GLY B CA 1
ATOM 6390 C C . GLY B 1 164 ? -16.188 -16.766 -39.312 1 89.75 164 GLY B C 1
ATOM 6391 O O . GLY B 1 164 ? -16.766 -16.891 -38.219 1 89.75 164 GLY B O 1
ATOM 6392 N N . LYS B 1 165 ? -15.672 -17.719 -40.156 1 91.81 165 LYS B N 1
ATOM 6393 C CA . LYS B 1 165 ? -15.805 -19.109 -39.75 1 91.81 165 LYS B CA 1
ATOM 6394 C C . LYS B 1 165 ? -14.492 -19.875 -39.906 1 91.81 165 LYS B C 1
ATOM 6396 O O . LYS B 1 165 ? -13.68 -19.531 -40.781 1 91.81 165 LYS B O 1
ATOM 6401 N N . SER B 1 166 ? -14.266 -20.781 -39 1 93.19 166 SER B N 1
ATOM 6402 C CA . SER B 1 166 ? -13.133 -21.688 -39.062 1 93.19 166 SER B CA 1
ATOM 6403 C C . SER B 1 166 ? -13.547 -23.125 -38.75 1 93.19 166 SER B C 1
ATOM 6405 O O . SER B 1 166 ? -14.422 -23.344 -37.906 1 93.19 166 SER B O 1
ATOM 6407 N N . ILE B 1 167 ? -12.984 -24.078 -39.531 1 91.44 167 ILE B N 1
ATOM 6408 C CA . ILE B 1 167 ? -13.297 -25.484 -39.312 1 91.44 167 ILE B CA 1
ATOM 6409 C C . ILE B 1 167 ? -12.047 -26.25 -38.906 1 91.44 167 ILE B C 1
ATOM 6411 O O . ILE B 1 167 ? -10.992 -26.109 -39.5 1 91.44 167 ILE B O 1
ATOM 6415 N N . LEU B 1 168 ? -12.164 -26.984 -37.812 1 93 168 LEU B N 1
ATOM 6416 C CA . LEU B 1 168 ? -11.062 -27.797 -37.312 1 93 168 LEU B CA 1
ATOM 6417 C C . LEU B 1 168 ? -11.438 -29.266 -37.281 1 93 168 LEU B C 1
ATOM 6419 O O . LEU B 1 168 ? -12.484 -29.641 -36.75 1 93 168 LEU B O 1
ATOM 6423 N N . ASP B 1 169 ? -10.602 -30.016 -37.875 1 91.81 169 ASP B N 1
ATOM 6424 C CA . ASP B 1 169 ? -10.789 -31.453 -37.812 1 91.81 169 ASP B CA 1
ATOM 6425 C C . ASP B 1 169 ? -10.109 -32.031 -36.594 1 91.81 169 ASP B C 1
ATOM 6427 O O . ASP B 1 169 ? -8.891 -32 -36.469 1 91.81 169 ASP B O 1
ATOM 6431 N N . LEU B 1 170 ? -10.828 -32.688 -35.75 1 91.94 170 LEU B N 1
ATOM 6432 C CA . LEU B 1 170 ? -10.328 -33.188 -34.469 1 91.94 170 LEU B CA 1
ATOM 6433 C C . LEU B 1 170 ? -9.461 -34.438 -34.688 1 91.94 170 LEU B C 1
ATOM 6435 O O . LEU B 1 170 ? -8.672 -34.812 -33.812 1 91.94 170 LEU B O 1
ATOM 6439 N N . ASN B 1 171 ? -9.531 -35.031 -35.781 1 87.94 171 ASN B N 1
ATOM 6440 C CA . ASN B 1 171 ? -8.758 -36.25 -36.062 1 87.94 171 ASN B CA 1
ATOM 6441 C C . ASN B 1 171 ? -7.293 -35.938 -36.344 1 87.94 171 ASN B C 1
ATOM 6443 O O . ASN B 1 171 ? -6.43 -36.812 -36.25 1 87.94 171 ASN B O 1
ATOM 6447 N N . GLU B 1 172 ? -7.094 -34.75 -36.594 1 90.81 172 GLU B N 1
ATOM 6448 C CA . GLU B 1 172 ? -5.73 -34.312 -36.906 1 90.81 172 GLU B CA 1
ATOM 6449 C C . GLU B 1 172 ? -4.938 -34.062 -35.625 1 90.81 172 GLU B C 1
ATOM 6451 O O . GLU B 1 172 ? -3.709 -33.938 -35.656 1 90.81 172 GLU B O 1
ATOM 6456 N N . PHE B 1 173 ? -5.617 -34.062 -34.562 1 91.38 173 PHE B N 1
ATOM 6457 C CA . PHE B 1 173 ? -4.934 -33.688 -33.312 1 91.38 173 PHE B CA 1
ATOM 6458 C C . PHE B 1 173 ? -4.699 -34.938 -32.438 1 91.38 173 PHE B C 1
ATOM 6460 O O . PHE B 1 173 ? -5.555 -35.812 -32.375 1 91.38 173 PHE B O 1
ATOM 6467 N N . GLU B 1 174 ? -3.447 -35 -31.891 1 89.75 174 GLU B N 1
ATOM 6468 C CA . GLU B 1 174 ? -3.113 -36.094 -30.984 1 89.75 174 GLU B CA 1
ATOM 6469 C C . GLU B 1 174 ? -4.008 -36.094 -29.75 1 89.75 174 GLU B C 1
ATOM 6471 O O . GLU B 1 174 ? -4.301 -35.031 -29.188 1 89.75 174 GLU B O 1
ATOM 6476 N N . ARG B 1 175 ? -4.352 -37.25 -29.344 1 88.25 175 ARG B N 1
ATOM 6477 C CA . ARG B 1 175 ? -5.227 -37.406 -28.172 1 88.25 175 ARG B CA 1
ATOM 6478 C C . ARG B 1 175 ? -4.434 -37.312 -26.875 1 88.25 175 ARG B C 1
ATOM 6480 O O . ARG B 1 175 ? -3.215 -37.5 -26.875 1 88.25 175 ARG B O 1
ATOM 6487 N N . GLU B 1 176 ? -5.047 -36.844 -25.797 1 88.38 176 GLU B N 1
ATOM 6488 C CA . GLU B 1 176 ? -4.523 -36.781 -24.438 1 88.38 176 GLU B CA 1
ATOM 6489 C C . GLU B 1 176 ? -3.422 -35.75 -24.312 1 88.38 176 GLU B C 1
ATOM 6491 O O . GLU B 1 176 ? -2.479 -35.906 -23.547 1 88.38 176 GLU B O 1
ATOM 6496 N N . LYS B 1 177 ? -3.426 -34.844 -25.234 1 89.69 177 LYS B N 1
ATOM 6497 C CA . LYS B 1 177 ? -2.508 -33.688 -25.203 1 89.69 177 LYS B CA 1
ATOM 6498 C C . LYS B 1 177 ? -3.238 -32.406 -25.516 1 89.69 177 LYS B C 1
ATOM 6500 O O . LYS B 1 177 ? -4.199 -32.375 -26.281 1 89.69 177 LYS B O 1
ATOM 6505 N N . THR B 1 178 ? -2.777 -31.391 -24.844 1 93.25 178 THR B N 1
ATOM 6506 C CA . THR B 1 178 ? -3.363 -30.078 -25.109 1 93.25 178 THR B CA 1
ATOM 6507 C C . THR B 1 178 ? -2.635 -29.391 -26.266 1 93.25 178 THR B C 1
ATOM 6509 O O . THR B 1 178 ? -1.404 -29.297 -26.266 1 93.25 178 THR B O 1
ATOM 6512 N N . HIS B 1 179 ? -3.396 -28.906 -27.203 1 94 179 HIS B N 1
ATOM 6513 C CA . HIS B 1 179 ? -2.838 -28.219 -28.375 1 94 179 HIS B CA 1
ATOM 6514 C C . HIS B 1 179 ? -3.162 -26.734 -28.359 1 94 179 HIS B C 1
ATOM 6516 O O . HIS B 1 179 ? -4.312 -26.344 -28.141 1 94 179 HIS B O 1
ATOM 6522 N N . ASP B 1 180 ? -2.125 -25.984 -28.453 1 92 180 ASP B N 1
ATOM 6523 C CA . ASP B 1 180 ? -2.27 -24.531 -28.609 1 92 180 ASP B CA 1
ATOM 6524 C C . ASP B 1 180 ? -2.426 -24.156 -30.094 1 92 180 ASP B C 1
ATOM 6526 O O . ASP B 1 180 ? -1.466 -24.234 -30.859 1 92 180 ASP B O 1
ATOM 6530 N N . ILE B 1 181 ? -3.645 -23.672 -30.469 1 93.38 181 ILE B N 1
ATOM 6531 C CA . ILE B 1 181 ? -3.941 -23.5 -31.891 1 93.38 181 ILE B CA 1
ATOM 6532 C C . ILE B 1 181 ? -4.352 -22.062 -32.188 1 93.38 181 ILE B C 1
ATOM 6534 O O . ILE B 1 181 ? -5.172 -21.5 -31.453 1 93.38 181 ILE B O 1
ATOM 6538 N N . TRP B 1 182 ? -3.762 -21.484 -33.125 1 93.19 182 TRP B N 1
ATOM 6539 C CA . TRP B 1 182 ? -4.242 -20.25 -33.75 1 93.19 182 TRP B CA 1
ATOM 6540 C C . TRP B 1 182 ? -4.941 -20.547 -35.062 1 93.19 182 TRP B C 1
ATOM 6542 O O . TRP B 1 182 ? -4.316 -21.047 -36 1 93.19 182 TRP B O 1
ATOM 6552 N N . THR B 1 183 ? -6.188 -20.359 -35.062 1 91.44 183 THR B N 1
ATOM 6553 C CA . THR B 1 183 ? -6.949 -20.672 -36.25 1 91.44 183 THR B CA 1
ATOM 6554 C C . THR B 1 183 ? -7.367 -19.391 -36.969 1 91.44 183 THR B C 1
ATOM 6556 O O . THR B 1 183 ? -7.801 -18.422 -36.344 1 91.44 183 THR B O 1
ATOM 6559 N N . ASP B 1 184 ? -7.141 -19.422 -38.219 1 91.62 184 ASP B N 1
ATOM 6560 C CA . ASP B 1 184 ? -7.539 -18.297 -39.062 1 91.62 184 ASP B CA 1
ATOM 6561 C C . ASP B 1 184 ? -9 -18.422 -39.5 1 91.62 184 ASP B C 1
ATOM 6563 O O . ASP B 1 184 ? -9.461 -19.516 -39.844 1 91.62 184 ASP B O 1
ATOM 6567 N N . LEU B 1 185 ? -9.641 -17.312 -39.406 1 90.75 185 LEU B N 1
ATOM 6568 C CA . LEU B 1 185 ? -11.008 -17.266 -39.906 1 90.75 185 LEU B CA 1
ATOM 6569 C C . LEU B 1 185 ? -11.023 -17.109 -41.406 1 90.75 185 LEU B C 1
ATOM 6571 O O . LEU B 1 185 ? -10.125 -16.484 -41.969 1 90.75 185 LEU B O 1
ATOM 6575 N N . LEU B 1 186 ? -11.992 -17.594 -41.969 1 84.56 186 LEU B N 1
ATOM 6576 C CA . LEU B 1 186 ? -12.109 -17.516 -43.406 1 84.56 186 LEU B CA 1
ATOM 6577 C C . LEU B 1 186 ? -12.32 -16.078 -43.875 1 84.56 186 LEU B C 1
ATOM 6579 O O . LEU B 1 186 ? -12.953 -15.281 -43.156 1 84.56 186 LEU B O 1
ATOM 6583 N N . ASP B 1 187 ? -11.805 -15.617 -45.031 1 80.06 187 ASP B N 1
ATOM 6584 C CA . ASP B 1 187 ? -11.984 -14.336 -45.688 1 80.06 187 ASP B CA 1
ATOM 6585 C C . ASP B 1 187 ? -11.25 -13.219 -44.969 1 80.06 187 ASP B C 1
ATOM 6587 O O . ASP B 1 187 ? -11.703 -12.07 -44.938 1 80.06 187 ASP B O 1
ATOM 6591 N N . GLY B 1 188 ? -10.32 -13.578 -44.219 1 78.88 188 GLY B N 1
ATOM 6592 C CA . GLY B 1 188 ? -9.461 -12.57 -43.594 1 78.88 188 GLY B CA 1
ATOM 6593 C C . GLY B 1 188 ? -10.117 -11.859 -42.438 1 78.88 188 GLY B C 1
ATOM 6594 O O . GLY B 1 188 ? -9.859 -10.672 -42.219 1 78.88 188 GLY B O 1
ATOM 6595 N N . ALA B 1 189 ? -10.984 -12.477 -41.75 1 85.25 189 ALA B N 1
ATOM 6596 C CA . ALA B 1 189 ? -11.758 -11.828 -40.719 1 85.25 189 ALA B CA 1
ATOM 6597 C C . ALA B 1 189 ? -10.977 -11.82 -39.406 1 85.25 189 ALA B C 1
ATOM 6599 O O . ALA B 1 189 ? -11.469 -11.312 -38.375 1 85.25 189 ALA B O 1
ATOM 6600 N N . GLY B 1 190 ? -9.781 -12.398 -39.406 1 90.5 190 GLY B N 1
ATOM 6601 C CA . GLY B 1 190 ? -8.992 -12.367 -38.188 1 90.5 190 GLY B CA 1
ATOM 6602 C C . GLY B 1 190 ? -8.57 -13.75 -37.719 1 90.5 190 GLY B C 1
ATOM 6603 O O . GLY B 1 190 ? -8.648 -14.719 -38.469 1 90.5 190 GLY B O 1
ATOM 6604 N N . LYS B 1 191 ? -7.969 -13.797 -36.562 1 94.12 191 LYS B N 1
ATOM 6605 C CA . LYS B 1 191 ? -7.492 -15.047 -35.969 1 94.12 191 LYS B CA 1
ATOM 6606 C C . LYS B 1 191 ? -8.062 -15.266 -34.562 1 94.12 191 LYS B C 1
ATOM 6608 O O . LYS B 1 191 ? -8.336 -14.305 -33.844 1 94.12 191 LYS B O 1
ATOM 6613 N N . VAL B 1 192 ? -8.312 -16.531 -34.281 1 93.75 192 VAL B N 1
ATOM 6614 C CA . VAL B 1 192 ? -8.805 -16.891 -32.969 1 93.75 192 VAL B CA 1
ATOM 6615 C C . VAL B 1 192 ? -7.828 -17.859 -32.281 1 93.75 192 VAL B C 1
ATOM 6617 O O . VAL B 1 192 ? -7.348 -18.797 -32.938 1 93.75 192 VAL B O 1
ATOM 6620 N N . HIS B 1 193 ? -7.488 -17.578 -31.094 1 94.94 193 HIS B N 1
ATOM 6621 C CA . HIS B 1 193 ? -6.59 -18.391 -30.297 1 94.94 193 HIS B CA 1
ATOM 6622 C C . HIS B 1 193 ? -7.363 -19.312 -29.359 1 94.94 193 HIS B C 1
ATOM 6624 O O . HIS B 1 193 ? -8.141 -18.844 -28.531 1 94.94 193 HIS B O 1
ATOM 6630 N N . LEU B 1 194 ? -7.199 -20.641 -29.516 1 94.56 194 LEU B N 1
ATOM 6631 C CA . LEU B 1 194 ? -7.902 -21.578 -28.656 1 94.56 194 LEU B CA 1
ATOM 6632 C C . LEU B 1 194 ? -6.98 -22.719 -28.219 1 94.56 194 LEU B C 1
ATOM 6634 O O . LEU B 1 194 ? -6.008 -23.031 -28.906 1 94.56 194 LEU B O 1
ATOM 6638 N N . LEU B 1 195 ? -7.246 -23.266 -27.078 1 95.12 195 LEU B N 1
ATOM 6639 C CA . LEU B 1 195 ? -6.609 -24.484 -26.594 1 95.12 195 LEU B CA 1
ATOM 6640 C C . LEU B 1 195 ? -7.562 -25.672 -26.688 1 95.12 195 LEU B C 1
ATOM 6642 O O . LEU B 1 195 ? -8.695 -25.609 -26.219 1 95.12 195 LEU B O 1
ATOM 6646 N N . LEU B 1 196 ? -7.094 -26.672 -27.359 1 95 196 LEU B N 1
ATOM 6647 C CA . LEU B 1 196 ? -7.918 -27.844 -27.594 1 95 196 LEU B CA 1
ATOM 6648 C C . LEU B 1 196 ? -7.293 -29.094 -26.969 1 95 196 LEU B C 1
ATOM 6650 O O . LEU B 1 196 ? -6.098 -29.344 -27.141 1 95 196 LEU B O 1
ATOM 6654 N N . THR B 1 197 ? -8.078 -29.781 -26.188 1 94.75 197 THR B N 1
ATOM 6655 C CA . THR B 1 197 ? -7.637 -31.016 -25.562 1 94.75 197 THR B CA 1
ATOM 6656 C C . THR B 1 197 ? -8.672 -32.125 -25.75 1 94.75 197 THR B C 1
ATOM 6658 O O . THR B 1 197 ? -9.844 -31.953 -25.406 1 94.75 197 THR B O 1
ATOM 6661 N N . ILE B 1 198 ? -8.266 -33.188 -26.359 1 92.12 198 ILE B N 1
ATOM 6662 C CA . ILE B 1 198 ? -9.117 -34.344 -26.5 1 92.12 198 ILE B CA 1
ATOM 6663 C C . ILE B 1 198 ? -8.688 -35.438 -25.5 1 92.12 198 ILE B C 1
ATOM 6665 O O . ILE B 1 198 ? -7.582 -35.969 -25.594 1 92.12 198 ILE B O 1
ATOM 6669 N N . SER B 1 199 ? -9.469 -35.625 -24.5 1 90.81 199 SER B N 1
ATOM 6670 C CA . SER B 1 199 ? -9.125 -36.594 -23.469 1 90.81 199 SER B CA 1
ATOM 6671 C C . SER B 1 199 ? -10.359 -37.312 -22.969 1 90.81 199 SER B C 1
ATOM 6673 O O . SER B 1 199 ? -11.438 -37.188 -23.547 1 90.81 199 SER B O 1
ATOM 6675 N N . GLY B 1 200 ? -10.227 -38.188 -21.984 1 86.44 200 GLY B N 1
ATOM 6676 C CA . GLY B 1 200 ? -11.312 -38.969 -21.406 1 86.44 200 GLY B CA 1
ATOM 6677 C C . GLY B 1 200 ? -11.711 -40.156 -22.281 1 86.44 200 GLY B C 1
ATOM 6678 O O . GLY B 1 200 ? -12.906 -40.406 -22.453 1 86.44 200 GLY B O 1
ATOM 6679 N N . LEU B 1 201 ? -10.82 -40.75 -22.859 1 83.19 201 LEU B N 1
ATOM 6680 C CA . LEU B 1 201 ? -11.109 -41.844 -23.766 1 83.19 201 LEU B CA 1
ATOM 6681 C C . LEU B 1 201 ? -11.656 -43.062 -23 1 83.19 201 LEU B C 1
ATOM 6683 O O . LEU B 1 201 ? -11.164 -43.375 -21.922 1 83.19 201 LEU B O 1
ATOM 6687 N N . THR B 1 202 ? -12.828 -43.562 -23.344 1 76.19 202 THR B N 1
ATOM 6688 C CA . THR B 1 202 ? -13.469 -44.656 -22.672 1 76.19 202 THR B CA 1
ATOM 6689 C C . THR B 1 202 ? -13.078 -46 -23.328 1 76.19 202 THR B C 1
ATOM 6691 O O . THR B 1 202 ? -13.328 -47.062 -22.766 1 76.19 202 THR B O 1
ATOM 6694 N N . THR B 1 203 ? -12.508 -45.938 -24.562 1 65.5 203 THR B N 1
ATOM 6695 C CA . THR B 1 203 ? -12.219 -47.188 -25.25 1 65.5 203 THR B CA 1
ATOM 6696 C C . THR B 1 203 ? -11.133 -47.969 -24.516 1 65.5 203 THR B C 1
ATOM 6698 O O . THR B 1 203 ? -10.164 -47.406 -24.016 1 65.5 203 THR B O 1
ATOM 6701 N N . ASP B 1 204 ? -11.516 -49.219 -24.266 1 59.62 204 ASP B N 1
ATOM 6702 C CA . ASP B 1 204 ? -10.578 -50.156 -23.672 1 59.62 204 ASP B CA 1
ATOM 6703 C C . ASP B 1 204 ? -9.359 -50.344 -24.562 1 59.62 204 ASP B C 1
ATOM 6705 O O . ASP B 1 204 ? -9.477 -50.344 -25.797 1 59.62 204 ASP B O 1
ATOM 6709 N N . ASN B 1 205 ? -8.109 -50.188 -24.141 1 59.72 205 ASN B N 1
ATOM 6710 C CA . ASN B 1 205 ? -6.855 -50.469 -24.828 1 59.72 205 ASN B CA 1
ATOM 6711 C C . ASN B 1 205 ? -6.285 -49.188 -25.469 1 59.72 205 ASN B C 1
ATOM 6713 O O . ASN B 1 205 ? -5.691 -49.25 -26.547 1 59.72 205 ASN B O 1
ATOM 6717 N N . CYS B 1 206 ? -6.773 -48.188 -24.828 1 64.69 206 CYS B N 1
ATOM 6718 C CA . CYS B 1 206 ? -6.215 -46.938 -25.391 1 64.69 206 CYS B CA 1
ATOM 6719 C C . CYS B 1 206 ? -4.805 -46.688 -24.859 1 64.69 206 CYS B C 1
ATOM 6721 O O . CYS B 1 206 ? -4.359 -47.375 -23.938 1 64.69 206 CYS B O 1
ATOM 6723 N N . ALA B 1 207 ? -4.023 -45.969 -25.594 1 64.62 207 ALA B N 1
ATOM 6724 C CA . ALA B 1 207 ? -2.625 -45.656 -25.328 1 64.62 207 ALA B CA 1
ATOM 6725 C C . ALA B 1 207 ? -2.457 -45.125 -23.906 1 64.62 207 ALA B C 1
ATOM 6727 O O . ALA B 1 207 ? -1.392 -45.25 -23.297 1 64.62 207 ALA B O 1
ATOM 6728 N N . SER B 1 208 ? -3.555 -44.781 -23.266 1 73.44 208 SER B N 1
ATOM 6729 C CA . SER B 1 208 ? -3.434 -44.156 -21.953 1 73.44 208 SER B CA 1
ATOM 6730 C C . SER B 1 208 ? -3.652 -45.156 -20.828 1 73.44 208 SER B C 1
ATOM 6732 O O . SER B 1 208 ? -3.463 -44.844 -19.656 1 73.44 208 SER B O 1
ATOM 6734 N N . ASP B 1 209 ? -3.914 -46.312 -21.094 1 79.44 209 ASP B N 1
ATOM 6735 C CA . ASP B 1 209 ? -4.137 -47.344 -20.047 1 79.44 209 ASP B CA 1
ATOM 6736 C C . ASP B 1 209 ? -2.812 -47.844 -19.484 1 79.44 209 ASP B C 1
ATOM 6738 O O . ASP B 1 209 ? -1.865 -48.094 -20.219 1 79.44 209 ASP B O 1
ATOM 6742 N N . ILE B 1 210 ? -2.801 -47.875 -18.25 1 81.38 210 ILE B N 1
ATOM 6743 C CA . ILE B 1 210 ? -1.596 -48.281 -17.531 1 81.38 210 ILE B CA 1
ATOM 6744 C C . ILE B 1 210 ? -1.166 -49.688 -17.984 1 81.38 210 ILE B C 1
ATOM 6746 O O . ILE B 1 210 ? 0.03 -49.969 -18.047 1 81.38 210 ILE B O 1
ATOM 6750 N N . ALA B 1 211 ? -2.139 -50.5 -18.297 1 74.62 211 ALA B N 1
ATOM 6751 C CA . ALA B 1 211 ? -1.854 -51.906 -18.688 1 74.62 211 ALA B CA 1
ATOM 6752 C C . ALA B 1 211 ? -1.088 -51.938 -20 1 74.62 211 ALA B C 1
ATOM 6754 O O . ALA B 1 211 ? -0.252 -52.812 -20.219 1 74.62 211 ALA B O 1
ATOM 6755 N N . MET B 1 212 ? -1.376 -50.969 -20.844 1 72.19 212 MET B N 1
ATOM 6756 C CA . MET B 1 212 ? -0.728 -50.969 -22.141 1 72.19 212 MET B CA 1
ATOM 6757 C C . MET B 1 212 ? 0.587 -50.188 -22.094 1 72.19 212 MET B C 1
ATOM 6759 O O . MET B 1 212 ? 1.459 -50.375 -22.938 1 72.19 212 MET B O 1
ATOM 6763 N N . HIS B 1 213 ? 0.607 -49.344 -21.172 1 68.5 213 HIS B N 1
ATOM 6764 C CA . HIS B 1 213 ? 1.807 -48.531 -21.047 1 68.5 213 HIS B CA 1
ATOM 6765 C C . HIS B 1 213 ? 2.941 -49.312 -20.375 1 68.5 213 HIS B C 1
ATOM 6767 O O . HIS B 1 213 ? 2.988 -49.438 -19.156 1 68.5 213 HIS B O 1
ATOM 6773 N N . ARG B 1 214 ? 3.326 -50.469 -21.047 1 61.5 214 ARG B N 1
ATOM 6774 C CA . ARG B 1 214 ? 4.457 -51.188 -20.484 1 61.5 214 ARG B CA 1
ATOM 6775 C C . ARG B 1 214 ? 5.699 -50.312 -20.422 1 61.5 214 ARG B C 1
ATOM 6777 O O . ARG B 1 214 ? 6.074 -49.688 -21.406 1 61.5 214 ARG B O 1
ATOM 6784 N N . ASP B 1 215 ? 6.027 -49.906 -19.188 1 67.88 215 ASP B N 1
ATOM 6785 C CA . ASP B 1 215 ? 7.293 -49.219 -18.938 1 67.88 215 ASP B CA 1
ATOM 6786 C C . ASP B 1 215 ? 8.445 -49.938 -19.641 1 67.88 215 ASP B C 1
ATOM 6788 O O . ASP B 1 215 ? 9.07 -50.812 -19.047 1 67.88 215 ASP B O 1
ATOM 6792 N N . ASN B 1 216 ? 8.383 -49.844 -20.938 1 71.69 216 ASN B N 1
ATOM 6793 C CA . ASN B 1 216 ? 9.539 -50.375 -21.641 1 71.69 216 ASN B CA 1
ATOM 6794 C C . ASN B 1 216 ? 10.828 -49.688 -21.219 1 71.69 216 ASN B C 1
ATOM 6796 O O . ASN B 1 216 ? 10.922 -48.469 -21.266 1 71.69 216 ASN B O 1
ATOM 6800 N N . PRO B 1 217 ? 11.656 -50.406 -20.641 1 79.62 217 PRO B N 1
ATOM 6801 C CA . PRO B 1 217 ? 12.922 -49.844 -20.188 1 79.62 217 PRO B CA 1
ATOM 6802 C C . PRO B 1 217 ? 13.617 -49.031 -21.281 1 79.62 217 PRO B C 1
ATOM 6804 O O . PRO B 1 217 ? 14.305 -48.062 -20.969 1 79.62 217 PRO B O 1
ATOM 6807 N N . ASP B 1 218 ? 13.352 -49.375 -22.516 1 80.69 218 ASP B N 1
ATOM 6808 C CA . ASP B 1 218 ? 13.984 -48.625 -23.594 1 80.69 218 ASP B CA 1
ATOM 6809 C C . ASP B 1 218 ? 13.398 -47.219 -23.688 1 80.69 218 ASP B C 1
ATOM 6811 O O . ASP B 1 218 ? 14.117 -46.25 -23.938 1 80.69 218 ASP B O 1
ATOM 6815 N N . ASP B 1 219 ? 12.117 -47.156 -23.453 1 80.5 219 ASP B N 1
ATOM 6816 C CA . ASP B 1 219 ? 11.469 -45.875 -23.516 1 80.5 219 ASP B CA 1
ATOM 6817 C C . ASP B 1 219 ? 11.945 -44.969 -22.375 1 80.5 219 ASP B C 1
ATOM 6819 O O . ASP B 1 219 ? 12.156 -43.75 -22.578 1 80.5 219 ASP B O 1
ATOM 6823 N N . ILE B 1 220 ? 12.117 -45.594 -21.328 1 83.94 220 ILE B N 1
ATOM 6824 C CA . ILE B 1 220 ? 12.594 -44.844 -20.172 1 83.94 220 ILE B CA 1
ATOM 6825 C C . ILE B 1 220 ? 14.016 -44.344 -20.422 1 83.94 220 ILE B C 1
ATOM 6827 O O . ILE B 1 220 ? 14.359 -43.219 -20.078 1 83.94 220 ILE B O 1
ATOM 6831 N N . ARG B 1 221 ? 14.781 -45.156 -21.062 1 85.25 221 ARG B N 1
ATOM 6832 C CA . ARG B 1 221 ? 16.156 -44.781 -21.359 1 85.25 221 ARG B CA 1
ATOM 6833 C C . ARG B 1 221 ? 16.188 -43.625 -22.375 1 85.25 221 ARG B C 1
ATOM 6835 O O . ARG B 1 221 ? 17.031 -42.719 -22.281 1 85.25 221 ARG B O 1
ATOM 6842 N N . GLU B 1 222 ? 15.32 -43.75 -23.172 1 84.75 222 GLU B N 1
ATOM 6843 C CA . GLU B 1 222 ? 15.258 -42.688 -24.172 1 84.75 222 GLU B CA 1
ATOM 6844 C C . GLU B 1 222 ? 14.883 -41.344 -23.516 1 84.75 222 GLU B C 1
ATOM 6846 O O . GLU B 1 222 ? 15.43 -40.312 -23.875 1 84.75 222 GLU B O 1
ATOM 6851 N N . ILE B 1 223 ? 13.977 -41.438 -22.688 1 85.75 223 ILE B N 1
ATOM 6852 C CA . ILE B 1 223 ? 13.547 -40.219 -21.984 1 85.75 223 ILE B CA 1
ATOM 6853 C C . ILE B 1 223 ? 14.688 -39.688 -21.141 1 85.75 223 ILE B C 1
ATOM 6855 O O . ILE B 1 223 ? 14.938 -38.469 -21.125 1 85.75 223 ILE B O 1
ATOM 6859 N N . LEU B 1 224 ? 15.375 -40.562 -20.547 1 86.5 224 LEU B N 1
ATOM 6860 C CA . LEU B 1 224 ? 16.5 -40.156 -19.703 1 86.5 224 LEU B CA 1
ATOM 6861 C C . LEU B 1 224 ? 17.625 -39.562 -20.547 1 86.5 224 LEU B C 1
ATOM 6863 O O . LEU B 1 224 ? 18.281 -38.594 -20.109 1 86.5 224 LEU B O 1
ATOM 6867 N N . ASP B 1 225 ? 17.734 -40.094 -21.703 1 85.38 225 ASP B N 1
ATOM 6868 C CA . ASP B 1 225 ? 18.797 -39.594 -22.578 1 85.38 225 ASP B CA 1
ATOM 6869 C C . ASP B 1 225 ? 18.469 -38.219 -23.125 1 85.38 225 ASP B C 1
ATOM 6871 O O . ASP B 1 225 ? 19.375 -37.406 -23.391 1 85.38 225 ASP B O 1
ATOM 6875 N N . ARG B 1 226 ? 17.281 -37.969 -23.25 1 84.56 226 ARG B N 1
ATOM 6876 C CA . ARG B 1 226 ? 16.828 -36.688 -23.781 1 84.56 226 ARG B CA 1
ATOM 6877 C C . ARG B 1 226 ? 17.141 -35.531 -22.797 1 84.56 226 ARG B C 1
ATOM 6879 O O . ARG B 1 226 ? 17.406 -34.406 -23.203 1 84.56 226 ARG B O 1
ATOM 6886 N N . TYR B 1 227 ? 17.25 -35.844 -21.594 1 87.31 227 TYR B N 1
ATOM 6887 C CA . TYR B 1 227 ? 17.391 -34.781 -20.594 1 87.31 227 TYR B CA 1
ATOM 6888 C C . TYR B 1 227 ? 18.734 -34.906 -19.875 1 87.31 227 TYR B C 1
ATOM 6890 O O . TYR B 1 227 ? 18.875 -34.438 -18.734 1 87.31 227 TYR B O 1
ATOM 6898 N N . LYS B 1 228 ? 19.656 -35.531 -20.672 1 84.5 228 LYS B N 1
ATOM 6899 C CA . LYS B 1 228 ? 21.016 -35.594 -20.156 1 84.5 228 LYS B CA 1
ATOM 6900 C C . LYS B 1 228 ? 21.734 -34.25 -20.25 1 84.5 228 LYS B C 1
ATOM 6902 O O . LYS B 1 228 ? 21.281 -33.375 -20.984 1 84.5 228 LYS B O 1
ATOM 6907 N N . TRP B 1 229 ? 22.797 -34.062 -19.562 1 83.06 229 TRP B N 1
ATOM 6908 C CA . TRP B 1 229 ? 23.547 -32.812 -19.484 1 83.06 229 TRP B CA 1
ATOM 6909 C C . TRP B 1 229 ? 24.188 -32.469 -20.828 1 83.06 229 TRP B C 1
ATOM 6911 O O . TRP B 1 229 ? 24.312 -31.312 -21.188 1 83.06 229 TRP B O 1
ATOM 6921 N N . SER B 1 230 ? 24.484 -33.531 -21.625 1 82.62 230 SER B N 1
ATOM 6922 C CA . SER B 1 230 ? 25.172 -33.312 -22.891 1 82.62 230 SER B CA 1
ATOM 6923 C C . SER B 1 230 ? 24.234 -32.719 -23.922 1 82.62 230 SER B C 1
ATOM 6925 O O . SER B 1 230 ? 24.672 -32.031 -24.859 1 82.62 230 SER B O 1
ATOM 6927 N N . ARG B 1 231 ? 22.922 -32.875 -23.719 1 81.44 231 ARG B N 1
ATOM 6928 C CA . ARG B 1 231 ? 21.953 -32.344 -24.688 1 81.44 231 ARG B CA 1
ATOM 6929 C C . ARG B 1 231 ? 21.234 -31.125 -24.141 1 81.44 231 ARG B C 1
ATOM 6931 O O . ARG B 1 231 ? 20.094 -30.844 -24.516 1 81.44 231 ARG B O 1
ATOM 6938 N N . SER B 1 232 ? 21.891 -30.406 -23.359 1 82.12 232 SER B N 1
ATOM 6939 C CA . SER B 1 232 ? 21.266 -29.266 -22.688 1 82.12 232 SER B CA 1
ATOM 6940 C C . SER B 1 232 ? 21.062 -28.094 -23.641 1 82.12 232 SER B C 1
ATOM 6942 O O . SER B 1 232 ? 20.188 -27.25 -23.438 1 82.12 232 SER B O 1
ATOM 6944 N N . LEU B 1 233 ? 21.672 -27.953 -24.75 1 81.44 233 LEU B N 1
ATOM 6945 C CA . LEU B 1 233 ? 21.625 -26.781 -25.609 1 81.44 233 LEU B CA 1
ATOM 6946 C C . LEU B 1 233 ? 20.656 -26.984 -26.766 1 81.44 233 LEU B C 1
ATOM 6948 O O . LEU B 1 233 ? 20.344 -26.062 -27.516 1 81.44 233 LEU B O 1
ATOM 6952 N N . GLN B 1 234 ? 20.156 -28.109 -26.969 1 77.25 234 GLN B N 1
ATOM 6953 C CA . GLN B 1 234 ? 19.344 -28.375 -28.141 1 77.25 234 GLN B CA 1
ATOM 6954 C C . GLN B 1 234 ? 17.953 -27.766 -28 1 77.25 234 GLN B C 1
ATOM 6956 O O . GLN B 1 234 ? 17.484 -27.062 -28.906 1 77.25 234 GLN B O 1
ATOM 6961 N N . ASN B 1 235 ? 17.125 -28.094 -27.078 1 81.31 235 ASN B N 1
ATOM 6962 C CA . ASN B 1 235 ? 15.773 -27.578 -26.906 1 81.31 235 ASN B CA 1
ATOM 6963 C C . ASN B 1 235 ? 15.594 -26.953 -25.516 1 81.31 235 ASN B C 1
ATOM 6965 O O . ASN B 1 235 ? 15.258 -27.656 -24.562 1 81.31 235 ASN B O 1
ATOM 6969 N N . LEU B 1 236 ? 15.711 -25.672 -25.594 1 79.44 236 LEU B N 1
ATOM 6970 C CA . LEU B 1 236 ? 15.695 -24.984 -24.312 1 79.44 236 LEU B CA 1
ATOM 6971 C C . LEU B 1 236 ? 14.281 -24.906 -23.75 1 79.44 236 LEU B C 1
ATOM 6973 O O . LEU B 1 236 ? 14.094 -24.734 -22.547 1 79.44 236 LEU B O 1
ATOM 6977 N N . LYS B 1 237 ? 13.289 -25.094 -24.641 1 82.5 237 LYS B N 1
ATOM 6978 C CA . LYS B 1 237 ? 11.914 -24.938 -24.156 1 82.5 237 LYS B CA 1
ATOM 6979 C C . LYS B 1 237 ? 11.398 -26.234 -23.547 1 82.5 237 LYS B C 1
ATOM 6981 O O . LYS B 1 237 ? 10.422 -26.234 -22.797 1 82.5 237 LYS B O 1
ATOM 6986 N N . ASP B 1 238 ? 12.047 -27.281 -23.859 1 87.38 238 ASP B N 1
ATOM 6987 C CA . ASP B 1 238 ? 11.68 -28.578 -23.297 1 87.38 238 ASP B CA 1
ATOM 6988 C C . ASP B 1 238 ? 12.516 -28.891 -22.062 1 87.38 238 ASP B C 1
ATOM 6990 O O . ASP B 1 238 ? 13.641 -29.391 -22.172 1 87.38 238 ASP B O 1
ATOM 6994 N N . VAL B 1 239 ? 11.984 -28.641 -20.969 1 90.75 239 VAL B N 1
ATOM 6995 C CA . VAL B 1 239 ? 12.742 -28.719 -19.719 1 90.75 239 VAL B CA 1
ATOM 6996 C C . VAL B 1 239 ? 12.609 -30.125 -19.141 1 90.75 239 VAL B C 1
ATOM 6998 O O . VAL B 1 239 ? 13.547 -30.625 -18.516 1 90.75 239 VAL B O 1
ATOM 7001 N N . GLY B 1 240 ? 11.375 -30.672 -19.281 1 92.69 240 GLY B N 1
ATOM 7002 C CA . GLY B 1 240 ? 11.211 -31.953 -18.656 1 92.69 240 GLY B CA 1
ATOM 7003 C C . GLY B 1 240 ? 10.008 -32.719 -19.156 1 92.69 240 GLY B C 1
ATOM 7004 O O . GLY B 1 240 ? 9.312 -32.281 -20.062 1 92.69 240 GLY B O 1
ATOM 7005 N N . HIS B 1 241 ? 9.969 -33.969 -18.625 1 92.44 241 HIS B N 1
ATOM 7006 C CA . HIS B 1 241 ? 8.906 -34.906 -18.953 1 92.44 241 HIS B CA 1
ATOM 7007 C C . HIS B 1 241 ? 8.219 -35.406 -17.672 1 92.44 241 HIS B C 1
ATOM 7009 O O . HIS B 1 241 ? 8.883 -35.844 -16.75 1 92.44 241 HIS B O 1
ATOM 7015 N N . LEU B 1 242 ? 6.895 -35.219 -17.672 1 95.25 242 LEU B N 1
ATOM 7016 C CA . LEU B 1 242 ? 6.117 -35.625 -16.5 1 95.25 242 LEU B CA 1
ATOM 7017 C C . LEU B 1 242 ? 5.168 -36.781 -16.875 1 95.25 242 LEU B C 1
ATOM 7019 O O . LEU B 1 242 ? 4.434 -36.688 -17.859 1 95.25 242 LEU B O 1
ATOM 7023 N N . THR B 1 243 ? 5.242 -37.875 -16.203 1 93.56 243 THR B N 1
ATOM 7024 C CA . THR B 1 243 ? 4.316 -38.969 -16.359 1 93.56 243 THR B CA 1
ATOM 7025 C C . THR B 1 243 ? 3.418 -39.094 -15.133 1 93.56 243 THR B C 1
ATOM 7027 O O . THR B 1 243 ? 3.908 -39.219 -14 1 93.56 243 THR B O 1
ATOM 7030 N N . VAL B 1 244 ? 2.17 -38.969 -15.32 1 95.25 244 VAL B N 1
ATOM 7031 C CA . VAL B 1 244 ? 1.193 -39.062 -14.242 1 95.25 244 VAL B CA 1
ATOM 7032 C C . VAL B 1 244 ? 0.362 -40.312 -14.383 1 95.25 244 VAL B C 1
ATOM 7034 O O . VAL B 1 244 ? -0.379 -40.5 -15.359 1 95.25 244 VAL B O 1
ATOM 7037 N N . LYS B 1 245 ? 0.503 -41.219 -13.453 1 94.44 245 LYS B N 1
ATOM 7038 C CA . LYS B 1 245 ? -0.321 -42.406 -13.414 1 94.44 245 LYS B CA 1
ATOM 7039 C C . LYS B 1 245 ? -1.393 -42.312 -12.336 1 94.44 245 LYS B C 1
ATOM 7041 O O . LYS B 1 245 ? -1.078 -42.125 -11.156 1 94.44 245 LYS B O 1
ATOM 7046 N N . ILE B 1 246 ? -2.607 -42.344 -12.742 1 94.75 246 ILE B N 1
ATOM 7047 C CA . ILE B 1 246 ? -3.73 -42.312 -11.812 1 94.75 246 ILE B CA 1
ATOM 7048 C C . ILE B 1 246 ? -4.336 -43.688 -11.664 1 94.75 246 ILE B C 1
ATOM 7050 O O . ILE B 1 246 ? -4.812 -44.281 -12.641 1 94.75 246 ILE B O 1
ATOM 7054 N N . TYR B 1 247 ? -4.43 -44.219 -10.461 1 93.5 247 TYR B N 1
ATOM 7055 C CA . TYR B 1 247 ? -4.926 -45.562 -10.25 1 93.5 247 TYR B CA 1
ATOM 7056 C C . TYR B 1 247 ? -6.371 -45.531 -9.766 1 93.5 247 TYR B C 1
ATOM 7058 O O . TYR B 1 247 ? -7.285 -45.875 -10.531 1 93.5 247 TYR B O 1
ATOM 7066 N N . ARG B 1 248 ? -6.477 -45.094 -8.562 1 94 248 ARG B N 1
ATOM 7067 C CA . ARG B 1 248 ? -7.816 -45.156 -7.98 1 94 248 ARG B CA 1
ATOM 7068 C C . ARG B 1 248 ? -7.969 -44.094 -6.879 1 94 248 ARG B C 1
ATOM 7070 O O . ARG B 1 248 ? -6.98 -43.531 -6.43 1 94 248 ARG B O 1
ATOM 7077 N N . ALA B 1 249 ? -9.211 -43.812 -6.547 1 93.62 249 ALA B N 1
ATOM 7078 C CA . ALA B 1 249 ? -9.555 -42.906 -5.43 1 93.62 249 ALA B CA 1
ATOM 7079 C C . ALA B 1 249 ? -10.5 -43.625 -4.457 1 93.62 249 ALA B C 1
ATOM 7081 O O . ALA B 1 249 ? -11.172 -44.594 -4.816 1 93.62 249 ALA B O 1
ATOM 7082 N N . GLN B 1 250 ? -10.414 -43.188 -3.209 1 91.12 250 GLN B N 1
ATOM 7083 C CA . GLN B 1 250 ? -11.289 -43.781 -2.205 1 91.12 250 GLN B CA 1
ATOM 7084 C C . GLN B 1 250 ? -11.867 -42.719 -1.273 1 91.12 250 GLN B C 1
ATOM 7086 O O . GLN B 1 250 ? -11.312 -41.625 -1.132 1 91.12 250 GLN B O 1
ATOM 7091 N N . GLY B 1 251 ? -13.023 -43 -0.688 1 88 251 GLY B N 1
ATOM 7092 C CA . GLY B 1 251 ? -13.648 -42.188 0.342 1 88 251 GLY B CA 1
ATOM 7093 C C . GLY B 1 251 ? -14.25 -40.906 -0.198 1 88 251 GLY B C 1
ATOM 7094 O O . GLY B 1 251 ? -14.234 -39.875 0.479 1 88 251 GLY B O 1
ATOM 7095 N N . LEU B 1 252 ? -14.719 -40.875 -1.4 1 89.88 252 LEU B N 1
ATOM 7096 C CA . LEU B 1 252 ? -15.281 -39.656 -1.978 1 89.88 252 LEU B CA 1
ATOM 7097 C C . LEU B 1 252 ? -16.672 -39.375 -1.411 1 89.88 252 LEU B C 1
ATOM 7099 O O . LEU B 1 252 ? -17.328 -40.281 -0.903 1 89.88 252 LEU B O 1
ATOM 7103 N N . ALA B 1 253 ? -17 -38.156 -1.376 1 86.56 253 ALA B N 1
ATOM 7104 C CA . ALA B 1 253 ? -18.312 -37.75 -0.857 1 86.56 253 ALA B CA 1
ATOM 7105 C C . ALA B 1 253 ? -19.422 -38.156 -1.814 1 86.56 253 ALA B C 1
ATOM 7107 O O . ALA B 1 253 ? -19.219 -38.219 -3.029 1 86.56 253 ALA B O 1
ATOM 7108 N N . SER B 1 254 ? -20.547 -38.469 -1.231 1 81.38 254 SER B N 1
ATOM 7109 C CA . SER B 1 254 ? -21.719 -38.781 -2.031 1 81.38 254 SER B CA 1
ATOM 7110 C C . SER B 1 254 ? -22.453 -37.5 -2.443 1 81.38 254 SER B C 1
ATOM 7112 O O . SER B 1 254 ? -22.969 -36.781 -1.593 1 81.38 254 SER B O 1
ATOM 7114 N N . ALA B 1 255 ? -22.297 -37.156 -3.633 1 73.88 255 ALA B N 1
ATOM 7115 C CA . ALA B 1 255 ? -22.922 -35.906 -4.117 1 73.88 255 ALA B CA 1
ATOM 7116 C C . ALA B 1 255 ? -24.281 -36.188 -4.758 1 73.88 255 ALA B C 1
ATOM 7118 O O . ALA B 1 255 ? -25.094 -35.281 -4.91 1 73.88 255 ALA B O 1
ATOM 7119 N N . ASP B 1 256 ? -24.5 -37.406 -5.109 1 69.81 256 ASP B N 1
ATOM 7120 C CA . ASP B 1 256 ? -25.766 -37.719 -5.777 1 69.81 256 ASP B CA 1
ATOM 7121 C C . ASP B 1 256 ? -26.781 -38.281 -4.793 1 69.81 256 ASP B C 1
ATOM 7123 O O . ASP B 1 256 ? -26.422 -38.75 -3.719 1 69.81 256 ASP B O 1
ATOM 7127 N N . ILE B 1 257 ? -28.047 -38.031 -5.031 1 66.69 257 ILE B N 1
ATOM 7128 C CA . ILE B 1 257 ? -29.188 -38.438 -4.211 1 66.69 257 ILE B CA 1
ATOM 7129 C C . ILE B 1 257 ? -29.109 -39.938 -3.941 1 66.69 257 ILE B C 1
ATOM 7131 O O . ILE B 1 257 ? -29.469 -40.406 -2.852 1 66.69 257 ILE B O 1
ATOM 7135 N N . GLY B 1 258 ? -28.656 -40.812 -4.691 1 65.5 258 GLY B N 1
ATOM 7136 C CA . GLY B 1 258 ? -28.609 -42.25 -4.527 1 65.5 258 GLY B CA 1
ATOM 7137 C C . GLY B 1 258 ? -27.438 -42.719 -3.699 1 65.5 258 GLY B C 1
ATOM 7138 O O . GLY B 1 258 ? -27.25 -43.938 -3.496 1 65.5 258 GLY B O 1
ATOM 7139 N N . GLY B 1 259 ? -26.766 -41.812 -3.064 1 72.88 259 GLY B N 1
ATOM 7140 C CA . GLY B 1 259 ? -25.656 -42.188 -2.178 1 72.88 259 GLY B CA 1
ATOM 7141 C C . GLY B 1 259 ? -24.359 -42.406 -2.91 1 72.88 259 GLY B C 1
ATOM 7142 O O . GLY B 1 259 ? -23.344 -42.75 -2.289 1 72.88 259 GLY B O 1
ATOM 7143 N N . LYS B 1 260 ? -24.438 -42.531 -4.281 1 81.75 260 LYS B N 1
ATOM 7144 C CA . LYS B 1 260 ? -23.203 -42.719 -5.027 1 81.75 260 LYS B CA 1
ATOM 7145 C C . LYS B 1 260 ? -22.875 -41.531 -5.898 1 81.75 260 LYS B C 1
ATOM 7147 O O . LYS B 1 260 ? -23.609 -40.531 -5.895 1 81.75 260 LYS B O 1
ATOM 7152 N N . SER B 1 261 ? -21.672 -41.469 -6.457 1 86.69 261 SER B N 1
ATOM 7153 C CA . SER B 1 261 ? -21.219 -40.375 -7.305 1 86.69 261 SER B CA 1
ATOM 7154 C C . SER B 1 261 ? -20.609 -40.906 -8.602 1 86.69 261 SER B C 1
ATOM 7156 O O . SER B 1 261 ? -20.375 -42.094 -8.75 1 86.69 261 SER B O 1
ATOM 7158 N N . ASP B 1 262 ? -20.484 -40.062 -9.562 1 86.88 262 ASP B N 1
ATOM 7159 C CA . ASP B 1 262 ? -19.828 -40.344 -10.836 1 86.88 262 ASP B CA 1
ATOM 7160 C C . ASP B 1 262 ? -18.562 -39.5 -10.984 1 86.88 262 ASP B C 1
ATOM 7162 O O . ASP B 1 262 ? -18.531 -38.531 -11.742 1 86.88 262 ASP B O 1
ATOM 7166 N N . PRO B 1 263 ? -17.5 -39.969 -10.375 1 91.81 263 PRO B N 1
ATOM 7167 C CA . PRO B 1 263 ? -16.297 -39.125 -10.281 1 91.81 263 PRO B CA 1
ATOM 7168 C C . PRO B 1 263 ? -15.398 -39.25 -11.508 1 91.81 263 PRO B C 1
ATOM 7170 O O . PRO B 1 263 ? -15.336 -40.344 -12.117 1 91.81 263 PRO B O 1
ATOM 7173 N N . PHE B 1 264 ? -14.766 -38.25 -11.93 1 92.25 264 PHE B N 1
ATOM 7174 C CA . PHE B 1 264 ? -13.672 -38.219 -12.883 1 92.25 264 PHE B CA 1
ATOM 7175 C C . PHE B 1 264 ? -12.57 -37.25 -12.422 1 92.25 264 PHE B C 1
ATOM 7177 O O . PHE B 1 264 ? -12.82 -36.375 -11.609 1 92.25 264 PHE B O 1
ATOM 7184 N N . CYS B 1 265 ? -11.406 -37.469 -12.852 1 94.69 265 CYS B N 1
ATOM 7185 C CA . CYS B 1 265 ? -10.25 -36.719 -12.391 1 94.69 265 CYS B CA 1
ATOM 7186 C C . CYS B 1 265 ? -9.719 -35.812 -13.5 1 94.69 265 CYS B C 1
ATOM 7188 O O . CYS B 1 265 ? -9.656 -36.219 -14.656 1 94.69 265 CYS B O 1
ATOM 7190 N N . VAL B 1 266 ? -9.43 -34.625 -13.117 1 95.44 266 VAL B N 1
ATOM 7191 C CA . VAL B 1 266 ? -8.844 -33.656 -14.047 1 95.44 266 VAL B CA 1
ATOM 7192 C C . VAL B 1 266 ? -7.426 -33.312 -13.602 1 95.44 266 VAL B C 1
ATOM 7194 O O . VAL B 1 266 ? -7.211 -32.938 -12.445 1 95.44 266 VAL B O 1
ATOM 7197 N N . VAL B 1 267 ? -6.48 -33.469 -14.484 1 96.44 267 VAL B N 1
ATOM 7198 C CA . VAL B 1 267 ? -5.082 -33.156 -14.227 1 96.44 267 VAL B CA 1
ATOM 7199 C C . VAL B 1 267 ? -4.691 -31.906 -15.023 1 96.44 267 VAL B C 1
ATOM 7201 O O . VAL B 1 267 ? -4.855 -31.875 -16.25 1 96.44 267 VAL B O 1
ATOM 7204 N N . GLU B 1 268 ? -4.227 -30.953 -14.312 1 95.56 268 GLU B N 1
ATOM 7205 C CA . GLU B 1 268 ? -3.859 -29.703 -14.961 1 95.56 268 GLU B CA 1
ATOM 7206 C C . GLU B 1 268 ? -2.426 -29.297 -14.625 1 95.56 268 GLU B C 1
ATOM 7208 O O . GLU B 1 268 ? -2.012 -29.391 -13.461 1 95.56 268 GLU B O 1
ATOM 7213 N N . LEU B 1 269 ? -1.694 -28.953 -15.594 1 95.38 269 LEU B N 1
ATOM 7214 C CA . LEU B 1 269 ? -0.373 -28.344 -15.469 1 95.38 269 LEU B CA 1
ATOM 7215 C C . LEU B 1 269 ? -0.311 -27.031 -16.234 1 95.38 269 LEU B C 1
ATOM 7217 O O . LEU B 1 269 ? -0.135 -27.016 -17.453 1 95.38 269 LEU B O 1
ATOM 7221 N N . ILE B 1 270 ? -0.422 -25.906 -15.539 1 92.75 270 ILE B N 1
ATOM 7222 C CA . ILE B 1 270 ? -0.482 -24.562 -16.094 1 92.75 270 ILE B CA 1
ATOM 7223 C C . ILE B 1 270 ? -1.634 -24.453 -17.094 1 92.75 270 ILE B C 1
ATOM 7225 O O . ILE B 1 270 ? -2.795 -24.344 -16.703 1 92.75 270 ILE B O 1
ATOM 7229 N N . ASN B 1 271 ? -1.35 -24.656 -18.438 1 92.31 271 ASN B N 1
ATOM 7230 C CA . ASN B 1 271 ? -2.406 -24.547 -19.438 1 92.31 271 ASN B CA 1
ATOM 7231 C C . ASN B 1 271 ? -2.748 -25.906 -20.062 1 92.31 271 ASN B C 1
ATOM 7233 O O . ASN B 1 271 ? -3.705 -26.016 -20.828 1 92.31 271 ASN B O 1
ATOM 7237 N N . ASP B 1 272 ? -2.039 -26.938 -19.688 1 93.25 272 ASP B N 1
ATOM 7238 C CA . ASP B 1 272 ? -2.344 -28.297 -20.141 1 93.25 272 ASP B CA 1
ATOM 7239 C C . ASP B 1 272 ? -3.375 -28.969 -19.25 1 93.25 272 ASP B C 1
ATOM 7241 O O . ASP B 1 272 ? -3.225 -28.969 -18.016 1 93.25 272 ASP B O 1
ATOM 7245 N N . ARG B 1 273 ? -4.383 -29.453 -19.844 1 93.88 273 ARG B N 1
ATOM 7246 C CA . ARG B 1 273 ? -5.48 -30.047 -19.094 1 93.88 273 ARG B CA 1
ATOM 7247 C C . ARG B 1 273 ? -5.887 -31.391 -19.688 1 93.88 273 ARG B C 1
ATOM 7249 O O . ARG B 1 273 ? -6.141 -31.5 -20.891 1 93.88 273 ARG B O 1
ATOM 7256 N N . VAL B 1 274 ? -5.863 -32.438 -18.906 1 94.06 274 VAL B N 1
ATOM 7257 C CA . VAL B 1 274 ? -6.309 -33.75 -19.328 1 94.06 274 VAL B CA 1
ATOM 7258 C C . VAL B 1 274 ? -7.277 -34.312 -18.297 1 94.06 274 VAL B C 1
ATOM 7260 O O . VAL B 1 274 ? -7.223 -33.969 -17.125 1 94.06 274 VAL B O 1
ATOM 7263 N N . GLN B 1 275 ? -8.148 -35.125 -18.734 1 93.12 275 GLN B N 1
ATOM 7264 C CA . GLN B 1 275 ? -9.133 -35.688 -17.828 1 93.12 275 GLN B CA 1
ATOM 7265 C C . GLN B 1 275 ? -9.305 -37.188 -18.062 1 93.12 275 GLN B C 1
ATOM 7267 O O . GLN B 1 275 ? -9.008 -37.688 -19.156 1 93.12 275 GLN B O 1
ATOM 7272 N N . THR B 1 276 ? -9.688 -37.938 -17.047 1 91.56 276 THR B N 1
ATOM 7273 C CA . THR B 1 276 ? -9.977 -39.344 -17.125 1 91.56 276 THR B CA 1
ATOM 7274 C C . THR B 1 276 ? -11.43 -39.594 -17.516 1 91.56 276 THR B C 1
ATOM 7276 O O . THR B 1 276 ? -12.219 -38.656 -17.594 1 91.56 276 THR B O 1
ATOM 7279 N N . HIS B 1 277 ? -11.727 -40.844 -17.859 1 88.19 277 HIS B N 1
ATOM 7280 C CA . HIS B 1 277 ? -13.117 -41.219 -18.078 1 88.19 277 HIS B CA 1
ATOM 7281 C C . HIS B 1 277 ? -13.914 -41.188 -16.781 1 88.19 277 HIS B C 1
ATOM 7283 O O . HIS B 1 277 ? -13.336 -41.156 -15.695 1 88.19 277 HIS B O 1
ATOM 7289 N N . THR B 1 278 ? -15.164 -41.125 -16.891 1 87.75 278 THR B N 1
ATOM 7290 C CA . THR B 1 278 ? -16.047 -41.094 -15.734 1 87.75 278 THR B CA 1
ATOM 7291 C C . THR B 1 278 ? -16.422 -42.5 -15.297 1 87.75 278 THR B C 1
ATOM 7293 O O . THR B 1 278 ? -16.719 -43.375 -16.141 1 87.75 278 THR B O 1
ATOM 7296 N N . GLU B 1 279 ? -16.234 -42.781 -14.039 1 86.62 279 GLU B N 1
ATOM 7297 C CA . GLU B 1 279 ? -16.734 -44 -13.445 1 86.62 279 GLU B CA 1
ATOM 7298 C C . GLU B 1 279 ? -18.109 -43.781 -12.797 1 86.62 279 GLU B C 1
ATOM 7300 O O . GLU B 1 279 ? -18.234 -42.938 -11.891 1 86.62 279 GLU B O 1
ATOM 7305 N N . TYR B 1 280 ? -19.047 -44.531 -13.219 1 84.38 280 TYR B N 1
ATOM 7306 C CA . TYR B 1 280 ? -20.406 -44.25 -12.805 1 84.38 280 TYR B CA 1
ATOM 7307 C C . TYR B 1 280 ? -20.766 -45 -11.516 1 84.38 280 TYR B C 1
ATOM 7309 O O . TYR B 1 280 ? -20.375 -46.156 -11.336 1 84.38 280 TYR B O 1
ATOM 7317 N N . LYS B 1 281 ? -21.484 -44.344 -10.633 1 82.5 281 LYS B N 1
ATOM 7318 C CA . LYS B 1 281 ? -22.141 -44.844 -9.43 1 82.5 281 LYS B CA 1
ATOM 7319 C C . LYS B 1 281 ? -21.156 -45.531 -8.5 1 82.5 281 LYS B C 1
ATOM 7321 O O . LYS B 1 281 ? -21.375 -46.688 -8.094 1 82.5 281 LYS B O 1
ATOM 7326 N N . THR B 1 282 ? -20.094 -44.875 -8.242 1 85.38 282 THR B N 1
ATOM 7327 C CA . THR B 1 282 ? -19.094 -45.406 -7.328 1 85.38 282 THR B CA 1
ATOM 7328 C C . THR B 1 282 ? -18.453 -44.312 -6.488 1 85.38 282 THR B C 1
ATOM 7330 O O . THR B 1 282 ? -18.328 -43.188 -6.941 1 85.38 282 THR B O 1
ATOM 7333 N N . LEU B 1 283 ? -18.125 -44.781 -5.262 1 86.94 283 LEU B N 1
ATOM 7334 C CA . LEU B 1 283 ? -17.391 -43.875 -4.383 1 86.94 283 LEU B CA 1
ATOM 7335 C C . LEU B 1 283 ? -15.906 -44.25 -4.352 1 86.94 283 LEU B C 1
ATOM 7337 O O . LEU B 1 283 ? -15.094 -43.531 -3.771 1 86.94 283 LEU B O 1
ATOM 7341 N N . THR B 1 284 ? -15.57 -45.344 -4.953 1 88.88 284 THR B N 1
ATOM 7342 C CA . THR B 1 284 ? -14.195 -45.844 -5.074 1 88.88 284 THR B CA 1
ATOM 7343 C C . THR B 1 284 ? -13.844 -46.094 -6.535 1 88.88 284 THR B C 1
ATOM 7345 O O . THR B 1 284 ? -13.672 -47.25 -6.945 1 88.88 284 THR B O 1
ATOM 7348 N N . PRO B 1 285 ? -13.664 -45.062 -7.254 1 91.62 285 PRO B N 1
ATOM 7349 C CA . PRO B 1 285 ? -13.383 -45.219 -8.68 1 91.62 285 PRO B CA 1
ATOM 7350 C C . PRO B 1 285 ? -11.977 -45.75 -8.953 1 91.62 285 PRO B C 1
ATOM 7352 O O . PRO B 1 285 ? -11.047 -45.438 -8.195 1 91.62 285 PRO B O 1
ATOM 7355 N N . THR B 1 286 ? -11.875 -46.562 -9.922 1 91.5 286 THR B N 1
ATOM 7356 C CA . THR B 1 286 ? -10.609 -47.062 -10.438 1 91.5 286 THR B CA 1
ATOM 7357 C C . THR B 1 286 ? -10.422 -46.656 -11.898 1 91.5 286 THR B C 1
ATOM 7359 O O . THR B 1 286 ? -11.117 -47.156 -12.781 1 91.5 286 THR B O 1
ATOM 7362 N N . TRP B 1 287 ? -9.57 -45.719 -12.203 1 90.44 287 TRP B N 1
ATOM 7363 C CA . TRP B 1 287 ? -9.391 -45.219 -13.562 1 90.44 287 TRP B CA 1
ATOM 7364 C C . TRP B 1 287 ? -8.219 -45.906 -14.258 1 90.44 287 TRP B C 1
ATOM 7366 O O . TRP B 1 287 ? -8.305 -46.25 -15.438 1 90.44 287 TRP B O 1
ATOM 7376 N N . ASN B 1 288 ? -7.109 -46.219 -13.648 1 89.25 288 ASN B N 1
ATOM 7377 C CA . ASN B 1 288 ? -5.898 -46.812 -14.172 1 89.25 288 ASN B CA 1
ATOM 7378 C C . ASN B 1 288 ? -5.477 -46.188 -15.5 1 89.25 288 ASN B C 1
ATOM 7380 O O . ASN B 1 288 ? -5.305 -46.906 -16.5 1 89.25 288 ASN B O 1
ATOM 7384 N N . LYS B 1 289 ? -5.262 -44.906 -15.484 1 91.19 289 LYS B N 1
ATOM 7385 C CA . LYS B 1 289 ? -4.863 -44.156 -16.672 1 91.19 289 LYS B CA 1
ATOM 7386 C C . LYS B 1 289 ? -3.492 -43.531 -16.469 1 91.19 289 LYS B C 1
ATOM 7388 O O . LYS B 1 289 ? -3.121 -43.156 -15.352 1 91.19 289 LYS B O 1
ATOM 7393 N N . VAL B 1 290 ? -2.781 -43.406 -17.562 1 91.31 290 VAL B N 1
ATOM 7394 C CA . VAL B 1 290 ? -1.469 -42.781 -17.547 1 91.31 290 VAL B CA 1
ATOM 7395 C C . VAL B 1 290 ? -1.465 -41.594 -18.516 1 91.31 290 VAL B C 1
ATOM 7397 O O . VAL B 1 290 ? -1.949 -41.688 -19.641 1 91.31 290 VAL B O 1
ATOM 7400 N N . PHE B 1 291 ? -1.021 -40.469 -18.078 1 92.75 291 PHE B N 1
ATOM 7401 C CA . PHE B 1 291 ? -0.901 -39.25 -18.891 1 92.75 291 PHE B CA 1
ATOM 7402 C C . PHE B 1 291 ? 0.546 -38.781 -18.938 1 92.75 291 PHE B C 1
ATOM 7404 O O . PHE B 1 291 ? 1.262 -38.844 -17.938 1 92.75 291 PHE B O 1
ATOM 7411 N N . VAL B 1 292 ? 0.973 -38.406 -20.109 1 91.38 292 VAL B N 1
ATOM 7412 C CA . VAL B 1 292 ? 2.307 -37.844 -20.297 1 91.38 292 VAL B CA 1
ATOM 7413 C C . VAL B 1 292 ? 2.199 -36.344 -20.641 1 91.38 292 VAL B C 1
ATOM 7415 O O . VAL B 1 292 ? 1.483 -35.969 -21.578 1 91.38 292 VAL B O 1
ATOM 7418 N N . MET B 1 293 ? 2.846 -35.531 -19.859 1 92.94 293 MET B N 1
ATOM 7419 C CA . MET B 1 293 ? 2.824 -34.094 -20.094 1 92.94 293 MET B CA 1
ATOM 7420 C C . MET B 1 293 ? 4.238 -33.531 -20.219 1 92.94 293 MET B C 1
ATOM 7422 O O . MET B 1 293 ? 5.172 -34.062 -19.609 1 92.94 293 MET B O 1
ATOM 7426 N N . ASN B 1 294 ? 4.367 -32.5 -21.047 1 91.5 294 ASN B N 1
ATOM 7427 C CA . ASN B 1 294 ? 5.645 -31.828 -21.188 1 91.5 294 ASN B CA 1
ATOM 7428 C C . ASN B 1 294 ? 5.793 -30.703 -20.156 1 91.5 294 ASN B C 1
ATOM 7430 O O . ASN B 1 294 ? 4.891 -29.875 -20 1 91.5 294 ASN B O 1
ATOM 7434 N N . VAL B 1 295 ? 6.922 -30.734 -19.5 1 93.75 295 VAL B N 1
ATOM 7435 C CA . VAL B 1 295 ? 7.172 -29.734 -18.469 1 93.75 295 VAL B CA 1
ATOM 7436 C C . VAL B 1 295 ? 8 -28.594 -19.047 1 93.75 295 VAL B C 1
ATOM 7438 O O . VAL B 1 295 ? 9.156 -28.797 -19.438 1 93.75 295 VAL B O 1
ATOM 7441 N N . ARG B 1 296 ? 7.461 -27.453 -19.125 1 91.19 296 ARG B N 1
ATOM 7442 C CA . ARG B 1 296 ? 8.18 -26.281 -19.594 1 91.19 296 ARG B CA 1
ATOM 7443 C C . ARG B 1 296 ? 8.852 -25.547 -18.422 1 91.19 296 ARG B C 1
ATOM 7445 O O . ARG B 1 296 ? 9.906 -24.938 -18.594 1 91.19 296 ARG B O 1
ATOM 7452 N N . ASP B 1 297 ? 8.281 -25.562 -17.359 1 93.5 297 ASP B N 1
ATOM 7453 C CA . ASP B 1 297 ? 8.805 -24.953 -16.141 1 93.5 297 ASP B CA 1
ATOM 7454 C C . ASP B 1 297 ? 8.75 -25.938 -14.961 1 93.5 297 ASP B C 1
ATOM 7456 O O . ASP B 1 297 ? 7.664 -26.375 -14.57 1 93.5 297 ASP B O 1
ATOM 7460 N N . ILE B 1 298 ? 9.844 -26.25 -14.453 1 94.12 298 ILE B N 1
ATOM 7461 C CA . ILE B 1 298 ? 9.938 -27.266 -13.414 1 94.12 298 ILE B CA 1
ATOM 7462 C C . ILE B 1 298 ? 9.336 -26.734 -12.117 1 94.12 298 ILE B C 1
ATOM 74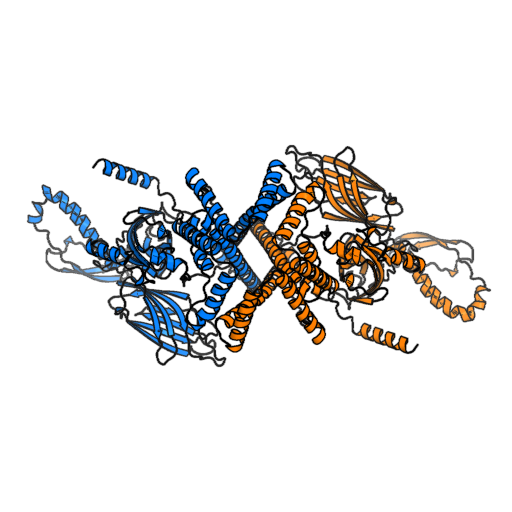64 O O . ILE B 1 298 ? 9.023 -27.5 -11.211 1 94.12 298 ILE B O 1
ATOM 7468 N N . HIS B 1 299 ? 9.172 -25.438 -11.984 1 94.06 299 HIS B N 1
ATOM 7469 C CA . HIS B 1 299 ? 8.648 -24.859 -10.758 1 94.06 299 HIS B CA 1
ATOM 7470 C C . HIS B 1 299 ? 7.125 -24.797 -10.781 1 94.06 299 HIS B C 1
ATOM 7472 O O . HIS B 1 299 ? 6.5 -24.328 -9.828 1 94.06 299 HIS B O 1
ATOM 7478 N N . SER B 1 300 ? 6.527 -25.328 -11.758 1 94.56 300 SER B N 1
ATOM 7479 C CA . SER B 1 300 ? 5.074 -25.359 -11.867 1 94.56 300 SER B CA 1
ATOM 7480 C C . SER B 1 300 ? 4.461 -26.375 -10.906 1 94.56 300 SER B C 1
ATOM 7482 O O . SER B 1 300 ? 5.172 -27.219 -10.344 1 94.56 300 SER B O 1
ATOM 7484 N N . VAL B 1 301 ? 3.18 -26.172 -10.648 1 95.25 301 VAL B N 1
ATOM 7485 C CA . VAL B 1 301 ? 2.453 -27.016 -9.703 1 95.25 301 VAL B CA 1
ATOM 7486 C C . VAL B 1 301 ? 1.414 -27.844 -10.453 1 95.25 301 VAL B C 1
ATOM 7488 O O . VAL B 1 301 ? 0.668 -27.328 -11.281 1 95.25 301 VAL B O 1
ATOM 7491 N N . LEU B 1 302 ? 1.445 -29.094 -10.203 1 96.81 302 LEU B N 1
ATOM 7492 C CA . LEU B 1 302 ? 0.45 -30.016 -10.75 1 96.81 302 LEU B CA 1
ATOM 7493 C C . LEU B 1 302 ? -0.839 -29.969 -9.938 1 96.81 302 LEU B C 1
ATOM 7495 O O . LEU B 1 302 ? -0.811 -30.109 -8.719 1 96.81 302 LEU B O 1
ATOM 7499 N N . GLU B 1 303 ? -1.873 -29.719 -10.594 1 96.06 303 GLU B N 1
ATOM 7500 C CA . GLU B 1 303 ? -3.176 -29.688 -9.938 1 96.06 303 GLU B CA 1
ATOM 7501 C C . GLU B 1 303 ? -4.047 -30.859 -10.367 1 96.06 303 GLU B C 1
ATOM 7503 O O . GLU B 1 303 ? -4.27 -31.078 -11.562 1 96.06 303 GLU B O 1
ATOM 7508 N N . VAL B 1 304 ? -4.527 -31.594 -9.43 1 96.75 304 VAL B N 1
ATOM 7509 C CA . VAL B 1 304 ? -5.426 -32.719 -9.672 1 96.75 304 VAL B CA 1
ATOM 7510 C C . VAL B 1 304 ? -6.754 -32.469 -8.961 1 96.75 304 VAL B C 1
ATOM 7512 O O . VAL B 1 304 ? -6.793 -32.312 -7.738 1 96.75 304 VAL B O 1
ATOM 7515 N N . THR B 1 305 ? -7.754 -32.406 -9.703 1 96.25 305 THR B N 1
ATOM 7516 C CA . THR B 1 305 ? -9.078 -32.156 -9.148 1 96.25 305 THR B CA 1
ATOM 7517 C C . THR B 1 305 ? -10.039 -33.281 -9.516 1 96.25 305 THR B C 1
ATOM 7519 O O . THR B 1 305 ? -10.094 -33.719 -10.664 1 96.25 305 THR B O 1
ATOM 7522 N N . VAL B 1 306 ? -10.773 -33.719 -8.562 1 95.5 306 VAL B N 1
ATOM 7523 C CA . VAL B 1 306 ? -11.789 -34.75 -8.781 1 95.5 306 VAL B CA 1
ATOM 7524 C C . VAL B 1 306 ? -13.172 -34.094 -8.812 1 95.5 306 VAL B C 1
ATOM 7526 O O . VAL B 1 306 ? -13.516 -33.312 -7.926 1 95.5 306 VAL B O 1
ATOM 7529 N N . TYR B 1 307 ? -13.852 -34.406 -9.875 1 93.31 307 TYR B N 1
ATOM 7530 C CA . TYR B 1 307 ? -15.203 -33.875 -10.047 1 93.31 307 TYR B CA 1
ATOM 7531 C C . TYR B 1 307 ? -16.234 -35 -10.117 1 93.31 307 TYR B C 1
ATOM 7533 O O . TYR B 1 307 ? -15.867 -36.156 -10.305 1 93.31 307 TYR B O 1
ATOM 7541 N N . ASP B 1 308 ? -17.453 -34.531 -9.883 1 90.5 308 ASP B N 1
ATOM 7542 C CA . ASP B 1 308 ? -18.594 -35.438 -10.078 1 90.5 308 ASP B CA 1
ATOM 7543 C C . ASP B 1 308 ? -19.453 -34.969 -11.25 1 90.5 308 ASP B C 1
ATOM 7545 O O . ASP B 1 308 ? -19.797 -33.781 -11.344 1 90.5 308 ASP B O 1
ATOM 7549 N N . GLU B 1 309 ? -19.625 -35.812 -12.18 1 85.81 309 GLU B N 1
ATOM 7550 C CA . GLU B 1 309 ? -20.469 -35.5 -13.328 1 85.81 309 GLU B CA 1
ATOM 7551 C C . GLU B 1 309 ? -21.938 -35.75 -13.023 1 85.81 309 GLU B C 1
ATOM 7553 O O . GLU B 1 309 ? -22.312 -36.844 -12.625 1 85.81 309 GLU B O 1
ATOM 7558 N N . ASP B 1 310 ? -22.641 -34.625 -13.188 1 78.69 310 ASP B N 1
ATOM 7559 C CA . ASP B 1 310 ? -24.094 -34.781 -13.016 1 78.69 310 ASP B CA 1
ATOM 7560 C C . ASP B 1 310 ? -24.797 -34.906 -14.359 1 78.69 310 ASP B C 1
ATOM 7562 O O . ASP B 1 310 ? -24.172 -34.688 -15.414 1 78.69 310 ASP B O 1
ATOM 7566 N N . ARG B 1 311 ? -26.016 -35.281 -14.375 1 69.31 311 ARG B N 1
ATOM 7567 C CA . ARG B 1 311 ? -26.797 -35.562 -15.578 1 69.31 311 ARG B CA 1
ATOM 7568 C C . ARG B 1 311 ? -26.922 -34.344 -16.453 1 69.31 311 ARG B C 1
ATOM 7570 O O . ARG B 1 311 ? -26.953 -34.438 -17.672 1 69.31 311 ARG B O 1
ATOM 7577 N N . ASP B 1 312 ? -26.938 -33.125 -15.859 1 67.38 312 ASP B N 1
ATOM 7578 C CA . ASP B 1 312 ? -27.125 -31.906 -16.641 1 67.38 312 ASP B CA 1
ATOM 7579 C C . ASP B 1 312 ? -25.781 -31.281 -17.016 1 67.38 312 ASP B C 1
ATOM 7581 O O . ASP B 1 312 ? -25.672 -30.062 -17.188 1 67.38 312 ASP B O 1
ATOM 7585 N N . HIS B 1 313 ? -24.797 -32.188 -17.219 1 67.44 313 HIS B N 1
ATOM 7586 C CA . HIS B 1 313 ? -23.469 -31.734 -17.625 1 67.44 313 HIS B CA 1
ATOM 7587 C C . HIS B 1 313 ? -22.906 -30.734 -16.625 1 67.44 313 HIS B C 1
ATOM 7589 O O . HIS B 1 313 ? -21.953 -30.016 -16.938 1 67.44 313 HIS B O 1
ATOM 7595 N N . LYS B 1 314 ? -23.578 -30.641 -15.492 1 77.88 314 LYS B N 1
ATOM 7596 C CA . LYS B 1 314 ? -22.969 -29.828 -14.43 1 77.88 314 LYS B CA 1
ATOM 7597 C C . LYS B 1 314 ? -21.969 -30.641 -13.633 1 77.88 314 LYS B C 1
ATOM 7599 O O . LYS B 1 314 ? -22.078 -31.875 -13.531 1 77.88 314 LYS B O 1
ATOM 7604 N N . VAL B 1 315 ? -20.922 -30.031 -13.281 1 85.44 315 VAL B N 1
ATOM 7605 C CA . VAL B 1 315 ? -19.859 -30.703 -12.539 1 85.44 315 VAL B CA 1
ATOM 7606 C C . VAL B 1 315 ? -19.828 -30.188 -11.102 1 85.44 315 VAL B C 1
ATOM 7608 O O . VAL B 1 315 ? -20.031 -28.984 -10.859 1 85.44 315 VAL B O 1
ATOM 7611 N N . GLU B 1 316 ? -19.781 -31.109 -10.211 1 87.69 316 GLU B N 1
ATOM 7612 C CA . GLU B 1 316 ? -19.641 -30.75 -8.797 1 87.69 316 GLU B CA 1
ATOM 7613 C C . GLU B 1 316 ? -18.25 -31.078 -8.273 1 87.69 316 GLU B C 1
ATOM 7615 O O . GLU B 1 316 ? -17.688 -32.125 -8.617 1 87.69 316 GLU B O 1
ATOM 7620 N N . PHE B 1 317 ? -17.797 -30.297 -7.41 1 91.81 317 PHE B N 1
ATOM 7621 C CA . PHE B 1 317 ? -16.453 -30.438 -6.848 1 91.81 317 PHE B CA 1
ATOM 7622 C C . PHE B 1 317 ? -16.438 -31.469 -5.738 1 91.81 317 PHE B C 1
ATOM 7624 O O . PHE B 1 317 ? -17.297 -31.469 -4.855 1 91.81 317 PHE B O 1
ATOM 7631 N N . LEU B 1 318 ? -15.367 -32.344 -5.793 1 91.12 318 LEU B N 1
ATOM 7632 C CA . LEU B 1 318 ? -15.25 -33.375 -4.758 1 91.12 318 LEU B CA 1
ATOM 7633 C C . LEU B 1 318 ? -13.961 -33.188 -3.965 1 91.12 318 LEU B C 1
ATOM 7635 O O . LEU B 1 318 ? -13.93 -33.438 -2.76 1 91.12 318 LEU B O 1
ATOM 7639 N N . GLY B 1 319 ? -12.906 -32.812 -4.656 1 93.38 319 GLY B N 1
ATOM 7640 C CA . GLY B 1 319 ? -11.625 -32.656 -3.984 1 93.38 319 GLY B CA 1
ATOM 7641 C C . GLY B 1 319 ? -10.516 -32.219 -4.918 1 93.38 319 GLY B C 1
ATOM 7642 O O . GLY B 1 319 ? -10.578 -32.469 -6.125 1 93.38 319 GLY B O 1
ATOM 7643 N N . LYS B 1 320 ? -9.516 -31.641 -4.281 1 95.19 320 LYS B N 1
ATOM 7644 C CA . LYS B 1 320 ? -8.398 -31.141 -5.074 1 95.19 320 LYS B CA 1
ATOM 7645 C C . LYS B 1 320 ? -7.07 -31.344 -4.348 1 95.19 320 LYS B C 1
ATOM 7647 O O . LYS B 1 320 ? -7.016 -31.328 -3.117 1 95.19 320 LYS B O 1
ATOM 7652 N N . VAL B 1 321 ? -6.008 -31.609 -5.113 1 94.69 321 VAL B N 1
ATOM 7653 C CA . VAL B 1 321 ? -4.656 -31.734 -4.578 1 94.69 321 VAL B CA 1
ATOM 7654 C C . VAL B 1 321 ? -3.672 -30.984 -5.465 1 94.69 321 VAL B C 1
ATOM 7656 O O . VAL B 1 321 ? -3.785 -31.016 -6.691 1 94.69 321 VAL B O 1
ATOM 7659 N N . MET B 1 322 ? -2.775 -30.266 -4.836 1 95.44 322 MET B N 1
ATOM 7660 C CA . MET B 1 322 ? -1.718 -29.547 -5.539 1 95.44 322 MET B CA 1
ATOM 7661 C C . MET B 1 322 ? -0.343 -30.078 -5.145 1 95.44 322 MET B C 1
ATOM 7663 O O . MET B 1 322 ? -0.008 -30.125 -3.957 1 95.44 322 MET B O 1
ATOM 7667 N N . VAL B 1 323 ? 0.427 -30.469 -6.156 1 95.06 323 VAL B N 1
ATOM 7668 C CA . VAL B 1 323 ? 1.748 -31.031 -5.895 1 95.06 323 VAL B CA 1
ATOM 7669 C C . VAL B 1 323 ? 2.797 -30.297 -6.723 1 95.06 323 VAL B C 1
ATOM 7671 O O . VAL B 1 323 ? 2.783 -30.359 -7.953 1 95.06 323 VAL B O 1
ATOM 7674 N N . PRO B 1 324 ? 3.695 -29.625 -6.035 1 95.75 324 PRO B N 1
ATOM 7675 C CA . PRO B 1 324 ? 4.809 -29.062 -6.793 1 95.75 324 PRO B CA 1
ATOM 7676 C C . PRO B 1 324 ? 5.684 -30.125 -7.449 1 95.75 324 PRO B C 1
ATOM 7678 O O . PRO B 1 324 ? 5.945 -31.172 -6.848 1 95.75 324 PRO B O 1
ATOM 7681 N N . LEU B 1 325 ? 6.121 -29.891 -8.633 1 96.12 325 LEU B N 1
ATOM 7682 C CA . LEU B 1 325 ? 6.852 -30.875 -9.414 1 96.12 325 LEU B CA 1
ATOM 7683 C C . LEU B 1 325 ? 8.156 -31.266 -8.719 1 96.12 325 LEU B C 1
ATOM 7685 O O . LEU B 1 325 ? 8.586 -32.406 -8.789 1 96.12 325 LEU B O 1
ATOM 7689 N N . LEU B 1 326 ? 8.766 -30.344 -8.039 1 94.25 326 LEU B N 1
ATOM 7690 C CA . LEU B 1 326 ? 10.078 -30.578 -7.43 1 94.25 326 LEU B CA 1
ATOM 7691 C C . LEU B 1 326 ? 9.953 -31.469 -6.203 1 94.25 326 LEU B C 1
ATOM 7693 O O . LEU B 1 326 ? 10.945 -32.031 -5.746 1 94.25 326 LEU B O 1
ATOM 7697 N N . ARG B 1 327 ? 8.773 -31.641 -5.684 1 91.56 327 ARG B N 1
ATOM 7698 C CA . ARG B 1 327 ? 8.57 -32.469 -4.496 1 91.56 327 ARG B CA 1
ATOM 7699 C C . ARG B 1 327 ? 8.227 -33.906 -4.875 1 91.56 327 ARG B C 1
ATOM 7701 O O . ARG B 1 327 ? 8.102 -34.781 -4.004 1 91.56 327 ARG B O 1
ATOM 7708 N N . ILE B 1 328 ? 8.148 -34.156 -6.129 1 93.62 328 ILE B N 1
ATOM 7709 C CA . ILE B 1 328 ? 7.734 -35.469 -6.602 1 93.62 328 ILE B CA 1
ATOM 7710 C C . ILE B 1 328 ? 8.898 -36.469 -6.488 1 93.62 328 ILE B C 1
ATOM 7712 O O . ILE B 1 328 ? 10.031 -36.125 -6.859 1 93.62 328 ILE B O 1
ATOM 7716 N N . HIS B 1 329 ? 8.594 -37.594 -5.914 1 91.19 329 HIS B N 1
ATOM 7717 C CA . HIS B 1 329 ? 9.531 -38.688 -5.922 1 91.19 329 HIS B CA 1
ATOM 7718 C C . HIS B 1 329 ? 9.203 -39.688 -7.043 1 91.19 329 HIS B C 1
ATOM 7720 O O . HIS B 1 329 ? 8.109 -40.25 -7.09 1 91.19 329 HIS B O 1
ATOM 7726 N N . ASN B 1 330 ? 10.164 -39.938 -7.855 1 90.75 330 ASN B N 1
ATOM 7727 C CA . ASN B 1 330 ? 9.93 -40.719 -9.07 1 90.75 330 ASN B CA 1
ATOM 7728 C C . ASN B 1 330 ? 9.609 -42.188 -8.75 1 90.75 330 ASN B C 1
ATOM 7730 O O . ASN B 1 330 ? 10.305 -42.812 -7.961 1 90.75 330 ASN B O 1
ATOM 7734 N N . GLY B 1 331 ? 8.555 -42.625 -9.352 1 85.94 331 GLY B N 1
ATOM 7735 C CA . GLY B 1 331 ? 8.211 -44.031 -9.367 1 85.94 331 GLY B CA 1
ATOM 7736 C C . GLY B 1 331 ? 7.566 -44.5 -8.078 1 85.94 331 GLY B C 1
ATOM 7737 O O . GLY B 1 331 ? 7.441 -45.719 -7.848 1 85.94 331 GLY B O 1
ATOM 7738 N N . GLU B 1 332 ? 7.23 -43.625 -7.262 1 89.62 332 GLU B N 1
ATOM 7739 C CA . GLU B 1 332 ? 6.617 -44.031 -6 1 89.62 332 GLU B CA 1
ATOM 7740 C C . GLU B 1 332 ? 5.102 -43.875 -6.047 1 89.62 332 GLU B C 1
ATOM 7742 O O . GLU B 1 332 ? 4.59 -42.812 -6.41 1 89.62 332 GLU B O 1
ATOM 7747 N N . LYS B 1 333 ? 4.461 -45.031 -5.797 1 90.75 333 LYS B N 1
ATOM 7748 C CA . LYS B 1 333 ? 3.01 -45 -5.641 1 90.75 333 LYS B CA 1
ATOM 7749 C C . LYS B 1 333 ? 2.629 -44.438 -4.27 1 90.75 333 LYS B C 1
ATOM 7751 O O . LYS B 1 333 ? 3.016 -45 -3.24 1 90.75 333 LYS B O 1
ATOM 7756 N N . LYS B 1 334 ? 2.012 -43.344 -4.254 1 91 334 LYS B N 1
ATOM 7757 C CA . LYS B 1 334 ? 1.692 -42.656 -3.008 1 91 334 LYS B CA 1
ATOM 7758 C C . LYS B 1 334 ? 0.236 -42.188 -2.986 1 91 334 LYS B C 1
ATOM 7760 O O . LYS B 1 334 ? -0.312 -41.812 -4.016 1 91 334 LYS B O 1
ATOM 7765 N N . TRP B 1 335 ? -0.367 -42.312 -1.765 1 91.25 335 TRP B N 1
ATOM 7766 C CA . TRP B 1 335 ? -1.712 -41.781 -1.551 1 91.25 335 TRP B CA 1
ATOM 7767 C C . TRP B 1 335 ? -1.668 -40.312 -1.203 1 91.25 335 TRP B C 1
ATOM 7769 O O . TRP B 1 335 ? -0.842 -39.875 -0.395 1 91.25 335 TRP B O 1
ATOM 7779 N N . TYR B 1 336 ? -2.432 -39.562 -1.855 1 93.25 336 TYR B N 1
ATOM 7780 C CA . TYR B 1 336 ? -2.557 -38.125 -1.574 1 93.25 336 TYR B CA 1
ATOM 7781 C C . TYR B 1 336 ? -3.943 -37.812 -1.034 1 93.25 336 TYR B C 1
ATOM 7783 O O . TYR B 1 336 ? -4.953 -38.25 -1.581 1 93.25 336 TYR B O 1
ATOM 7791 N N . ALA B 1 337 ? -3.998 -37.062 0.003 1 92.25 337 ALA B N 1
ATOM 7792 C CA . ALA B 1 337 ? -5.273 -36.656 0.572 1 92.25 337 ALA B CA 1
ATOM 7793 C C . ALA B 1 337 ? -5.879 -35.5 -0.232 1 92.25 337 ALA B C 1
ATOM 7795 O O . ALA B 1 337 ? -5.164 -34.562 -0.645 1 92.25 337 ALA B O 1
ATOM 7796 N N . LEU B 1 338 ? -7.16 -35.625 -0.444 1 93.44 338 LEU B N 1
ATOM 7797 C CA . LEU B 1 338 ? -7.863 -34.562 -1.181 1 93.44 338 LEU B CA 1
ATOM 7798 C C . LEU B 1 338 ? -8.297 -33.438 -0.246 1 93.44 338 LEU B C 1
ATOM 7800 O O . LEU B 1 338 ? -8.719 -33.719 0.884 1 93.44 338 LEU B O 1
ATOM 7804 N N . LYS B 1 339 ? -8.125 -32.25 -0.712 1 93.12 339 LYS B N 1
ATOM 7805 C CA . LYS B 1 339 ? -8.469 -31.078 0.072 1 93.12 339 LYS B CA 1
ATOM 7806 C C . LYS B 1 339 ? -9.695 -30.359 -0.508 1 93.12 339 LYS B C 1
ATOM 7808 O O . LYS B 1 339 ? -10.188 -30.734 -1.573 1 93.12 339 LYS B O 1
ATOM 7813 N N . ASP B 1 340 ? -10.133 -29.375 0.228 1 90.31 340 ASP B N 1
ATOM 7814 C CA . ASP B 1 340 ? -11.305 -28.594 -0.18 1 90.31 340 ASP B CA 1
ATOM 7815 C C . ASP B 1 340 ? -10.922 -27.547 -1.227 1 90.31 340 ASP B C 1
ATOM 7817 O O . ASP B 1 340 ? -9.766 -27.469 -1.638 1 90.31 340 ASP B O 1
ATOM 7821 N N . LYS B 1 341 ? -11.938 -26.828 -1.674 1 86.56 341 LYS B N 1
ATOM 7822 C CA . LYS B 1 341 ? -11.75 -25.828 -2.723 1 86.56 341 LYS B CA 1
ATOM 7823 C C . LYS B 1 341 ? -10.797 -24.719 -2.266 1 86.56 341 LYS B C 1
ATOM 7825 O O . LYS B 1 341 ? -10 -24.219 -3.057 1 86.56 341 LYS B O 1
ATOM 7830 N N . LYS B 1 342 ? -10.789 -24.375 -0.972 1 84 342 LYS B N 1
ATOM 7831 C CA . LYS B 1 342 ? -9.906 -23.359 -0.411 1 84 342 LYS B CA 1
ATOM 7832 C C . LYS B 1 342 ? -8.555 -23.953 -0.031 1 84 342 LYS B C 1
ATOM 7834 O O . LYS B 1 342 ? -7.613 -23.219 0.277 1 84 342 LYS B O 1
ATOM 7839 N N . MET B 1 343 ? -8.391 -25.281 -0.152 1 86.5 343 MET B N 1
ATOM 7840 C CA . MET B 1 343 ? -7.156 -26.031 0.06 1 86.5 343 MET B CA 1
ATOM 7841 C C . MET B 1 343 ? -6.676 -25.891 1.501 1 86.5 343 MET B C 1
ATOM 7843 O O . MET B 1 343 ? -5.473 -25.828 1.756 1 86.5 343 MET B O 1
ATOM 7847 N N . ARG B 1 344 ? -7.57 -25.703 2.395 1 83 344 ARG B N 1
ATOM 7848 C CA . ARG B 1 344 ? -7.188 -25.531 3.793 1 83 344 ARG B CA 1
ATOM 7849 C C . ARG B 1 344 ? -7.531 -26.781 4.602 1 83 344 ARG B C 1
ATOM 7851 O O . ARG B 1 344 ? -6.727 -27.234 5.418 1 83 344 ARG B O 1
ATOM 7858 N N . ALA B 1 345 ? -8.648 -27.266 4.289 1 84.56 345 ALA B N 1
ATOM 7859 C CA . ALA B 1 345 ? -9.117 -28.422 5.047 1 84.56 345 ALA B CA 1
ATOM 7860 C C . ALA B 1 345 ? -9.383 -29.609 4.129 1 84.56 345 ALA B C 1
ATOM 7862 O O . ALA B 1 345 ? -9.234 -29.516 2.908 1 84.56 345 ALA B O 1
ATOM 7863 N N . ARG B 1 346 ? -9.57 -30.75 4.797 1 87.81 346 ARG B N 1
ATOM 7864 C CA . ARG B 1 346 ? -9.883 -31.969 4.059 1 87.81 346 ARG B CA 1
ATOM 7865 C C . ARG B 1 346 ? -11.227 -31.844 3.352 1 87.81 346 ARG B C 1
ATOM 7867 O O . ARG B 1 346 ? -12.133 -31.172 3.838 1 87.81 346 ARG B O 1
ATOM 7874 N N . ALA B 1 347 ? -11.258 -32.375 2.207 1 89.19 347 ALA B N 1
ATOM 7875 C CA . ALA B 1 347 ? -12.5 -32.375 1.435 1 89.19 347 ALA B CA 1
ATOM 7876 C C . ALA B 1 347 ? -13.609 -33.125 2.16 1 89.19 347 ALA B C 1
ATOM 7878 O O . ALA B 1 347 ? -13.344 -33.875 3.102 1 89.19 347 ALA B O 1
ATOM 7879 N N . LYS B 1 348 ? -14.828 -32.875 1.686 1 84.5 348 LYS B N 1
ATOM 7880 C CA . LYS B 1 348 ? -15.992 -33.562 2.252 1 84.5 348 LYS B CA 1
ATOM 7881 C C . LYS B 1 348 ? -15.984 -35.031 1.896 1 84.5 348 LYS B C 1
ATOM 7883 O O . LYS B 1 348 ? -15.508 -35.406 0.827 1 84.5 348 LYS B O 1
ATOM 7888 N N . GLY B 1 349 ? -16.359 -35.875 2.791 1 83.62 349 GLY B N 1
ATOM 7889 C CA . GLY B 1 349 ? -16.391 -37.312 2.621 1 83.62 349 GLY B CA 1
ATOM 7890 C C . GLY B 1 349 ? -15.688 -38.062 3.746 1 83.62 349 GLY B C 1
ATOM 7891 O O . GLY B 1 349 ? -15.438 -37.5 4.809 1 83.62 349 GLY B O 1
ATOM 7892 N N . HIS B 1 350 ? -15.562 -39.344 3.455 1 85.44 350 HIS B N 1
ATOM 7893 C CA . HIS B 1 350 ? -14.867 -40.188 4.438 1 85.44 350 HIS B CA 1
ATOM 7894 C C . HIS B 1 350 ? -13.383 -40.281 4.109 1 85.44 350 HIS B C 1
ATOM 7896 O O . HIS B 1 350 ? -12.938 -41.281 3.545 1 85.44 350 HIS B O 1
ATOM 7902 N N . TYR B 1 351 ? -12.633 -39.344 4.445 1 85.25 351 TYR B N 1
ATOM 7903 C CA . TYR B 1 351 ? -11.188 -39.281 4.234 1 85.25 351 TYR B CA 1
ATOM 7904 C C . TYR B 1 351 ? -10.828 -39.594 2.787 1 85.25 351 TYR B C 1
ATOM 7906 O O . TYR B 1 351 ? -10.102 -40.531 2.51 1 85.25 351 TYR B O 1
ATOM 7914 N N . PRO B 1 352 ? -11.273 -38.719 1.926 1 91.69 352 PRO B N 1
ATOM 7915 C CA . PRO B 1 352 ? -11.023 -38.938 0.502 1 91.69 352 PRO B CA 1
ATOM 7916 C C . PRO B 1 352 ? -9.531 -38.875 0.153 1 91.69 352 PRO B C 1
ATOM 7918 O O . PRO B 1 352 ? -8.828 -37.969 0.591 1 91.69 352 PRO B O 1
ATOM 7921 N N . GLU B 1 353 ? -9.062 -39.875 -0.587 1 93.56 353 GLU B N 1
ATOM 7922 C CA . GLU B 1 353 ? -7.672 -40 -1.002 1 93.56 353 GLU B CA 1
ATOM 7923 C C . GLU B 1 353 ? -7.559 -40.5 -2.436 1 93.56 353 GLU B C 1
ATOM 7925 O O . GLU B 1 353 ? -8.445 -41.219 -2.916 1 93.56 353 GLU B O 1
ATOM 7930 N N . ILE B 1 354 ? -6.543 -40.062 -3.082 1 94.5 354 ILE B N 1
ATOM 7931 C CA . ILE B 1 354 ? -6.289 -40.531 -4.449 1 94.5 354 ILE B CA 1
ATOM 7932 C C . ILE B 1 354 ? -4.906 -41.156 -4.535 1 94.5 354 ILE B C 1
ATOM 7934 O O . ILE B 1 354 ? -3.953 -40.688 -3.918 1 94.5 354 ILE B O 1
ATOM 7938 N N . LEU B 1 355 ? -4.855 -42.281 -5.184 1 94.31 355 LEU B N 1
ATOM 7939 C CA . LEU B 1 355 ? -3.604 -43 -5.375 1 94.31 355 LEU B CA 1
ATOM 7940 C C . LEU B 1 355 ? -2.992 -42.688 -6.734 1 94.31 355 LEU B C 1
ATOM 7942 O O . LEU B 1 355 ? -3.609 -42.938 -7.773 1 94.31 355 LEU B O 1
ATOM 7946 N N . MET B 1 356 ? -1.83 -42.094 -6.676 1 95.31 356 MET B N 1
ATOM 7947 C CA . MET B 1 356 ? -1.174 -41.719 -7.922 1 95.31 356 MET B CA 1
ATOM 7948 C C . MET B 1 356 ? 0.319 -42.031 -7.871 1 95.31 356 MET B C 1
ATOM 7950 O O . MET B 1 356 ? 0.884 -42.188 -6.789 1 95.31 356 MET B O 1
ATOM 7954 N N . GLU B 1 357 ? 0.869 -42.219 -9.023 1 95.19 357 GLU B N 1
ATOM 7955 C CA . GLU B 1 357 ? 2.307 -42.344 -9.219 1 95.19 357 GLU B CA 1
ATOM 7956 C C . GLU B 1 357 ? 2.838 -41.312 -10.188 1 95.19 357 GLU B C 1
ATOM 7958 O O . GLU B 1 357 ? 2.426 -41.25 -11.352 1 95.19 357 GLU B O 1
ATOM 7963 N N . LEU B 1 358 ? 3.674 -40.5 -9.656 1 95.62 358 LEU B N 1
ATOM 7964 C CA . LEU B 1 358 ? 4.219 -39.406 -10.445 1 95.62 358 LEU B CA 1
ATOM 7965 C C . LEU B 1 358 ? 5.703 -39.625 -10.719 1 95.62 358 LEU B C 1
ATOM 7967 O O . LEU B 1 358 ? 6.438 -40.094 -9.852 1 95.62 358 LEU B O 1
ATOM 7971 N N . SER B 1 359 ? 6.121 -39.375 -11.93 1 93.5 359 SER B N 1
ATOM 7972 C CA . SER B 1 359 ? 7.531 -39.438 -12.312 1 93.5 359 SER B CA 1
ATOM 7973 C C . SER B 1 359 ? 7.906 -38.219 -13.164 1 93.5 359 SER B C 1
ATOM 7975 O O . SER B 1 359 ? 7.223 -37.906 -14.141 1 93.5 359 SER B O 1
ATOM 7977 N N . VAL B 1 360 ? 8.906 -37.5 -12.703 1 94.75 360 VAL B N 1
ATOM 7978 C CA . VAL B 1 360 ? 9.352 -36.312 -13.422 1 94.75 360 VAL B CA 1
ATOM 7979 C C . VAL B 1 360 ? 10.836 -36.438 -13.75 1 94.75 360 VAL B C 1
ATOM 7981 O O . VAL B 1 360 ? 11.648 -36.719 -12.875 1 94.75 360 VAL B O 1
ATOM 7984 N N . HIS B 1 361 ? 11.203 -36.375 -15.023 1 93.06 361 HIS B N 1
ATOM 7985 C CA . HIS B 1 361 ? 12.578 -36.312 -15.484 1 93.06 361 HIS B CA 1
ATOM 7986 C C . HIS B 1 361 ? 12.883 -34.969 -16.141 1 93.06 361 HIS B C 1
ATOM 7988 O O . HIS B 1 361 ? 12.133 -34.5 -17.016 1 93.06 361 HIS B O 1
ATOM 7994 N N . TRP B 1 362 ? 13.859 -34.312 -15.672 1 92 362 TRP B N 1
ATOM 7995 C CA . TRP B 1 362 ? 14.148 -32.969 -16.188 1 92 362 TRP B CA 1
ATOM 7996 C C . TRP B 1 362 ? 15.656 -32.719 -16.219 1 92 362 TRP B C 1
ATOM 7998 O O . TRP B 1 362 ? 16.438 -33.5 -15.672 1 92 362 TRP B O 1
ATOM 8008 N N . ASN B 1 363 ? 16.016 -31.703 -16.984 1 91.75 363 ASN B N 1
ATOM 8009 C CA . ASN B 1 363 ? 17.391 -31.25 -17.109 1 91.75 363 ASN B CA 1
ATOM 8010 C C . ASN B 1 363 ? 17.656 -30.031 -16.219 1 91.75 363 ASN B C 1
ATOM 8012 O O . ASN B 1 363 ? 16.969 -29.016 -16.344 1 91.75 363 ASN B O 1
ATOM 8016 N N . LEU B 1 364 ? 18.75 -30.047 -15.43 1 89.69 364 LEU B N 1
ATOM 8017 C CA . LEU B 1 364 ? 19.047 -29 -14.461 1 89.69 364 LEU B CA 1
ATOM 8018 C C . LEU B 1 364 ? 19.438 -27.703 -15.164 1 89.69 364 LEU B C 1
ATOM 8020 O O . LEU B 1 364 ? 19.016 -26.625 -14.766 1 89.69 364 LEU B O 1
ATOM 8024 N N . LEU B 1 365 ? 20.188 -27.797 -16.156 1 89.94 365 LEU B N 1
ATOM 8025 C CA . LEU B 1 365 ? 20.688 -26.609 -16.844 1 89.94 365 LEU B CA 1
ATOM 8026 C C . LEU B 1 365 ? 19.562 -25.891 -17.578 1 89.94 365 LEU B C 1
ATOM 8028 O O . LEU B 1 365 ? 19.469 -24.656 -17.531 1 89.94 365 LEU B O 1
ATOM 8032 N N . ARG B 1 366 ? 18.781 -26.766 -18.219 1 91.75 366 ARG B N 1
ATOM 8033 C CA . ARG B 1 366 ? 17.641 -26.172 -18.922 1 91.75 366 ARG B CA 1
ATOM 8034 C C . ARG B 1 366 ? 16.672 -25.531 -17.938 1 91.75 366 ARG B C 1
ATOM 8036 O O . ARG B 1 366 ? 16.109 -24.469 -18.203 1 91.75 366 ARG B O 1
ATOM 8043 N N . ALA B 1 367 ? 16.531 -26.125 -16.828 1 92.56 367 ALA B N 1
ATOM 8044 C CA . ALA B 1 367 ? 15.648 -25.594 -15.797 1 92.56 367 ALA B CA 1
ATOM 8045 C C . ALA B 1 367 ? 16.203 -24.297 -15.211 1 92.56 367 ALA B C 1
ATOM 8047 O O . ALA B 1 367 ? 15.461 -23.359 -14.914 1 92.56 367 ALA B O 1
ATOM 8048 N N . ALA B 1 368 ? 17.469 -24.188 -15.078 1 91.5 368 ALA B N 1
ATOM 8049 C CA . ALA B 1 368 ? 18.125 -23 -14.531 1 91.5 368 ALA B CA 1
ATOM 8050 C C . ALA B 1 368 ? 17.969 -21.812 -15.469 1 91.5 368 ALA B C 1
ATOM 8052 O O . ALA B 1 368 ? 17.703 -20.688 -15.031 1 91.5 368 ALA B O 1
ATOM 8053 N N . VAL B 1 369 ? 18.078 -22.109 -16.703 1 88.81 369 VAL B N 1
ATOM 8054 C CA . VAL B 1 369 ? 17.938 -21.031 -17.688 1 88.81 369 VAL B CA 1
ATOM 8055 C C . VAL B 1 369 ? 16.5 -20.547 -17.734 1 88.81 369 VAL B C 1
ATOM 8057 O O . VAL B 1 369 ? 16.234 -19.344 -17.797 1 88.81 369 VAL B O 1
ATOM 8060 N N . ARG B 1 370 ? 15.57 -21.453 -17.625 1 91.5 370 ARG B N 1
ATOM 8061 C CA . ARG B 1 370 ? 14.156 -21.125 -17.688 1 91.5 370 ARG B CA 1
ATOM 8062 C C . ARG B 1 370 ? 13.734 -20.328 -16.453 1 91.5 370 ARG B C 1
ATOM 8064 O O . ARG B 1 370 ? 12.812 -19.5 -16.531 1 91.5 370 ARG B O 1
ATOM 8071 N N . THR B 1 371 ? 14.422 -20.484 -15.398 1 92.19 371 THR B N 1
ATOM 8072 C CA . THR B 1 371 ? 14.078 -19.797 -14.156 1 92.19 371 THR B CA 1
ATOM 8073 C C . THR B 1 371 ? 14.281 -18.297 -14.289 1 92.19 371 THR B C 1
ATOM 8075 O O . THR B 1 371 ? 13.617 -17.516 -13.617 1 92.19 371 THR B O 1
ATOM 8078 N N . PHE B 1 372 ? 15.117 -17.875 -15.188 1 89.25 372 PHE B N 1
ATOM 8079 C CA . PHE B 1 372 ? 15.406 -16.453 -15.336 1 89.25 372 PHE B CA 1
ATOM 8080 C C . PHE B 1 372 ? 14.672 -15.867 -16.547 1 89.25 372 PHE B C 1
ATOM 8082 O O . PHE B 1 372 ? 14.914 -14.727 -16.938 1 89.25 372 PHE B O 1
ATOM 8089 N N . THR B 1 373 ? 13.82 -16.688 -17.109 1 88 373 THR B N 1
ATOM 8090 C CA . THR B 1 373 ? 12.953 -16.234 -18.203 1 88 373 THR B CA 1
ATOM 8091 C C . THR B 1 373 ? 11.531 -16.016 -17.688 1 88 373 THR B C 1
ATOM 8093 O O . THR B 1 373 ? 11.148 -16.562 -16.641 1 88 373 THR B O 1
ATOM 8096 N N . PRO B 1 374 ? 10.828 -15.172 -18.297 1 88.06 374 PRO B N 1
ATOM 8097 C CA . PRO B 1 374 ? 9.477 -14.875 -17.828 1 88.06 374 PRO B CA 1
ATOM 8098 C C . PRO B 1 374 ? 8.594 -16.125 -17.734 1 88.06 374 PRO B C 1
ATOM 8100 O O . PRO B 1 374 ? 8.695 -17.016 -18.578 1 88.06 374 PRO B O 1
ATOM 8103 N N . ARG B 1 375 ? 7.773 -16.094 -16.719 1 88.19 375 ARG B N 1
ATOM 8104 C CA . ARG B 1 375 ? 6.906 -17.219 -16.406 1 88.19 375 ARG B CA 1
ATOM 8105 C C . ARG B 1 375 ? 5.699 -17.25 -17.344 1 88.19 375 ARG B C 1
ATOM 8107 O O . ARG B 1 375 ? 5.207 -16.203 -17.766 1 88.19 375 ARG B O 1
ATOM 8114 N N . ASP B 1 376 ? 5.316 -18.469 -17.578 1 85.06 376 ASP B N 1
ATOM 8115 C CA . ASP B 1 376 ? 4.074 -18.641 -18.328 1 85.06 376 ASP B CA 1
ATOM 8116 C C . ASP B 1 376 ? 2.859 -18.484 -17.406 1 85.06 376 ASP B C 1
ATOM 8118 O O . ASP B 1 376 ? 2.84 -19 -16.297 1 85.06 376 ASP B O 1
ATOM 8122 N N . TYR B 1 377 ? 1.977 -17.75 -17.828 1 83.81 377 TYR B N 1
ATOM 8123 C CA . TYR B 1 377 ? 0.799 -17.516 -17 1 83.81 377 TYR B CA 1
ATOM 8124 C C . TYR B 1 377 ? -0.352 -18.422 -17.422 1 83.81 377 TYR B C 1
ATOM 8126 O O . TYR B 1 377 ? -0.463 -18.797 -18.594 1 83.81 377 TYR B O 1
ATOM 8134 N N . LYS B 1 378 ? -1.062 -18.828 -16.391 1 87.75 378 LYS B N 1
ATOM 8135 C CA . LYS B 1 378 ? -2.289 -19.578 -16.641 1 87.75 378 LYS B CA 1
ATOM 8136 C C . LYS B 1 378 ? -3.373 -18.688 -17.234 1 87.75 378 LYS B C 1
ATOM 8138 O O . LYS B 1 378 ? -3.682 -17.625 -16.672 1 87.75 378 LYS B O 1
ATOM 8143 N N . TYR B 1 379 ? -3.932 -19.078 -18.328 1 85.38 379 TYR B N 1
ATOM 8144 C CA . TYR B 1 379 ? -4.93 -18.266 -19 1 85.38 379 TYR B CA 1
ATOM 8145 C C . TYR B 1 379 ? -6.23 -18.219 -18.203 1 85.38 379 TYR B C 1
ATOM 8147 O O . TYR B 1 379 ? -6.852 -17.156 -18.078 1 85.38 379 TYR B O 1
ATOM 8155 N N . MET B 1 380 ? -6.535 -19.328 -17.625 1 81.69 380 MET B N 1
ATOM 8156 C CA . MET B 1 380 ? -7.812 -19.391 -16.922 1 81.69 380 MET B CA 1
ATOM 8157 C C . MET B 1 380 ? -7.664 -18.906 -15.477 1 81.69 380 MET B C 1
ATOM 8159 O O . MET B 1 380 ? -7.496 -19.719 -14.562 1 81.69 380 MET B O 1
ATOM 8163 N N . GLN B 1 381 ? -7.242 -17.672 -15.32 1 77.06 381 GLN B N 1
ATOM 8164 C CA . GLN B 1 381 ? -7.18 -17.125 -13.977 1 77.06 381 GLN B CA 1
ATOM 8165 C C . GLN B 1 381 ? -8.344 -16.172 -13.719 1 77.06 381 GLN B C 1
ATOM 8167 O O . GLN B 1 381 ? -8.602 -15.266 -14.523 1 77.06 381 GLN B O 1
ATOM 8172 N N . LYS B 1 382 ? -9.258 -16.594 -12.844 1 68.94 382 LYS B N 1
ATOM 8173 C CA . LYS B 1 382 ? -10.398 -15.758 -12.5 1 68.94 382 LYS B CA 1
ATOM 8174 C C . LYS B 1 382 ? -9.953 -14.523 -11.719 1 68.94 382 LYS B C 1
ATOM 8176 O O . LYS B 1 382 ? -9.07 -14.609 -10.859 1 68.94 382 LYS B O 1
ATOM 8181 N N . ASP B 1 383 ? -10.359 -13.383 -12.258 1 70.94 383 ASP B N 1
ATOM 8182 C CA . ASP B 1 383 ? -10.109 -12.18 -11.484 1 70.94 383 ASP B CA 1
ATOM 8183 C C . ASP B 1 383 ? -10.742 -12.273 -10.094 1 70.94 383 ASP B C 1
ATOM 8185 O O . ASP B 1 383 ? -11.883 -12.711 -9.961 1 70.94 383 ASP B O 1
ATOM 8189 N N . LEU B 1 384 ? -9.859 -12.172 -9.195 1 72.62 384 LEU B N 1
ATOM 8190 C CA . LEU B 1 384 ? -10.367 -12.273 -7.832 1 72.62 384 LEU B CA 1
ATOM 8191 C C . LEU B 1 384 ? -11.273 -11.094 -7.5 1 72.62 384 LEU B C 1
ATOM 8193 O O . LEU B 1 384 ? -10.836 -9.938 -7.547 1 72.62 384 LEU B O 1
ATOM 8197 N N . LYS B 1 385 ? -12.539 -11.414 -7.48 1 83 385 LYS B N 1
ATOM 8198 C CA . LYS B 1 385 ? -13.5 -10.43 -6.992 1 83 385 LYS B CA 1
ATOM 8199 C C . LYS B 1 385 ? -13.305 -10.164 -5.504 1 83 385 LYS B C 1
ATOM 8201 O O . LYS B 1 385 ? -12.57 -10.891 -4.828 1 83 385 LYS B O 1
ATOM 8206 N N . PHE B 1 386 ? -13.914 -9.125 -5.062 1 86.06 386 PHE B N 1
ATOM 8207 C CA . PHE B 1 386 ? -13.75 -8.758 -3.658 1 86.06 386 PHE B CA 1
ATOM 8208 C C . PHE B 1 386 ? -14.328 -9.836 -2.748 1 86.06 386 PHE B C 1
ATOM 8210 O O . PHE B 1 386 ? -15.461 -10.289 -2.955 1 86.06 386 PHE B O 1
ATOM 8217 N N . ASN B 1 387 ? -13.516 -10.328 -2.014 1 86.88 387 ASN B N 1
ATOM 8218 C CA . ASN B 1 387 ? -13.898 -11.25 -0.949 1 86.88 387 ASN B CA 1
ATOM 8219 C C . ASN B 1 387 ? -13.406 -10.773 0.413 1 86.88 387 ASN B C 1
ATOM 8221 O O . ASN B 1 387 ? -12.211 -10.555 0.601 1 86.88 387 ASN B O 1
ATOM 8225 N N . ARG B 1 388 ? -14.312 -10.695 1.275 1 84 388 ARG B N 1
ATOM 8226 C CA . ARG B 1 388 ? -14.016 -10.133 2.588 1 84 388 ARG B CA 1
ATOM 8227 C C . ARG B 1 388 ? -12.914 -10.93 3.285 1 84 388 ARG B C 1
ATOM 8229 O O . ARG B 1 388 ? -11.992 -10.352 3.869 1 84 388 ARG B O 1
ATOM 8236 N N . GLN B 1 389 ? -12.984 -12.18 3.193 1 84.88 389 GLN B N 1
ATOM 8237 C CA . GLN B 1 389 ? -12.031 -13.031 3.896 1 84.88 389 GLN B CA 1
ATOM 8238 C C . GLN B 1 389 ? -10.633 -12.914 3.293 1 84.88 389 GLN B C 1
ATOM 8240 O O . GLN B 1 389 ? -9.641 -12.852 4.02 1 84.88 389 GLN B O 1
ATOM 8245 N N . ILE B 1 390 ? -10.703 -12.914 2.039 1 88.81 390 ILE B N 1
ATOM 8246 C CA . ILE B 1 390 ? -9.414 -12.773 1.358 1 88.81 390 ILE B CA 1
ATOM 8247 C C . ILE B 1 390 ? -8.805 -11.414 1.688 1 88.81 390 ILE B C 1
ATOM 8249 O O . ILE B 1 390 ? -7.59 -11.312 1.898 1 88.81 390 ILE B O 1
ATOM 8253 N N . PHE B 1 391 ? -9.648 -10.438 1.757 1 89.94 391 PHE B N 1
ATOM 8254 C CA . PHE B 1 391 ? -9.195 -9.086 2.072 1 89.94 391 PHE B CA 1
ATOM 8255 C C . PHE B 1 391 ? -8.57 -9.031 3.461 1 89.94 391 PHE B C 1
ATOM 8257 O O . PHE B 1 391 ? -7.453 -8.531 3.629 1 89.94 391 PHE B O 1
ATOM 8264 N N . ILE B 1 392 ? -9.25 -9.539 4.395 1 88 392 ILE B N 1
ATOM 8265 C CA . ILE B 1 392 ? -8.781 -9.516 5.777 1 88 392 ILE B CA 1
ATOM 8266 C C . ILE B 1 392 ? -7.492 -10.328 5.898 1 88 392 ILE B C 1
ATOM 8268 O O . ILE B 1 392 ? -6.555 -9.922 6.59 1 88 392 ILE B O 1
ATOM 8272 N N . ARG B 1 393 ? -7.418 -11.398 5.227 1 89.62 393 ARG B N 1
ATOM 8273 C CA . ARG B 1 393 ? -6.234 -12.25 5.266 1 89.62 393 ARG B CA 1
ATOM 8274 C C . ARG B 1 393 ? -5.02 -11.531 4.68 1 89.62 393 ARG B C 1
ATOM 8276 O O . ARG B 1 393 ? -3.93 -11.578 5.25 1 89.62 393 ARG B O 1
ATOM 8283 N N .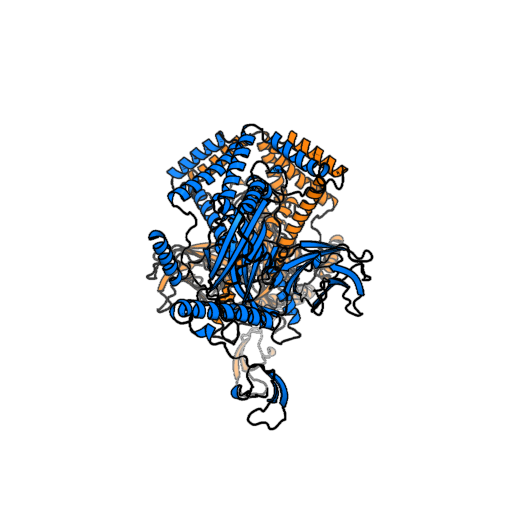 ASN B 1 394 ? -5.258 -10.938 3.611 1 91.56 394 ASN B N 1
ATOM 8284 C CA . ASN B 1 394 ? -4.16 -10.219 2.969 1 91.56 394 ASN B CA 1
ATOM 8285 C C . ASN B 1 394 ? -3.658 -9.07 3.838 1 91.56 394 ASN B C 1
ATOM 8287 O O . ASN B 1 394 ? -2.453 -8.836 3.924 1 91.56 394 ASN B O 1
ATOM 8291 N N . VAL B 1 395 ? -4.516 -8.352 4.477 1 91.56 395 VAL B N 1
ATOM 8292 C CA . VAL B 1 395 ? -4.125 -7.234 5.332 1 91.56 395 VAL B CA 1
ATOM 8293 C C . VAL B 1 395 ? -3.355 -7.754 6.543 1 91.56 395 VAL B C 1
ATOM 8295 O O . VAL B 1 395 ? -2.355 -7.16 6.953 1 91.56 395 VAL B O 1
ATOM 8298 N N . ASN B 1 396 ? -3.793 -8.867 7.047 1 90.5 396 ASN B N 1
ATOM 8299 C CA . ASN B 1 396 ? -3.107 -9.445 8.195 1 90.5 396 ASN B CA 1
ATOM 8300 C C . ASN B 1 396 ? -1.713 -9.945 7.832 1 90.5 396 ASN B C 1
ATOM 8302 O O . ASN B 1 396 ? -0.782 -9.844 8.633 1 90.5 396 ASN B O 1
ATOM 8306 N N . ARG B 1 397 ? -1.584 -10.461 6.641 1 92.56 397 ARG B N 1
ATOM 8307 C CA . ARG B 1 397 ? -0.273 -10.875 6.152 1 92.56 397 ARG B CA 1
ATOM 8308 C C . ARG B 1 397 ? 0.68 -9.688 6.066 1 92.56 397 ARG B C 1
ATOM 8310 O O . ARG B 1 397 ? 1.83 -9.773 6.504 1 92.56 397 ARG B O 1
ATOM 8317 N N . LEU B 1 398 ? 0.192 -8.711 5.578 1 92.44 398 LEU B N 1
ATOM 8318 C CA . LEU B 1 398 ? 1.023 -7.52 5.441 1 92.44 398 LEU B CA 1
ATOM 8319 C C . LEU B 1 398 ? 1.343 -6.918 6.805 1 92.44 398 LEU B C 1
ATOM 8321 O O . LEU B 1 398 ? 2.463 -6.461 7.039 1 92.44 398 LEU B O 1
ATOM 8325 N N . LYS B 1 399 ? 0.368 -6.844 7.688 1 91 399 LYS B N 1
ATOM 8326 C CA . LYS B 1 399 ? 0.598 -6.348 9.039 1 91 399 LYS B CA 1
ATOM 8327 C C . LYS B 1 399 ? 1.68 -7.16 9.75 1 91 399 LYS B C 1
ATOM 8329 O O . LYS B 1 399 ? 2.496 -6.605 10.484 1 91 399 LYS B O 1
ATOM 8334 N N . GLY B 1 400 ? 1.663 -8.469 9.484 1 90.62 400 GLY B N 1
ATOM 8335 C CA . GLY B 1 400 ? 2.697 -9.32 10.055 1 90.62 400 GLY B CA 1
ATOM 8336 C C . GLY B 1 400 ? 4.094 -8.961 9.578 1 90.62 400 GLY B C 1
ATOM 8337 O O . GLY B 1 400 ? 5.027 -8.898 10.375 1 90.62 400 GLY B O 1
ATOM 8338 N N . THR B 1 401 ? 4.199 -8.656 8.383 1 90.88 401 THR B N 1
ATOM 8339 C CA . THR B 1 401 ? 5.488 -8.281 7.82 1 90.88 401 THR B CA 1
ATOM 8340 C C . THR B 1 401 ? 5.934 -6.918 8.344 1 90.88 401 THR B C 1
ATOM 8342 O O . THR B 1 401 ? 7.105 -6.719 8.656 1 90.88 401 THR B O 1
ATOM 8345 N N . ILE B 1 402 ? 5.043 -6.008 8.438 1 89.31 402 ILE B N 1
ATOM 8346 C CA . ILE B 1 402 ? 5.355 -4.668 8.914 1 89.31 402 ILE B CA 1
ATOM 8347 C C . ILE B 1 402 ? 5.793 -4.734 10.375 1 89.31 402 ILE B C 1
ATOM 8349 O O . ILE B 1 402 ? 6.73 -4.039 10.781 1 89.31 402 ILE B O 1
ATOM 8353 N N . ASN B 1 403 ? 5.121 -5.582 11.141 1 90.44 403 ASN B N 1
ATOM 8354 C CA . ASN B 1 403 ? 5.492 -5.734 12.539 1 90.44 403 ASN B CA 1
ATOM 8355 C C . ASN B 1 403 ? 6.902 -6.293 12.695 1 90.44 403 ASN B C 1
ATOM 8357 O O . ASN B 1 403 ? 7.633 -5.902 13.609 1 90.44 403 ASN B O 1
ATOM 8361 N N . GLN B 1 404 ? 7.23 -7.133 11.75 1 89.69 404 GLN B N 1
ATOM 8362 C CA . GLN B 1 404 ? 8.594 -7.652 11.781 1 89.69 404 GLN B CA 1
ATOM 8363 C C . GLN B 1 404 ? 9.602 -6.555 11.453 1 89.69 404 GLN B C 1
ATOM 8365 O O . GLN B 1 404 ? 10.672 -6.488 12.062 1 89.69 404 GLN B O 1
ATOM 8370 N N . MET B 1 405 ? 9.258 -5.754 10.57 1 89.81 405 MET B N 1
ATOM 8371 C CA . MET B 1 405 ? 10.141 -4.656 10.211 1 89.81 405 MET B CA 1
ATOM 8372 C C . MET B 1 405 ? 10.25 -3.646 11.344 1 89.81 405 MET B C 1
ATOM 8374 O O . MET B 1 405 ? 11.336 -3.129 11.617 1 89.81 405 MET B O 1
ATOM 8378 N N . VAL B 1 406 ? 9.156 -3.41 12.031 1 89.56 406 VAL B N 1
ATOM 8379 C CA . VAL B 1 406 ? 9.141 -2.477 13.156 1 89.56 406 VAL B CA 1
ATOM 8380 C C . VAL B 1 406 ? 9.984 -3.027 14.297 1 89.56 406 VAL B C 1
ATOM 8382 O O . VAL B 1 406 ? 10.719 -2.279 14.953 1 89.56 406 VAL B O 1
ATOM 8385 N N . GLU B 1 407 ? 9.891 -4.262 14.469 1 90.12 407 GLU B N 1
ATOM 8386 C CA . GLU B 1 407 ? 10.719 -4.883 15.5 1 90.12 407 GLU B CA 1
ATOM 8387 C C . GLU B 1 407 ? 12.203 -4.715 15.195 1 90.12 407 GLU B C 1
ATOM 8389 O O . GLU B 1 407 ? 13 -4.445 16.094 1 90.12 407 GLU B O 1
ATOM 8394 N N . GLY B 1 408 ? 12.531 -4.824 13.953 1 89.56 408 GLY B N 1
ATOM 8395 C CA . GLY B 1 408 ? 13.906 -4.559 13.562 1 89.56 408 GLY B CA 1
ATOM 8396 C C . GLY B 1 408 ? 14.328 -3.119 13.797 1 89.56 408 GLY B C 1
ATOM 8397 O O . GLY B 1 408 ? 15.453 -2.859 14.227 1 89.56 408 GLY B O 1
ATOM 8398 N N . GLY B 1 409 ? 13.43 -2.264 13.586 1 87.94 409 GLY B N 1
ATOM 8399 C CA . GLY B 1 409 ? 13.695 -0.858 13.852 1 87.94 409 GLY B CA 1
ATOM 8400 C C . GLY B 1 409 ? 13.875 -0.547 15.32 1 87.94 409 GLY B C 1
ATOM 8401 O O . GLY B 1 409 ? 14.719 0.274 15.688 1 87.94 409 GLY B O 1
ATOM 8402 N N . VAL B 1 410 ? 13.141 -1.226 16.141 1 89.69 410 VAL B N 1
ATOM 8403 C CA . VAL B 1 410 ? 13.242 -1.02 17.578 1 89.69 410 VAL B CA 1
ATOM 8404 C C . VAL B 1 410 ? 14.609 -1.484 18.078 1 89.69 410 VAL B C 1
ATOM 8406 O O . VAL B 1 410 ? 15.234 -0.825 18.906 1 89.69 410 VAL B O 1
ATOM 8409 N N . ILE B 1 411 ? 15.148 -2.52 17.531 1 89.81 411 ILE B N 1
ATOM 8410 C CA . ILE B 1 411 ? 16.469 -3.027 17.906 1 89.81 411 ILE B CA 1
ATOM 8411 C C . ILE B 1 411 ? 17.531 -2.018 17.5 1 89.81 411 ILE B C 1
ATOM 8413 O O . ILE B 1 411 ? 18.469 -1.753 18.281 1 89.81 411 ILE B O 1
ATOM 8417 N N . ILE B 1 412 ? 17.297 -1.467 16.359 1 88.25 412 ILE B N 1
ATOM 8418 C CA . ILE B 1 412 ? 18.266 -0.478 15.875 1 88.25 412 ILE B CA 1
ATOM 8419 C C . ILE B 1 412 ? 18.219 0.758 16.766 1 88.25 412 ILE B C 1
ATOM 8421 O O . ILE B 1 412 ? 19.266 1.329 17.094 1 88.25 412 ILE B O 1
ATOM 8425 N N . ASN B 1 413 ? 17.062 1.093 17.188 1 86.94 413 ASN B N 1
ATOM 8426 C CA . ASN B 1 413 ? 16.922 2.248 18.062 1 86.94 413 ASN B CA 1
ATOM 8427 C C . ASN B 1 413 ? 17.5 1.977 19.438 1 86.94 413 ASN B C 1
ATOM 8429 O O . ASN B 1 413 ? 18.062 2.877 20.078 1 86.94 413 ASN B O 1
ATOM 8433 N N . GLN B 1 414 ? 17.438 0.785 19.891 1 88.81 414 GLN B N 1
ATOM 8434 C CA . GLN B 1 414 ? 18.016 0.408 21.172 1 88.81 414 GLN B CA 1
ATOM 8435 C C . GLN B 1 414 ? 19.547 0.482 21.109 1 88.81 414 GLN B C 1
ATOM 8437 O O . GLN B 1 414 ? 20.188 0.856 22.094 1 88.81 414 GLN B O 1
ATOM 8442 N N . ILE B 1 415 ? 20.047 0.181 19.984 1 89.94 415 ILE B N 1
ATOM 8443 C CA . ILE B 1 415 ? 21.5 0.25 19.812 1 89.94 415 ILE B CA 1
ATOM 8444 C C . ILE B 1 415 ? 21.953 1.709 19.812 1 89.94 415 ILE B C 1
ATOM 8446 O O . ILE B 1 415 ? 22.953 2.053 20.453 1 89.94 415 ILE B O 1
ATOM 8450 N N . PHE B 1 416 ? 21.172 2.557 19.25 1 87.06 416 PHE B N 1
ATOM 8451 C CA . PHE B 1 416 ? 21.547 3.965 19.172 1 87.06 416 PHE B CA 1
ATOM 8452 C C . PHE B 1 416 ? 21.328 4.664 20.516 1 87.06 416 PHE B C 1
ATOM 8454 O O . PHE B 1 416 ? 21.984 5.664 20.812 1 87.06 416 PHE B O 1
ATOM 8461 N N . THR B 1 417 ? 20.391 4.172 21.297 1 87.06 417 THR B N 1
ATOM 8462 C CA . THR B 1 417 ? 20.094 4.797 22.594 1 87.06 417 THR B CA 1
ATOM 8463 C C . THR B 1 417 ? 20.922 4.164 23.703 1 87.06 417 THR B C 1
ATOM 8465 O O . THR B 1 417 ? 20.812 4.551 24.859 1 87.06 417 THR B O 1
ATOM 8468 N N . TRP B 1 418 ? 21.844 3.242 23.406 1 87.31 418 TRP B N 1
ATOM 8469 C CA . TRP B 1 418 ? 22.797 2.633 24.328 1 87.31 418 TRP B CA 1
ATOM 8470 C C . TRP B 1 418 ? 22.078 2.008 25.516 1 87.31 418 TRP B C 1
ATOM 8472 O O . TRP B 1 418 ? 22.484 2.189 26.672 1 87.31 418 TRP B O 1
ATOM 8482 N N . GLN B 1 419 ? 21 1.346 25.328 1 86.75 419 GLN B N 1
ATOM 8483 C CA . GLN B 1 419 ? 20.328 0.649 26.422 1 86.75 419 GLN B CA 1
ATOM 8484 C C . GLN B 1 419 ? 21.219 -0.433 27.016 1 86.75 419 GLN B C 1
ATOM 8486 O O . GLN B 1 419 ? 21.344 -0.547 28.234 1 86.75 419 GLN B O 1
ATOM 8491 N N . ASN B 1 420 ? 21.906 -1.161 26.078 1 90.56 420 ASN B N 1
ATOM 8492 C CA . ASN B 1 420 ? 22.969 -2.092 26.453 1 90.56 420 ASN B CA 1
ATOM 8493 C C . ASN B 1 420 ? 24.328 -1.622 25.984 1 90.56 420 ASN B C 1
ATOM 8495 O O . ASN B 1 420 ? 24.641 -1.707 24.781 1 90.56 420 ASN B O 1
ATOM 8499 N N . PRO B 1 421 ? 25.125 -1.178 26.781 1 90.31 421 PRO B N 1
ATOM 8500 C CA . PRO B 1 421 ? 26.375 -0.552 26.375 1 90.31 421 PRO B CA 1
ATOM 8501 C C . PRO B 1 421 ? 27.312 -1.521 25.641 1 90.31 421 PRO B C 1
ATOM 8503 O O . PRO B 1 421 ? 28.062 -1.114 24.75 1 90.31 421 PRO B O 1
ATOM 8506 N N . LEU B 1 422 ? 27.266 -2.781 26 1 91.94 422 LEU B N 1
ATOM 8507 C CA . LEU B 1 422 ? 28.141 -3.73 25.312 1 91.94 422 LEU B CA 1
ATOM 8508 C C . LEU B 1 422 ? 27.703 -3.922 23.859 1 91.94 422 LEU B C 1
ATOM 8510 O O . LEU B 1 422 ? 28.531 -3.893 22.953 1 91.94 422 LEU B O 1
ATOM 8514 N N . GLN B 1 423 ? 26.5 -4.07 23.766 1 91.5 423 GLN B N 1
ATOM 8515 C CA . GLN B 1 423 ? 25.984 -4.266 22.422 1 91.5 423 GLN B CA 1
ATOM 8516 C C . GLN B 1 423 ? 26.156 -3.002 21.578 1 91.5 423 GLN B C 1
ATOM 8518 O O . GLN B 1 423 ? 26.5 -3.078 20.406 1 91.5 423 GLN B O 1
ATOM 8523 N N . SER B 1 424 ? 25.922 -1.877 22.156 1 91.5 424 SER B N 1
ATOM 8524 C CA . SER B 1 424 ? 26.062 -0.617 21.438 1 91.5 424 SER B CA 1
ATOM 8525 C C . SER B 1 424 ? 27.516 -0.324 21.109 1 91.5 424 SER B C 1
ATOM 8527 O O . SER B 1 424 ? 27.828 0.187 20.031 1 91.5 424 SER B O 1
ATOM 8529 N N . SER B 1 425 ? 28.453 -0.733 21.984 1 92.62 425 SER B N 1
ATOM 8530 C CA . SER B 1 425 ? 29.875 -0.542 21.719 1 92.62 425 SER B CA 1
ATOM 8531 C C . SER B 1 425 ? 30.359 -1.463 20.609 1 92.62 425 SER B C 1
ATOM 8533 O O . SER B 1 425 ? 31.141 -1.05 19.75 1 92.62 425 SER B O 1
ATOM 8535 N N . MET B 1 426 ? 29.844 -2.617 20.609 1 93.75 426 MET B N 1
ATOM 8536 C CA . MET B 1 426 ? 30.219 -3.555 19.562 1 93.75 426 MET B CA 1
ATOM 8537 C C . MET B 1 426 ? 29.672 -3.109 18.219 1 93.75 426 MET B C 1
ATOM 8539 O O . MET B 1 426 ? 30.359 -3.217 17.188 1 93.75 426 MET B O 1
ATOM 8543 N N . ALA B 1 427 ? 28.484 -2.645 18.328 1 92.19 427 ALA B N 1
ATOM 8544 C CA . ALA B 1 427 ? 27.875 -2.158 17.078 1 92.19 427 ALA B CA 1
ATOM 8545 C C . ALA B 1 427 ? 28.609 -0.925 16.562 1 92.19 427 ALA B C 1
ATOM 8547 O O . ALA B 1 427 ? 28.766 -0.753 15.359 1 92.19 427 ALA B O 1
ATOM 8548 N N . PHE B 1 428 ? 29.031 -0.111 17.469 1 92.12 428 PHE B N 1
ATOM 8549 C CA . PHE B 1 428 ? 29.781 1.089 17.094 1 92.12 428 PHE B CA 1
ATOM 8550 C C . PHE B 1 428 ? 31.109 0.726 16.438 1 92.12 428 PHE B C 1
ATOM 8552 O O . PHE B 1 428 ? 31.453 1.25 15.383 1 92.12 428 PHE B O 1
ATOM 8559 N N . VAL B 1 429 ? 31.812 -0.217 17 1 93.56 429 VAL B N 1
ATOM 8560 C CA . VAL B 1 429 ? 33.094 -0.654 16.469 1 93.56 429 VAL B CA 1
ATOM 8561 C C . VAL B 1 429 ? 32.875 -1.36 15.125 1 93.56 429 VAL B C 1
ATOM 8563 O O . VAL B 1 429 ? 33.625 -1.157 14.18 1 93.56 429 VAL B O 1
ATOM 8566 N N . GLY B 1 430 ? 31.844 -2.146 15.117 1 91.88 430 GLY B N 1
ATOM 8567 C CA . GLY B 1 430 ? 31.516 -2.799 13.859 1 91.88 430 GLY B CA 1
ATOM 8568 C C . GLY B 1 430 ? 31.172 -1.819 12.75 1 91.88 430 GLY B C 1
ATOM 8569 O O . GLY B 1 430 ? 31.578 -2.018 11.602 1 91.88 430 GLY B O 1
ATOM 8570 N N . PHE B 1 431 ? 30.562 -0.809 13.156 1 91.44 431 PHE B N 1
ATOM 8571 C CA . PHE B 1 431 ? 30.203 0.219 12.18 1 91.44 431 PHE B CA 1
ATOM 8572 C C . PHE B 1 431 ? 31.453 0.937 11.68 1 91.44 431 PHE B C 1
ATOM 8574 O O . PHE B 1 431 ? 31.609 1.161 10.477 1 91.44 431 PHE B O 1
ATOM 8581 N N . LEU B 1 432 ? 32.312 1.271 12.57 1 93.38 432 LEU B N 1
ATOM 8582 C CA . LEU B 1 432 ? 33.562 1.957 12.195 1 93.38 432 LEU B CA 1
ATOM 8583 C C . LEU B 1 432 ? 34.406 1.091 11.266 1 93.38 432 LEU B C 1
ATOM 8585 O O . LEU B 1 432 ? 34.875 1.566 10.234 1 93.38 432 LEU B O 1
ATOM 8589 N N . LEU B 1 433 ? 34.406 -0.173 11.531 1 91.81 433 LEU B N 1
ATOM 8590 C CA . LEU B 1 433 ? 35.156 -1.097 10.711 1 91.81 433 LEU B CA 1
ATOM 8591 C C . LEU B 1 433 ? 34.469 -1.333 9.367 1 91.81 433 LEU B C 1
ATOM 8593 O O . LEU B 1 433 ? 35.156 -1.448 8.336 1 91.81 433 LEU B O 1
ATOM 8597 N N . GLY B 1 434 ? 33.156 -1.363 9.438 1 90.38 434 GLY B N 1
ATOM 8598 C CA . GLY B 1 434 ? 32.406 -1.557 8.211 1 90.38 434 GLY B CA 1
ATOM 8599 C C . GLY B 1 434 ? 32.562 -0.413 7.227 1 90.38 434 GLY B C 1
ATOM 8600 O O . GLY B 1 434 ? 32.719 -0.639 6.027 1 90.38 434 GLY B O 1
ATOM 8601 N N . VAL B 1 435 ? 32.594 0.73 7.809 1 90.44 435 VAL B N 1
ATOM 8602 C CA . VAL B 1 435 ? 32.688 1.896 6.938 1 90.44 435 VAL B CA 1
ATOM 8603 C C . VAL B 1 435 ? 34.125 2.02 6.426 1 90.44 435 VAL B C 1
ATOM 8605 O O . VAL B 1 435 ? 34.344 2.363 5.262 1 90.44 435 VAL B O 1
ATOM 8608 N N . TYR B 1 436 ? 35.094 1.655 7.211 1 90.06 436 TYR B N 1
ATOM 8609 C CA . TYR B 1 436 ? 36.469 1.785 6.828 1 90.06 436 TYR B CA 1
ATOM 8610 C C . TYR B 1 436 ? 36.844 0.763 5.762 1 90.06 436 TYR B C 1
ATOM 8612 O O . TYR B 1 436 ? 37.531 1.09 4.793 1 90.06 436 TYR B O 1
ATOM 8620 N N . PHE B 1 437 ? 36.344 -0.421 5.793 1 89.94 437 PHE B N 1
ATOM 8621 C CA . PHE B 1 437 ? 36.719 -1.486 4.879 1 89.94 437 PHE B CA 1
ATOM 8622 C C . PHE B 1 437 ? 35.656 -1.73 3.834 1 89.94 437 PHE B C 1
ATOM 8624 O O . PHE B 1 437 ? 35.719 -2.715 3.096 1 89.94 437 PHE B O 1
ATOM 8631 N N . PHE B 1 438 ? 34.75 -0.848 3.594 1 89.62 438 PHE B N 1
ATOM 8632 C CA . PHE B 1 438 ? 33.594 -1.126 2.742 1 89.62 438 PHE B CA 1
ATOM 8633 C C . PHE B 1 438 ? 34 -1.146 1.273 1 89.62 438 PHE B C 1
ATOM 8635 O O . PHE B 1 438 ? 34.688 -0.235 0.8 1 89.62 438 PHE B O 1
ATOM 8642 N N . GLU B 1 439 ? 33.625 -2.283 0.682 1 89.56 439 GLU B N 1
ATOM 8643 C CA . GLU B 1 439 ? 33.719 -2.438 -0.767 1 89.56 439 GLU B CA 1
ATOM 8644 C C . GLU B 1 439 ? 32.438 -3.008 -1.349 1 89.56 439 GLU B C 1
ATOM 8646 O O . GLU B 1 439 ? 31.625 -3.596 -0.625 1 89.56 439 GLU B O 1
ATOM 8651 N N . MET B 1 440 ? 32.188 -2.811 -2.576 1 89 440 MET B N 1
ATOM 8652 C CA . MET B 1 440 ? 30.922 -3.174 -3.205 1 89 440 MET B CA 1
ATOM 8653 C C . MET B 1 440 ? 30.703 -4.684 -3.154 1 89 440 MET B C 1
ATOM 8655 O O . MET B 1 440 ? 29.562 -5.148 -3.109 1 89 440 MET B O 1
ATOM 8659 N N . TYR B 1 441 ? 31.781 -5.422 -3.184 1 92.06 441 TYR B N 1
ATOM 8660 C CA . TYR B 1 441 ? 31.641 -6.871 -3.188 1 92.06 441 TYR B CA 1
ATOM 8661 C C . TYR B 1 441 ? 31.156 -7.375 -1.836 1 92.06 441 TYR B C 1
ATOM 8663 O O . TYR B 1 441 ? 30.719 -8.523 -1.715 1 92.06 441 TYR B O 1
ATOM 8671 N N . MET B 1 442 ? 31.156 -6.527 -0.846 1 92.31 442 MET B N 1
ATOM 8672 C CA . MET B 1 442 ? 30.734 -6.934 0.495 1 92.31 442 MET B CA 1
ATOM 8673 C C . MET B 1 442 ? 29.219 -7.039 0.587 1 92.31 442 MET B C 1
ATOM 8675 O O . MET B 1 442 ? 28.703 -7.715 1.476 1 92.31 442 MET B O 1
ATOM 8679 N N . ILE B 1 443 ? 28.5 -6.391 -0.362 1 92.19 443 ILE B N 1
ATOM 8680 C CA . ILE B 1 443 ? 27.047 -6.438 -0.321 1 92.19 443 ILE B CA 1
ATOM 8681 C C . ILE B 1 443 ? 26.562 -7.852 -0.636 1 92.19 443 ILE B C 1
ATOM 8683 O O . ILE B 1 443 ? 25.844 -8.461 0.159 1 92.19 443 ILE B O 1
ATOM 8687 N N . PRO B 1 444 ? 26.969 -8.414 -1.719 1 94.44 444 PRO B N 1
ATOM 8688 C CA . PRO B 1 444 ? 26.562 -9.805 -1.965 1 94.44 444 PRO B CA 1
ATOM 8689 C C . PRO B 1 444 ? 27.109 -10.773 -0.918 1 94.44 444 PRO B C 1
ATOM 8691 O O . PRO B 1 444 ? 26.453 -11.781 -0.614 1 94.44 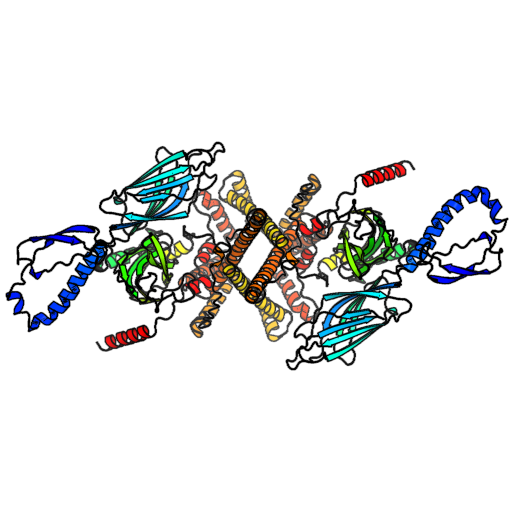444 PRO B O 1
ATOM 8694 N N . LEU B 1 445 ? 28.203 -10.477 -0.332 1 93.75 445 LEU B N 1
ATOM 8695 C CA . LEU B 1 445 ? 28.766 -11.344 0.703 1 93.75 445 LEU B CA 1
ATOM 8696 C C . LEU B 1 445 ? 27.922 -11.289 1.971 1 93.75 445 LEU B C 1
ATOM 8698 O O . LEU B 1 445 ? 27.766 -12.289 2.67 1 93.75 445 LEU B O 1
ATOM 8702 N N . ALA B 1 446 ? 27.422 -10.078 2.199 1 93.06 446 ALA B N 1
ATOM 8703 C CA . ALA B 1 446 ? 26.531 -9.953 3.352 1 93.06 446 ALA B CA 1
ATOM 8704 C C . ALA B 1 446 ? 25.25 -10.766 3.15 1 93.06 446 ALA B C 1
ATOM 8706 O O . ALA B 1 446 ? 24.766 -11.406 4.086 1 93.06 446 ALA B O 1
ATOM 8707 N N . LEU B 1 447 ? 24.781 -10.766 1.938 1 94.62 447 LEU B N 1
ATOM 8708 C CA . LEU B 1 447 ? 23.594 -11.555 1.639 1 94.62 447 LEU B CA 1
ATOM 8709 C C . LEU B 1 447 ? 23.891 -13.047 1.752 1 94.62 447 LEU B C 1
ATOM 8711 O O . LEU B 1 447 ? 23.062 -13.812 2.227 1 94.62 447 LEU B O 1
ATOM 8715 N N . LEU B 1 448 ? 25.078 -13.43 1.33 1 95.5 448 LEU B N 1
ATOM 8716 C CA . LEU B 1 448 ? 25.5 -14.82 1.467 1 95.5 448 LEU B CA 1
ATOM 8717 C C . LEU B 1 448 ? 25.625 -15.203 2.936 1 95.5 448 LEU B C 1
ATOM 8719 O O . LEU B 1 448 ? 25.375 -16.344 3.307 1 95.5 448 LEU B O 1
ATOM 8723 N N . GLY B 1 449 ? 26 -14.18 3.736 1 94.12 449 GLY B N 1
ATOM 8724 C CA . GLY B 1 449 ? 26.047 -14.422 5.168 1 94.12 449 GLY B CA 1
ATOM 8725 C C . GLY B 1 449 ? 24.672 -14.742 5.758 1 94.12 449 GLY B C 1
ATOM 8726 O O . GLY B 1 449 ? 24.562 -15.602 6.633 1 94.12 449 GLY B O 1
ATOM 8727 N N . ILE B 1 450 ? 23.672 -14.117 5.223 1 92.69 450 ILE B N 1
ATOM 8728 C CA . ILE B 1 450 ? 22.312 -14.391 5.68 1 92.69 450 ILE B CA 1
ATOM 8729 C C . ILE B 1 450 ? 21.906 -15.805 5.277 1 92.69 450 ILE B C 1
ATOM 8731 O O . ILE B 1 450 ? 21.297 -16.531 6.066 1 92.69 450 ILE B O 1
ATOM 8735 N N . PHE B 1 451 ? 22.266 -16.172 4.078 1 93.5 451 PHE B N 1
ATOM 8736 C CA . PHE B 1 451 ? 21.984 -17.531 3.619 1 93.5 451 PHE B CA 1
ATOM 8737 C C . PHE B 1 451 ? 22.672 -18.547 4.516 1 93.5 451 PHE B C 1
ATOM 8739 O O . PHE B 1 451 ? 22.078 -19.578 4.867 1 93.5 451 PHE B O 1
ATOM 8746 N N . PHE B 1 452 ? 23.891 -18.234 4.824 1 93.12 452 PHE B N 1
ATOM 8747 C CA . PHE B 1 452 ? 24.672 -19.156 5.645 1 93.12 452 PHE B CA 1
ATOM 8748 C C . PHE B 1 452 ? 24.078 -19.281 7.039 1 93.12 452 PHE B C 1
ATOM 8750 O O . PHE B 1 452 ? 23.969 -20.375 7.574 1 93.12 452 PHE B O 1
ATOM 8757 N N . LYS B 1 453 ? 23.672 -18.25 7.602 1 92.06 453 LYS B N 1
ATOM 8758 C CA . LYS B 1 453 ? 23.047 -18.281 8.922 1 92.06 453 LYS B CA 1
ATOM 8759 C C . LYS B 1 453 ? 21.781 -19.125 8.898 1 92.06 453 LYS B C 1
ATOM 8761 O O . LYS B 1 453 ? 21.578 -19.969 9.773 1 92.06 453 LYS B O 1
ATOM 8766 N N . ASN B 1 454 ? 20.953 -18.906 7.918 1 90.75 454 ASN B N 1
ATOM 8767 C CA . ASN B 1 454 ? 19.703 -19.656 7.832 1 90.75 454 ASN B CA 1
ATOM 8768 C C . ASN B 1 454 ? 19.969 -21.125 7.547 1 90.75 454 ASN B C 1
ATOM 8770 O O . ASN B 1 454 ? 19.219 -21.984 8.023 1 90.75 454 ASN B O 1
ATOM 8774 N N . TYR B 1 455 ? 20.953 -21.391 6.77 1 90.44 455 TYR B N 1
ATOM 8775 C CA . TYR B 1 455 ? 21.297 -22.781 6.492 1 90.44 455 TYR B CA 1
ATOM 8776 C C . TYR B 1 455 ? 21.75 -23.5 7.762 1 90.44 455 TYR B C 1
ATOM 8778 O O . TYR B 1 455 ? 21.391 -24.656 7.984 1 90.44 455 TYR B O 1
ATOM 8786 N N . VAL B 1 456 ? 22.438 -22.797 8.633 1 89.62 456 VAL B N 1
ATOM 8787 C CA . VAL B 1 456 ? 22.922 -23.359 9.883 1 89.62 456 VAL B CA 1
ATOM 8788 C C . VAL B 1 456 ? 21.75 -23.609 10.836 1 89.62 456 VAL B C 1
ATOM 8790 O O . VAL B 1 456 ? 21.672 -24.656 11.484 1 89.62 456 VAL B O 1
ATOM 8793 N N . VAL B 1 457 ? 20.906 -22.703 10.812 1 87.56 457 VAL B N 1
ATOM 8794 C CA . VAL B 1 457 ? 19.75 -22.859 11.688 1 87.56 457 VAL B CA 1
ATOM 8795 C C . VAL B 1 457 ? 18.922 -24.062 11.25 1 87.56 457 VAL B C 1
ATOM 8797 O O . VAL B 1 457 ? 18.453 -24.844 12.086 1 87.56 457 VAL B O 1
ATOM 8800 N N . ILE B 1 458 ? 18.688 -24.219 9.977 1 86.81 458 ILE B N 1
ATOM 8801 C CA . ILE B 1 458 ? 17.891 -25.328 9.453 1 86.81 458 ILE B CA 1
ATOM 8802 C C . ILE B 1 458 ? 18.609 -26.656 9.719 1 86.81 458 ILE B C 1
ATOM 8804 O O . ILE B 1 458 ? 17.969 -27.656 10.023 1 86.81 458 ILE B O 1
ATOM 8808 N N . SER B 1 459 ? 19.906 -26.609 9.594 1 85.94 459 SER B N 1
ATOM 8809 C CA . SER B 1 459 ? 20.672 -27.828 9.812 1 85.94 459 SER B CA 1
ATOM 8810 C C . SER B 1 459 ? 20.672 -28.234 11.281 1 85.94 459 SER B C 1
ATOM 8812 O O . SER B 1 459 ? 20.703 -29.438 11.602 1 85.94 459 SER B O 1
ATOM 8814 N N . LEU B 1 460 ? 20.594 -27.203 12.133 1 83.12 460 LEU B N 1
ATOM 8815 C CA . LEU B 1 460 ? 20.625 -27.484 13.562 1 83.12 460 LEU B CA 1
ATOM 8816 C C . LEU B 1 460 ? 19.234 -27.828 14.07 1 83.12 460 LEU B C 1
ATOM 8818 O O . LEU B 1 460 ? 19.062 -28.766 14.859 1 83.12 460 LEU B O 1
ATOM 8822 N N . VAL B 1 461 ? 18.281 -26.938 13.656 1 74.56 461 VAL B N 1
ATOM 8823 C CA . VAL B 1 461 ? 16.922 -27.109 14.188 1 74.56 461 VAL B CA 1
ATOM 8824 C C . VAL B 1 461 ? 16.156 -28.094 13.305 1 74.56 461 VAL B C 1
ATOM 8826 O O . VAL B 1 461 ? 15.211 -28.75 13.766 1 74.56 461 VAL B O 1
ATOM 8829 N N . GLY B 1 462 ? 16.625 -28.531 12.234 1 66.44 462 GLY B N 1
ATOM 8830 C CA . GLY B 1 462 ? 15.914 -29.328 11.25 1 66.44 462 GLY B CA 1
ATOM 8831 C C . GLY B 1 462 ? 15.047 -28.516 10.32 1 66.44 462 GLY B C 1
ATOM 8832 O O . GLY B 1 462 ? 15.484 -28.125 9.234 1 66.44 462 GLY B O 1
ATOM 8833 N N . SER B 1 463 ? 13.828 -28.297 10.492 1 60.66 463 SER B N 1
ATOM 8834 C CA . SER B 1 463 ? 12.977 -27.547 9.562 1 60.66 463 SER B CA 1
ATOM 8835 C C . SER B 1 463 ? 12.625 -26.172 10.102 1 60.66 463 SER B C 1
ATOM 8837 O O . SER B 1 463 ? 12.266 -26.031 11.273 1 60.66 463 SER B O 1
ATOM 8839 N N . LEU B 1 464 ? 13.266 -25.125 9.641 1 51.34 464 LEU B N 1
ATOM 8840 C CA . LEU B 1 464 ? 12.938 -23.75 10.031 1 51.34 464 LEU B CA 1
ATOM 8841 C C . LEU B 1 464 ? 11.43 -23.516 9.961 1 51.34 464 LEU B C 1
ATOM 8843 O O . LEU B 1 464 ? 10.945 -22.469 10.359 1 51.34 464 LEU B O 1
ATOM 8847 N N . MET B 1 465 ? 10.836 -24.062 8.922 1 51.16 465 MET B N 1
ATOM 8848 C CA . MET B 1 465 ? 9.43 -23.719 8.773 1 51.16 465 MET B CA 1
ATOM 8849 C C . MET B 1 465 ? 8.672 -23.938 10.086 1 51.16 465 MET B C 1
ATOM 8851 O O . MET B 1 465 ? 8.844 -24.984 10.734 1 51.16 465 MET B O 1
ATOM 8855 N N . HIS B 1 466 ? 8.609 -23.047 10.852 1 44.62 466 HIS B N 1
ATOM 8856 C CA . HIS B 1 466 ? 7.668 -23.109 11.961 1 44.62 466 HIS B CA 1
ATOM 8857 C C . HIS B 1 466 ? 6.543 -24.109 11.672 1 44.62 466 HIS B C 1
ATOM 8859 O O . HIS B 1 466 ? 5.91 -24.047 10.617 1 44.62 466 HIS B O 1
ATOM 8865 N N . LYS B 1 467 ? 6.664 -25.359 11.984 1 39.44 467 LYS B N 1
ATOM 8866 C CA . LYS B 1 467 ? 5.504 -26.25 12.07 1 39.44 467 LYS B CA 1
ATOM 8867 C C . LYS B 1 467 ? 4.266 -25.484 12.531 1 39.44 467 LYS B C 1
ATOM 8869 O O . LYS B 1 467 ? 4.055 -25.297 13.734 1 39.44 467 LYS B O 1
ATOM 8874 N N . ASP B 1 468 ? 4.043 -24.328 12.234 1 39.47 468 ASP B N 1
ATOM 8875 C CA . ASP B 1 468 ? 2.656 -24.109 12.633 1 39.47 468 ASP B CA 1
ATOM 8876 C C . ASP B 1 468 ? 1.835 -25.391 12.5 1 39.47 468 ASP B C 1
ATOM 8878 O O . ASP B 1 468 ? 1.43 -25.766 11.391 1 39.47 468 ASP B O 1
ATOM 8882 N N . ASP B 1 469 ? 2.354 -26.562 13.023 1 38.38 469 ASP B N 1
ATOM 8883 C CA . ASP B 1 469 ? 1.49 -27.734 13.195 1 38.38 469 ASP B CA 1
ATOM 8884 C C . ASP B 1 469 ? 0.018 -27.344 13.078 1 38.38 469 ASP B C 1
ATOM 8886 O O . ASP B 1 469 ? -0.664 -27.75 12.133 1 38.38 469 ASP B O 1
ATOM 8890 N N . GLU B 1 470 ? -0.74 -27.578 14.422 1 35.59 470 GLU B N 1
ATOM 8891 C CA . GLU B 1 470 ? -2.096 -27.953 14.812 1 35.59 470 GLU B CA 1
ATOM 8892 C C . GLU B 1 470 ? -3.096 -26.859 14.469 1 35.59 470 GLU B C 1
ATOM 8894 O O . GLU B 1 470 ? -4.273 -26.953 14.812 1 35.59 470 GLU B O 1
ATOM 8899 N N . LEU B 1 471 ? -2.764 -25.578 14.648 1 34.12 471 LEU B N 1
ATOM 8900 C CA . LEU B 1 471 ? -4.023 -24.859 14.805 1 34.12 471 LEU B CA 1
ATOM 8901 C C . LEU B 1 471 ? -4.914 -25.047 13.586 1 34.12 471 LEU B C 1
ATOM 8903 O O . LEU B 1 471 ? -4.633 -24.516 12.516 1 34.12 471 LEU B O 1
ATOM 8907 N N . GLU B 1 472 ? -5.258 -26.297 13.289 1 37.19 472 GLU B N 1
ATOM 8908 C CA . GLU B 1 472 ? -6.562 -26.484 12.656 1 37.19 472 GLU B CA 1
ATOM 8909 C C . GLU B 1 472 ? -7.496 -25.312 12.945 1 37.19 472 GLU B C 1
ATOM 8911 O O . GLU B 1 472 ? -8.477 -25.469 13.68 1 37.19 472 GLU B O 1
ATOM 8916 N N . THR B 1 473 ? -7.078 -24.297 13.68 1 34.12 473 THR B N 1
ATOM 8917 C CA . THR B 1 473 ? -8.242 -23.469 13.945 1 34.12 473 THR B CA 1
ATOM 8918 C C . THR B 1 473 ? -9.086 -23.297 12.68 1 34.12 473 THR B C 1
ATOM 8920 O O . THR B 1 473 ? -8.609 -22.766 11.68 1 34.12 473 THR B O 1
ATOM 8923 N N . SER B 1 474 ? -9.898 -24.297 12.398 1 33.66 474 SER B N 1
ATOM 8924 C CA . SER B 1 474 ? -11.148 -24.094 11.68 1 33.66 474 SER B CA 1
ATOM 8925 C C . SER B 1 474 ? -11.633 -22.656 11.797 1 33.66 474 SER B C 1
ATOM 8927 O O . SER B 1 474 ? -12.188 -22.266 12.82 1 33.66 474 SER B O 1
ATOM 8929 N N . SER B 1 475 ? -10.891 -21.719 11.969 1 35.28 475 SER B N 1
ATOM 8930 C CA . SER B 1 475 ? -11.812 -20.578 11.898 1 35.28 475 SER B CA 1
ATOM 8931 C C . SER B 1 475 ? -12.859 -20.797 10.812 1 35.28 475 SER B C 1
ATOM 8933 O O . SER B 1 475 ? -12.539 -20.828 9.625 1 35.28 475 SER B O 1
ATOM 8935 N N . ASP B 1 476 ? -13.719 -21.75 10.992 1 33.72 476 ASP B N 1
ATOM 8936 C CA . ASP B 1 476 ? -15.047 -21.875 10.398 1 33.72 476 ASP B CA 1
ATOM 8937 C C . ASP B 1 476 ? -15.594 -20.516 9.961 1 33.72 476 ASP B C 1
ATOM 8939 O O . ASP B 1 476 ? -16.438 -19.938 10.648 1 33.72 476 ASP B O 1
ATOM 8943 N N . ILE B 1 477 ? -14.883 -19.516 9.922 1 37.16 477 ILE B N 1
ATOM 8944 C CA . ILE B 1 477 ? -15.75 -18.531 9.289 1 37.16 477 ILE B CA 1
ATOM 8945 C C . ILE B 1 477 ? -16.406 -19.141 8.047 1 37.16 477 ILE B C 1
ATOM 8947 O O . ILE B 1 477 ? -15.719 -19.484 7.086 1 37.16 477 ILE B O 1
ATOM 8951 N N . GLU B 1 478 ? -17.25 -20.156 8.219 1 34.25 478 GLU B N 1
ATOM 8952 C CA . GLU B 1 478 ? -18.203 -20.562 7.191 1 34.25 478 GLU B CA 1
ATOM 8953 C C . GLU B 1 478 ? -18.406 -19.453 6.16 1 34.25 478 GLU B C 1
ATOM 8955 O O . GLU B 1 478 ? -18.781 -18.328 6.508 1 34.25 478 GLU B O 1
ATOM 8960 N N . ASP B 1 479 ? -17.594 -19.281 5.301 1 38.5 479 ASP B N 1
ATOM 8961 C CA . ASP B 1 479 ? -17.922 -18.578 4.059 1 38.5 479 ASP B CA 1
ATOM 8962 C C . ASP B 1 479 ? -19.359 -18.891 3.619 1 38.5 479 ASP B C 1
ATOM 8964 O O . ASP B 1 479 ? -19.641 -19.969 3.092 1 38.5 479 ASP B O 1
ATOM 8968 N N . ASP B 1 480 ? -20.375 -18.766 4.422 1 34.69 480 ASP B N 1
ATOM 8969 C CA . ASP B 1 480 ? -21.625 -18.828 3.686 1 34.69 480 ASP B CA 1
ATOM 8970 C C . ASP B 1 480 ? -21.516 -18.094 2.348 1 34.69 480 ASP B C 1
ATOM 8972 O O . ASP B 1 480 ? -21.172 -16.922 2.309 1 34.69 480 ASP B O 1
ATOM 8976 N N . ASP B 1 481 ? -21.031 -18.719 1.323 1 36.72 481 ASP B N 1
ATOM 8977 C CA . ASP B 1 481 ? -21.359 -18.391 -0.065 1 36.72 481 ASP B CA 1
ATOM 8978 C C . ASP B 1 481 ? -22.688 -17.656 -0.162 1 36.72 481 ASP B C 1
ATOM 8980 O O . ASP B 1 481 ? -23.25 -17.516 -1.251 1 36.72 481 ASP B O 1
ATOM 8984 N N . ASP B 1 482 ? -23.438 -17.516 0.918 1 34.56 482 ASP B N 1
ATOM 8985 C CA . ASP B 1 482 ? -24.781 -16.953 0.757 1 34.56 482 ASP B CA 1
ATOM 8986 C C . ASP B 1 482 ? -24.719 -15.555 0.145 1 34.56 482 ASP B C 1
ATOM 8988 O O . ASP B 1 482 ? -25.719 -14.828 0.149 1 34.56 482 ASP B O 1
ATOM 8992 N N . ASP B 1 483 ? -23.641 -15.023 -0.033 1 37.31 483 ASP B N 1
ATOM 8993 C CA . ASP B 1 483 ? -23.828 -13.711 -0.636 1 37.31 483 ASP B CA 1
ATOM 8994 C C . ASP B 1 483 ? -24.484 -13.82 -2.006 1 37.31 483 ASP B C 1
ATOM 8996 O O . ASP B 1 483 ? -24.672 -12.82 -2.695 1 37.31 483 ASP B O 1
ATOM 9000 N N . GLU B 1 484 ? -24.516 -15.008 -2.723 1 33.75 484 GLU B N 1
ATOM 9001 C CA . GLU B 1 484 ? -25.344 -14.938 -3.924 1 33.75 484 GLU B CA 1
ATOM 9002 C C . GLU B 1 484 ? -26.766 -14.5 -3.592 1 33.75 484 GLU B C 1
ATOM 9004 O O . GLU B 1 484 ? -27.484 -13.992 -4.457 1 33.75 484 GLU B O 1
ATOM 9009 N N . LYS B 1 485 ? -27.438 -14.992 -2.537 1 33.59 485 LYS B N 1
ATOM 9010 C CA . LYS B 1 485 ? -28.891 -14.844 -2.477 1 33.59 485 LYS B CA 1
ATOM 9011 C C . LYS B 1 485 ? -29.297 -13.383 -2.312 1 33.59 485 LYS B C 1
ATOM 9013 O O . LYS B 1 485 ? -30.484 -13.055 -2.289 1 33.59 485 LYS B O 1
ATOM 9018 N N . ASP B 1 486 ? -28.562 -12.586 -1.593 1 32.62 486 ASP B N 1
ATOM 9019 C CA . ASP B 1 486 ? -29.375 -11.391 -1.423 1 32.62 486 ASP B CA 1
ATOM 9020 C C . ASP B 1 486 ? -29.562 -10.656 -2.748 1 32.62 486 ASP B C 1
ATOM 9022 O O . ASP B 1 486 ? -29.031 -9.555 -2.93 1 32.62 486 ASP B O 1
ATOM 9026 N N . LYS B 1 487 ? -29.438 -11.328 -3.883 1 34.78 487 LYS B N 1
ATOM 9027 C CA . LYS B 1 487 ? -29.938 -10.695 -5.105 1 34.78 487 LYS B CA 1
ATOM 9028 C C . LYS B 1 487 ? -31.344 -10.141 -4.91 1 34.78 487 LYS B C 1
ATOM 9030 O O . LYS B 1 487 ? -32.031 -9.797 -5.879 1 34.78 487 LYS B O 1
ATOM 9035 N N . ILE B 1 488 ? -32.219 -10.461 -3.869 1 29.92 488 ILE B N 1
ATOM 9036 C CA . ILE B 1 488 ? -33.656 -10.281 -4.137 1 29.92 488 ILE B CA 1
ATOM 9037 C C . ILE B 1 488 ? -33.906 -8.836 -4.574 1 29.92 488 ILE B C 1
ATOM 9039 O O . ILE B 1 488 ? -33.094 -7.941 -4.301 1 29.92 488 ILE B O 1
ATOM 9043 N N . THR B 1 489 ? -35.188 -8.156 -4.145 1 28.5 489 THR B N 1
ATOM 9044 C CA . THR B 1 489 ? -36.344 -7.445 -4.699 1 28.5 489 THR B CA 1
ATOM 9045 C C . THR B 1 489 ? -36.062 -5.953 -4.805 1 28.5 489 THR B C 1
ATOM 9047 O O . THR B 1 489 ? -36.781 -5.219 -5.488 1 28.5 489 THR B O 1
ATOM 9050 N N . LYS B 1 490 ? -35.719 -5.117 -3.801 1 34.91 490 LYS B N 1
ATOM 9051 C CA . LYS B 1 490 ? -36.188 -3.742 -3.902 1 34.91 490 LYS B CA 1
ATOM 9052 C C . LYS B 1 490 ? -35.469 -2.975 -4.988 1 34.91 490 LYS B C 1
ATOM 9054 O O . LYS B 1 490 ? -34.25 -2.686 -4.848 1 34.91 490 LYS B O 1
ATOM 9059 N N . GLU B 1 491 ? -35.969 -2.768 -6.219 1 34.53 491 GLU B N 1
ATOM 9060 C CA . GLU B 1 491 ? -35.656 -2.467 -7.613 1 34.53 491 GLU B CA 1
ATOM 9061 C C . GLU B 1 491 ? -34.969 -1.112 -7.742 1 34.53 491 GLU B C 1
ATOM 9063 O O . GLU B 1 491 ? -33.969 -0.987 -8.445 1 34.53 491 GLU B O 1
ATOM 9068 N N . GLU B 1 492 ? -35.844 0.19 -7.734 1 36.78 492 GLU B N 1
ATOM 9069 C CA . GLU B 1 492 ? -35.656 1.459 -8.43 1 36.78 492 GLU B CA 1
ATOM 9070 C C . GLU B 1 492 ? -34.562 2.291 -7.777 1 36.78 492 GLU B C 1
ATOM 9072 O O . GLU B 1 492 ? -33.75 2.896 -8.469 1 36.78 492 GLU B O 1
ATOM 9077 N N . GLU B 1 493 ? -34.844 2.854 -6.555 1 41.06 493 GLU B N 1
ATOM 9078 C CA . GLU B 1 493 ? -33.969 3.746 -5.789 1 41.06 493 GLU B CA 1
ATOM 9079 C C . GLU B 1 493 ? -32.625 3.111 -5.531 1 41.06 493 GLU B C 1
ATOM 9081 O O . GLU B 1 493 ? -31.672 3.799 -5.152 1 41.06 493 GLU B O 1
ATOM 9086 N N . LYS B 1 494 ? -32.375 1.715 -5.645 1 49.12 494 LYS B N 1
ATOM 9087 C CA . LYS B 1 494 ? -31.391 0.652 -5.387 1 49.12 494 LYS B CA 1
ATOM 9088 C C . LYS B 1 494 ? -30.297 0.635 -6.445 1 49.12 494 LYS B C 1
ATOM 9090 O O . LYS B 1 494 ? -29.203 0.104 -6.211 1 49.12 494 LYS B O 1
ATOM 9095 N N . LYS B 1 495 ? -30.703 1.073 -7.559 1 51.88 495 LYS B N 1
ATOM 9096 C CA . LYS B 1 495 ? -29.719 1.013 -8.633 1 51.88 495 LYS B CA 1
ATOM 9097 C C . LYS B 1 495 ? -28.5 1.891 -8.32 1 51.88 495 LYS B C 1
ATOM 9099 O O . LYS B 1 495 ? -27.359 1.476 -8.516 1 51.88 495 LYS B O 1
ATOM 9104 N N . SER B 1 496 ? -28.875 3.139 -7.953 1 58.38 496 SER B N 1
ATOM 9105 C CA . SER B 1 496 ? -27.766 4.047 -7.652 1 58.38 496 SER B CA 1
ATOM 9106 C C . SER B 1 496 ? -26.906 3.514 -6.512 1 58.38 496 SER B C 1
ATOM 9108 O O . SER B 1 496 ? -25.672 3.582 -6.57 1 58.38 496 SER B O 1
ATOM 9110 N N . LEU B 1 497 ? -27.625 2.984 -5.609 1 62.88 497 LEU B N 1
ATOM 9111 C CA . LEU B 1 497 ? -26.891 2.4 -4.492 1 62.88 497 LEU B CA 1
ATOM 9112 C C . LEU B 1 497 ? -26.078 1.183 -4.945 1 62.88 497 LEU B C 1
ATOM 9114 O O . LEU B 1 497 ? -24.953 0.974 -4.496 1 62.88 497 LEU B O 1
ATOM 9118 N N . LYS B 1 498 ? -26.797 0.547 -5.906 1 66.06 498 LYS B N 1
ATOM 9119 C CA . LYS B 1 498 ? -26.094 -0.627 -6.418 1 66.06 498 LYS B CA 1
ATOM 9120 C C . LYS B 1 498 ? -24.844 -0.227 -7.191 1 66.06 498 LYS B C 1
ATOM 9122 O O . LYS B 1 498 ? -23.797 -0.886 -7.086 1 66.06 498 LYS B O 1
ATOM 9127 N N . GLU B 1 499 ? -25 0.828 -7.898 1 72.88 499 GLU B N 1
ATOM 9128 C CA . GLU B 1 499 ? -23.844 1.295 -8.641 1 72.88 499 GLU B CA 1
ATOM 9129 C C . GLU B 1 499 ? -22.734 1.78 -7.703 1 72.88 499 GLU B C 1
ATOM 9131 O O . GLU B 1 499 ? -21.562 1.526 -7.941 1 72.88 499 GLU B O 1
ATOM 9136 N N . ARG B 1 500 ? -23.219 2.455 -6.73 1 72.75 500 ARG B N 1
ATOM 9137 C CA . ARG B 1 500 ? -22.234 2.926 -5.754 1 72.75 500 ARG B CA 1
ATOM 9138 C C . ARG B 1 500 ? -21.578 1.756 -5.035 1 72.75 500 ARG B C 1
ATOM 9140 O O . ARG B 1 500 ? -20.375 1.777 -4.781 1 72.75 500 ARG B O 1
ATOM 9147 N N . LEU B 1 501 ? -22.328 0.839 -4.816 1 76.19 501 LEU B N 1
ATOM 9148 C CA . LEU B 1 501 ? -21.781 -0.321 -4.113 1 76.19 501 LEU B CA 1
ATOM 9149 C C . LEU B 1 501 ? -20.844 -1.112 -5.016 1 76.19 501 LEU B C 1
ATOM 9151 O O . LEU B 1 501 ? -19.828 -1.637 -4.551 1 76.19 501 LEU B O 1
ATOM 9155 N N . THR B 1 502 ? -21.234 -1.116 -6.293 1 79.06 502 THR B N 1
ATOM 9156 C CA . THR B 1 502 ? -20.375 -1.83 -7.219 1 79.06 502 THR B CA 1
ATOM 9157 C C . THR B 1 502 ? -19.047 -1.1 -7.387 1 79.06 502 THR B C 1
ATOM 9159 O O . THR B 1 502 ? -17.984 -1.732 -7.496 1 79.06 502 THR B O 1
ATOM 9162 N N . ALA B 1 503 ? -19.156 0.164 -7.391 1 78.5 503 ALA B N 1
ATOM 9163 C CA . ALA B 1 503 ? -17.938 0.954 -7.52 1 78.5 503 ALA B CA 1
ATOM 9164 C C . ALA B 1 503 ? -17.016 0.751 -6.316 1 78.5 503 ALA B C 1
ATOM 9166 O O . ALA B 1 503 ? -15.805 0.625 -6.469 1 78.5 503 ALA B O 1
ATOM 9167 N N . ILE B 1 504 ? -17.516 0.723 -5.238 1 80.69 504 ILE B N 1
ATOM 9168 C CA . ILE B 1 504 ? -16.734 0.524 -4.031 1 80.69 504 ILE B CA 1
ATOM 9169 C C . ILE B 1 504 ? -16.141 -0.883 -4.027 1 80.69 504 ILE B C 1
ATOM 9171 O O . ILE B 1 504 ? -15 -1.084 -3.59 1 80.69 504 ILE B O 1
ATOM 9175 N N . GLN B 1 505 ? -16.922 -1.778 -4.535 1 83.44 505 GLN B N 1
ATOM 9176 C CA . GLN B 1 505 ? -16.438 -3.152 -4.555 1 83.44 505 GLN B CA 1
ATOM 9177 C C . GLN B 1 505 ? -15.273 -3.309 -5.535 1 83.44 505 GLN B C 1
ATOM 9179 O O . GLN B 1 505 ? -14.32 -4.043 -5.262 1 83.44 505 GLN B O 1
ATOM 9184 N N . GLU B 1 506 ? -15.344 -2.674 -6.57 1 85.38 506 GLU B N 1
ATOM 9185 C CA . GLU B 1 506 ? -14.266 -2.742 -7.551 1 85.38 506 GLU B CA 1
ATOM 9186 C C . GLU B 1 506 ? -12.984 -2.113 -7.008 1 85.38 506 GLU B C 1
ATOM 9188 O O . GLU B 1 506 ? -11.898 -2.672 -7.168 1 85.38 506 GLU B O 1
ATOM 9193 N N . VAL B 1 507 ? -13.188 -1.011 -6.402 1 86.62 507 VAL B N 1
ATOM 9194 C CA . VAL B 1 507 ? -12.023 -0.32 -5.852 1 86.62 507 VAL B CA 1
ATOM 9195 C C . VAL B 1 507 ? -11.422 -1.146 -4.719 1 86.62 507 VAL B C 1
ATOM 9197 O O . VAL B 1 507 ? -10.203 -1.273 -4.613 1 86.62 507 VAL B O 1
ATOM 9200 N N . THR B 1 508 ? -12.273 -1.681 -3.932 1 87.19 508 THR B N 1
ATOM 9201 C CA . THR B 1 508 ? -11.781 -2.496 -2.826 1 87.19 508 THR B CA 1
ATOM 9202 C C . THR B 1 508 ? -11.102 -3.762 -3.346 1 87.19 508 THR B C 1
ATOM 9204 O O . THR B 1 508 ? -10.133 -4.242 -2.756 1 87.19 508 THR B O 1
ATOM 9207 N N . ALA B 1 509 ? -11.547 -4.258 -4.441 1 89.81 509 ALA B N 1
ATOM 9208 C CA . ALA B 1 509 ? -10.938 -5.441 -5.043 1 89.81 509 ALA B CA 1
ATOM 9209 C C . ALA B 1 509 ? -9.539 -5.129 -5.566 1 89.81 509 ALA B C 1
ATOM 9211 O O . ALA B 1 509 ? -8.617 -5.941 -5.418 1 89.81 509 ALA B O 1
ATOM 9212 N N . THR B 1 510 ? -9.461 -4.012 -6.125 1 89.5 510 THR B N 1
ATOM 9213 C CA . THR B 1 510 ? -8.156 -3.607 -6.633 1 89.5 510 THR B CA 1
ATOM 9214 C C . THR B 1 510 ? -7.156 -3.457 -5.496 1 89.5 510 THR B C 1
ATOM 9216 O O . THR B 1 510 ? -6.008 -3.895 -5.609 1 89.5 510 THR B O 1
ATOM 9219 N N . VAL B 1 511 ? -7.594 -2.861 -4.453 1 90.81 511 VAL B N 1
ATOM 9220 C CA . VAL B 1 511 ? -6.727 -2.674 -3.293 1 90.81 511 VAL B CA 1
ATOM 9221 C C . VAL B 1 511 ? -6.367 -4.031 -2.691 1 90.81 511 VAL B C 1
ATOM 9223 O O . VAL B 1 511 ? -5.219 -4.258 -2.303 1 90.81 511 VAL B O 1
ATOM 9226 N N . GLN B 1 512 ? -7.363 -4.82 -2.65 1 91.06 512 GLN B N 1
ATOM 9227 C CA . GLN B 1 512 ? -7.152 -6.164 -2.121 1 91.06 512 GLN B CA 1
ATOM 9228 C C . GLN B 1 512 ? -6.074 -6.902 -2.906 1 91.06 512 GLN B C 1
ATOM 9230 O O . GLN B 1 512 ? -5.168 -7.496 -2.318 1 91.06 512 GLN B O 1
ATOM 9235 N N . ASN B 1 513 ? -6.137 -6.844 -4.156 1 91 513 ASN B N 1
ATOM 9236 C CA . ASN B 1 513 ? -5.176 -7.539 -5.004 1 91 513 ASN B CA 1
ATOM 9237 C C . ASN B 1 513 ? -3.787 -6.91 -4.906 1 91 513 ASN B C 1
ATOM 9239 O O . ASN B 1 513 ? -2.777 -7.613 -4.945 1 91 513 ASN B O 1
ATOM 9243 N N . ALA B 1 514 ? -3.754 -5.691 -4.789 1 91.44 514 ALA B N 1
ATOM 9244 C CA . ALA B 1 514 ? -2.463 -5.016 -4.66 1 91.44 514 ALA B CA 1
ATOM 9245 C C . ALA B 1 514 ? -1.776 -5.391 -3.348 1 91.44 514 ALA B C 1
ATOM 9247 O O . ALA B 1 514 ? -0.582 -5.699 -3.332 1 91.44 514 ALA B O 1
ATOM 9248 N N . ILE B 1 515 ? -2.553 -5.352 -2.307 1 92.81 515 ILE B N 1
ATOM 9249 C CA . ILE B 1 515 ? -1.998 -5.719 -1.009 1 92.81 515 ILE B CA 1
ATOM 9250 C C . ILE B 1 515 ? -1.553 -7.18 -1.031 1 92.81 515 ILE B C 1
ATOM 9252 O O . ILE B 1 515 ? -0.506 -7.523 -0.478 1 92.81 515 ILE B O 1
ATOM 9256 N N . GLY B 1 516 ? -2.346 -7.977 -1.664 1 92.75 516 GLY B N 1
ATOM 9257 C CA . GLY B 1 516 ? -1.973 -9.375 -1.796 1 92.75 516 GLY B CA 1
ATOM 9258 C C . GLY B 1 516 ? -0.688 -9.578 -2.578 1 92.75 516 GLY B C 1
ATOM 9259 O O . GLY B 1 516 ? 0.138 -10.422 -2.217 1 92.75 516 GLY B O 1
ATOM 9260 N N . PHE B 1 517 ? -0.545 -8.828 -3.51 1 92.75 517 PHE B N 1
ATOM 9261 C CA . PHE B 1 517 ? 0.662 -8.914 -4.324 1 92.75 517 PHE B CA 1
ATOM 9262 C C . PHE B 1 517 ? 1.887 -8.492 -3.523 1 92.75 517 PHE B C 1
ATOM 9264 O O . PHE B 1 517 ? 2.934 -9.141 -3.588 1 92.75 517 PHE B O 1
ATOM 9271 N N . ILE B 1 518 ? 1.795 -7.441 -2.848 1 93.44 518 ILE B N 1
ATOM 9272 C CA . ILE B 1 518 ? 2.91 -6.941 -2.047 1 93.44 518 ILE B CA 1
ATOM 9273 C C . ILE B 1 518 ? 3.271 -7.969 -0.974 1 93.44 518 ILE B C 1
ATOM 9275 O O . ILE B 1 518 ? 4.449 -8.258 -0.753 1 93.44 518 ILE B O 1
ATOM 9279 N N . ALA B 1 519 ? 2.242 -8.43 -0.324 1 94.44 519 ALA B N 1
ATOM 9280 C CA . ALA B 1 519 ? 2.477 -9.438 0.707 1 94.44 519 ALA B CA 1
ATOM 9281 C C . ALA B 1 519 ? 3.143 -10.68 0.119 1 94.44 519 ALA B C 1
ATOM 9283 O O . ALA B 1 519 ? 4.086 -11.219 0.699 1 94.44 519 ALA B O 1
ATOM 9284 N N . SER B 1 520 ? 2.734 -11.07 -1.058 1 95.25 520 SER B N 1
ATOM 9285 C CA . SER B 1 520 ? 3.287 -12.258 -1.699 1 95.25 520 SER B CA 1
ATOM 9286 C C . SER B 1 520 ? 4.738 -12.039 -2.115 1 95.25 520 SER B C 1
ATOM 9288 O O . SER B 1 520 ? 5.578 -12.93 -1.965 1 95.25 520 SER B O 1
ATOM 9290 N N . THR B 1 521 ? 5.023 -10.898 -2.605 1 95.12 521 THR B N 1
ATOM 9291 C CA . THR B 1 521 ? 6.387 -10.594 -3.029 1 95.12 521 THR B CA 1
ATOM 9292 C C . THR B 1 521 ? 7.332 -10.586 -1.834 1 95.12 521 THR B C 1
ATOM 9294 O O . THR B 1 521 ? 8.438 -11.133 -1.902 1 95.12 521 THR B O 1
ATOM 9297 N N . GLN B 1 522 ? 6.902 -10.008 -0.816 1 95.06 522 GLN B N 1
ATOM 9298 C CA . GLN B 1 522 ? 7.742 -9.969 0.375 1 95.06 522 GLN B CA 1
ATOM 9299 C C . GLN B 1 522 ? 7.965 -11.367 0.943 1 95.06 522 GLN B C 1
ATOM 9301 O O . GLN B 1 522 ? 9.07 -11.695 1.378 1 95.06 522 GLN B O 1
ATOM 9306 N N . GLU B 1 523 ? 6.945 -12.125 0.98 1 95.19 523 GLU B N 1
ATOM 9307 C CA . GLU B 1 523 ? 7.055 -13.492 1.483 1 95.19 523 GLU B CA 1
ATOM 9308 C C . GLU B 1 523 ? 7.945 -14.344 0.582 1 95.19 523 GLU B C 1
ATOM 9310 O O . GLU B 1 523 ? 8.68 -15.203 1.063 1 95.19 523 GLU B O 1
ATOM 9315 N N . SER B 1 524 ? 7.844 -14.102 -0.682 1 95.69 524 SER B N 1
ATOM 9316 C CA . SER B 1 524 ? 8.711 -14.828 -1.606 1 95.69 524 SER B CA 1
ATOM 9317 C C . SER B 1 524 ? 10.18 -14.492 -1.368 1 95.69 524 SER B C 1
ATOM 9319 O O . SER B 1 524 ? 11.047 -15.367 -1.477 1 95.69 524 SER B O 1
ATOM 9321 N N . ILE B 1 525 ? 10.43 -13.266 -1.028 1 94.62 525 ILE B N 1
ATOM 9322 C CA . ILE B 1 525 ? 11.797 -12.852 -0.736 1 94.62 525 ILE B CA 1
ATOM 9323 C C . ILE B 1 525 ? 12.281 -13.547 0.532 1 94.62 525 ILE B C 1
ATOM 9325 O O . ILE B 1 525 ? 13.391 -14.086 0.563 1 94.62 525 ILE B O 1
ATOM 9329 N N . LYS B 1 526 ? 11.477 -13.594 1.476 1 92.75 526 LYS B N 1
ATOM 9330 C CA . LYS B 1 526 ? 11.828 -14.25 2.736 1 92.75 526 LYS B CA 1
ATOM 9331 C C . LYS B 1 526 ? 12.047 -15.742 2.539 1 92.75 526 LYS B C 1
ATOM 9333 O O . LYS B 1 526 ? 13 -16.312 3.074 1 92.75 526 LYS B O 1
ATOM 9338 N N . ASN B 1 527 ? 11.195 -16.312 1.73 1 93.19 527 ASN B N 1
ATOM 9339 C CA . ASN B 1 527 ? 11.273 -17.75 1.517 1 93.19 527 ASN B CA 1
ATOM 9340 C C . ASN B 1 527 ? 12.477 -18.141 0.663 1 93.19 527 ASN B C 1
ATOM 9342 O O . ASN B 1 527 ? 12.93 -19.281 0.688 1 93.19 527 ASN B O 1
ATOM 9346 N N . THR B 1 528 ? 12.938 -17.234 -0.084 1 94.88 528 THR B N 1
ATOM 9347 C CA . THR B 1 528 ? 14.156 -17.484 -0.836 1 94.88 528 THR B CA 1
ATOM 9348 C C . THR B 1 528 ? 15.352 -17.641 0.106 1 94.88 528 THR B C 1
ATOM 9350 O O . THR B 1 528 ? 16.172 -18.547 -0.068 1 94.88 528 THR B O 1
ATOM 9353 N N . PHE B 1 529 ? 15.391 -16.875 1.134 1 93.5 529 PHE B N 1
ATOM 9354 C CA . PHE B 1 529 ? 16.516 -16.922 2.062 1 93.5 529 PHE B CA 1
ATOM 9355 C C . PHE B 1 529 ? 16.359 -18.062 3.053 1 93.5 529 PHE B C 1
ATOM 9357 O O . PHE B 1 529 ? 17.344 -18.516 3.648 1 93.5 529 PHE B O 1
ATOM 9364 N N . ASN B 1 530 ? 15.148 -18.547 3.184 1 90.38 530 ASN B N 1
ATOM 9365 C CA . ASN B 1 530 ? 14.883 -19.625 4.145 1 90.38 530 ASN B CA 1
ATOM 9366 C C . ASN B 1 530 ? 14.977 -21 3.494 1 90.38 530 ASN B C 1
ATOM 9368 O O . ASN B 1 530 ? 14.609 -22 4.105 1 90.38 530 ASN B O 1
ATOM 9372 N N . PHE B 1 531 ? 15.352 -21.156 2.348 1 91.62 531 PHE B N 1
ATOM 9373 C CA . PHE B 1 531 ? 15.523 -22.422 1.645 1 91.62 531 PHE B CA 1
ATOM 9374 C C . PHE B 1 531 ? 14.227 -23.203 1.622 1 91.62 531 PHE B C 1
ATOM 9376 O O . PHE B 1 531 ? 14.219 -24.406 1.874 1 91.62 531 PHE B O 1
ATOM 9383 N N . SER B 1 532 ? 13.094 -22.516 1.385 1 89.62 532 SER B N 1
ATOM 9384 C CA . SER B 1 532 ? 11.828 -23.219 1.227 1 89.62 532 SER B CA 1
ATOM 9385 C C . SER B 1 532 ? 11.859 -24.141 0.011 1 89.62 532 SER B C 1
ATOM 9387 O O . SER B 1 532 ? 11.32 -25.25 0.052 1 89.62 532 SER B O 1
ATOM 9389 N N . VAL B 1 533 ? 12.43 -23.672 -1.028 1 92.94 533 VAL B N 1
ATOM 9390 C CA . VAL B 1 533 ? 12.75 -24.469 -2.201 1 92.94 533 VAL B CA 1
ATOM 9391 C C . VAL B 1 533 ? 14.266 -24.516 -2.396 1 92.94 533 VAL B C 1
ATOM 9393 O O . VAL B 1 533 ? 14.859 -23.562 -2.906 1 92.94 533 VAL B O 1
ATOM 9396 N N . PRO B 1 534 ? 14.836 -25.531 -2.031 1 92.12 534 PRO B N 1
ATOM 9397 C CA . PRO B 1 534 ? 16.297 -25.625 -1.992 1 92.12 534 PRO B CA 1
ATOM 9398 C C . PRO B 1 534 ? 16.938 -25.344 -3.35 1 92.12 534 PRO B C 1
ATOM 9400 O O . PRO B 1 534 ? 17.984 -24.688 -3.422 1 92.12 534 PRO B O 1
ATOM 9403 N N . LEU B 1 535 ? 16.359 -25.812 -4.418 1 93.81 535 LEU B N 1
ATOM 9404 C CA . LEU B 1 535 ? 16.953 -25.594 -5.73 1 93.81 535 LEU B CA 1
ATOM 9405 C C . LEU B 1 535 ? 17.062 -24.109 -6.035 1 93.81 535 LEU B C 1
ATOM 9407 O O . LEU B 1 535 ? 18.109 -23.641 -6.496 1 93.81 535 LEU B O 1
ATOM 9411 N N . LEU B 1 536 ? 16.031 -23.406 -5.762 1 94.81 536 LEU B N 1
ATOM 9412 C CA . LEU B 1 536 ? 16.016 -21.969 -6.043 1 94.81 536 LEU B CA 1
ATOM 9413 C C . LEU B 1 536 ? 16.984 -21.234 -5.117 1 94.81 536 LEU B C 1
ATOM 9415 O O . LEU B 1 536 ? 17.688 -20.312 -5.551 1 94.81 536 LEU B O 1
ATOM 9419 N N . SER B 1 537 ? 17.031 -21.594 -3.844 1 94.75 537 SER B N 1
ATOM 9420 C CA . SER B 1 537 ? 17.938 -20.953 -2.898 1 94.75 537 SER B CA 1
ATOM 9421 C C . SER B 1 537 ? 19.391 -21.203 -3.277 1 94.75 537 SER B C 1
ATOM 9423 O O . SER B 1 537 ? 20.234 -20.297 -3.207 1 94.75 537 SER B O 1
ATOM 9425 N N . TRP B 1 538 ? 19.672 -22.406 -3.75 1 94.19 538 TRP B N 1
ATOM 9426 C CA . TRP B 1 538 ? 21.047 -22.703 -4.16 1 94.19 538 TRP B CA 1
ATOM 9427 C C . TRP B 1 538 ? 21.406 -21.969 -5.445 1 94.19 538 TRP B C 1
ATOM 9429 O O . TRP B 1 538 ? 22.562 -21.578 -5.637 1 94.19 538 TRP B O 1
ATOM 9439 N N . MET B 1 539 ? 20.438 -21.891 -6.281 1 94.62 539 MET B N 1
ATOM 9440 C CA . MET B 1 539 ? 20.688 -21.109 -7.492 1 94.62 539 MET B CA 1
ATOM 9441 C C . MET B 1 539 ? 21 -19.656 -7.156 1 94.62 539 MET B C 1
ATOM 9443 O O . MET B 1 539 ? 21.875 -19.047 -7.762 1 94.62 539 MET B O 1
ATOM 9447 N N . MET B 1 540 ? 20.344 -19.062 -6.191 1 95.06 540 MET B N 1
ATOM 9448 C CA . MET B 1 540 ? 20.594 -17.688 -5.785 1 95.06 540 MET B CA 1
ATOM 9449 C C . MET B 1 540 ? 21.953 -17.562 -5.117 1 95.06 540 MET B C 1
ATOM 9451 O O . MET B 1 540 ? 22.656 -16.562 -5.316 1 95.06 540 MET B O 1
ATOM 9455 N N . VAL B 1 541 ? 22.344 -18.531 -4.32 1 95.88 541 VAL B N 1
ATOM 9456 C CA . VAL B 1 541 ? 23.656 -18.531 -3.691 1 95.88 541 VAL B CA 1
ATOM 9457 C C . VAL B 1 541 ? 24.75 -18.531 -4.766 1 95.88 541 VAL B C 1
ATOM 9459 O O . VAL B 1 541 ? 25.703 -17.75 -4.688 1 95.88 541 VAL B O 1
ATOM 9462 N N . PHE B 1 542 ? 24.547 -19.344 -5.789 1 95.12 542 PHE B N 1
ATOM 9463 C CA . PHE B 1 542 ? 25.516 -19.422 -6.875 1 95.12 542 PHE B CA 1
ATOM 9464 C C . PHE B 1 542 ? 25.562 -18.094 -7.641 1 95.12 542 PHE B C 1
ATOM 9466 O O . PHE B 1 542 ? 26.641 -17.609 -7.977 1 95.12 542 PHE B O 1
ATOM 9473 N N . ALA B 1 543 ? 24.406 -17.594 -7.914 1 94.12 543 ALA B N 1
ATOM 9474 C CA . ALA B 1 543 ? 24.344 -16.312 -8.617 1 94.12 543 ALA B CA 1
ATOM 9475 C C . ALA B 1 543 ? 25.016 -15.211 -7.816 1 94.12 543 ALA B C 1
ATOM 9477 O O . ALA B 1 543 ? 25.766 -14.398 -8.375 1 94.12 543 ALA B O 1
ATOM 9478 N N . LEU B 1 544 ? 24.797 -15.164 -6.516 1 95.25 544 LEU B N 1
ATOM 9479 C CA . LEU B 1 544 ? 25.375 -14.148 -5.652 1 95.25 544 LEU B CA 1
ATOM 9480 C C . LEU B 1 544 ? 26.891 -14.32 -5.559 1 95.25 544 LEU B C 1
ATOM 9482 O O . LEU B 1 544 ? 27.641 -13.336 -5.484 1 95.25 544 LEU B O 1
ATOM 9486 N N . MET B 1 545 ? 27.391 -15.555 -5.547 1 96.44 545 MET B N 1
ATOM 9487 C CA . MET B 1 545 ? 28.812 -15.82 -5.547 1 96.44 545 MET B CA 1
ATOM 9488 C C . MET B 1 545 ? 29.469 -15.297 -6.828 1 96.44 545 MET B C 1
ATOM 9490 O O . MET B 1 545 ? 30.531 -14.688 -6.785 1 96.44 545 MET B O 1
ATOM 9494 N N . CYS B 1 546 ? 28.812 -15.523 -7.914 1 94.69 546 CYS B N 1
ATOM 9495 C CA . CYS B 1 546 ? 29.328 -15.031 -9.188 1 94.69 546 CYS B CA 1
ATOM 9496 C C . CYS B 1 546 ? 29.344 -13.508 -9.219 1 94.69 546 CYS B C 1
ATOM 9498 O O . CYS B 1 546 ? 30.312 -12.898 -9.672 1 94.69 546 CYS B O 1
ATOM 9500 N N . VAL B 1 547 ? 28.312 -12.898 -8.664 1 94.06 547 VAL B N 1
ATOM 9501 C CA . VAL B 1 547 ? 28.234 -11.438 -8.625 1 94.06 547 VAL B CA 1
ATOM 9502 C C . VAL B 1 547 ? 29.328 -10.891 -7.711 1 94.06 547 VAL B C 1
ATOM 9504 O O . VAL B 1 547 ? 29.953 -9.875 -8.016 1 94.06 547 VAL B O 1
ATOM 9507 N N . ALA B 1 548 ? 29.516 -11.555 -6.602 1 95.62 548 ALA B N 1
ATOM 9508 C CA . ALA B 1 548 ? 30.562 -11.133 -5.68 1 95.62 548 ALA B CA 1
ATOM 9509 C C . ALA B 1 548 ? 31.938 -11.203 -6.344 1 95.62 548 ALA B C 1
ATOM 9511 O O . ALA B 1 548 ? 32.75 -10.281 -6.195 1 95.62 548 ALA B O 1
ATOM 9512 N N . LEU B 1 549 ? 32.156 -12.156 -7.152 1 95.5 549 LEU B N 1
ATOM 9513 C CA . LEU B 1 549 ? 33.438 -12.32 -7.852 1 95.5 549 LEU B CA 1
ATOM 9514 C C . LEU B 1 549 ? 33.625 -11.258 -8.93 1 95.5 549 LEU B C 1
ATOM 9516 O O . LEU B 1 549 ? 34.688 -10.688 -9.078 1 95.5 549 LEU B O 1
ATOM 9520 N N . VAL B 1 550 ? 32.562 -10.977 -9.555 1 95 550 VAL B N 1
ATOM 9521 C CA . VAL B 1 550 ? 32.594 -9.961 -10.609 1 95 550 VAL B CA 1
ATOM 9522 C C . VAL B 1 550 ? 32.844 -8.586 -9.984 1 95 550 VAL B C 1
ATOM 9524 O O . VAL B 1 550 ? 33.656 -7.805 -10.5 1 95 550 VAL B O 1
ATOM 9527 N N . LEU B 1 551 ? 32.188 -8.328 -8.883 1 94 551 LEU B N 1
ATOM 9528 C CA . LEU B 1 551 ? 32.312 -7.031 -8.234 1 94 551 LEU B CA 1
ATOM 9529 C C . LEU B 1 551 ? 33.688 -6.875 -7.602 1 94 551 LEU B C 1
ATOM 9531 O O . LEU B 1 551 ? 34.156 -5.754 -7.402 1 94 551 LEU B O 1
ATOM 9535 N N . TYR B 1 552 ? 34.375 -7.941 -7.297 1 93.56 552 TYR B N 1
ATOM 9536 C CA . TYR B 1 552 ? 35.719 -7.895 -6.719 1 93.56 552 TYR B CA 1
ATOM 9537 C C . TYR B 1 552 ? 36.75 -7.52 -7.773 1 93.56 552 TYR B C 1
ATOM 9539 O O . TYR B 1 552 ? 37.656 -6.73 -7.508 1 93.56 552 TYR B O 1
ATOM 9547 N N . TYR B 1 553 ? 36.5 -7.883 -9.055 1 93.88 553 TYR B N 1
ATOM 9548 C CA . TYR B 1 553 ? 37.531 -7.707 -10.078 1 93.88 553 TYR B CA 1
ATOM 9549 C C . TYR B 1 553 ? 37.188 -6.527 -10.984 1 93.88 553 TYR B C 1
ATOM 9551 O O . TYR B 1 553 ? 38.094 -5.895 -11.547 1 93.88 553 TYR B O 1
ATOM 9559 N N . VAL B 1 554 ? 35.969 -6.328 -11.148 1 93.12 554 VAL B N 1
ATOM 9560 C CA . VAL B 1 554 ? 35.531 -5.289 -12.086 1 93.12 554 VAL B CA 1
ATOM 9561 C C . VAL B 1 554 ? 34.969 -4.098 -11.312 1 93.12 554 VAL B C 1
ATOM 9563 O O . VAL B 1 554 ? 34.125 -4.258 -10.445 1 93.12 554 VAL B O 1
ATOM 9566 N N . PRO B 1 555 ? 35.531 -2.902 -11.688 1 90.31 555 PRO B N 1
ATOM 9567 C CA . PRO B 1 555 ? 34.969 -1.722 -11.023 1 90.31 555 PRO B CA 1
ATOM 9568 C C . PRO B 1 555 ? 33.5 -1.48 -11.367 1 90.31 555 PRO B C 1
ATOM 9570 O O . PRO B 1 555 ? 33.062 -1.834 -12.461 1 90.31 555 PRO B O 1
ATOM 9573 N N . LEU B 1 556 ? 32.75 -0.857 -10.461 1 88.31 556 LEU B N 1
ATOM 9574 C CA . LEU B 1 556 ? 31.312 -0.644 -10.57 1 88.31 556 LEU B CA 1
ATOM 9575 C C . LEU B 1 556 ? 30.984 0.185 -11.812 1 88.31 556 LEU B C 1
ATOM 9577 O O . LEU B 1 556 ? 29.969 -0.07 -12.484 1 88.31 556 LEU B O 1
ATOM 9581 N N . ARG B 1 557 ? 31.797 1.201 -12.133 1 90.12 557 ARG B N 1
ATOM 9582 C CA . ARG B 1 557 ? 31.547 2.07 -13.273 1 90.12 557 ARG B CA 1
ATOM 9583 C C . ARG B 1 557 ? 31.562 1.279 -14.578 1 90.12 557 ARG B C 1
ATOM 9585 O O . ARG B 1 557 ? 30.719 1.489 -15.453 1 90.12 557 ARG B O 1
ATOM 9592 N N . ALA B 1 558 ? 32.469 0.376 -14.656 1 91.75 558 ALA B N 1
ATOM 9593 C CA . ALA B 1 558 ? 32.562 -0.446 -15.859 1 91.75 558 ALA B CA 1
ATOM 9594 C C . ALA B 1 558 ? 31.391 -1.405 -15.969 1 91.75 558 ALA B C 1
ATOM 9596 O O . ALA B 1 558 ? 30.906 -1.674 -17.062 1 91.75 558 ALA B O 1
ATOM 9597 N N . LEU B 1 559 ? 31 -1.838 -14.859 1 90.94 559 LEU B N 1
ATOM 9598 C CA . LEU B 1 559 ? 29.859 -2.762 -14.859 1 90.94 559 LEU B CA 1
ATOM 9599 C C . LEU B 1 559 ? 28.594 -2.055 -15.297 1 90.94 559 LEU B C 1
ATOM 9601 O O . LEU B 1 559 ? 27.812 -2.596 -16.094 1 90.94 559 LEU B O 1
ATOM 9605 N N . VAL B 1 560 ? 28.328 -0.887 -14.727 1 91.06 560 VAL B N 1
ATOM 9606 C CA . VAL B 1 560 ? 27.156 -0.118 -15.102 1 91.06 560 VAL B CA 1
ATOM 9607 C C . VAL B 1 560 ? 27.219 0.236 -16.594 1 91.06 560 VAL B C 1
ATOM 9609 O O . VAL B 1 560 ? 26.203 0.242 -17.281 1 91.06 560 VAL B O 1
ATOM 9612 N N . PHE B 1 561 ? 28.469 0.442 -17.047 1 91.56 561 PHE B N 1
ATOM 9613 C CA . PHE B 1 561 ? 28.688 0.755 -18.453 1 91.56 561 PHE B CA 1
ATOM 9614 C C . PHE B 1 561 ? 28.312 -0.428 -19.328 1 91.56 561 PHE B C 1
ATOM 9616 O O . PHE B 1 561 ? 27.547 -0.274 -20.297 1 91.56 561 PHE B O 1
ATOM 9623 N N . VAL B 1 562 ? 28.688 -1.572 -18.969 1 91.06 562 VAL B N 1
ATOM 9624 C CA . VAL B 1 562 ? 28.453 -2.764 -19.781 1 91.06 562 VAL B CA 1
ATOM 9625 C C . VAL B 1 562 ? 26.969 -3.131 -19.75 1 91.06 562 VAL B C 1
ATOM 9627 O O . VAL B 1 562 ? 26.391 -3.469 -20.781 1 91.06 562 VAL B O 1
ATOM 9630 N N . VAL B 1 563 ? 26.359 -3.045 -18.625 1 88.5 563 VAL B N 1
ATOM 9631 C CA . VAL B 1 563 ? 24.953 -3.393 -18.484 1 88.5 563 VAL B CA 1
ATOM 9632 C C . VAL B 1 563 ? 24.094 -2.4 -19.266 1 88.5 563 VAL B C 1
ATOM 9634 O O . VAL B 1 563 ? 23.125 -2.789 -19.938 1 88.5 563 VAL B O 1
ATOM 9637 N N . GLY B 1 564 ? 24.438 -1.132 -19.172 1 88.25 564 GLY B N 1
ATOM 9638 C CA . GLY B 1 564 ? 23.688 -0.118 -19.906 1 88.25 564 GLY B CA 1
ATOM 9639 C C . GLY B 1 564 ? 23.797 -0.265 -21.406 1 88.25 564 GLY B C 1
ATOM 9640 O O . GLY B 1 564 ? 22.812 -0.159 -22.125 1 88.25 564 GLY B O 1
ATOM 9641 N N . VAL B 1 565 ? 24.984 -0.504 -21.812 1 90.25 565 VAL B N 1
ATOM 9642 C CA . VAL B 1 565 ? 25.203 -0.674 -23.25 1 90.25 565 VAL B CA 1
ATOM 9643 C C . VAL B 1 565 ? 24.453 -1.9 -23.75 1 90.25 565 VAL B C 1
ATOM 9645 O O . VAL B 1 565 ? 23.828 -1.865 -24.812 1 90.25 565 VAL B O 1
ATOM 9648 N N . ASN B 1 566 ? 24.484 -2.939 -23.016 1 87.5 566 ASN B N 1
ATOM 9649 C CA . ASN B 1 566 ? 23.75 -4.145 -23.391 1 87.5 566 ASN B CA 1
ATOM 9650 C C . ASN B 1 566 ? 22.25 -3.904 -23.438 1 87.5 566 ASN B C 1
ATOM 9652 O O . ASN B 1 566 ? 21.562 -4.438 -24.312 1 87.5 566 ASN B O 1
ATOM 9656 N N . LYS B 1 567 ? 21.734 -3.18 -22.547 1 87.56 567 LYS B N 1
ATOM 9657 C CA . LYS B 1 567 ? 20.297 -2.9 -22.531 1 87.56 567 LYS B CA 1
ATOM 9658 C C . LYS B 1 567 ? 19.891 -2.045 -23.719 1 87.56 567 LYS B C 1
ATOM 9660 O O . LYS B 1 567 ? 18.797 -2.24 -24.281 1 87.56 567 LYS B O 1
ATOM 9665 N N . PHE B 1 568 ? 20.797 -1.126 -24.094 1 87.56 568 PHE B N 1
ATOM 9666 C CA . PHE B 1 568 ? 20.484 -0.255 -25.219 1 87.56 568 PHE B CA 1
ATOM 9667 C C . PHE B 1 568 ? 20.641 -1.006 -26.547 1 87.56 568 PHE B C 1
ATOM 9669 O O . PHE B 1 568 ? 19.859 -0.786 -27.469 1 87.56 568 PHE B O 1
ATOM 9676 N N . LEU B 1 569 ? 21.531 -1.914 -26.516 1 86.25 569 LEU B N 1
ATOM 9677 C CA . LEU B 1 569 ? 21.828 -2.578 -27.781 1 86.25 569 LEU B CA 1
ATOM 9678 C C . LEU B 1 569 ? 21 -3.848 -27.938 1 86.25 569 LEU B C 1
ATOM 9680 O O . LEU B 1 569 ? 20.859 -4.367 -29.047 1 86.25 569 LEU B O 1
ATOM 9684 N N . LYS B 1 570 ? 20.484 -4.363 -26.938 1 83.94 570 LYS B N 1
ATOM 9685 C CA . LYS B 1 570 ? 19.75 -5.625 -26.969 1 83.94 570 LYS B CA 1
ATOM 9686 C C . LYS B 1 570 ? 18.594 -5.559 -27.953 1 83.94 570 LYS B C 1
ATOM 9688 O O . LYS B 1 570 ? 18.422 -6.469 -28.781 1 83.94 570 LYS B O 1
ATOM 9693 N N . ASN B 1 571 ? 17.828 -4.543 -27.922 1 81.06 571 ASN B N 1
ATOM 9694 C CA . ASN B 1 571 ? 16.656 -4.445 -28.781 1 81.06 571 ASN B CA 1
ATOM 9695 C C . ASN B 1 571 ? 17.047 -4.105 -30.219 1 81.06 571 ASN B C 1
ATOM 9697 O O . ASN B 1 571 ? 16.266 -4.336 -31.141 1 81.06 571 ASN B O 1
ATOM 9701 N N . LEU B 1 572 ? 18.25 -3.523 -30.328 1 80.31 572 LEU B N 1
ATOM 9702 C CA . LEU B 1 572 ? 18.734 -3.238 -31.672 1 80.31 572 LEU B CA 1
ATOM 9703 C C . LEU B 1 572 ? 19.219 -4.512 -32.344 1 80.31 572 LEU B C 1
ATOM 9705 O O . LEU B 1 572 ? 18.984 -4.699 -33.562 1 80.31 572 LEU B O 1
ATOM 9709 N N . LEU B 1 573 ? 19.781 -5.367 -31.531 1 81.88 573 LEU B N 1
ATOM 9710 C CA . LEU B 1 573 ? 20.312 -6.613 -32.062 1 81.88 573 LEU B CA 1
ATOM 9711 C C . LEU B 1 573 ? 19.219 -7.672 -32.188 1 81.88 573 LEU B C 1
ATOM 9713 O O . LEU B 1 573 ? 19.156 -8.414 -33.156 1 81.88 573 LEU B O 1
ATOM 9717 N N . ARG B 1 574 ? 18.406 -7.746 -31.125 1 82 574 ARG B N 1
ATOM 9718 C CA . ARG B 1 574 ? 17.281 -8.68 -31.109 1 82 574 ARG B CA 1
ATOM 9719 C C . ARG B 1 574 ? 15.961 -7.949 -30.875 1 82 574 ARG B C 1
ATOM 9721 O O . ARG B 1 574 ? 15.578 -7.723 -29.719 1 82 574 ARG B O 1
ATOM 9728 N N . PRO B 1 575 ? 15.25 -7.613 -31.797 1 74 575 PRO B N 1
ATOM 9729 C CA . PRO B 1 575 ? 14.039 -6.793 -31.656 1 74 575 PRO B CA 1
ATOM 9730 C C . PRO B 1 575 ? 12.922 -7.512 -30.906 1 74 575 PRO B C 1
ATOM 9732 O O . PRO B 1 575 ? 12.055 -6.859 -30.312 1 74 575 PRO B O 1
ATOM 9735 N N . ASN B 1 576 ? 12.891 -8.812 -30.875 1 73.5 576 ASN B N 1
ATOM 9736 C CA . ASN B 1 576 ? 11.797 -9.508 -30.203 1 73.5 576 ASN B CA 1
ATOM 9737 C C . ASN B 1 576 ? 12.188 -9.914 -28.781 1 73.5 576 ASN B C 1
ATOM 9739 O O . ASN B 1 576 ? 11.492 -10.719 -28.156 1 73.5 576 ASN B O 1
ATOM 9743 N N . ALA B 1 577 ? 13.234 -9.234 -28.422 1 73.56 577 ALA B N 1
ATOM 9744 C CA . ALA B 1 577 ? 13.664 -9.633 -27.078 1 73.56 577 ALA B CA 1
ATOM 9745 C C . ALA B 1 577 ? 12.828 -8.938 -26 1 73.56 577 ALA B C 1
ATOM 9747 O O . ALA B 1 577 ? 12.5 -7.758 -26.125 1 73.56 577 ALA B O 1
ATOM 9748 N N . ILE B 1 578 ? 12.18 -9.695 -25.203 1 73.06 578 ILE B N 1
ATOM 9749 C CA . ILE B 1 578 ? 11.367 -9.188 -24.109 1 73.06 578 ILE B CA 1
ATOM 9750 C C . ILE B 1 578 ? 12.266 -8.617 -23.016 1 73.06 578 ILE B C 1
ATOM 9752 O O . ILE B 1 578 ? 13.242 -9.258 -22.609 1 73.06 578 ILE B O 1
ATOM 9756 N N . ASN B 1 579 ? 12.086 -7.352 -22.828 1 75 579 ASN B N 1
ATOM 9757 C CA . ASN B 1 579 ? 12.812 -6.754 -21.719 1 75 579 ASN B CA 1
ATOM 9758 C C . ASN B 1 579 ? 12.312 -7.277 -20.375 1 75 579 ASN B C 1
ATOM 9760 O O . ASN B 1 579 ? 11.172 -7.004 -19.984 1 75 579 ASN B O 1
ATOM 9764 N N . ASN B 1 580 ? 13.016 -8.344 -19.984 1 77.31 580 ASN B N 1
ATOM 9765 C CA . ASN B 1 580 ? 12.57 -8.922 -18.719 1 77.31 580 ASN B CA 1
ATOM 9766 C C . ASN B 1 580 ? 13.531 -8.578 -17.578 1 77.31 580 ASN B C 1
ATOM 9768 O O . ASN B 1 580 ? 14.633 -8.086 -17.828 1 77.31 580 ASN B O 1
ATOM 9772 N N . ASN B 1 581 ? 12.93 -8.516 -16.469 1 83.25 581 ASN B N 1
ATOM 9773 C CA . ASN B 1 581 ? 13.703 -8.445 -15.234 1 83.25 581 ASN B CA 1
ATOM 9774 C C . ASN B 1 581 ? 13.961 -9.828 -14.656 1 83.25 581 ASN B C 1
ATOM 9776 O O . ASN B 1 581 ? 13.031 -10.5 -14.203 1 83.25 581 ASN B O 1
ATOM 9780 N N . GLU B 1 582 ? 15.203 -10.258 -14.727 1 88.56 582 GLU B N 1
ATOM 9781 C CA . GLU B 1 582 ? 15.586 -11.609 -14.328 1 88.56 582 GLU B CA 1
ATOM 9782 C C . GLU B 1 582 ? 15.297 -11.844 -12.852 1 88.56 582 GLU B C 1
ATOM 9784 O O . GLU B 1 582 ? 14.922 -12.953 -12.453 1 88.56 582 GLU B O 1
ATOM 9789 N N . LEU B 1 583 ? 15.484 -10.789 -12.047 1 89.56 583 LEU B N 1
ATOM 9790 C CA . LEU B 1 583 ? 15.273 -10.969 -10.617 1 89.56 583 LEU B CA 1
ATOM 9791 C C . LEU B 1 583 ? 13.789 -11.164 -10.312 1 89.56 583 LEU B C 1
ATOM 9793 O O . LEU B 1 583 ? 13.43 -12 -9.477 1 89.56 583 LEU B O 1
ATOM 9797 N N . VAL B 1 584 ? 13.039 -10.453 -11.023 1 91.38 584 VAL B N 1
ATOM 9798 C CA . VAL B 1 584 ? 11.602 -10.555 -10.797 1 91.38 584 VAL B CA 1
ATOM 9799 C C . VAL B 1 584 ? 11.094 -11.906 -11.305 1 91.38 584 VAL B C 1
ATOM 9801 O O . VAL B 1 584 ? 10.211 -12.516 -10.695 1 91.38 584 VAL B O 1
ATOM 9804 N N . ASP B 1 585 ? 11.617 -12.336 -12.352 1 92.69 585 ASP B N 1
ATOM 9805 C CA . ASP B 1 585 ? 11.242 -13.641 -12.891 1 92.69 585 ASP B CA 1
ATOM 9806 C C . ASP B 1 585 ? 11.633 -14.758 -11.922 1 92.69 585 ASP B C 1
ATOM 9808 O O . ASP B 1 585 ? 10.875 -15.719 -11.742 1 92.69 585 ASP B O 1
ATOM 9812 N N . PHE B 1 586 ? 12.82 -14.609 -11.375 1 94.81 586 PHE B N 1
ATOM 9813 C CA . PHE B 1 586 ? 13.266 -15.586 -10.383 1 94.81 586 PHE B CA 1
ATOM 9814 C C . PHE B 1 586 ? 12.344 -15.586 -9.172 1 94.81 586 PHE B C 1
ATOM 9816 O O . PHE B 1 586 ? 11.906 -16.656 -8.719 1 94.81 586 PHE B O 1
ATOM 9823 N N . LEU B 1 587 ? 11.938 -14.414 -8.688 1 93.19 587 LEU B N 1
ATOM 9824 C CA . LEU B 1 587 ? 11.141 -14.297 -7.473 1 93.19 587 LEU B CA 1
ATOM 9825 C C . LEU B 1 587 ? 9.711 -14.773 -7.711 1 93.19 587 LEU B C 1
ATOM 9827 O O . LEU B 1 587 ? 9.039 -15.234 -6.785 1 93.19 587 LEU B O 1
ATOM 9831 N N . SER B 1 588 ? 9.266 -14.695 -8.953 1 92.19 588 SER B N 1
ATOM 9832 C CA . SER B 1 588 ? 7.906 -15.125 -9.266 1 92.19 588 SER B CA 1
ATOM 9833 C C . SER B 1 588 ? 7.762 -16.641 -9.148 1 92.19 588 SER B C 1
ATOM 9835 O O . SER B 1 588 ? 6.645 -17.141 -9.031 1 92.19 588 SER B O 1
ATOM 9837 N N . ARG B 1 589 ? 8.812 -17.312 -9.133 1 94.69 589 ARG B N 1
ATOM 9838 C CA . ARG B 1 589 ? 8.773 -18.766 -9.07 1 94.69 589 ARG B CA 1
ATOM 9839 C C . ARG B 1 589 ? 8.883 -19.25 -7.633 1 94.69 589 ARG B C 1
ATOM 9841 O O . ARG B 1 589 ? 8.625 -20.422 -7.352 1 94.69 589 ARG B O 1
ATOM 9848 N N . VAL B 1 590 ? 9.289 -18.391 -6.746 1 95.12 590 VAL B N 1
ATOM 9849 C CA . VAL B 1 590 ? 9.375 -18.75 -5.332 1 95.12 590 VAL B CA 1
ATOM 9850 C C . VAL B 1 590 ? 7.988 -18.688 -4.699 1 95.12 590 VAL B C 1
ATOM 9852 O O . VAL B 1 590 ? 7.297 -17.672 -4.801 1 95.12 590 VAL B O 1
ATOM 9855 N N . PRO B 1 591 ? 7.609 -19.734 -4.102 1 95 591 PRO B N 1
ATOM 9856 C CA . PRO B 1 591 ? 6.277 -19.766 -3.496 1 95 591 PRO B CA 1
ATOM 9857 C C . PRO B 1 591 ? 6.156 -18.828 -2.287 1 95 591 PRO B C 1
ATOM 9859 O O . PRO B 1 591 ? 7.141 -18.609 -1.579 1 95 591 PRO B O 1
ATOM 9862 N N . ASP B 1 592 ? 4.973 -18.297 -2.121 1 94.5 592 ASP B N 1
ATOM 9863 C CA . ASP B 1 592 ? 4.668 -17.516 -0.933 1 94.5 592 ASP B CA 1
ATOM 9864 C C . ASP B 1 592 ? 4.172 -18.406 0.207 1 94.5 592 ASP B C 1
ATOM 9866 O O . ASP B 1 592 ? 4.109 -19.625 0.065 1 94.5 592 ASP B O 1
ATOM 9870 N N . ASP B 1 593 ? 3.836 -17.844 1.31 1 91.75 593 ASP B N 1
ATOM 9871 C CA . ASP B 1 593 ? 3.402 -18.625 2.471 1 91.75 593 ASP B CA 1
ATOM 9872 C C . ASP B 1 593 ? 2.039 -19.266 2.227 1 91.75 593 ASP B C 1
ATOM 9874 O O . ASP B 1 593 ? 1.762 -20.359 2.729 1 91.75 593 ASP B O 1
ATOM 9878 N N . GLU B 1 594 ? 1.247 -18.594 1.483 1 91.12 594 GLU B N 1
ATOM 9879 C CA . GLU B 1 594 ? -0.058 -19.172 1.179 1 91.12 594 GLU B CA 1
ATOM 9880 C C . GLU B 1 594 ? 0.076 -20.375 0.247 1 91.12 594 GLU B C 1
ATOM 9882 O O . GLU B 1 594 ? -0.627 -21.375 0.41 1 91.12 594 GLU B O 1
ATOM 9887 N N . ASN B 1 595 ? 0.92 -20.266 -0.702 1 91.81 595 ASN B N 1
ATOM 9888 C CA . ASN B 1 595 ? 1.175 -21.406 -1.581 1 91.81 595 ASN B CA 1
ATOM 9889 C C . ASN B 1 595 ? 1.722 -22.594 -0.806 1 91.81 595 ASN B C 1
ATOM 9891 O O . ASN B 1 595 ? 1.337 -23.734 -1.065 1 91.81 595 ASN B O 1
ATOM 9895 N N . LEU B 1 596 ? 2.604 -22.281 0.064 1 91.25 596 LEU B N 1
ATOM 9896 C CA . LEU B 1 596 ? 3.203 -23.375 0.837 1 91.25 596 LEU B CA 1
ATOM 9897 C C . LEU B 1 596 ? 2.15 -24.078 1.681 1 91.25 596 LEU B C 1
ATOM 9899 O O . LEU B 1 596 ? 2.227 -25.297 1.878 1 91.25 596 LEU B O 1
ATOM 9903 N N . ARG B 1 597 ? 1.225 -23.344 2.174 1 89.06 597 ARG B N 1
ATOM 9904 C CA . ARG B 1 597 ? 0.132 -23.953 2.922 1 89.06 597 ARG B CA 1
ATOM 9905 C C . ARG B 1 597 ? -0.753 -24.797 2.01 1 89.06 597 ARG B C 1
ATOM 9907 O O . ARG B 1 597 ? -1.288 -25.828 2.43 1 89.06 597 ARG B O 1
ATOM 9914 N N . ASP B 1 598 ? -0.892 -24.297 0.815 1 90.12 598 ASP B N 1
ATOM 9915 C CA . ASP B 1 598 ? -1.676 -25.062 -0.15 1 90.12 598 ASP B CA 1
ATOM 9916 C C . ASP B 1 598 ? -0.985 -26.375 -0.5 1 90.12 598 ASP B C 1
ATOM 9918 O O . ASP B 1 598 ? -1.648 -27.391 -0.723 1 90.12 598 ASP B O 1
ATOM 9922 N N . TYR B 1 599 ? 0.348 -26.391 -0.521 1 89.94 599 TYR B N 1
ATOM 9923 C CA . TYR B 1 599 ? 1.113 -27.562 -0.924 1 89.94 599 TYR B CA 1
ATOM 9924 C C . TYR B 1 599 ? 1.244 -28.547 0.229 1 89.94 599 TYR B C 1
ATOM 9926 O O . TYR B 1 599 ? 1.679 -29.688 0.033 1 89.94 599 TYR B O 1
ATOM 9934 N N . ARG B 1 600 ? 0.927 -28.125 1.358 1 87.38 600 ARG B N 1
ATOM 9935 C CA . ARG B 1 600 ? 1.096 -29 2.521 1 87.38 600 ARG B CA 1
ATOM 9936 C C . ARG B 1 600 ? 0.193 -30.219 2.426 1 87.38 600 ARG B C 1
ATOM 9938 O O . ARG B 1 600 ? -0.977 -30.109 2.057 1 87.38 600 ARG B O 1
ATOM 9945 N N . GLU B 1 601 ? 0.775 -31.312 2.605 1 85.88 601 GLU B N 1
ATOM 9946 C CA . GLU B 1 601 ? 0.028 -32.562 2.562 1 85.88 601 GLU B CA 1
ATOM 9947 C C . GLU B 1 601 ? -0.604 -32.875 3.916 1 85.88 601 GLU B C 1
ATOM 9949 O O . GLU B 1 601 ? 0.042 -32.75 4.957 1 85.88 601 GLU B O 1
ATOM 9954 N N . ILE B 1 602 ? -1.856 -33.219 3.889 1 84.06 602 ILE B N 1
ATOM 9955 C CA . ILE B 1 602 ? -2.576 -33.594 5.102 1 84.06 602 ILE B CA 1
ATOM 9956 C C . ILE B 1 602 ? -2.332 -35.062 5.422 1 84.06 602 ILE B C 1
ATOM 9958 O O . ILE B 1 602 ? -2.166 -35.875 4.516 1 84.06 602 ILE B O 1
ATOM 9962 N N . ARG B 1 603 ? -2.307 -35.312 6.691 1 78.62 603 ARG B N 1
ATOM 9963 C CA . ARG B 1 603 ? -2.061 -36.688 7.148 1 78.62 603 ARG B CA 1
ATOM 9964 C C . ARG B 1 603 ? -3.172 -37.625 6.688 1 78.62 603 ARG B C 1
ATOM 9966 O O . ARG B 1 603 ? -4.34 -37.219 6.637 1 78.62 603 ARG B O 1
ATOM 9973 N N . LEU B 1 604 ? -2.746 -38.75 6.254 1 78.5 604 LEU B N 1
ATOM 9974 C CA . LEU B 1 604 ? -3.658 -39.75 5.723 1 78.5 604 LEU B CA 1
ATOM 9975 C C . LEU B 1 604 ? -4.492 -40.375 6.84 1 78.5 604 LEU B C 1
ATOM 9977 O O . LEU B 1 604 ? -4.188 -40.188 8.023 1 78.5 604 LEU B O 1
ATOM 9981 N N . SER B 1 605 ? -5.66 -40.938 6.602 1 67.75 605 SER B N 1
ATOM 9982 C CA . SER B 1 605 ? -6.555 -41.625 7.535 1 67.75 605 SER B CA 1
ATOM 9983 C C . SER B 1 605 ? -5.812 -42.688 8.336 1 67.75 605 SER B C 1
ATOM 9985 O O . SER B 1 605 ? -4.852 -43.281 7.848 1 67.75 605 SER B O 1
ATOM 9987 N N . PRO B 1 606 ? -6.113 -42.688 9.727 1 60.16 606 PRO B N 1
ATOM 9988 C CA . PRO B 1 606 ? -5.477 -43.688 10.594 1 60.16 606 PRO B CA 1
ATOM 9989 C C . PRO B 1 606 ? -5.59 -45.094 10.039 1 60.16 606 PRO B C 1
ATOM 9991 O O . PRO B 1 606 ? -4.691 -45.938 10.25 1 60.16 606 PRO B O 1
ATOM 9994 N N . THR B 1 607 ? -6.668 -45.406 9.508 1 53.62 607 THR B N 1
ATOM 9995 C CA . THR B 1 607 ? -6.82 -46.781 9.047 1 53.62 607 THR B CA 1
ATOM 9996 C C . THR B 1 607 ? -5.805 -47.094 7.953 1 53.62 607 THR B C 1
ATOM 9998 O O . THR B 1 607 ? -5.262 -48.188 7.906 1 53.62 607 THR B O 1
ATOM 10001 N N . MET B 1 608 ? -5.672 -46.219 7.145 1 55 608 MET B N 1
ATOM 10002 C CA . MET B 1 608 ? -4.766 -46.469 6.027 1 55 608 MET B CA 1
ATOM 10003 C C . MET B 1 608 ? -3.312 -46.406 6.48 1 55 608 MET B C 1
ATOM 10005 O O . MET B 1 608 ? -2.445 -47.062 5.879 1 55 608 MET B O 1
ATOM 10009 N N . MET B 1 609 ? -3.172 -45.594 7.523 1 54.97 609 MET B N 1
ATOM 10010 C CA . MET B 1 609 ? -1.839 -45.625 8.117 1 54.97 609 MET B CA 1
ATOM 10011 C C . MET B 1 609 ? -1.53 -47 8.672 1 54.97 609 MET B C 1
ATOM 10013 O O . MET B 1 609 ? -0.392 -47.469 8.594 1 54.97 609 MET B O 1
ATOM 10017 N N . GLU B 1 610 ? -2.52 -47.594 9.266 1 53.91 610 GLU B N 1
ATOM 10018 C CA . GLU B 1 610 ? -2.348 -48.938 9.766 1 53.91 610 GLU B CA 1
ATOM 10019 C C . GLU B 1 610 ? -2.135 -49.938 8.617 1 53.91 610 GLU B C 1
ATOM 10021 O O . GLU B 1 610 ? -1.32 -50.844 8.727 1 53.91 610 GLU B O 1
ATOM 10026 N N . GLU B 1 611 ? -2.809 -49.75 7.582 1 53.78 611 GLU B N 1
ATOM 10027 C CA . GLU B 1 611 ? -2.643 -50.656 6.457 1 53.78 611 GLU B CA 1
ATOM 10028 C C . GLU B 1 611 ? -1.271 -50.5 5.805 1 53.78 611 GLU B C 1
ATOM 10030 O O . GLU B 1 611 ? -0.641 -51.469 5.406 1 53.78 611 GLU B O 1
ATOM 10035 N N . ARG B 1 612 ? -0.832 -49.312 5.711 1 55.5 612 ARG B N 1
ATOM 10036 C CA . ARG B 1 612 ? 0.514 -49.062 5.207 1 55.5 612 ARG B CA 1
ATOM 10037 C C . ARG B 1 612 ? 1.565 -49.688 6.105 1 55.5 612 ARG B C 1
ATOM 10039 O O . ARG B 1 612 ? 2.553 -50.25 5.617 1 55.5 612 ARG B O 1
ATOM 10046 N N . ARG B 1 613 ? 1.26 -49.594 7.422 1 54.5 613 ARG B N 1
ATOM 10047 C CA . ARG B 1 613 ? 2.154 -50.25 8.375 1 54.5 613 ARG B CA 1
ATOM 10048 C C . ARG B 1 613 ? 2.117 -51.781 8.211 1 54.5 613 ARG B C 1
ATOM 10050 O O . ARG B 1 613 ? 3.15 -52.438 8.312 1 54.5 613 ARG B O 1
ATOM 10057 N N . ARG B 1 614 ? 1.001 -52.25 7.91 1 53.78 614 ARG B N 1
ATOM 10058 C CA . ARG B 1 614 ? 0.873 -53.688 7.727 1 53.78 614 ARG B CA 1
ATOM 10059 C C . ARG B 1 614 ? 1.545 -54.125 6.434 1 53.78 614 ARG B C 1
ATOM 10061 O O . ARG B 1 614 ? 2.203 -55.188 6.398 1 53.78 614 ARG B O 1
ATOM 10068 N N . GLU B 1 615 ? 1.374 -53.312 5.496 1 54.56 615 GLU B N 1
ATOM 10069 C CA . GLU B 1 615 ? 2.008 -53.656 4.227 1 54.56 615 GLU B CA 1
ATOM 10070 C C . GLU B 1 615 ? 3.525 -53.531 4.316 1 54.56 615 GLU B C 1
ATOM 10072 O O . GLU B 1 615 ? 4.258 -54.375 3.771 1 54.56 6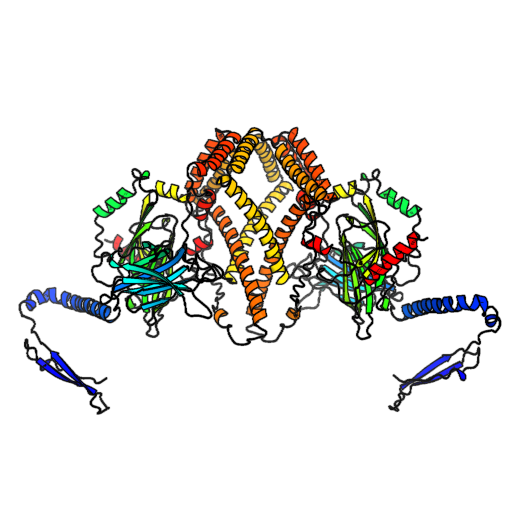15 GLU B O 1
ATOM 10077 N N . MET B 1 616 ? 3.953 -52.562 4.934 1 56.66 616 MET B N 1
ATOM 10078 C CA . MET B 1 616 ? 5.387 -52.406 5.16 1 56.66 616 MET B CA 1
ATOM 10079 C C . MET B 1 616 ? 5.918 -53.562 6.004 1 56.66 616 MET B C 1
ATOM 10081 O O . MET B 1 616 ? 7.039 -54.031 5.785 1 56.66 616 MET B O 1
ATOM 10085 N N . ARG B 1 617 ? 5.16 -54 6.922 1 53.38 617 ARG B N 1
ATOM 10086 C CA . ARG B 1 617 ? 5.547 -55.156 7.73 1 53.38 617 ARG B CA 1
ATOM 10087 C C . ARG B 1 617 ? 5.551 -56.438 6.898 1 53.38 617 ARG B C 1
ATOM 10089 O O . ARG B 1 617 ? 6.41 -57.312 7.086 1 53.38 617 ARG B O 1
ATOM 10096 N N . LYS B 1 618 ? 4.68 -56.625 6.027 1 52.69 618 LYS B N 1
ATOM 10097 C CA . LYS B 1 618 ? 4.648 -57.844 5.207 1 52.69 618 LYS B CA 1
ATOM 10098 C C . LYS B 1 618 ? 5.828 -57.875 4.238 1 52.69 618 LYS B C 1
ATOM 10100 O O . LYS B 1 618 ? 6.367 -58.938 3.945 1 52.69 618 LYS B O 1
ATOM 10105 N N . ARG B 1 619 ? 6.238 -56.75 3.709 1 53.09 619 ARG B N 1
ATOM 10106 C CA . ARG B 1 619 ? 7.406 -56.75 2.834 1 53.09 619 ARG B CA 1
ATOM 10107 C C . ARG B 1 619 ? 8.672 -57.125 3.607 1 53.09 619 ARG B C 1
ATOM 10109 O O . ARG B 1 619 ? 9.633 -57.625 3.033 1 53.09 619 ARG B O 1
ATOM 10116 N N . LYS B 1 620 ? 8.797 -56.75 4.879 1 52.06 620 LYS B N 1
ATOM 10117 C CA . LYS B 1 620 ? 9.969 -57.125 5.656 1 52.06 620 LYS B CA 1
ATOM 10118 C C . LYS B 1 620 ? 9.977 -58.656 5.898 1 52.06 620 LYS B C 1
ATOM 10120 O O . LYS B 1 620 ? 11.039 -59.219 6.152 1 52.06 620 LYS B O 1
ATOM 10125 N N . HIS B 1 621 ? 8.781 -59.125 5.887 1 50.78 621 HIS B N 1
ATOM 10126 C CA . HIS B 1 621 ? 8.82 -60.562 6.145 1 50.78 621 HIS B CA 1
ATOM 10127 C C . HIS B 1 621 ? 8.984 -61.344 4.852 1 50.78 621 HIS B C 1
ATOM 10129 O O . HIS B 1 621 ? 9.195 -62.562 4.887 1 50.78 621 HIS B O 1
ATOM 10135 N N . ASN B 1 622 ? 8.734 -60.781 3.787 1 39.34 622 ASN B N 1
ATOM 10136 C CA . ASN B 1 622 ? 9.086 -61.562 2.609 1 39.34 622 ASN B CA 1
ATOM 10137 C C . ASN B 1 622 ? 10.508 -61.25 2.139 1 39.34 622 ASN B C 1
ATOM 10139 O O . ASN B 1 622 ? 10.914 -60.094 2.074 1 39.34 622 ASN B O 1
#

Organism: Hyalella azteca (NCBI:txid294128)

Secondary structure (DSSP, 8-state):
--B----GGGSPBTS-EEEEEE-BBTTB-S---EEEEEE-B----SHHHHTTSSSHHHHHHHHHHHHHHHHHHHHHHHH---SEEEEEEEEEEES----STTS---EEEEEEETTEEEEPPPPTT-SS-EEEEEEEEEE-TTS--EEEEEEEE--SSSPPEEEEEEEEEGGGS-TTSEEEEEEEPGGG--EEEEEEEEE---STT-TTBTTT----HHHHHHHHHHTSGGGTTT-TT--EEEEEEEEEEEEE---STTS---EEEEEEETTEEEEPPPPPS-SS-EEEEEEEEEES-TT-EEEEEEEEE-TTS-EEEEEEEEEEGGGPPTTEEEEEE-B-TTSSSBPSEEEEEEEEEEEEEE-HHHHHHHHTSPPPPPS--------HHHHHHHHHHHHHHHHHHHHHHHHHHHHHTTSSHHHHHHHHHHHHHHHHT--TTHHHHHHHHHHHHHHHHHHHHS--S----S-----------GGGTTT-S--STHHHHHHHHHHHHHHHHHHHHHHHHHHHHHHHHHHHHTTSSHHHHHHHHHHHHHHHHHHHHS-HHHHHHHHHHHHHHHHHH-TT-----HHHHHHHTS--HHHHHHHPPPPPPHHHHHHHHHHHHHHHH-/--B----GGGSPBTS-EEEEEE-BBTTB-S---EEEEEE-B----SHHHHTTTTSHHHHHHHHHHHHHHHHHHHHHHHH---SEEEEEEEEEEES----STTS---EEEEEEETTEEEEPPPPTT-SS-EEEEEEEEEE-TTS--EEEEEEEE--SSSPPEEEEEEEEEGGGS-TTSEEEEEEEPGGG--EEEEEEEEE---STT-TTBTTT----HHHHHHHHHHTSGGGTTT-TT--EEEEEEEEEEEEE---STTS---EEEEEEETTEEEEPPPPPS-SS-EEEEEEEEEES-TT-EEEEEEEEE-TTS-EEEEEEEEEEGGGPPTTEEEEEE-B-TTSSSBPSEEEEEEEEEEEEEE-HHHHHHHHTSPPPPPS--------HHHHHHHHHHHHHHHHHHHHHHHHHHHHHTTSSHHHHHHHHHHHHHHHHT--TTHHHHHHHHHHHHHHHHHHHHS--S----S-----------GGGTTT-S--STHHHHHHHHHHHHHHHHHHHHHHHHHHHHHHHHHHHHTTSSHHHHHHHHHHHHHHHHHHHHS-HHHHHHHHHHHHHHHHHH-TT-----HHHHHHHTS--HHHHHHHPPPPPPHHHHHHHHHHHHHHHH-

InterPro domains:
  IPR000008 C2 domain [PF00168] (86-185)
  IPR000008 C2 domain [PF00168] (240-337)
  IPR000008 C2 domain [PR00360] (101-113)
  IPR000008 C2 domain [PR00360] (125-138)
  IPR000008 C2 domain [PR00360] (147-155)
  IPR000008 C2 domain [PS50004] (64-183)
  IPR000008 C2 domain [PS50004] (225-340)
  IPR000008 C2 domain [SM00239] (85-182)
  IPR000008 C2 domain [SM00239] (241-337)
  IPR013583 Multiple C2 domain and Transmembrane region Proteins, C-terminal [PF08372] (466-592)
  IPR035892 C2 domain superfamily [G3DSA:2.60.40.150] (67-201)
  IPR035892 C2 domain superfamily [G3DSA:2.60.40.150] (239-363)
  IPR035892 C2 domain superfamily [SSF49562] (78-198)
  IPR035892 C2 domain superfamily [SSF49562] (232-342)

Foldseek 3Di:
DFDFDDDCVVDDAQDFDFDWTFRHDVPDPDRPDTDTDGDHHHDDDCVVPPVCPPCVVVVVVVVVVVVCVVVLVVVLCVPPQFFWKKKKWWFKWDQAAQPDPVSFFFKKKWKDFFPDIDIFHTDPGHRIDTRGDMDMDTHHPVGAQKMKMWMWTDDPPDDIHTGFIFIDRPVVDDALKKDWDWTATPPRRTITTMIIHIAAGSDDPDPFALVNVPVPVVVVVVQQVCQDPVNCPPDLQQFKKKKKWFFKKAFWAQPDPVRFFFKKKWKDWQAIIYIHHTNPGHRIDTGRTMHMDTDRAQLTKIKMFMWTQDPVRDIHGTFIAIARNVPADAPDWDKFFTPDPLLQHGGDGDRMITTMGMHMHGHLSSNLVVLLPADDHRSNDDQDFDDPVLLVVLVVLVVVVVVVVVVVVVVVVCLVVPVPVVSVVVVVVVVVVCVVPPAPLVVLVVLLVLLVVLVVCCVVVPQPPPCPPDCPVCPCPVPPPVVVPVPDDPPDVCVVVVVVVVVVRVVSSVVSVVSNVVSWLVQLVVCLSNPVPVSLVVSVSVVSVVVSVCRVPDPPVVVVVVVVVCVVCVCVVPVPDDPDDSVVSNSVSRGGPSVVSSNDTDDGDPVVVVVVVVVVVVVVVD/DFDFDDDCVVDDAQDFDFDWTFRHDVPDPDRPDTDTDGDHHHDDDCVCCVVCPVCVVVVVVVVVVVVCVVVLVVVVCVPPQFFWKKKKWWFKWDQAAQPDPVSFFFKKKWKDFFPDIDIFHTDPGHRIDTRGDMDMDTHHPPGAQKMKMWMWTDDPPDDIHTGFIFIDRPVVDDALKKDWDWTATPPRRTITTMIIHIAAGPDDPDPFALVNPPVPVVVVVVQQVCQDPVNCPPDLQQFKKKKKWFFKKAFWAQPDPVRFFFKKKWKDWQAIIYIHHTDPGHRIDTGRTMHMDTDRAQLTKIKMFMWTQDPVRDIHGTFIAIARNVPADAPDWDKFFTPDPLLQGGGDGDRMITTMGMHMHGHLSSNLVVLLPADDHRSNDDQDFDDPVLLVVLVVLVVVVVVVVVVVVVVVVCLVVPVPVVSVVVVVVVVVVCVVPPAPLVVLVVLLVLLVVLVVCCVVVVAPPPCPPDCPVCPCPVPPPVVVPVPDDDPDVCVVVVVVVVVVRVVSSVVSVVSNVVSWLVQLVVCLSNPVPVSLVVSVSVVSVVVSVCRVPDPPVVVVVVVVVCVVCVCVVPVPDDPDDSVVSNSVSRGGPSVVSSNDTDDGDPVVVVVVVVVVVVVVVD